Protein AF-0000000080312894 (afdb_homodimer)

InterPro domains:
  IPR001736 Phospholipase D/Transphosphatidylase [PS50035] (207-234)
  IPR001736 Phospholipase D/Transphosphatidylase [PS50035] (383-410)
  IPR001736 Phospholipase D/Transphosphatidylase [SM00155] (207-234)
  IPR001736 Phospholipase D/Transphosphatidylase [SM00155] (383-410)
  IPR022924 Cardiolipin synthase [TIGR04265] (3-470)
  IPR025202 Cardiolipin synthase-like, phospholipase D-like domain [PF13091] (125-267)
  IPR025202 Cardiolipin synthase-like, phospholipase D-like domain [PF13091] (312-437)

Nearest PDB structures (foldseek):
  8yr5-assembly1_F  TM=7.515E-01  e=4.356E-20  Escherichia coli str. K-12 substr. MG1655
  8yr5-assembly1_I  TM=7.284E-01  e=2.606E-20  Escherichia coli str. K-12 substr. MG1655
  3hsi-assembly1_C-2  TM=7.453E-01  e=4.883E-20  Haemophilus influenzae
  3hsi-assembly2_B-2  TM=7.483E-01  e=5.071E-19  Haemophilus influenzae
  3hsi-assembly1_A  TM=7.360E-01  e=1.128E-18  Haemophilus influenzae

Solvent-accessible surface area (backbone atoms only — not comparable to full-atom values): 45345 Å² total; per-residue (Å²): 115,68,61,57,54,49,51,50,49,48,49,47,50,50,48,50,50,51,49,41,49,52,51,32,58,66,62,56,62,28,45,49,44,50,29,51,43,50,39,30,69,70,32,48,70,58,22,45,52,44,38,60,51,66,41,90,68,77,56,60,74,66,38,54,62,46,48,52,48,44,50,58,48,43,58,59,43,61,71,54,53,78,67,49,67,68,86,75,52,48,47,65,51,40,26,37,34,68,51,71,32,59,66,52,26,36,21,56,40,75,46,82,33,58,44,38,51,62,43,49,51,52,50,52,51,47,53,70,66,41,72,57,28,40,42,37,35,32,19,37,39,36,77,44,69,47,24,46,53,52,49,50,55,50,23,55,38,13,64,71,68,24,46,33,40,41,38,35,16,38,73,55,20,61,76,46,45,70,76,76,46,39,63,32,44,74,33,65,26,44,77,43,48,38,60,64,84,48,80,85,60,66,52,50,67,41,70,64,45,43,47,47,30,32,38,39,32,27,45,22,39,38,24,36,40,13,37,65,62,39,35,40,56,31,18,46,90,74,38,43,83,54,19,33,38,30,33,35,36,40,36,26,20,41,34,18,30,52,51,40,46,55,48,44,47,50,45,23,68,44,69,68,53,65,86,78,56,70,66,53,57,40,80,48,85,64,90,28,87,43,33,30,22,47,38,58,28,27,48,63,45,96,62,28,29,49,45,48,47,53,38,46,48,46,30,48,46,80,50,27,36,44,36,34,24,49,45,55,36,61,49,68,46,48,48,52,22,51,33,43,29,17,27,30,67,25,50,34,39,36,40,32,32,61,59,66,96,40,71,58,58,46,31,21,26,55,54,51,45,62,66,35,41,73,33,54,34,45,42,27,25,29,61,83,35,40,36,50,23,21,37,38,30,37,51,56,36,31,25,36,40,10,32,44,44,46,20,30,30,40,45,49,33,20,26,24,36,31,40,37,33,49,40,47,67,65,14,46,54,52,47,50,52,48,51,58,51,52,73,51,34,47,74,64,54,66,70,60,59,74,66,50,53,67,68,57,51,44,48,12,22,51,31,32,50,47,31,80,77,58,118,69,62,58,55,48,52,49,49,48,50,48,49,51,48,49,50,52,51,42,50,52,51,31,58,63,62,56,62,29,45,48,43,49,29,51,44,50,38,28,69,70,32,49,71,59,23,46,51,43,39,61,50,66,41,89,68,75,55,60,73,66,39,54,63,46,48,51,46,44,49,58,49,44,58,57,41,60,70,53,53,78,66,48,67,69,85,75,53,50,47,64,52,40,26,38,33,68,52,72,32,59,64,52,24,37,20,56,39,75,46,82,33,56,44,37,53,63,43,50,52,52,51,52,52,46,54,69,67,41,73,58,26,39,43,37,34,33,20,38,39,36,80,44,70,47,26,45,52,52,49,50,53,50,23,56,38,13,62,72,68,23,45,32,40,39,38,34,15,37,73,55,20,60,75,46,48,69,75,77,47,38,61,30,46,75,32,66,25,45,77,42,47,37,60,66,84,47,80,84,60,65,53,51,66,40,72,64,48,41,48,47,29,31,39,39,32,28,46,23,40,37,22,35,41,13,36,64,64,39,35,38,54,32,18,45,90,74,36,42,84,55,20,33,38,30,33,36,36,42,36,26,19,42,32,18,30,52,54,40,47,54,48,43,47,50,45,22,68,45,67,67,52,67,88,77,56,69,66,53,57,40,79,47,84,63,89,27,88,42,32,30,22,48,40,59,28,28,48,65,46,97,61,26,32,50,46,47,48,52,37,44,48,48,30,45,46,78,51,27,36,44,36,35,24,49,44,54,36,62,51,68,46,48,47,50,22,51,34,44,31,15,28,32,68,26,50,33,39,37,40,30,33,62,59,64,96,41,69,57,59,46,31,22,25,54,54,50,45,62,66,35,42,73,34,54,35,44,43,28,26,29,62,83,37,40,36,50,21,20,38,39,32,38,52,56,36,30,23,37,40,10,32,45,45,45,19,30,30,39,43,50,32,20,26,25,36,32,42,38,33,49,40,47,68,66,14,46,52,52,48,50,52,49,51,58,52,51,74,51,36,48,74,65,55,67,71,60,60,73,66,48,52,66,69,57,48,44,47,12,21,53,31,33,50,47,32,80,76,59

Foldseek 3Di:
DVVVVVVVVVVLVVVLVVVLVVLVVVVPDPVVSVVLSVLCVVVVPVSCVCCLQPNLDQPAPLLVLLVVLLVLLVVVCVVVLVVPPVVPQPPLQVLLVVLVFDGWDFFQDKDKDFALVVVLVVLLVLLLPFDAEKEWEAAAAALDDQNLVVLVSLLVVLLVVHAYEYEYECVRHVRCDCVSNVSNVVSPYYYFYFQHDDPVVPSSVRPLETALWTWIDGQLFKIKFFADGRDLLRHCVRNNQQRAGAMMMMTGFQQSLSRLSVRQSRVCSGPVDGDNDVSSRDHGPDGHDKIKTKHKDAQNRPSLSVVVSLLCLLQVFDAEKEWEAAFALADPSNLVSLLVSLLNVHAYEYEYAPDHPDPLSVLQRVLSVLSNVVSPYKYWHQYRYRHHGTWMAGDQFKIKGHSAGNAQSSRHRYIIMIMIIGGRPVSVVVVVVSVVRRVRIDIDDNVVVVPDDPVSNVSSVVSNVCRNSD/DVVVVVVVVVVLVVVLVVVLVVLVVVVPDPVVSVVLSVLCVVPVVVSCVCCLQPNLDQPPPLLVLLVVLLVLLVVVCVVVLVVPDVVPQPPLQVLLVVLVFHGWDFFQDKDKDFALVVVLVVLLVLLLVFDAEKEWEAAAAALDDQNLVVLVSLLVCLLVVHAYEYEYECVRHVRCDCVSNVSNVVSPYYYFYFQHDDPVVPSSVRPLETALWTWIAGQLFKIKFFADGRDLLRHCVRNNQQRAGAMMMMTGFQQSLSRLSVRQSRVCSGPVDGDNDVSSRDHGPDGHDKTKTKHKDAQNRPRLSVVVSLLCLLQVFDAEKEWEAAFALADPSNLVSLLVSLLNVHAYEYEYAPDHPDPLSVLQRVLSVLSNVVSPYKYWHQYRYRHHGTWMAGDQFKIKGHSAGNAQSSRHRYIIMIMIIGGRPVSVVVVVVSVVRRVRIDIDDNVVVVPDDPVSNVSSVVSNVCRNSD

Organism: NCBI:txid927083

Structure (mmCIF, N/CA/C/O backbone):
data_AF-0000000080312894-model_v1
#
loop_
_entity.id
_entity.type
_entity.pdbx_description
1 polymer 'Cardiolipin synthase'
#
loop_
_atom_site.group_PDB
_atom_site.id
_atom_site.type_symbol
_atom_site.label_atom_id
_atom_site.label_alt_id
_atom_site.label_comp_id
_atom_site.label_asym_id
_atom_site.label_entity_id
_atom_site.label_seq_id
_atom_site.pdbx_PDB_ins_code
_atom_site.Cartn_x
_atom_site.Cartn_y
_atom_site.Cartn_z
_atom_site.occupancy
_atom_site.B_iso_or_equiv
_atom_site.auth_seq_id
_atom_site.auth_comp_id
_atom_site.auth_asym_id
_atom_site.auth_atom_id
_atom_site.pdbx_PDB_model_num
ATOM 1 N N . MET A 1 1 ? 10.367 30.156 -44.844 1 55.34 1 MET A N 1
ATOM 2 C CA . MET A 1 1 ? 9.219 29.922 -43.969 1 55.34 1 MET A CA 1
ATOM 3 C C . MET A 1 1 ? 9.148 28.469 -43.531 1 55.34 1 MET A C 1
ATOM 5 O O . MET A 1 1 ? 8.859 28.172 -42.375 1 55.34 1 MET A O 1
ATOM 9 N N . SER A 1 2 ? 9.602 27.562 -44.406 1 69.12 2 SER A N 1
ATOM 10 C CA . SER A 1 2 ? 9.516 26.125 -44.188 1 69.12 2 SER A CA 1
ATOM 11 C C . SER A 1 2 ? 10.578 25.625 -43.219 1 69.12 2 SER A C 1
ATOM 13 O O . SER A 1 2 ? 10.305 24.797 -42.344 1 69.12 2 SER A O 1
ATOM 15 N N . TRP A 1 3 ? 11.664 26.359 -43.219 1 69 3 TRP A N 1
ATOM 16 C CA . TRP A 1 3 ? 12.766 25.922 -42.375 1 69 3 TRP A CA 1
ATOM 17 C C . TRP A 1 3 ? 12.477 26.25 -40.906 1 69 3 TRP A C 1
ATOM 19 O O . TRP A 1 3 ? 12.859 25.484 -40.031 1 69 3 TRP A O 1
ATOM 29 N N . PHE A 1 4 ? 11.805 27.344 -40.719 1 61.72 4 PHE A N 1
ATOM 30 C CA . PHE A 1 4 ? 11.453 27.766 -39.375 1 61.72 4 PHE A CA 1
ATOM 31 C C . PHE A 1 4 ? 10.539 26.75 -38.719 1 61.72 4 PHE A C 1
ATOM 33 O O . PHE A 1 4 ? 10.766 26.375 -37.562 1 61.72 4 PHE A O 1
ATOM 40 N N . TRP A 1 5 ? 9.586 26.25 -39.406 1 67.06 5 TRP A N 1
ATOM 41 C CA . TRP A 1 5 ? 8.648 25.281 -38.844 1 67.06 5 TRP A CA 1
ATOM 42 C C . TRP A 1 5 ? 9.344 23.953 -38.562 1 67.06 5 TRP A C 1
ATOM 44 O O . TRP A 1 5 ? 9.031 23.281 -37.594 1 67.06 5 TRP A O 1
ATOM 54 N N . THR A 1 6 ? 10.273 23.688 -39.469 1 63.94 6 THR A N 1
ATOM 55 C CA . THR A 1 6 ? 11.016 22.453 -39.25 1 63.94 6 THR A CA 1
ATOM 56 C C . THR A 1 6 ? 11.875 22.531 -38 1 63.94 6 THR A C 1
ATOM 58 O O . THR A 1 6 ? 11.898 21.594 -37.188 1 63.94 6 THR A O 1
ATOM 61 N N . VAL A 1 7 ? 12.562 23.625 -37.906 1 62.53 7 VAL A N 1
ATOM 62 C CA . VAL A 1 7 ? 13.406 23.812 -36.719 1 62.53 7 VAL A CA 1
ATOM 63 C C . VAL A 1 7 ? 12.539 23.844 -35.469 1 62.53 7 VAL A C 1
ATOM 65 O O . VAL A 1 7 ? 12.898 23.25 -34.438 1 62.53 7 VAL A O 1
ATOM 68 N N . PHE A 1 8 ? 11.461 24.438 -35.594 1 61.31 8 PHE A N 1
ATOM 69 C CA . PHE A 1 8 ? 10.531 24.516 -34.469 1 61.31 8 PHE A CA 1
ATOM 70 C C . PHE A 1 8 ? 10.023 23.141 -34.094 1 61.31 8 PHE A C 1
ATOM 72 O O . PHE A 1 8 ? 9.961 22.797 -32.906 1 61.31 8 PHE A O 1
ATOM 79 N N . THR A 1 9 ? 9.727 22.422 -35.094 1 64.5 9 THR A N 1
ATOM 80 C CA . THR A 1 9 ? 9.234 21.078 -34.844 1 64.5 9 THR A CA 1
ATOM 81 C C . THR A 1 9 ? 10.32 20.203 -34.219 1 64.5 9 THR A C 1
ATOM 83 O O . THR A 1 9 ? 10.055 19.406 -33.312 1 64.5 9 THR A O 1
ATOM 86 N N . ILE A 1 10 ? 11.469 20.422 -34.75 1 63.91 10 ILE A N 1
ATOM 87 C CA . ILE A 1 10 ? 12.578 19.641 -34.188 1 63.91 10 ILE A CA 1
ATOM 88 C C . ILE A 1 10 ? 12.836 20.031 -32.75 1 63.91 10 ILE A C 1
ATOM 90 O O . ILE A 1 10 ? 13.023 19.172 -31.891 1 63.91 10 ILE A O 1
ATOM 94 N N . LEU A 1 11 ? 12.836 21.25 -32.469 1 60.66 11 LEU A N 1
ATOM 95 C CA . LEU A 1 11 ? 13.047 21.734 -31.109 1 60.66 11 LEU A CA 1
ATOM 96 C C . LEU A 1 11 ? 11.945 21.234 -30.188 1 60.66 11 LEU A C 1
ATOM 98 O O . LEU A 1 11 ? 12.211 20.875 -29.031 1 60.66 11 LEU A O 1
ATOM 102 N N . GLU A 1 12 ? 10.859 21.203 -30.734 1 62.19 12 GLU A N 1
ATOM 103 C CA . GLU A 1 12 ? 9.742 20.672 -29.953 1 62.19 12 GLU A CA 1
ATOM 104 C C . GLU A 1 12 ? 9.945 19.203 -29.641 1 62.19 12 GLU A C 1
ATOM 106 O O . GLU A 1 12 ? 9.695 18.766 -28.516 1 62.19 12 GLU A O 1
ATOM 111 N N . ILE A 1 13 ? 10.422 18.547 -30.609 1 63.41 13 ILE A N 1
ATOM 112 C CA . ILE A 1 13 ? 10.633 17.125 -30.422 1 63.41 13 ILE A CA 1
ATOM 113 C C . ILE A 1 13 ? 11.742 16.891 -29.406 1 63.41 13 ILE A C 1
ATOM 115 O O . ILE A 1 13 ? 11.617 16.047 -28.516 1 63.41 13 ILE A O 1
ATOM 119 N N . VAL A 1 14 ? 12.766 17.641 -29.531 1 64.62 14 VAL A N 1
ATOM 120 C CA . VAL A 1 14 ? 13.891 17.516 -28.609 1 64.62 14 VAL A CA 1
ATOM 121 C C . VAL A 1 14 ? 13.453 17.891 -27.203 1 64.62 14 VAL A C 1
ATOM 123 O O . VAL A 1 14 ? 13.828 17.219 -26.234 1 64.62 14 VAL A O 1
ATOM 126 N N . TRP A 1 15 ? 12.703 18.891 -27.188 1 60.88 15 TRP A N 1
ATOM 127 C CA . TRP A 1 15 ? 12.203 19.344 -25.891 1 60.88 15 TRP A CA 1
ATOM 128 C C . TRP A 1 15 ? 11.297 18.312 -25.25 1 60.88 15 TRP A C 1
ATOM 130 O O . TRP A 1 15 ? 11.438 18 -24.062 1 60.88 15 TRP A O 1
ATOM 140 N N . VAL A 1 16 ? 10.43 17.781 -26 1 60.91 16 VAL A N 1
ATOM 141 C CA . VAL A 1 16 ? 9.516 16.75 -25.484 1 60.91 16 VAL A CA 1
ATOM 142 C C . VAL A 1 16 ? 10.312 15.516 -25.078 1 60.91 16 VAL A C 1
ATOM 144 O O . VAL A 1 16 ? 10.039 14.914 -24.031 1 60.91 16 VAL A O 1
ATOM 147 N N . ALA A 1 17 ? 11.258 15.211 -25.859 1 65.19 17 ALA A N 1
ATOM 148 C CA . ALA A 1 17 ? 12.086 14.047 -25.547 1 65.19 17 ALA A CA 1
ATOM 149 C C . ALA A 1 17 ? 12.891 14.273 -24.266 1 65.19 17 ALA A C 1
ATOM 151 O O . ALA A 1 17 ? 12.984 13.383 -23.422 1 65.19 17 ALA A O 1
ATOM 152 N N . GLY A 1 18 ? 13.492 15.445 -24.188 1 63.22 18 GLY A N 1
ATOM 153 C CA . GLY A 1 18 ? 14.242 15.781 -22.984 1 63.22 18 GLY A CA 1
ATOM 154 C C . GLY A 1 18 ? 13.383 15.789 -21.734 1 63.22 18 GLY A C 1
ATOM 155 O O . GLY A 1 18 ? 13.773 15.219 -20.719 1 63.22 18 GLY A O 1
ATOM 156 N N . LEU A 1 19 ? 12.258 16.375 -21.906 1 60.41 19 LEU A N 1
ATOM 157 C CA . LEU A 1 19 ? 11.344 16.438 -20.766 1 60.41 19 LEU A CA 1
ATOM 158 C C . LEU A 1 19 ? 10.828 15.055 -20.406 1 60.41 19 LEU A C 1
ATOM 160 O O . LEU A 1 19 ? 10.703 14.734 -19.219 1 60.41 19 LEU A O 1
ATOM 164 N N . SER A 1 20 ? 10.562 14.297 -21.406 1 61.06 20 SER A N 1
ATOM 165 C CA . SER A 1 20 ? 10.117 12.93 -21.172 1 61.06 20 SER A CA 1
ATOM 166 C C . SER A 1 20 ? 11.188 12.117 -20.453 1 61.06 20 SER A C 1
ATOM 168 O O . SER A 1 20 ? 10.891 11.367 -19.516 1 61.06 20 SER A O 1
ATOM 170 N N . ALA A 1 21 ? 12.398 12.344 -20.844 1 63 21 ALA A N 1
ATOM 171 C CA . ALA A 1 21 ? 13.5 11.641 -20.203 1 63 21 ALA A CA 1
ATOM 172 C C . ALA A 1 21 ? 13.641 12.055 -18.734 1 63 21 ALA A C 1
ATOM 174 O O . ALA A 1 21 ? 13.867 11.211 -17.875 1 63 21 ALA A O 1
ATOM 175 N N . TRP A 1 22 ? 13.461 13.289 -18.547 1 57.94 22 TRP A N 1
ATOM 176 C CA . TRP A 1 22 ? 13.531 13.812 -17.188 1 57.94 22 TRP A CA 1
ATOM 177 C C . TRP A 1 22 ? 12.422 13.234 -16.312 1 57.94 22 TRP A C 1
ATOM 179 O O . TRP A 1 22 ? 12.672 12.805 -15.18 1 57.94 22 TRP A O 1
ATOM 189 N N . ILE A 1 23 ? 11.297 13.148 -16.828 1 57.75 23 ILE A N 1
ATOM 190 C CA . ILE A 1 23 ? 10.133 12.641 -16.109 1 57.75 23 ILE A CA 1
ATOM 191 C C . ILE A 1 23 ? 10.32 11.156 -15.805 1 57.75 23 ILE A C 1
ATOM 193 O O . ILE A 1 23 ? 10.031 10.703 -14.695 1 57.75 23 ILE A O 1
ATOM 197 N N . VAL A 1 24 ? 10.852 10.5 -16.75 1 59.25 24 VAL A N 1
ATOM 198 C CA . VAL A 1 24 ? 11.062 9.062 -16.625 1 59.25 24 VAL A CA 1
ATOM 199 C C . VAL A 1 24 ? 12.125 8.789 -15.562 1 59.25 24 VAL A C 1
ATOM 201 O O . VAL A 1 24 ? 12.023 7.828 -14.797 1 59.25 24 VAL A O 1
ATOM 204 N N . LEU A 1 25 ? 13.078 9.719 -15.445 1 55.75 25 LEU A N 1
ATOM 205 C CA . LEU A 1 25 ? 14.195 9.516 -14.523 1 55.75 25 LEU A CA 1
ATOM 206 C C . LEU A 1 25 ? 13.75 9.75 -13.086 1 55.75 25 LEU A C 1
ATOM 208 O O . LEU A 1 25 ? 14.438 9.336 -12.148 1 55.75 25 LEU A O 1
ATOM 212 N N . GLU A 1 26 ? 12.578 10.336 -12.922 1 53.06 26 GLU A N 1
ATOM 213 C CA . GLU A 1 26 ? 12.055 10.562 -11.578 1 53.06 26 GLU A CA 1
ATOM 214 C C . GLU A 1 26 ? 11.523 9.266 -10.977 1 53.06 26 GLU A C 1
ATOM 216 O O . GLU A 1 26 ? 11.305 9.188 -9.758 1 53.06 26 GLU A O 1
ATOM 221 N N . ARG A 1 27 ? 11.438 8.242 -11.773 1 49.84 27 ARG A N 1
ATOM 222 C CA . ARG A 1 27 ? 11.016 6.914 -11.344 1 49.84 27 ARG A CA 1
ATOM 223 C C . ARG A 1 27 ? 9.75 6.988 -10.5 1 49.84 27 ARG A C 1
ATOM 225 O O . ARG A 1 27 ? 9.672 6.379 -9.43 1 49.84 27 ARG A O 1
ATOM 232 N N . ARG A 1 28 ? 8.797 7.789 -10.977 1 54.72 28 ARG A N 1
ATOM 233 C CA . ARG A 1 28 ? 7.469 7.844 -10.375 1 54.72 28 ARG A CA 1
ATOM 234 C C . ARG A 1 28 ? 6.602 6.688 -10.859 1 54.72 28 ARG A C 1
ATOM 236 O O . ARG A 1 28 ? 7.035 5.887 -11.688 1 54.72 28 ARG A O 1
ATOM 243 N N . PRO A 1 29 ? 5.453 6.52 -10.227 1 56.75 29 PRO A N 1
ATOM 244 C CA . PRO A 1 29 ? 4.594 5.434 -10.703 1 56.75 29 PRO A CA 1
ATOM 245 C C . PRO A 1 29 ? 4.379 5.469 -12.211 1 56.75 29 PRO A C 1
ATOM 247 O O . PRO A 1 29 ? 4.117 6.535 -12.773 1 56.75 29 PRO A O 1
ATOM 250 N N . PRO A 1 30 ? 4.629 4.391 -12.828 1 54.38 30 PRO A N 1
ATOM 251 C CA . PRO A 1 30 ? 4.656 4.312 -14.289 1 54.38 30 PRO A CA 1
ATOM 252 C C . PRO A 1 30 ? 3.43 4.949 -14.938 1 54.38 30 PRO A C 1
ATOM 254 O O . PRO A 1 30 ? 3.557 5.688 -15.922 1 54.38 30 PRO A O 1
ATOM 257 N N . VAL A 1 31 ? 2.357 4.695 -14.305 1 55.53 31 VAL A N 1
ATOM 258 C CA . VAL A 1 31 ? 1.129 5.176 -14.93 1 55.53 31 VAL A CA 1
ATOM 259 C C . VAL A 1 31 ? 1.104 6.699 -14.914 1 55.53 31 VAL A C 1
ATOM 261 O O . VAL A 1 31 ? 0.715 7.332 -15.906 1 55.53 31 VAL A O 1
ATOM 264 N N . ALA A 1 32 ? 1.527 7.258 -13.812 1 55.97 32 ALA A N 1
ATOM 265 C CA . ALA A 1 32 ? 1.599 8.711 -13.727 1 55.97 32 ALA A CA 1
ATOM 266 C C . ALA A 1 32 ? 2.6 9.273 -14.727 1 55.97 32 ALA A C 1
ATOM 268 O O . ALA A 1 32 ? 2.338 10.289 -15.375 1 55.97 32 ALA A O 1
ATOM 269 N N . THR A 1 33 ? 3.639 8.609 -14.852 1 54.31 33 THR A N 1
ATOM 270 C CA . THR A 1 33 ? 4.691 9.039 -15.766 1 54.31 33 THR A CA 1
ATOM 271 C C . THR A 1 33 ? 4.199 9 -17.203 1 54.31 33 THR A C 1
ATOM 273 O O . THR A 1 33 ? 4.418 9.945 -17.969 1 54.31 33 THR A O 1
ATOM 276 N N . ILE A 1 34 ? 3.5 7.973 -17.5 1 59.19 34 ILE A N 1
ATOM 277 C CA . ILE A 1 34 ? 2.975 7.824 -18.859 1 59.19 34 ILE A CA 1
ATOM 278 C C . ILE A 1 34 ? 1.941 8.914 -19.125 1 59.19 34 ILE A C 1
ATOM 280 O O . ILE A 1 34 ? 1.924 9.508 -20.219 1 59.19 34 ILE A O 1
ATOM 284 N N . ALA A 1 35 ? 1.17 9.18 -18.109 1 58.03 35 ALA A N 1
ATOM 285 C CA . ALA A 1 35 ? 0.165 10.227 -18.25 1 58.03 35 ALA A CA 1
ATOM 286 C C . ALA A 1 35 ? 0.818 11.578 -18.531 1 58.03 35 ALA A C 1
ATOM 288 O O . ALA A 1 35 ? 0.34 12.344 -19.375 1 58.03 35 ALA A O 1
ATOM 289 N N . TRP A 1 36 ? 1.881 11.828 -17.953 1 55.66 36 TRP A N 1
ATOM 290 C CA . TRP A 1 36 ? 2.588 13.094 -18.156 1 55.66 36 TRP A CA 1
ATOM 291 C C . TRP A 1 36 ? 3.207 13.148 -19.547 1 55.66 36 TRP A C 1
ATOM 293 O O . TRP A 1 36 ? 3.148 14.18 -20.219 1 55.66 36 TRP A O 1
ATOM 303 N N . ILE A 1 37 ? 3.748 12.047 -19.984 1 58.97 37 ILE A N 1
ATOM 304 C CA . ILE A 1 37 ? 4.387 11.984 -21.297 1 58.97 37 ILE A CA 1
ATOM 305 C C . ILE A 1 37 ? 3.336 12.172 -22.391 1 58.97 37 ILE A C 1
ATOM 307 O O . ILE A 1 37 ? 3.562 12.906 -23.359 1 58.97 37 ILE A O 1
ATOM 311 N N . LEU A 1 38 ? 2.223 11.578 -22.203 1 61.44 38 LEU A N 1
ATOM 312 C CA . LEU A 1 38 ? 1.151 11.695 -23.188 1 61.44 38 LEU A CA 1
ATOM 313 C C . LEU A 1 38 ? 0.606 13.117 -23.234 1 61.44 38 LEU A C 1
ATOM 315 O O . LEU A 1 38 ? 0.308 13.633 -24.312 1 61.44 38 LEU A O 1
ATOM 319 N N . THR A 1 39 ? 0.475 13.719 -22.062 1 57.47 39 THR A N 1
ATOM 320 C CA . THR A 1 39 ? 0.007 15.102 -22 1 57.47 39 THR A CA 1
ATOM 321 C C . THR A 1 39 ? 0.976 16.031 -22.719 1 57.47 39 THR A C 1
ATOM 323 O O . THR A 1 39 ? 0.553 16.922 -23.469 1 57.47 39 THR A O 1
ATOM 326 N N . LEU A 1 40 ? 2.223 15.805 -22.531 1 56.41 40 LEU A N 1
ATOM 327 C CA . LEU A 1 40 ? 3.246 16.625 -23.156 1 56.41 40 LEU A CA 1
ATOM 328 C C . LEU A 1 40 ? 3.268 16.422 -24.672 1 56.41 40 LEU A C 1
ATOM 330 O O . LEU A 1 40 ? 3.486 17.359 -25.422 1 56.41 40 LEU A O 1
ATOM 334 N N . ALA A 1 41 ? 3.096 15.133 -25 1 58.59 41 ALA A N 1
ATOM 335 C CA . ALA A 1 41 ? 3.102 14.797 -26.422 1 58.59 41 ALA A CA 1
ATOM 336 C C . ALA A 1 41 ? 1.885 15.383 -27.125 1 58.59 41 ALA A C 1
ATOM 338 O O . ALA A 1 41 ? 1.985 15.844 -28.266 1 58.59 41 ALA A O 1
ATOM 339 N N . TRP A 1 42 ? 0.837 15.406 -26.469 1 60.5 42 TRP A N 1
ATOM 340 C CA . TRP A 1 42 ? -0.419 15.844 -27.062 1 60.5 42 TRP A CA 1
ATOM 341 C C . TRP A 1 42 ? -0.526 17.359 -27.047 1 60.5 42 TRP A C 1
ATOM 343 O O . TRP A 1 42 ? -1.019 17.969 -28.016 1 60.5 42 TRP A O 1
ATOM 353 N N . LEU A 1 43 ? -0.256 17.875 -25.922 1 58.25 43 LEU A N 1
ATOM 354 C CA . LEU A 1 43 ? -0.329 19.312 -25.766 1 58.25 43 LEU A CA 1
ATOM 355 C C . LEU A 1 43 ? 1.018 19.891 -25.344 1 58.25 43 LEU A C 1
ATOM 357 O O . LEU A 1 43 ? 1.185 20.297 -24.188 1 58.25 43 LEU A O 1
ATOM 361 N N . PRO A 1 44 ? 1.88 19.797 -26.344 1 54.38 44 PRO A N 1
ATOM 362 C CA . PRO A 1 44 ? 3.244 20.141 -25.938 1 54.38 44 PRO A CA 1
ATOM 363 C C . PRO A 1 44 ? 3.311 21.453 -25.141 1 54.38 44 PRO A C 1
ATOM 365 O O . PRO A 1 44 ? 3.957 21.5 -24.094 1 54.38 44 PRO A O 1
ATOM 368 N N . ALA A 1 45 ? 2.59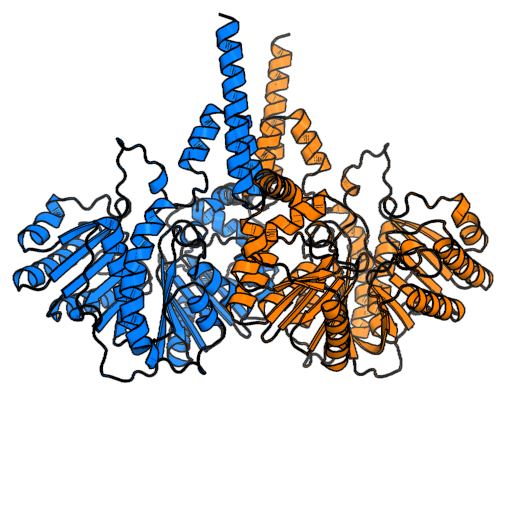4 22.422 -25.688 1 52.59 45 ALA A N 1
ATOM 369 C CA . ALA A 1 45 ? 2.664 23.703 -24.984 1 52.59 45 ALA A CA 1
ATOM 370 C C . ALA A 1 45 ? 1.917 23.641 -23.656 1 52.59 45 ALA A C 1
ATOM 372 O O . ALA A 1 45 ? 2.457 24.016 -22.609 1 52.59 45 ALA A O 1
ATOM 373 N N . VAL A 1 46 ? 0.783 23.109 -23.75 1 53.91 46 VAL A N 1
ATOM 374 C CA . VAL A 1 46 ? -0.05 23.031 -22.562 1 53.91 46 VAL A CA 1
ATOM 375 C C . VAL A 1 46 ? 0.539 22.016 -21.578 1 53.91 46 VAL A C 1
ATOM 377 O O . VAL A 1 46 ? 0.55 22.25 -20.375 1 53.91 46 VAL A O 1
ATOM 380 N N . GLY A 1 47 ? 1.046 20.969 -22.188 1 52.38 47 GLY A N 1
ATOM 381 C CA . GLY A 1 47 ? 1.609 19.938 -21.328 1 52.38 47 GLY A CA 1
ATOM 382 C C . GLY A 1 47 ? 2.799 20.406 -20.516 1 52.38 47 GLY A C 1
ATOM 383 O O . GLY A 1 47 ? 2.928 20.078 -19.344 1 52.38 47 GLY A O 1
ATOM 384 N N . VAL A 1 48 ? 3.533 21.219 -21.172 1 53.25 48 VAL A N 1
ATOM 385 C CA . VAL A 1 48 ? 4.707 21.766 -20.5 1 53.25 48 VAL A CA 1
ATOM 386 C C . VAL A 1 48 ? 4.27 22.672 -19.359 1 53.25 48 VAL A C 1
ATOM 388 O O . VAL A 1 48 ? 4.84 22.625 -18.266 1 53.25 48 VAL A O 1
ATOM 391 N N . VAL A 1 49 ? 3.297 23.422 -19.719 1 50.06 49 VAL A N 1
ATOM 392 C CA . VAL A 1 49 ? 2.789 24.344 -18.703 1 50.06 49 VAL A CA 1
ATOM 393 C C . VAL A 1 49 ? 2.215 23.562 -17.531 1 50.06 49 VAL A C 1
ATOM 395 O O . VAL A 1 49 ? 2.494 23.875 -16.375 1 50.06 49 VAL A O 1
ATOM 398 N N . VAL A 1 50 ? 1.603 22.594 -17.922 1 54.25 50 VAL A N 1
ATOM 399 C CA . VAL A 1 50 ? 0.963 21.797 -16.875 1 54.25 50 VAL A CA 1
ATOM 400 C C . VAL A 1 50 ? 2.025 21.062 -16.062 1 54.25 50 VAL A C 1
ATOM 402 O O . VAL A 1 50 ? 1.943 20.984 -14.836 1 54.25 50 VAL A O 1
ATOM 405 N N . TYR A 1 51 ? 2.922 20.516 -16.781 1 53.31 51 TYR A N 1
ATOM 406 C CA . TYR A 1 51 ? 3.982 19.812 -16.078 1 53.31 51 TYR A CA 1
ATOM 407 C C . TYR A 1 51 ? 4.789 20.75 -15.195 1 53.31 51 TYR A C 1
ATOM 409 O O . TYR A 1 51 ? 5.195 20.391 -14.086 1 53.31 51 TYR A O 1
ATOM 417 N N . TYR A 1 52 ? 4.988 21.844 -15.781 1 52.09 52 TYR A N 1
ATOM 418 C CA . TYR A 1 52 ? 5.766 22.828 -15.047 1 52.09 52 TYR A CA 1
ATOM 419 C C . TYR A 1 52 ? 5.055 23.219 -13.758 1 52.09 52 TYR A C 1
ATOM 421 O O . TYR A 1 52 ? 5.695 23.391 -12.711 1 52.09 52 TYR A O 1
ATOM 429 N N . PHE A 1 53 ? 3.791 23.25 -13.945 1 47.97 53 PHE A N 1
ATOM 430 C CA . PHE A 1 53 ? 3.043 23.75 -12.797 1 47.97 53 PHE A CA 1
ATOM 431 C C . PHE A 1 53 ? 2.629 22.609 -11.883 1 47.97 53 PHE A C 1
ATOM 433 O O . PHE A 1 53 ? 2.549 22.781 -10.664 1 47.97 53 PHE A O 1
ATOM 440 N N . LEU A 1 54 ? 2.391 21.453 -12.562 1 48 54 LEU A N 1
ATOM 441 C CA . LEU A 1 54 ? 1.764 20.406 -11.773 1 48 54 LEU A CA 1
ATOM 442 C C . LEU A 1 54 ? 2.693 19.203 -11.625 1 48 54 LEU A C 1
ATOM 444 O O . LEU A 1 54 ? 2.373 18.25 -10.914 1 48 54 LEU A O 1
ATOM 448 N N . GLY A 1 55 ? 3.732 19.266 -12.375 1 50 55 GLY A N 1
ATOM 449 C CA . GLY A 1 55 ? 4.605 18.109 -12.359 1 50 55 GLY A CA 1
ATOM 450 C C . GLY A 1 55 ? 5.309 17.906 -11.031 1 50 55 GLY A C 1
ATOM 451 O O . GLY A 1 55 ? 5.453 18.844 -10.25 1 50 55 GLY A O 1
ATOM 452 N N . PRO A 1 56 ? 5.562 16.672 -10.609 1 48.03 56 PRO A N 1
ATOM 453 C CA . PRO A 1 56 ? 6.133 16.359 -9.297 1 48.03 56 PRO A CA 1
ATOM 454 C C . PRO A 1 56 ? 7.57 16.844 -9.148 1 48.03 56 PRO A C 1
ATOM 456 O O . PRO A 1 56 ? 8.438 16.5 -9.961 1 48.03 56 PRO A O 1
ATOM 459 N N . ARG A 1 57 ? 7.859 18.141 -9.008 1 44.59 57 ARG A N 1
ATOM 460 C CA . ARG A 1 57 ? 9.258 18.531 -8.844 1 44.59 57 ARG A CA 1
ATOM 461 C C . ARG A 1 57 ? 9.75 18.234 -7.434 1 44.59 57 ARG A C 1
ATOM 463 O O . ARG A 1 57 ? 9 18.391 -6.465 1 44.59 57 ARG A O 1
ATOM 470 N N . ARG A 1 58 ? 10.797 17.406 -7.371 1 46.19 58 ARG A N 1
ATOM 471 C CA . ARG A 1 58 ? 11.5 17.281 -6.102 1 46.19 58 ARG A CA 1
ATOM 472 C C . ARG A 1 58 ? 12.078 18.625 -5.664 1 46.19 58 ARG A C 1
ATOM 474 O O . ARG A 1 58 ? 12.711 19.328 -6.457 1 46.19 58 ARG A O 1
ATOM 481 N N . LEU A 1 59 ? 11.523 19.453 -4.828 1 42.16 59 LEU A N 1
ATOM 482 C CA . LEU A 1 59 ? 12.094 20.688 -4.293 1 42.16 59 LEU A CA 1
ATOM 483 C C . LEU A 1 59 ? 13.523 20.469 -3.816 1 42.16 59 LEU A C 1
ATOM 485 O O . LEU A 1 59 ? 13.75 19.906 -2.742 1 42.16 59 LEU A O 1
ATOM 489 N N . THR A 1 60 ? 14.531 20.109 -4.672 1 43.09 60 THR A N 1
ATOM 490 C CA . THR A 1 60 ? 15.922 19.906 -4.285 1 43.09 60 THR A CA 1
ATOM 491 C C . THR A 1 60 ? 16.453 21.125 -3.533 1 43.09 60 THR A C 1
ATOM 493 O O . THR A 1 60 ? 17.219 20.984 -2.584 1 43.09 60 THR A O 1
ATOM 496 N N . ARG A 1 61 ? 16.406 22.266 -4.008 1 42.06 61 ARG A N 1
ATOM 497 C CA . ARG A 1 61 ? 17.172 23.422 -3.566 1 42.06 61 ARG A CA 1
ATOM 498 C C . ARG A 1 61 ? 16.891 23.75 -2.104 1 42.06 61 ARG A C 1
ATOM 500 O O . ARG A 1 61 ? 17.797 24.141 -1.364 1 42.06 61 ARG A O 1
ATOM 507 N N . ARG A 1 62 ? 15.766 23.75 -1.75 1 45.88 62 AR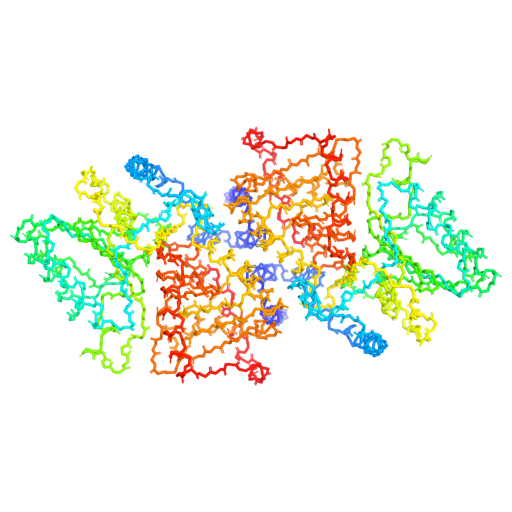G A N 1
ATOM 508 C CA . ARG A 1 62 ? 15.422 24.172 -0.398 1 45.88 62 ARG A CA 1
ATOM 509 C C . ARG A 1 62 ? 15.789 23.109 0.625 1 45.88 62 ARG A C 1
ATOM 511 O O . ARG A 1 62 ? 15.695 23.344 1.833 1 45.88 62 ARG A O 1
ATOM 518 N N . LYS A 1 63 ? 16.281 22 0.091 1 49.5 63 LYS A N 1
ATOM 519 C CA . LYS A 1 63 ? 16.797 20.906 0.889 1 49.5 63 LYS A CA 1
ATOM 520 C C . LYS A 1 63 ? 18.062 21.312 1.637 1 49.5 63 LYS A C 1
ATOM 522 O O . LYS A 1 63 ? 18.266 20.906 2.785 1 49.5 63 LYS A O 1
ATOM 527 N N . LEU A 1 64 ? 18.797 22.172 0.943 1 42.59 64 LEU A N 1
ATOM 528 C CA . LEU A 1 64 ? 20.078 22.516 1.561 1 42.59 64 LEU A CA 1
ATOM 529 C C . LEU A 1 64 ? 19.859 23.375 2.807 1 42.59 64 LEU A C 1
ATOM 531 O O . LEU A 1 64 ? 20.5 23.141 3.834 1 42.59 64 LEU A O 1
ATOM 535 N N . LYS A 1 65 ? 19.078 24.359 2.691 1 46.97 65 LYS A N 1
ATOM 536 C CA . LYS A 1 65 ? 18.922 25.219 3.855 1 46.97 65 LYS A CA 1
ATOM 537 C C . LYS A 1 65 ? 18.203 24.5 4.996 1 46.97 65 LYS A C 1
ATOM 539 O O . LYS A 1 65 ? 18.562 24.672 6.164 1 46.97 65 LYS A O 1
ATOM 544 N N . ARG A 1 66 ? 17.391 23.594 4.582 1 53.28 66 ARG A N 1
ATOM 545 C CA . ARG A 1 66 ? 16.734 22.781 5.594 1 53.28 66 ARG A CA 1
ATOM 546 C C . ARG A 1 66 ? 17.703 21.797 6.23 1 53.28 66 ARG A C 1
ATOM 548 O O . ARG A 1 66 ? 17.672 21.578 7.441 1 53.28 66 ARG A O 1
ATOM 555 N N . ALA A 1 67 ? 18.562 21.344 5.328 1 54 67 ALA A N 1
ATOM 556 C CA . ALA A 1 67 ? 19.531 20.391 5.852 1 54 67 ALA A CA 1
ATOM 557 C C . ALA A 1 67 ? 20.453 21.047 6.879 1 54 67 ALA A C 1
ATOM 559 O O . ALA A 1 67 ? 20.781 20.453 7.902 1 54 67 ALA A O 1
ATOM 560 N N . GLN A 1 68 ? 20.75 22.25 6.633 1 51 68 GLN A N 1
ATOM 561 C CA . GLN A 1 68 ? 21.609 22.969 7.574 1 51 68 GLN A CA 1
ATOM 562 C C . GLN A 1 68 ? 20.859 23.281 8.867 1 51 68 GLN A C 1
ATOM 564 O O . GLN A 1 68 ? 21.406 23.109 9.961 1 51 68 GLN A O 1
ATOM 569 N N . ALA A 1 69 ? 19.641 23.734 8.688 1 52.16 69 ALA A N 1
ATOM 570 C CA . ALA A 1 69 ? 18.844 23.984 9.883 1 52.16 69 ALA A CA 1
ATOM 571 C C . ALA A 1 69 ? 18.609 22.688 10.664 1 52.16 69 ALA A C 1
ATOM 573 O O . ALA A 1 69 ? 18.688 22.672 11.891 1 52.16 69 ALA A O 1
ATOM 574 N N . GLN A 1 70 ? 18.438 21.672 9.906 1 57.44 70 GLN A N 1
ATOM 575 C CA . GLN A 1 70 ? 18.234 20.359 10.516 1 57.44 70 GLN A CA 1
ATOM 576 C C . GLN A 1 70 ? 19.469 19.906 11.281 1 57.44 70 GLN A C 1
ATOM 578 O O . GLN A 1 70 ? 19.359 19.375 12.383 1 57.44 70 GLN A O 1
ATOM 583 N N . LYS A 1 71 ? 20.578 20.156 10.695 1 57.25 71 LYS A N 1
ATOM 584 C CA . LYS A 1 71 ? 21.812 19.734 11.367 1 57.25 71 LYS A CA 1
ATOM 585 C C . LYS A 1 71 ? 21.984 20.469 12.695 1 57.25 71 LYS A C 1
ATOM 587 O O . LYS A 1 71 ? 22.422 19.875 13.688 1 57.25 71 LYS A O 1
ATOM 592 N N . LEU A 1 72 ? 21.672 21.719 12.672 1 51.16 72 LEU A N 1
ATOM 593 C CA . LEU A 1 72 ? 21.812 22.5 13.891 1 51.16 72 LEU A CA 1
ATOM 594 C C . LEU A 1 72 ? 20.797 22.047 14.945 1 51.16 72 LEU A C 1
ATOM 596 O O . LEU A 1 72 ? 21.156 21.906 16.125 1 51.16 72 LEU A O 1
ATOM 600 N N . VAL A 1 73 ? 19.656 21.781 14.438 1 54.12 73 VAL A N 1
ATOM 601 C CA . VAL A 1 73 ? 18.609 21.344 15.352 1 54.12 73 VAL A CA 1
ATOM 602 C C . VAL A 1 73 ? 18.906 19.922 15.828 1 54.12 73 VAL A C 1
ATOM 604 O O . VAL A 1 73 ? 18.75 19.609 17.016 1 54.12 73 VAL A O 1
ATOM 607 N N . ASP A 1 74 ? 19.391 19.125 14.922 1 57.19 74 ASP A N 1
ATOM 608 C CA . ASP A 1 74 ? 19.719 17.75 15.266 1 57.19 74 ASP A CA 1
ATOM 609 C C . ASP A 1 74 ? 20.812 17.688 16.328 1 57.19 74 ASP A C 1
ATOM 611 O O . ASP A 1 74 ? 20.75 16.875 17.25 1 57.19 74 ASP A O 1
ATOM 615 N N . ALA A 1 75 ? 21.75 18.516 16.078 1 52.66 75 ALA A N 1
ATOM 616 C CA . ALA A 1 75 ? 22.812 18.562 17.078 1 52.66 75 ALA A CA 1
ATOM 617 C C . ALA A 1 75 ? 22.281 18.953 18.453 1 52.66 75 ALA A C 1
ATOM 619 O O . ALA A 1 75 ? 22.719 18.406 19.469 1 52.66 75 ALA A O 1
ATOM 620 N N . ALA A 1 76 ? 21.344 19.734 18.469 1 49.62 76 ALA A N 1
ATOM 621 C CA . ALA A 1 76 ? 20.75 20.172 19.719 1 49.62 76 ALA A CA 1
ATOM 622 C C . ALA A 1 76 ? 19.875 19.062 20.328 1 49.62 76 ALA A C 1
ATOM 624 O O . ALA A 1 76 ? 19.859 18.875 21.547 1 49.62 76 ALA A O 1
ATOM 625 N N . ILE A 1 77 ? 19.219 18.344 19.453 1 53.16 77 ILE A N 1
ATOM 626 C CA . ILE A 1 77 ? 18.359 17.266 19.906 1 53.16 77 ILE A CA 1
ATOM 627 C C . ILE A 1 77 ? 19.188 16.062 20.344 1 53.16 77 ILE A C 1
ATOM 629 O O . ILE A 1 77 ? 18.891 15.422 21.359 1 53.16 77 ILE A O 1
ATOM 633 N N . ALA A 1 78 ? 20.109 15.672 19.484 1 53.25 78 ALA A N 1
ATOM 634 C CA . ALA A 1 78 ? 20.984 14.57 19.875 1 53.25 78 ALA A CA 1
ATOM 635 C C . ALA A 1 78 ? 21.5 14.742 21.297 1 53.25 78 ALA A C 1
ATOM 637 O O . ALA A 1 78 ? 21.656 13.758 22.031 1 53.25 78 ALA A O 1
ATOM 638 N N . ALA A 1 79 ? 21.703 15.867 21.672 1 45.91 79 ALA A N 1
ATOM 639 C CA . ALA A 1 79 ? 22.141 16.125 23.047 1 45.91 79 ALA A CA 1
ATOM 640 C C . ALA A 1 79 ? 21.031 15.742 24.031 1 45.91 79 ALA A C 1
ATOM 642 O O . ALA A 1 79 ? 21.312 15.461 25.203 1 45.91 79 ALA A O 1
ATOM 643 N N . ILE A 1 80 ? 19.859 15.672 23.578 1 45.31 80 ILE A N 1
ATOM 644 C CA . ILE A 1 80 ? 18.703 15.406 24.422 1 45.31 80 ILE A CA 1
ATOM 645 C C . ILE A 1 80 ? 18.328 13.922 24.344 1 45.31 80 ILE A C 1
ATOM 647 O O . ILE A 1 80 ? 17.75 13.375 25.281 1 45.31 80 ILE A O 1
ATOM 651 N N . GLU A 1 81 ? 18.516 13.172 23.312 1 49.59 81 GLU A N 1
ATOM 652 C CA . GLU A 1 81 ? 18.109 11.797 23.031 1 49.59 81 GLU A CA 1
ATOM 653 C C . GLU A 1 81 ? 18.641 10.836 24.094 1 49.59 81 GLU A C 1
ATOM 655 O O . GLU A 1 81 ? 18.156 9.711 24.203 1 49.59 81 GLU A O 1
ATOM 660 N N . ASP A 1 82 ? 19.547 11.273 24.859 1 45.72 82 ASP A N 1
ATOM 661 C CA . ASP A 1 82 ? 20.062 10.344 25.844 1 45.72 82 ASP A CA 1
ATOM 662 C C . ASP A 1 82 ? 18.953 9.836 26.766 1 45.72 82 ASP A C 1
ATOM 664 O O . ASP A 1 82 ? 19.125 8.844 27.469 1 45.72 82 ASP A O 1
ATOM 668 N N . GLU A 1 83 ? 17.875 10.484 26.734 1 46.97 83 GLU A N 1
ATOM 669 C CA . GLU A 1 83 ? 16.922 10.039 27.766 1 46.97 83 GLU A CA 1
ATOM 670 C C . GLU A 1 83 ? 15.93 9.039 27.188 1 46.97 83 GLU A C 1
ATOM 672 O O . GLU A 1 83 ? 15.109 8.484 27.922 1 46.97 83 GLU A O 1
ATOM 677 N N . ALA A 1 84 ? 15.75 8.914 25.953 1 46.47 84 ALA A N 1
ATOM 678 C CA . ALA A 1 84 ? 14.719 8.023 25.422 1 46.47 84 ALA A CA 1
ATOM 679 C C . ALA A 1 84 ? 15.109 6.562 25.578 1 46.47 84 ALA A C 1
ATOM 681 O O . ALA A 1 84 ? 16.203 6.164 25.172 1 46.47 84 ALA A O 1
ATOM 682 N N . ASP A 1 85 ? 14.703 5.914 26.516 1 45.41 85 ASP A N 1
ATOM 683 C CA . ASP A 1 85 ? 14.859 4.48 26.719 1 45.41 85 ASP A CA 1
ATOM 684 C C . ASP A 1 85 ? 14.531 3.701 25.438 1 45.41 85 ASP A C 1
ATOM 686 O O . ASP A 1 85 ? 13.43 3.82 24.906 1 45.41 85 ASP A O 1
ATOM 690 N N . ASP A 1 86 ? 15.477 3.332 24.703 1 45 86 ASP A N 1
ATOM 691 C CA . ASP A 1 86 ? 15.539 2.625 23.422 1 45 86 ASP A CA 1
ATOM 692 C C . ASP A 1 86 ? 14.5 1.507 23.375 1 45 86 ASP A C 1
ATOM 694 O O . ASP A 1 86 ? 13.906 1.259 22.312 1 45 86 ASP A O 1
ATOM 698 N N . LYS A 1 87 ? 14.539 0.737 24.469 1 45.56 87 LYS A N 1
ATOM 699 C CA . LYS A 1 87 ? 13.859 -0.552 24.438 1 45.56 87 LYS A CA 1
ATOM 700 C C . LYS A 1 87 ? 12.359 -0.374 24.188 1 45.56 87 LYS A C 1
ATOM 702 O O . LYS A 1 87 ? 11.656 -1.34 23.891 1 45.56 87 LYS A O 1
ATOM 707 N N . SER A 1 88 ? 11.867 0.642 24.719 1 46.5 88 SER A N 1
ATOM 708 C CA . SER A 1 88 ? 10.422 0.797 24.734 1 46.5 88 SER A CA 1
ATOM 709 C C . SER A 1 88 ? 9.898 1.329 23.406 1 46.5 88 SER A C 1
ATOM 711 O O . SER A 1 88 ? 8.711 1.599 23.266 1 46.5 88 SER A O 1
ATOM 713 N N . ARG A 1 89 ? 10.844 1.376 22.453 1 60.25 89 ARG A N 1
ATOM 714 C CA . ARG A 1 89 ? 10.422 2.07 21.25 1 60.25 89 ARG A CA 1
ATOM 715 C C . ARG A 1 89 ? 9.789 1.1 20.25 1 60.25 89 ARG A C 1
ATOM 717 O O . ARG A 1 89 ? 10.414 0.122 19.844 1 60.25 89 ARG A O 1
ATOM 724 N N . GLY A 1 90 ? 8.469 1.032 20.312 1 84 90 GLY A N 1
ATOM 725 C CA . GLY A 1 90 ? 7.695 0.189 19.406 1 84 90 GLY A CA 1
ATOM 726 C C . GLY A 1 90 ? 8.094 0.339 17.953 1 84 90 GLY A C 1
ATOM 727 O O . GLY A 1 90 ? 8.773 1.301 17.594 1 84 90 GLY A O 1
ATOM 728 N N . GLU A 1 91 ? 8.039 -0.601 17.188 1 91 91 GLU A N 1
ATOM 729 C CA . GLU A 1 91 ? 8.375 -0.676 15.758 1 91 91 GLU A CA 1
ATOM 730 C C . GLU A 1 91 ? 7.918 0.579 15.023 1 91 91 GLU A C 1
ATOM 732 O O . GLU A 1 91 ? 8.609 1.061 14.125 1 91 91 GLU A O 1
ATOM 737 N N . LEU A 1 92 ? 6.875 1.143 15.469 1 94.19 92 LEU A N 1
ATOM 738 C CA . LEU A 1 92 ? 6.32 2.303 14.773 1 94.19 92 LEU A CA 1
ATOM 739 C C . LEU A 1 92 ? 7.109 3.562 15.109 1 94.19 92 LEU A C 1
ATOM 741 O O . LEU A 1 92 ? 7.32 4.418 14.242 1 94.19 92 LEU A O 1
ATOM 745 N N . ALA A 1 93 ? 7.535 3.693 16.359 1 93.5 93 ALA A N 1
ATOM 746 C CA . ALA A 1 93 ? 8.406 4.805 16.734 1 93.5 93 ALA A CA 1
ATOM 747 C C . ALA A 1 93 ? 9.727 4.75 15.984 1 93.5 93 ALA A C 1
ATOM 749 O O . ALA A 1 93 ? 10.25 5.781 15.555 1 93.5 93 ALA A O 1
ATOM 750 N N . LYS A 1 94 ? 10.25 3.555 15.844 1 92.88 94 LYS A N 1
ATOM 751 C CA . LYS A 1 94 ? 11.492 3.354 15.102 1 92.88 94 LYS A CA 1
ATOM 752 C C . LYS A 1 94 ? 11.344 3.785 13.648 1 92.88 94 LYS A C 1
ATOM 754 O O . LYS A 1 94 ? 12.281 4.328 13.055 1 92.88 94 LYS A O 1
ATOM 759 N N . LEU A 1 95 ? 10.234 3.496 13.109 1 95.44 95 LEU A N 1
ATOM 760 C CA . LEU A 1 95 ? 9.969 3.898 11.734 1 95.44 95 LEU A CA 1
ATOM 761 C C . LEU A 1 95 ? 10.07 5.414 11.586 1 95.44 95 LEU A C 1
ATOM 763 O O . LEU A 1 95 ? 10.711 5.906 10.648 1 95.44 95 LEU A O 1
ATOM 767 N N . ALA A 1 96 ? 9.422 6.164 12.461 1 93.38 96 ALA A N 1
ATOM 768 C CA . ALA A 1 96 ? 9.461 7.621 12.391 1 93.38 96 ALA A CA 1
ATOM 769 C C . ALA A 1 96 ? 10.891 8.141 12.539 1 93.38 96 ALA A C 1
ATOM 771 O O . ALA A 1 96 ? 11.289 9.078 11.852 1 93.38 96 ALA A O 1
ATOM 772 N N . VAL A 1 97 ? 11.648 7.504 13.398 1 90.88 97 VAL A N 1
ATOM 773 C CA . VAL A 1 97 ? 13.047 7.887 13.586 1 90.88 97 VAL A CA 1
ATOM 774 C C . VAL A 1 97 ? 13.828 7.621 12.305 1 90.88 97 VAL A C 1
ATOM 776 O O . VAL A 1 97 ? 14.633 8.453 11.875 1 90.88 97 VAL A O 1
ATOM 779 N N . SER A 1 98 ? 13.586 6.48 11.711 1 90.19 98 SER A N 1
ATOM 780 C CA . SER A 1 98 ? 14.25 6.133 10.453 1 90.19 98 SER A CA 1
ATOM 781 C C . SER A 1 98 ? 13.898 7.125 9.352 1 90.19 98 SER A C 1
ATOM 783 O O . SER A 1 98 ? 14.672 7.324 8.414 1 90.19 98 SER A O 1
ATOM 785 N N . ALA A 1 99 ? 12.773 7.746 9.531 1 90.38 99 ALA A N 1
ATOM 786 C CA . ALA A 1 99 ? 12.328 8.734 8.555 1 90.38 99 ALA A CA 1
ATOM 787 C C . ALA A 1 99 ? 12.898 10.117 8.867 1 90.38 99 ALA A C 1
ATOM 789 O O . ALA A 1 99 ? 12.539 11.102 8.227 1 90.38 99 ALA A O 1
ATOM 790 N N . GLY A 1 100 ? 13.68 10.234 9.898 1 84.31 100 GLY A N 1
ATOM 791 C CA . GLY A 1 100 ? 14.367 11.484 10.195 1 84.31 100 GLY A CA 1
ATOM 792 C C . GLY A 1 100 ? 13.727 12.258 11.336 1 84.31 100 GLY A C 1
ATOM 793 O O . GLY A 1 100 ? 14.117 13.391 11.617 1 84.31 100 GLY A O 1
ATOM 794 N N . GLU A 1 101 ? 12.781 11.648 11.992 1 86.69 101 GLU A N 1
ATOM 795 C CA . GLU A 1 101 ? 12.078 12.344 13.07 1 86.69 101 GLU A CA 1
ATOM 796 C C . GLU A 1 101 ? 12.711 12.047 14.422 1 86.69 101 GLU A C 1
ATOM 798 O O . GLU A 1 101 ? 13.484 11.102 14.555 1 86.69 101 GLU A O 1
ATOM 803 N N . ALA A 1 102 ? 12.391 12.906 15.336 1 84.81 102 ALA A N 1
ATOM 804 C CA . ALA A 1 102 ? 12.898 12.703 16.688 1 84.81 102 ALA A CA 1
ATOM 805 C C . ALA A 1 102 ? 12.25 11.492 17.344 1 84.81 102 ALA A C 1
ATOM 807 O O . ALA A 1 102 ? 11.102 11.156 17.047 1 84.81 102 ALA A O 1
ATOM 808 N N . ALA A 1 103 ? 13 10.852 18.203 1 88.56 103 ALA A N 1
ATOM 809 C CA . ALA A 1 103 ? 12.453 9.758 19 1 88.56 103 ALA A CA 1
ATOM 810 C C . ALA A 1 103 ? 11.367 10.266 19.938 1 88.56 103 ALA A C 1
ATOM 812 O O . ALA A 1 103 ? 11.273 11.461 20.219 1 88.56 103 ALA A O 1
ATOM 813 N N . PRO A 1 104 ? 10.523 9.375 20.406 1 90 104 PRO A N 1
ATOM 814 C CA . PRO A 1 104 ? 9.508 9.797 21.359 1 90 104 PRO A CA 1
ATOM 815 C C . PRO A 1 104 ? 10.109 10.391 22.641 1 90 104 PRO A C 1
ATOM 817 O O . PRO A 1 104 ? 11.125 9.906 23.125 1 90 104 PRO A O 1
ATOM 820 N N . LEU A 1 105 ? 9.492 11.422 23.047 1 86.69 105 LEU A N 1
ATOM 821 C CA . LEU A 1 105 ? 9.875 12.086 24.281 1 86.69 105 LEU A CA 1
ATOM 822 C C . LEU A 1 105 ? 8.727 12.086 25.281 1 86.69 105 LEU A C 1
ATOM 824 O O . LEU A 1 105 ? 7.562 11.938 24.891 1 86.69 105 LEU A O 1
ATOM 828 N N . ARG A 1 106 ? 9.094 12.25 26.469 1 84.44 106 ARG A N 1
ATOM 829 C CA . ARG A 1 106 ? 8.078 12.195 27.516 1 84.44 106 ARG A CA 1
ATOM 830 C C . ARG A 1 106 ? 7.34 13.531 27.625 1 84.44 106 ARG A C 1
ATOM 832 O O . ARG A 1 106 ? 7.941 14.594 27.469 1 84.44 106 ARG A O 1
ATOM 839 N N . ALA A 1 107 ? 6.105 13.445 27.859 1 88.31 107 ALA A N 1
ATOM 840 C CA . ALA A 1 107 ? 5.262 14.602 28.156 1 88.31 107 ALA A CA 1
ATOM 841 C C . ALA A 1 107 ? 4.754 14.547 29.594 1 88.31 107 ALA A C 1
ATOM 843 O O . ALA A 1 107 ? 4.383 13.477 30.094 1 88.31 107 ALA A O 1
ATOM 844 N N . GLU A 1 108 ? 4.871 15.641 30.25 1 87.88 108 GLU A N 1
ATOM 845 C CA . GLU A 1 108 ? 4.344 15.75 31.609 1 87.88 108 GLU A CA 1
ATOM 846 C C . GLU A 1 108 ? 2.818 15.734 31.609 1 87.88 108 GLU A C 1
ATOM 848 O O . GLU A 1 108 ? 2.197 15.203 32.531 1 87.88 108 GLU A O 1
ATOM 853 N N . ARG A 1 109 ? 2.406 16.375 30.625 1 91.25 109 ARG A N 1
ATOM 854 C CA . ARG A 1 109 ? 0.959 16.5 30.484 1 91.25 109 ARG A CA 1
ATOM 855 C C . ARG A 1 109 ? 0.562 16.609 29.016 1 91.25 109 ARG A C 1
ATOM 857 O O . ARG A 1 109 ? 1.271 17.219 28.219 1 91.25 109 ARG A O 1
ATOM 864 N N . ILE A 1 110 ? -0.542 15.875 28.719 1 95.5 110 ILE A N 1
ATOM 865 C CA . ILE A 1 110 ? -1.141 16.016 27.391 1 95.5 110 ILE A CA 1
ATOM 866 C C . ILE A 1 110 ? -2.654 16.172 27.531 1 95.5 110 ILE A C 1
ATOM 868 O O . ILE A 1 110 ? -3.33 15.289 28.062 1 95.5 110 ILE A O 1
ATOM 872 N N . ASP A 1 111 ? -3.121 17.281 27.141 1 97.38 111 ASP A N 1
ATOM 873 C CA . ASP A 1 111 ? -4.555 17.562 27.156 1 97.38 111 ASP A CA 1
ATOM 874 C C . ASP A 1 111 ? -5.164 17.438 25.766 1 97.38 111 ASP A C 1
ATOM 876 O O . ASP A 1 111 ? -4.52 17.781 24.766 1 97.38 111 ASP A O 1
ATOM 880 N N . LEU A 1 112 ? -6.355 16.953 25.797 1 98.31 112 LEU A N 1
ATOM 881 C CA . LEU A 1 112 ? -7.105 16.75 24.562 1 98.31 112 LEU A CA 1
ATOM 882 C C . LEU A 1 112 ? -8.273 17.719 24.469 1 98.31 112 LEU A C 1
ATOM 884 O O . LEU A 1 112 ? -9.07 17.828 25.406 1 98.31 112 LEU A O 1
ATOM 888 N N . TYR A 1 113 ? -8.352 18.484 23.391 1 98.56 113 TYR A N 1
ATOM 889 C CA . TYR A 1 113 ? -9.453 19.406 23.156 1 98.56 113 TYR A CA 1
ATOM 890 C C . TYR A 1 113 ? -10.289 18.953 21.969 1 98.56 113 TYR A C 1
ATOM 892 O O . TYR A 1 113 ? -9.75 18.594 20.922 1 98.56 113 TYR A O 1
ATOM 900 N N . THR A 1 114 ? -11.609 19 22.078 1 98.12 114 THR A N 1
ATOM 901 C CA . THR A 1 114 ? -12.5 18.609 20.984 1 98.12 114 THR A CA 1
ATOM 902 C C . THR A 1 114 ? -13.312 19.812 20.5 1 98.12 114 THR A C 1
ATOM 904 O O . THR A 1 114 ? -14 19.734 19.484 1 98.12 114 THR A O 1
ATOM 907 N N . GLU A 1 115 ? -13.18 20.969 21.219 1 97.25 115 GLU A N 1
ATOM 908 C CA . GLU A 1 115 ? -13.883 22.203 20.875 1 97.25 115 GLU A CA 1
ATOM 909 C C . GLU A 1 115 ? -12.914 23.375 20.797 1 97.25 115 GLU A C 1
ATOM 911 O O . GLU A 1 115 ? -12.016 23.516 21.625 1 97.25 115 GLU A O 1
ATOM 916 N N . GLY A 1 116 ? -13.156 24.219 19.797 1 96.94 116 GLY A N 1
ATOM 917 C CA . GLY A 1 116 ? -12.25 25.328 19.531 1 96.94 116 GLY A CA 1
ATOM 918 C C . GLY A 1 116 ? -12.211 26.344 20.656 1 96.94 116 GLY A C 1
ATOM 919 O O . GLY A 1 116 ? -11.164 26.938 20.922 1 96.94 116 GLY A O 1
ATOM 920 N N . ARG A 1 117 ? -13.359 26.516 21.297 1 95.75 117 ARG A N 1
ATOM 921 C CA . ARG A 1 117 ? -13.445 27.5 22.391 1 95.75 117 ARG A CA 1
ATOM 922 C C . ARG A 1 117 ? -12.477 27.141 23.516 1 95.75 117 ARG A C 1
ATOM 924 O O . ARG A 1 117 ? -11.734 28.016 23.984 1 95.75 117 ARG A O 1
ATOM 931 N N . ASP A 1 118 ? -12.516 25.906 23.938 1 97.56 118 ASP A N 1
ATOM 932 C CA . ASP A 1 118 ? -11.664 25.453 25.031 1 97.56 118 ASP A CA 1
ATOM 933 C C . ASP A 1 118 ? -10.188 25.5 24.625 1 97.56 118 ASP A C 1
ATOM 935 O O . ASP A 1 118 ? -9.328 25.875 25.438 1 97.56 118 ASP A O 1
ATOM 939 N N . CYS A 1 119 ? -9.906 25.109 23.438 1 98.19 119 CYS A N 1
ATOM 940 C CA . CYS A 1 119 ? -8.531 25.141 22.953 1 98.19 119 CYS A CA 1
ATOM 941 C C . CYS A 1 119 ? -8.008 26.562 22.891 1 98.19 119 CYS A C 1
ATOM 943 O O . CYS A 1 119 ? -6.883 26.844 23.312 1 98.19 119 CYS A O 1
ATOM 945 N N . LEU A 1 120 ? -8.805 27.453 22.344 1 97.94 120 LEU A N 1
ATOM 946 C CA . LEU A 1 120 ? -8.414 28.859 22.25 1 97.94 120 LEU A CA 1
ATOM 947 C C . LEU A 1 120 ? -8.109 29.422 23.625 1 97.94 120 LEU A C 1
ATOM 949 O O . LEU A 1 120 ? -7.105 30.125 23.812 1 97.94 120 LEU A O 1
ATOM 953 N N . ALA A 1 121 ? -8.969 29.109 24.562 1 98.19 121 ALA A N 1
ATOM 954 C CA . ALA A 1 121 ? -8.766 29.594 25.922 1 98.19 121 ALA A CA 1
ATOM 955 C C . ALA A 1 121 ? -7.434 29.109 26.484 1 98.19 121 ALA A C 1
ATOM 957 O O . ALA A 1 121 ? -6.703 29.875 27.125 1 98.19 121 ALA A O 1
ATOM 958 N N . ALA A 1 122 ? -7.176 27.844 26.266 1 98.62 122 ALA A N 1
ATOM 959 C CA . ALA A 1 122 ? -5.93 27.266 26.766 1 98.62 122 ALA A CA 1
ATOM 960 C C . ALA A 1 122 ? -4.723 27.891 26.078 1 98.62 122 ALA A C 1
ATOM 962 O O . ALA A 1 122 ? -3.684 28.109 26.703 1 98.62 122 ALA A O 1
ATOM 963 N N . GLN A 1 123 ? -4.812 28.156 24.797 1 98.69 123 GLN A N 1
ATOM 964 C CA . GLN A 1 123 ? -3.73 28.781 24.047 1 98.69 123 GLN A CA 1
ATOM 965 C C . GLN A 1 123 ? -3.457 30.188 24.547 1 98.69 123 GLN A C 1
ATOM 967 O O . GLN A 1 123 ? -2.305 30.562 24.766 1 98.69 123 GLN A O 1
ATOM 972 N N . LEU A 1 124 ? -4.527 30.969 24.734 1 98.62 124 LEU A N 1
ATOM 973 C CA . LEU A 1 124 ? -4.383 32.344 25.188 1 98.62 124 LEU A CA 1
ATOM 974 C C . LEU A 1 124 ? -3.791 32.375 26.594 1 98.62 124 LEU A C 1
ATOM 976 O O . LEU A 1 124 ? -2.986 33.25 26.906 1 98.62 124 LEU A O 1
ATOM 980 N N . GLU A 1 125 ? -4.207 31.422 27.406 1 98.69 125 GLU A N 1
ATOM 981 C CA . GLU A 1 125 ? -3.641 31.328 28.75 1 98.69 125 GLU A CA 1
ATOM 982 C C . GLU A 1 125 ? -2.145 31.047 28.688 1 98.69 125 GLU A C 1
ATOM 984 O O . GLU A 1 125 ? -1.363 31.641 29.438 1 98.69 125 GLU A O 1
ATOM 989 N N . ALA A 1 126 ? -1.759 30.094 27.875 1 98.5 126 ALA A N 1
ATOM 990 C CA . ALA A 1 126 ? -0.348 29.734 27.734 1 98.5 126 ALA A CA 1
ATOM 991 C C . ALA A 1 126 ? 0.46 30.922 27.203 1 98.5 126 ALA A C 1
ATOM 993 O O . ALA A 1 126 ? 1.575 31.172 27.672 1 98.5 126 ALA A O 1
ATOM 994 N N . ILE A 1 127 ? -0.08 31.641 26.266 1 98.75 127 ILE A N 1
ATOM 995 C CA . ILE A 1 127 ? 0.58 32.812 25.703 1 98.75 127 ILE A CA 1
ATOM 996 C C . ILE A 1 127 ? 0.75 33.875 26.781 1 98.75 127 ILE A C 1
ATOM 998 O O . ILE A 1 127 ? 1.83 34.469 26.922 1 98.75 127 ILE A O 1
ATOM 1002 N N . ALA A 1 128 ? -0.288 34.094 27.516 1 98.62 128 ALA A N 1
ATOM 1003 C CA . ALA A 1 128 ? -0.243 35.094 28.578 1 98.62 128 ALA A CA 1
ATOM 1004 C C . ALA A 1 128 ? 0.834 34.75 29.609 1 98.62 128 ALA A C 1
ATOM 1006 O O . ALA A 1 128 ? 1.446 35.656 30.188 1 98.62 128 ALA A O 1
ATOM 1007 N N . ALA A 1 129 ? 1.084 33.562 29.797 1 98.12 129 ALA A N 1
ATOM 1008 C CA . ALA A 1 129 ? 2.021 33.094 30.812 1 98.12 129 ALA A CA 1
ATOM 1009 C C . ALA A 1 129 ? 3.451 33.094 30.281 1 98.12 129 ALA A C 1
ATOM 1011 O O . ALA A 1 129 ? 4.406 32.969 31.047 1 98.12 129 ALA A O 1
ATOM 1012 N N . ALA A 1 130 ? 3.613 33.156 29 1 97.81 130 ALA A N 1
ATOM 1013 C CA . ALA A 1 130 ? 4.934 33.062 28.391 1 97.81 130 ALA A CA 1
ATOM 1014 C C . ALA A 1 130 ? 5.859 34.156 28.875 1 97.81 130 ALA A C 1
ATOM 1016 O O . ALA A 1 130 ? 5.434 35.312 29.062 1 97.81 130 ALA A O 1
ATOM 1017 N N . LYS A 1 131 ? 7.195 33.875 28.969 1 96.88 131 LYS A N 1
ATOM 1018 C CA . LYS A 1 131 ? 8.141 34.812 29.547 1 96.88 131 LYS A CA 1
ATOM 1019 C C . LYS A 1 131 ? 9.273 35.125 28.578 1 96.88 131 LYS A C 1
ATOM 1021 O O . LYS A 1 131 ? 9.844 36.219 28.594 1 96.88 131 LYS A O 1
ATOM 1026 N N . HIS A 1 132 ? 9.648 34.188 27.812 1 96.5 132 HIS A N 1
ATOM 1027 C CA . HIS A 1 132 ? 10.805 34.375 26.938 1 96.5 132 HIS A CA 1
ATOM 1028 C C . HIS A 1 132 ? 10.375 34.5 25.484 1 96.5 132 HIS A C 1
ATOM 1030 O O . HIS A 1 132 ? 10.797 35.406 24.781 1 96.5 132 HIS A O 1
ATOM 1036 N N . HIS A 1 133 ? 9.555 33.531 25.016 1 97.81 133 HIS A N 1
ATOM 1037 C CA . HIS A 1 133 ? 9.164 33.594 23.609 1 97.81 133 HIS A CA 1
ATOM 1038 C C . HIS A 1 133 ? 7.824 32.906 23.375 1 97.81 133 HIS A C 1
ATOM 1040 O O . HIS A 1 133 ? 7.41 32.062 24.156 1 97.81 133 HIS A O 1
ATOM 1046 N N . VAL A 1 134 ? 7.156 33.312 22.297 1 98.62 134 VAL A N 1
ATOM 1047 C CA . VAL A 1 134 ? 5.957 32.719 21.75 1 98.62 134 VAL A CA 1
ATOM 1048 C C . VAL A 1 134 ? 6.121 32.5 20.25 1 98.62 134 VAL A C 1
ATOM 1050 O O . VAL A 1 134 ? 6.316 33.469 19.5 1 98.62 134 VAL A O 1
ATOM 1053 N N . HIS A 1 135 ? 6.113 31.25 19.812 1 98.56 135 HIS A N 1
ATOM 1054 C CA . HIS A 1 135 ? 6.203 30.906 18.391 1 98.56 135 HIS A CA 1
ATOM 1055 C C . HIS A 1 135 ? 4.891 30.312 17.891 1 98.56 135 HIS A C 1
ATOM 1057 O O . HIS A 1 135 ? 4.375 29.359 18.469 1 98.56 135 HIS A O 1
ATOM 1063 N N . VAL A 1 136 ? 4.355 30.922 16.797 1 98.75 136 VAL A N 1
ATOM 1064 C CA . VAL A 1 136 ? 3.041 30.531 16.297 1 98.75 136 VAL A CA 1
ATOM 1065 C C . VAL A 1 136 ? 3.115 30.312 14.789 1 98.75 136 VAL A C 1
ATOM 1067 O O . VAL A 1 136 ? 3.66 31.141 14.055 1 98.75 136 VAL A O 1
ATOM 1070 N N . SER A 1 137 ? 2.607 29.172 14.336 1 98.44 137 SER A N 1
ATOM 1071 C CA . SER A 1 137 ? 2.48 28.875 12.914 1 98.44 137 SER A CA 1
ATOM 1072 C C . SER A 1 137 ? 1.093 28.328 12.578 1 98.44 137 SER A C 1
ATOM 1074 O O . SER A 1 137 ? 0.616 27.391 13.227 1 98.44 137 SER A O 1
ATOM 1076 N N . TYR A 1 138 ? 0.464 28.922 11.578 1 98.38 138 TYR A N 1
ATOM 1077 C CA . TYR A 1 138 ? -0.861 28.453 11.188 1 98.38 138 TYR A CA 1
ATOM 1078 C C . TYR A 1 138 ? -1.042 28.516 9.672 1 98.38 138 TYR A C 1
ATOM 1080 O O . TYR A 1 138 ? -0.468 29.391 9.016 1 98.38 138 TYR A O 1
ATOM 1088 N N . TYR A 1 139 ? -1.872 27.609 9.219 1 96.56 139 TYR A N 1
ATOM 1089 C CA . TYR A 1 139 ? -2.32 27.641 7.828 1 96.56 139 TYR A CA 1
ATOM 1090 C C . TYR A 1 139 ? -3.379 28.719 7.613 1 96.56 139 TYR A C 1
ATOM 1092 O O . TYR A 1 139 ? -3.156 29.672 6.875 1 96.56 139 TYR A O 1
ATOM 1100 N N . ILE A 1 140 ? -4.441 28.578 8.328 1 96.5 140 ILE A N 1
ATOM 1101 C CA . ILE A 1 140 ? -5.52 29.562 8.219 1 96.5 140 ILE A CA 1
ATOM 1102 C C . ILE A 1 140 ? -5.496 30.5 9.422 1 96.5 140 ILE A C 1
ATOM 1104 O O . ILE A 1 140 ? -5.445 30.047 10.57 1 96.5 140 ILE A O 1
ATOM 1108 N N . TRP A 1 141 ? -5.5 31.719 9.148 1 97.88 141 TRP A N 1
ATOM 1109 C CA . TRP A 1 141 ? -5.695 32.812 10.094 1 97.88 141 TRP A CA 1
ATOM 1110 C C . TRP A 1 141 ? -6.566 33.906 9.484 1 97.88 141 TRP A C 1
ATOM 1112 O O . TRP A 1 141 ? -6.137 34.625 8.562 1 97.88 141 TRP A O 1
ATOM 1122 N N . TYR A 1 142 ? -7.73 34.094 10.055 1 96.81 142 TYR A N 1
ATOM 1123 C CA . TYR A 1 142 ? -8.617 35.125 9.531 1 96.81 142 TYR A CA 1
ATOM 1124 C C . TYR A 1 142 ? -8.641 36.344 10.461 1 96.81 142 TYR A C 1
ATOM 1126 O O . TYR A 1 142 ? -8.609 36.188 11.688 1 96.81 142 TYR A O 1
ATOM 1134 N N . PRO A 1 143 ? -8.641 37.5 9.797 1 97.75 143 PRO A N 1
ATOM 1135 C CA . PRO A 1 143 ? -8.75 38.688 10.617 1 97.75 143 PRO A CA 1
ATOM 1136 C C . PRO A 1 143 ? -10.156 38.938 11.148 1 97.75 143 PRO A C 1
ATOM 1138 O O . PRO A 1 143 ? -10.727 40 10.953 1 97.75 143 PRO A O 1
ATOM 1141 N N . ASP A 1 144 ? -10.727 38.031 11.836 1 97.44 144 ASP A N 1
ATOM 1142 C CA . ASP A 1 144 ? -12.039 38.062 12.469 1 97.44 144 ASP A CA 1
ATOM 1143 C C . ASP A 1 144 ? -11.914 38.156 13.992 1 97.44 144 ASP A C 1
ATOM 1145 O O . ASP A 1 144 ? -10.883 38.594 14.508 1 97.44 144 ASP A O 1
ATOM 1149 N N . HIS A 1 145 ? -12.953 37.75 14.727 1 97.44 145 HIS A N 1
ATOM 1150 C CA . HIS A 1 145 ? -12.93 37.969 16.172 1 97.44 145 HIS A CA 1
ATOM 1151 C C . HIS A 1 145 ? -11.859 37.094 16.828 1 97.44 145 HIS A C 1
ATOM 1153 O O . HIS A 1 145 ? -11.102 37.562 17.672 1 97.44 145 HIS A O 1
ATOM 1159 N N . VAL A 1 146 ? -11.82 35.875 16.484 1 97.56 146 VAL A N 1
ATOM 1160 C CA . VAL A 1 146 ? -10.844 34.938 17.062 1 97.56 146 VAL A CA 1
ATOM 1161 C C . VAL A 1 146 ? -9.438 35.375 16.656 1 97.56 146 VAL A C 1
ATOM 1163 O O . VAL A 1 146 ? -8.531 35.406 17.5 1 97.56 146 VAL A O 1
ATOM 1166 N N . GLY A 1 147 ? -9.266 35.656 15.352 1 98.12 147 GLY A N 1
ATOM 1167 C CA . GLY A 1 147 ? -7.969 36.125 14.883 1 98.12 147 GLY A CA 1
ATOM 1168 C C . GLY A 1 147 ? -7.5 37.406 15.578 1 98.12 147 GLY A C 1
ATOM 1169 O O . GLY A 1 147 ? -6.312 37.562 15.875 1 98.12 147 GLY A O 1
ATOM 1170 N N . THR A 1 148 ? -8.375 38.281 15.797 1 98.31 148 THR A N 1
ATOM 1171 C CA . THR A 1 148 ? -8.047 39.562 16.469 1 98.31 148 THR A CA 1
ATOM 1172 C C . THR A 1 148 ? -7.656 39.281 17.922 1 98.31 148 THR A C 1
ATOM 1174 O O . THR A 1 148 ? -6.688 39.875 18.422 1 98.31 148 THR A O 1
ATOM 1177 N N . ARG A 1 149 ? -8.438 38.469 18.562 1 97.75 149 ARG A N 1
ATOM 1178 C CA . ARG A 1 149 ? -8.133 38.125 19.953 1 97.75 149 ARG A CA 1
ATOM 1179 C C . ARG A 1 149 ? -6.742 37.5 20.062 1 97.75 149 ARG A C 1
ATOM 1181 O O . ARG A 1 149 ? -5.984 37.844 20.984 1 97.75 149 ARG A O 1
ATOM 1188 N N . PHE A 1 150 ? -6.449 36.625 19.203 1 98.44 150 PHE A N 1
ATOM 1189 C CA . PHE A 1 150 ? -5.148 35.969 19.203 1 98.44 150 PHE A CA 1
ATOM 1190 C C . PHE A 1 150 ? -4.035 36.969 18.922 1 98.44 150 PHE A C 1
ATOM 1192 O O . PHE A 1 150 ? -3.014 37 19.609 1 98.44 150 PHE A O 1
ATOM 1199 N N . ARG A 1 151 ? -4.211 37.781 17.875 1 98.62 151 ARG A N 1
ATOM 1200 C CA . ARG A 1 151 ? -3.246 38.844 17.562 1 98.62 151 ARG A CA 1
ATOM 1201 C C . ARG A 1 151 ? -2.99 39.719 18.781 1 98.62 151 ARG A C 1
ATOM 1203 O O . ARG A 1 151 ? -1.84 40.031 19.094 1 98.62 151 ARG A O 1
ATOM 1210 N N . ASP A 1 152 ? -4.035 40.156 19.422 1 98.75 152 ASP A N 1
ATOM 1211 C CA . ASP A 1 152 ? -3.914 41.062 20.547 1 98.75 152 ASP A CA 1
ATOM 1212 C C . ASP A 1 152 ? -3.146 40.438 21.703 1 98.75 152 ASP A C 1
ATOM 1214 O O . ASP A 1 152 ? -2.4 41.125 22.406 1 98.75 152 ASP A O 1
ATOM 1218 N N . ALA A 1 153 ? -3.4 39.156 21.922 1 98.81 153 ALA A N 1
ATOM 1219 C CA . ALA A 1 153 ? -2.637 38.438 22.938 1 98.81 153 ALA A CA 1
ATOM 1220 C C . ALA A 1 153 ? -1.147 38.438 22.594 1 98.81 153 ALA A C 1
ATOM 1222 O O . ALA A 1 153 ? -0.306 38.625 23.484 1 98.81 153 ALA A O 1
ATOM 1223 N N . LEU A 1 154 ? -0.812 38.219 21.359 1 98.88 154 LEU A N 1
ATOM 1224 C CA . LEU A 1 154 ? 0.581 38.25 20.922 1 98.88 154 LEU A CA 1
ATOM 1225 C C . LEU A 1 154 ? 1.178 39.625 21.062 1 98.88 154 LEU A C 1
ATOM 1227 O O . LEU A 1 154 ? 2.33 39.781 21.484 1 98.88 154 LEU A O 1
ATOM 1231 N N . VAL A 1 155 ? 0.38 40.688 20.703 1 98.81 155 VAL A N 1
ATOM 1232 C CA . VAL A 1 155 ? 0.813 42.062 20.828 1 98.81 155 VAL A CA 1
ATOM 1233 C C . VAL A 1 155 ? 1.141 42.406 22.281 1 98.81 155 VAL A C 1
ATOM 1235 O O . VAL A 1 155 ? 2.17 43 22.578 1 98.81 155 VAL A O 1
ATOM 1238 N N . ALA A 1 156 ? 0.264 42 23.141 1 98.75 156 ALA A N 1
ATOM 1239 C CA . ALA A 1 156 ? 0.465 42.25 24.562 1 98.75 156 ALA A CA 1
ATOM 1240 C C . ALA A 1 156 ? 1.786 41.656 25.031 1 98.75 156 ALA A C 1
ATOM 1242 O O . ALA A 1 156 ? 2.51 42.281 25.812 1 98.75 156 ALA A O 1
ATOM 1243 N N . LYS A 1 157 ? 2.076 40.5 24.625 1 98.5 157 LYS A N 1
ATOM 1244 C CA . LYS A 1 157 ? 3.305 39.844 25.047 1 98.5 157 LYS A CA 1
ATOM 1245 C C . LYS A 1 157 ? 4.531 40.5 24.422 1 98.5 157 LYS A C 1
ATOM 1247 O O . LYS A 1 157 ? 5.562 40.625 25.078 1 98.5 157 LYS A O 1
ATOM 1252 N N . ALA A 1 158 ? 4.398 40.812 23.203 1 98.62 158 ALA A N 1
ATOM 1253 C CA . ALA A 1 158 ? 5.504 41.5 22.547 1 98.62 158 ALA A CA 1
ATOM 1254 C C . ALA A 1 158 ? 5.832 42.812 23.25 1 98.62 158 ALA A C 1
ATOM 1256 O O . ALA A 1 158 ? 7.004 43.156 23.422 1 98.62 158 ALA A O 1
ATOM 1257 N N . LYS A 1 159 ? 4.883 43.531 23.672 1 98.38 159 LYS A N 1
ATOM 1258 C CA . LYS A 1 159 ? 5.062 44.781 24.391 1 98.38 159 LYS A CA 1
ATOM 1259 C C . LYS A 1 159 ? 5.777 44.594 25.719 1 98.38 159 LYS A C 1
ATOM 1261 O O . LYS A 1 159 ? 6.438 45.5 26.234 1 98.38 159 LYS A O 1
ATOM 1266 N N . GLN A 1 160 ? 5.645 43.438 26.234 1 98.25 160 GLN A N 1
ATOM 1267 C CA . GLN A 1 160 ? 6.293 43.094 27.484 1 98.25 160 GLN A CA 1
ATOM 1268 C C . GLN A 1 160 ? 7.723 42.594 27.266 1 98.25 160 GLN A C 1
ATOM 1270 O O . GLN A 1 160 ? 8.398 42.188 28.203 1 98.25 160 GLN A O 1
ATOM 1275 N N . GLY A 1 161 ? 8.148 42.562 26.047 1 97.69 161 GLY A N 1
ATOM 1276 C CA . GLY A 1 161 ? 9.523 42.219 25.75 1 97.69 161 GLY A CA 1
ATOM 1277 C C . GLY A 1 161 ? 9.703 40.75 25.391 1 97.69 161 GLY A C 1
ATOM 1278 O O . GLY A 1 161 ? 10.82 40.312 25.156 1 97.69 161 GLY A O 1
ATOM 1279 N N . VAL A 1 162 ? 8.617 39.969 25.359 1 98.12 162 VAL A N 1
ATOM 1280 C CA . VAL A 1 162 ? 8.656 38.562 24.969 1 98.12 162 VAL A CA 1
ATOM 1281 C C . VAL A 1 162 ? 8.883 38.469 23.453 1 98.12 162 VAL A C 1
ATOM 1283 O O . VAL A 1 162 ? 8.305 39.219 22.672 1 98.12 162 VAL A O 1
ATOM 1286 N N . GLU A 1 163 ? 9.781 37.562 23 1 98.06 163 GLU A N 1
ATOM 1287 C CA . GLU A 1 163 ? 10 37.344 21.578 1 98.06 163 GLU A CA 1
ATOM 1288 C C . GLU A 1 163 ? 8.805 36.656 20.938 1 98.06 163 GLU A C 1
ATOM 1290 O O . GLU A 1 163 ? 8.469 35.531 21.312 1 98.06 163 GLU A O 1
ATOM 1295 N N . VAL A 1 164 ? 8.211 37.375 20.016 1 98.69 164 VAL A N 1
ATOM 1296 C CA . VAL A 1 164 ? 7.047 36.781 19.344 1 98.69 164 VAL A CA 1
ATOM 1297 C C . VAL A 1 164 ? 7.336 36.594 17.859 1 98.69 164 VAL A C 1
ATOM 1299 O O . VAL A 1 164 ? 7.742 37.531 17.172 1 98.69 164 VAL A O 1
ATOM 1302 N N . ARG A 1 165 ? 7.207 35.375 17.391 1 98.56 165 ARG A N 1
ATOM 1303 C CA . ARG A 1 165 ? 7.324 35.062 15.969 1 98.56 165 ARG A CA 1
ATOM 1304 C C . ARG A 1 165 ? 6.043 34.406 15.445 1 98.56 165 ARG A C 1
ATOM 1306 O O . ARG A 1 165 ? 5.555 33.438 16 1 98.56 165 ARG A O 1
ATOM 1313 N N . LEU A 1 166 ? 5.492 35 14.406 1 98.62 166 LEU A N 1
ATOM 1314 C CA . LEU A 1 166 ? 4.27 34.531 13.773 1 98.62 166 LEU A CA 1
ATOM 1315 C C . LEU A 1 166 ? 4.527 34.125 12.32 1 98.62 166 LEU A C 1
ATOM 1317 O O . LEU A 1 166 ? 4.941 34.969 11.516 1 98.62 166 LEU A O 1
ATOM 1321 N N . LEU A 1 167 ? 4.355 32.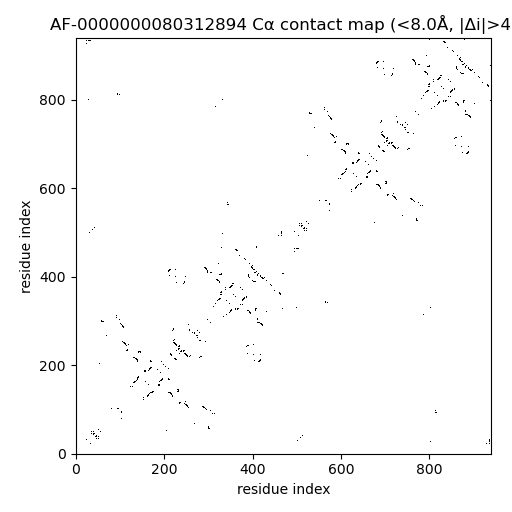844 12.023 1 98 167 LEU A N 1
ATOM 1322 C CA . LEU A 1 167 ? 4.496 32.312 10.672 1 98 167 LEU A CA 1
ATOM 1323 C C . LEU A 1 167 ? 3.139 31.922 10.094 1 98 167 LEU A C 1
ATOM 1325 O O . LEU A 1 167 ? 2.449 31.062 10.633 1 98 167 LEU A O 1
ATOM 1329 N N . LEU A 1 168 ? 2.768 32.562 8.945 1 97.62 168 LEU A N 1
ATOM 1330 C CA . LEU A 1 168 ? 1.474 32.281 8.32 1 97.62 168 LEU A CA 1
ATOM 1331 C C . LEU A 1 168 ? 1.648 31.797 6.891 1 97.62 168 LEU A C 1
ATOM 1333 O O . LEU A 1 168 ? 2.531 32.281 6.168 1 97.62 168 LEU A O 1
ATOM 1337 N N . ASP A 1 169 ? 0.809 30.828 6.547 1 95.06 169 ASP A N 1
ATOM 1338 C CA . ASP A 1 169 ? 0.789 30.391 5.152 1 95.06 169 ASP A CA 1
ATOM 1339 C C . ASP A 1 169 ? 0.214 31.484 4.25 1 95.06 169 ASP A C 1
ATOM 1341 O O . ASP A 1 169 ? -0.846 32.031 4.539 1 95.06 169 ASP A O 1
ATOM 1345 N N . TRP A 1 170 ? 0.8 31.656 3.156 1 90.19 170 TRP A N 1
ATOM 1346 C CA . TRP A 1 170 ? 0.445 32.781 2.312 1 90.19 170 TRP A CA 1
ATOM 1347 C C . TRP A 1 170 ? -0.923 32.594 1.672 1 90.19 170 TRP A C 1
ATOM 1349 O O . TRP A 1 170 ? -1.693 33.531 1.519 1 90.19 170 TRP A O 1
ATOM 1359 N N . ILE A 1 171 ? -1.204 31.406 1.303 1 89.19 171 ILE A N 1
ATOM 1360 C CA . ILE A 1 171 ? -2.484 31.156 0.654 1 89.19 171 ILE A CA 1
ATOM 1361 C C . ILE A 1 171 ? -3.568 30.953 1.711 1 89.19 171 ILE A C 1
ATOM 1363 O O . ILE A 1 171 ? -4.68 31.469 1.575 1 89.19 171 ILE A O 1
ATOM 1367 N N . GLY A 1 172 ? -3.275 30.25 2.723 1 91.25 172 GLY A N 1
ATOM 1368 C CA . GLY A 1 172 ? -4.246 29.984 3.771 1 91.25 172 GLY A CA 1
ATOM 1369 C C . GLY A 1 172 ? -4.695 31.234 4.504 1 91.25 172 GLY A C 1
ATOM 1370 O O . GLY A 1 172 ? -5.852 31.328 4.914 1 91.25 172 GLY A O 1
ATOM 1371 N N . ALA A 1 173 ? -3.758 32.094 4.695 1 94.38 173 ALA A N 1
ATOM 1372 C CA . ALA A 1 173 ? -4.047 33.344 5.391 1 94.38 173 ALA A CA 1
ATOM 1373 C C . ALA A 1 173 ? -4.141 34.5 4.41 1 94.38 173 ALA A C 1
ATOM 1375 O O . ALA A 1 173 ? -3.662 35.594 4.695 1 94.38 173 ALA A O 1
ATOM 1376 N N . TYR A 1 174 ? -4.75 34.25 3.324 1 88.62 174 TYR A N 1
ATOM 1377 C CA . TYR A 1 174 ? -4.797 35.219 2.24 1 88.62 174 TYR A CA 1
ATOM 1378 C C . TYR A 1 174 ? -5.523 36.5 2.68 1 88.62 174 TYR A C 1
ATOM 1380 O O . TYR A 1 174 ? -5.262 37.594 2.154 1 88.62 174 TYR A O 1
ATOM 1388 N N . SER A 1 175 ? -6.418 36.469 3.654 1 91.75 175 SER A N 1
ATOM 1389 C CA . SER A 1 175 ? -7.23 37.594 4.055 1 91.75 175 SER A CA 1
ATOM 1390 C C . SER A 1 175 ? -6.551 38.406 5.156 1 91.75 175 SER A C 1
ATOM 1392 O O . SER A 1 175 ? -7.012 39.5 5.516 1 91.75 175 SER A O 1
ATOM 1394 N N . THR A 1 176 ? -5.504 37.844 5.719 1 94.69 176 THR A N 1
ATOM 1395 C CA . THR A 1 176 ? -4.758 38.531 6.766 1 94.69 176 THR A CA 1
ATOM 1396 C C . THR A 1 176 ? -3.779 39.531 6.16 1 94.69 176 THR A C 1
ATOM 1398 O O . THR A 1 176 ? -2.762 39.156 5.578 1 94.69 176 THR A O 1
ATOM 1401 N N . THR A 1 177 ? -4.031 40.781 6.332 1 92.62 177 THR A N 1
ATOM 1402 C CA . THR A 1 177 ? -3.252 41.844 5.691 1 92.62 177 THR A CA 1
ATOM 1403 C C . THR A 1 177 ? -2.156 42.344 6.625 1 92.62 177 THR A C 1
ATOM 1405 O O . THR A 1 177 ? -2.193 42.094 7.832 1 92.62 177 THR A O 1
ATOM 1408 N N . SER A 1 178 ? -1.251 43.062 6.02 1 94 178 SER A N 1
ATOM 1409 C CA . SER A 1 178 ? -0.201 43.719 6.801 1 94 178 SER A CA 1
ATOM 1410 C C . SER A 1 178 ? -0.782 44.75 7.773 1 94 178 SER A C 1
ATOM 1412 O O . SER A 1 178 ? -0.249 44.938 8.867 1 94 178 SER A O 1
ATOM 1414 N N . ARG A 1 179 ? -1.808 45.375 7.355 1 96.62 179 ARG A N 1
ATOM 1415 C CA . ARG A 1 179 ? -2.471 46.344 8.219 1 96.62 179 ARG A CA 1
ATOM 1416 C C . ARG A 1 179 ? -3.029 45.688 9.469 1 96.62 179 ARG A C 1
ATOM 1418 O O . ARG A 1 179 ? -2.918 46.219 10.578 1 96.62 179 ARG A O 1
ATOM 1425 N N . PHE A 1 180 ? -3.615 44.594 9.297 1 97.81 180 PHE A N 1
ATOM 1426 C CA . PHE A 1 180 ? -4.172 43.812 10.414 1 97.81 180 PHE A CA 1
ATOM 1427 C C . PHE A 1 180 ? -3.074 43.406 11.383 1 97.81 180 PHE A C 1
ATOM 1429 O O . PHE A 1 180 ? -3.285 43.406 12.602 1 97.81 180 PHE A O 1
ATOM 1436 N N . LEU A 1 181 ? -1.906 43.094 10.867 1 98.06 181 LEU A N 1
ATOM 1437 C CA . LEU A 1 181 ? -0.822 42.562 11.688 1 98.06 181 LEU A CA 1
ATOM 1438 C C . LEU A 1 181 ? 0.093 43.688 12.172 1 98.06 181 LEU A C 1
ATOM 1440 O O . LEU A 1 181 ? 1.007 43.438 12.961 1 98.06 181 LEU A O 1
ATOM 1444 N N . ALA A 1 182 ? -0.085 44.938 11.766 1 98.19 182 ALA A N 1
ATOM 1445 C CA . ALA A 1 182 ? 0.777 46.062 12.047 1 98.19 182 ALA A CA 1
ATOM 1446 C C . ALA A 1 182 ? 0.99 46.25 13.555 1 98.19 182 ALA A C 1
ATOM 1448 O O . ALA A 1 182 ? 2.107 46.5 14 1 98.19 182 ALA A O 1
ATOM 1449 N N . PRO A 1 183 ? -0.073 46.094 14.336 1 98.44 183 PRO A N 1
ATOM 1450 C CA . PRO A 1 183 ? 0.131 46.25 15.773 1 98.44 183 PRO A CA 1
ATOM 1451 C C . PRO A 1 183 ? 1.169 45.281 16.328 1 98.44 183 PRO A C 1
ATOM 1453 O O . PRO A 1 183 ? 1.895 45.594 17.266 1 98.44 183 PRO A O 1
ATOM 1456 N N . LEU A 1 184 ? 1.194 44.094 15.844 1 98.56 184 LEU A N 1
ATOM 1457 C CA . LEU A 1 184 ? 2.164 43.094 16.328 1 98.56 184 LEU A CA 1
ATOM 1458 C C . LEU A 1 184 ? 3.584 43.5 15.953 1 98.56 184 LEU A C 1
ATOM 1460 O O . LEU A 1 184 ? 4.5 43.438 16.766 1 98.56 184 LEU A O 1
ATOM 1464 N N . VAL A 1 185 ? 3.746 43.969 14.75 1 98.19 185 VAL A N 1
ATOM 1465 C CA . VAL A 1 185 ? 5.055 44.406 14.281 1 98.19 185 VAL A CA 1
ATOM 1466 C C . VAL A 1 185 ? 5.508 45.625 15.094 1 98.19 185 VAL A C 1
ATOM 1468 O O . VAL A 1 185 ? 6.668 45.719 15.5 1 98.19 185 VAL A O 1
ATOM 1471 N N . GLU A 1 186 ? 4.652 46.531 15.281 1 98.31 186 GLU A N 1
ATOM 1472 C CA . GLU A 1 186 ? 4.941 47.75 16.031 1 98.31 186 GLU A CA 1
ATOM 1473 C C . GLU A 1 186 ? 5.34 47.406 17.469 1 98.31 186 GLU A C 1
ATOM 1475 O O . GLU A 1 186 ? 6.145 48.125 18.078 1 98.31 186 GLU A O 1
ATOM 1480 N N . ALA A 1 187 ? 4.812 46.375 17.984 1 98.5 187 ALA A N 1
ATOM 1481 C CA . ALA A 1 187 ? 5.102 45.969 19.344 1 98.5 187 ALA A CA 1
ATOM 1482 C C . ALA A 1 187 ? 6.426 45.188 19.438 1 98.5 187 ALA A C 1
ATOM 1484 O O . ALA A 1 187 ? 6.902 44.875 20.531 1 98.5 187 ALA A O 1
ATOM 1485 N N . GLY A 1 188 ? 7.012 44.938 18.266 1 98 188 GLY A N 1
ATOM 1486 C CA . GLY A 1 188 ? 8.305 44.25 18.234 1 98 188 GLY A CA 1
ATOM 1487 C C . GLY A 1 188 ? 8.227 42.812 17.781 1 98 188 GLY A C 1
ATOM 1488 O O . GLY A 1 188 ? 9.242 42.125 17.719 1 98 188 GLY A O 1
ATOM 1489 N N . GLY A 1 189 ? 7.043 42.344 17.516 1 98.06 189 GLY A N 1
ATOM 1490 C CA . GLY A 1 189 ? 6.891 40.969 16.984 1 98.06 189 GLY A CA 1
ATOM 1491 C C . GLY A 1 189 ? 7.41 40.844 15.57 1 98.06 189 GLY A C 1
ATOM 1492 O O . GLY A 1 189 ? 7.586 41.812 14.867 1 98.06 189 GLY A O 1
ATOM 1493 N N . LYS A 1 190 ? 7.723 39.594 15.18 1 98.06 190 LYS A N 1
ATOM 1494 C CA . LYS A 1 190 ? 8.172 39.281 13.828 1 98.06 190 LYS A CA 1
ATOM 1495 C C . LYS A 1 190 ? 7.16 38.406 13.094 1 98.06 190 LYS A C 1
ATOM 1497 O O . LYS A 1 190 ? 6.543 37.531 13.688 1 98.06 190 LYS A O 1
ATOM 1502 N N . ILE A 1 191 ? 7 38.781 11.852 1 97.81 191 ILE A N 1
ATOM 1503 C CA . ILE A 1 191 ? 6.066 38.031 11.016 1 97.81 191 ILE A CA 1
ATOM 1504 C C . ILE A 1 191 ? 6.789 37.5 9.781 1 97.81 191 ILE A C 1
ATOM 1506 O O . ILE A 1 191 ? 7.629 38.188 9.203 1 97.81 191 ILE A O 1
ATOM 1510 N N . ALA A 1 192 ? 6.531 36.25 9.422 1 96.44 192 ALA A N 1
ATOM 1511 C CA . ALA A 1 192 ? 7 35.688 8.156 1 96.44 192 ALA A CA 1
ATOM 1512 C C . ALA A 1 192 ? 5.867 34.969 7.426 1 96.44 192 ALA A C 1
ATOM 1514 O O . ALA A 1 192 ? 4.898 34.531 8.047 1 96.44 192 ALA A O 1
ATOM 1515 N N . TRP A 1 193 ? 6 34.906 6.125 1 93.81 193 TRP A N 1
ATOM 1516 C CA . TRP A 1 193 ? 5.02 34.25 5.273 1 93.81 193 TRP A CA 1
ATOM 1517 C C . TRP A 1 193 ? 5.609 33 4.652 1 93.81 193 TRP A C 1
ATOM 1519 O O . TRP A 1 193 ? 6.723 33 4.125 1 93.81 193 TRP A O 1
ATOM 1529 N N . PHE A 1 194 ? 4.852 31.969 4.781 1 92.12 194 PHE A N 1
ATOM 1530 C CA . PHE A 1 194 ? 5.285 30.703 4.207 1 92.12 194 PHE A CA 1
ATOM 1531 C C . PHE A 1 194 ? 4.918 30.625 2.732 1 92.12 194 PHE A C 1
ATOM 1533 O O . PHE A 1 194 ? 3.74 30.688 2.375 1 92.12 194 PHE A O 1
ATOM 1540 N N . ASN A 1 195 ? 5.867 30.422 1.791 1 83.81 195 ASN A N 1
ATOM 1541 C CA . ASN A 1 195 ? 5.758 30.234 0.349 1 83.81 195 ASN A CA 1
ATOM 1542 C C . ASN A 1 195 ? 4.836 31.266 -0.285 1 83.81 195 ASN A C 1
ATOM 1544 O O . ASN A 1 195 ? 3.82 30.906 -0.89 1 83.81 195 ASN A O 1
ATOM 1548 N N . PRO A 1 196 ? 5.172 32.531 -0.167 1 85 196 PRO A N 1
ATOM 1549 C CA . PRO A 1 196 ? 4.383 33.531 -0.85 1 85 196 PRO A CA 1
ATOM 1550 C C . PRO A 1 196 ? 4.352 33.344 -2.365 1 85 196 PRO A C 1
ATOM 1552 O O . PRO A 1 196 ? 5.344 32.938 -2.955 1 85 196 PRO A O 1
ATOM 1555 N N . VAL A 1 197 ? 3.145 33.531 -2.982 1 73.31 197 VAL A N 1
ATOM 1556 C CA . VAL A 1 197 ? 2.99 33.375 -4.426 1 73.31 197 VAL A CA 1
ATOM 1557 C C . VAL A 1 197 ? 3.365 34.656 -5.129 1 73.31 197 VAL A C 1
ATOM 1559 O O . VAL A 1 197 ? 2.943 35.75 -4.707 1 73.31 197 VAL A O 1
ATOM 1562 N N . SER A 1 198 ? 4.461 34.75 -5.742 1 63.16 198 SER A N 1
ATOM 1563 C CA . SER A 1 198 ? 4.844 35.969 -6.48 1 63.16 198 SER A CA 1
ATOM 1564 C C . SER A 1 198 ? 4.609 35.781 -7.977 1 63.16 198 SER A C 1
ATOM 1566 O O . SER A 1 198 ? 4.941 34.75 -8.547 1 63.16 198 SER A O 1
ATOM 1568 N N . LEU A 1 199 ? 3.627 36.531 -8.531 1 53.31 199 LEU A N 1
ATOM 1569 C CA . LEU A 1 199 ? 3.43 36.531 -9.977 1 53.31 199 LEU A CA 1
ATOM 1570 C C . LEU A 1 199 ? 4.75 36.75 -10.703 1 53.31 199 LEU A C 1
ATOM 1572 O O . LEU A 1 199 ? 4.895 36.375 -11.867 1 53.31 199 LEU A O 1
ATOM 1576 N N . THR A 1 200 ? 5.457 37.656 -10.266 1 47.47 200 THR A N 1
ATOM 1577 C CA . THR A 1 200 ? 6.664 38 -11.016 1 47.47 200 THR A CA 1
ATOM 1578 C C . THR A 1 200 ? 7.613 36.781 -11.078 1 47.47 200 THR A C 1
ATOM 1580 O O . THR A 1 200 ? 8.422 36.688 -12 1 47.47 200 THR A O 1
ATOM 1583 N N . ARG A 1 201 ? 7.707 36.219 -9.977 1 47.72 201 ARG A N 1
ATOM 1584 C CA . ARG A 1 201 ? 8.641 35.094 -10.023 1 47.72 201 ARG A CA 1
ATOM 1585 C C . ARG A 1 201 ? 7.934 33.812 -10.422 1 47.72 201 ARG A C 1
ATOM 1587 O O . ARG A 1 201 ? 8.547 32.75 -10.445 1 47.72 201 ARG A O 1
ATOM 1594 N N . LEU A 1 202 ? 7.156 33.812 -11.32 1 44.97 202 LEU A N 1
ATOM 1595 C CA . LEU A 1 202 ? 6.402 32.719 -11.891 1 44.97 202 LEU A CA 1
ATOM 1596 C C . LEU A 1 202 ? 6.848 31.391 -11.281 1 44.97 202 LEU A C 1
ATOM 1598 O O . LEU A 1 202 ? 7.223 30.469 -12.008 1 44.97 202 LEU A O 1
ATOM 1602 N N . ARG A 1 203 ? 7.184 31.469 -10.094 1 50.75 203 ARG A N 1
ATOM 1603 C CA . ARG A 1 203 ? 7.602 30.172 -9.586 1 50.75 203 ARG A CA 1
ATOM 1604 C C . ARG A 1 203 ? 6.398 29.344 -9.148 1 50.75 203 ARG A C 1
ATOM 1606 O O . ARG A 1 203 ? 6.043 29.328 -7.969 1 50.75 203 ARG A O 1
ATOM 1613 N N . PRO A 1 204 ? 5.531 29.016 -10.195 1 50.44 204 PRO A N 1
ATOM 1614 C CA . PRO A 1 204 ? 4.352 28.172 -9.969 1 50.44 204 PRO A CA 1
ATOM 1615 C C . PRO A 1 204 ? 4.652 26.953 -9.102 1 50.44 204 PRO A C 1
ATOM 1617 O O . PRO A 1 204 ? 3.74 26.375 -8.5 1 50.44 204 PRO A O 1
ATOM 1620 N N . ARG A 1 205 ? 5.949 26.859 -8.883 1 53.25 205 ARG A N 1
ATOM 1621 C CA . ARG A 1 205 ? 6.383 25.609 -8.258 1 53.25 205 ARG A CA 1
ATOM 1622 C C . ARG A 1 205 ? 5.98 25.562 -6.789 1 53.25 205 ARG A C 1
ATOM 1624 O O . ARG A 1 205 ? 5.73 24.484 -6.242 1 53.25 205 ARG A O 1
ATOM 1631 N N . TYR A 1 206 ? 5.723 26.672 -6.312 1 58.12 206 TYR A N 1
ATOM 1632 C CA . TYR A 1 206 ? 5.555 26.688 -4.863 1 58.12 206 TYR A CA 1
ATOM 1633 C C . TYR A 1 206 ? 4.086 26.859 -4.488 1 58.12 206 TYR A C 1
ATOM 1635 O O . TYR A 1 206 ? 3.727 26.75 -3.312 1 58.12 206 TYR A O 1
ATOM 1643 N N . THR A 1 207 ? 3.295 26.906 -5.457 1 64.12 207 THR A N 1
ATOM 1644 C CA . THR A 1 207 ? 1.896 27.172 -5.156 1 64.12 207 THR A CA 1
ATOM 1645 C C . THR A 1 207 ? 1.231 25.969 -4.508 1 64.12 207 THR A C 1
ATOM 1647 O O . THR A 1 207 ? 0.285 26.109 -3.732 1 64.12 207 THR A O 1
ATOM 1650 N N . ASN A 1 208 ? 1.846 24.906 -4.742 1 71.69 208 ASN A N 1
ATOM 1651 C CA . ASN A 1 208 ? 1.168 23.703 -4.246 1 71.69 208 ASN A CA 1
ATOM 1652 C C . ASN A 1 208 ? 1.725 23.266 -2.893 1 71.69 208 ASN A C 1
ATOM 1654 O O . ASN A 1 208 ? 1.116 22.453 -2.201 1 71.69 208 ASN A O 1
ATOM 1658 N N . PHE A 1 209 ? 2.754 23.891 -2.492 1 79.25 209 PHE A N 1
ATOM 1659 C CA . PHE A 1 209 ? 3.377 23.5 -1.231 1 79.25 209 PHE A CA 1
ATOM 1660 C C . PHE A 1 209 ? 2.996 24.469 -0.12 1 79.25 209 PHE A C 1
ATOM 1662 O O . PHE A 1 209 ? 3.482 25.609 -0.085 1 79.25 209 PHE A O 1
ATOM 1669 N N . ARG A 1 210 ? 2.115 24 0.745 1 88.19 210 ARG A N 1
ATOM 1670 C CA . ARG A 1 210 ? 1.577 24.844 1.812 1 88.19 210 ARG A CA 1
ATOM 1671 C C . ARG A 1 210 ? 1.899 24.25 3.182 1 88.19 210 ARG A C 1
ATOM 1673 O O . ARG A 1 210 ? 2.104 23.047 3.314 1 88.19 210 ARG A O 1
ATOM 1680 N N . THR A 1 211 ? 2.023 25.125 4.016 1 92.94 211 THR A N 1
ATOM 1681 C CA . THR A 1 211 ? 2.125 24.609 5.379 1 92.94 211 THR A CA 1
ATOM 1682 C C . THR A 1 211 ? 0.74 24.453 6.004 1 92.94 211 THR A C 1
ATOM 1684 O O . THR A 1 211 ? 0.025 25.453 6.184 1 92.94 211 THR A O 1
ATOM 1687 N N . HIS A 1 212 ? 0.401 23.281 6.219 1 96.31 212 HIS A N 1
ATOM 1688 C CA . HIS A 1 212 ? -0.866 22.938 6.855 1 96.31 212 HIS A CA 1
ATOM 1689 C C . HIS A 1 212 ? -0.68 22.672 8.344 1 96.31 212 HIS A C 1
ATOM 1691 O O . HIS A 1 212 ? -1.591 22.188 9.016 1 96.31 212 HIS A O 1
ATOM 1697 N N . ARG A 1 213 ? 0.499 23.078 8.828 1 97.62 213 ARG A N 1
ATOM 1698 C CA . ARG A 1 213 ? 0.855 22.859 10.227 1 97.62 213 ARG A CA 1
ATOM 1699 C C . ARG A 1 213 ? 0.199 23.906 11.125 1 97.62 213 ARG A C 1
ATOM 1701 O O . ARG A 1 213 ? 0.012 25.047 10.727 1 97.62 213 ARG A O 1
ATOM 1708 N N . LYS A 1 214 ? -0.215 23.469 12.336 1 98.5 214 LYS A N 1
ATOM 1709 C CA . LYS A 1 214 ? -0.667 24.328 13.422 1 98.5 214 LYS A CA 1
ATOM 1710 C C . LYS A 1 214 ? 0.195 24.141 14.664 1 98.5 214 LYS A C 1
ATOM 1712 O O . LYS A 1 214 ? 0.179 23.078 15.281 1 98.5 214 LYS A O 1
ATOM 1717 N N . ILE A 1 215 ? 0.894 25.172 14.953 1 98.69 215 ILE A N 1
ATOM 1718 C CA . ILE A 1 215 ? 1.847 25.047 16.047 1 98.69 215 ILE A CA 1
ATOM 1719 C C . ILE A 1 215 ? 1.794 26.297 16.922 1 98.69 215 ILE A C 1
ATOM 1721 O O . ILE A 1 215 ? 1.81 27.422 16.406 1 98.69 215 ILE A O 1
ATOM 1725 N N . VAL A 1 216 ? 1.683 26.172 18.203 1 98.88 216 VAL A N 1
ATOM 1726 C CA . VAL A 1 216 ? 1.951 27.188 19.219 1 98.88 216 VAL A CA 1
ATOM 1727 C C . VAL A 1 216 ? 2.957 26.656 20.234 1 98.88 216 VAL A C 1
ATOM 1729 O O . VAL A 1 216 ? 2.764 25.578 20.797 1 98.88 216 VAL A O 1
ATOM 1732 N N . VAL A 1 217 ? 4.02 27.328 20.391 1 98.12 217 VAL A N 1
ATOM 1733 C CA . VAL A 1 217 ? 5.004 26.969 21.422 1 98.12 217 VAL A CA 1
ATOM 1734 C C . VAL A 1 217 ? 5.281 28.172 22.312 1 98.12 217 VAL A C 1
ATOM 1736 O O . VAL A 1 217 ? 5.617 29.25 21.828 1 98.12 217 VAL A O 1
ATOM 1739 N N . CYS A 1 218 ? 5.152 28.031 23.594 1 97.69 218 CYS A N 1
ATOM 1740 C CA . CYS A 1 218 ? 5.457 29.047 24.578 1 97.69 218 CYS A CA 1
ATOM 1741 C C . CYS A 1 218 ? 6.656 28.656 25.438 1 97.69 218 CYS A C 1
ATOM 1743 O O . CYS A 1 218 ? 6.598 27.672 26.172 1 97.69 218 CYS A O 1
ATOM 1745 N N . ASP A 1 219 ? 7.73 29.359 25.312 1 95.06 219 ASP A N 1
ATOM 1746 C CA . ASP A 1 219 ? 8.953 29.25 26.109 1 95.06 219 ASP A CA 1
ATOM 1747 C C . ASP A 1 219 ? 9.617 27.891 25.906 1 95.06 219 ASP A C 1
ATOM 1749 O O . ASP A 1 219 ? 10.406 27.453 26.75 1 95.06 219 ASP A O 1
ATOM 1753 N N . GLY A 1 220 ? 9.125 27.156 24.922 1 91.69 220 GLY A N 1
ATOM 1754 C CA . GLY A 1 220 ? 9.664 25.828 24.688 1 91.69 220 GLY A CA 1
ATOM 1755 C C . GLY A 1 220 ? 9.164 24.797 25.688 1 91.69 220 GLY A C 1
ATOM 1756 O O . GLY A 1 220 ? 9.656 23.672 25.719 1 91.69 220 GLY A O 1
ATOM 1757 N N . LEU A 1 221 ? 8.141 25.141 26.453 1 91.38 221 LEU A N 1
ATOM 1758 C CA . LEU A 1 221 ? 7.691 24.297 27.547 1 91.38 221 LEU A CA 1
ATOM 1759 C C . LEU A 1 221 ? 6.254 23.844 27.328 1 91.38 221 LEU A C 1
ATOM 1761 O O . LEU A 1 221 ? 5.855 22.766 27.797 1 91.38 221 LEU A O 1
ATOM 1765 N N . VAL A 1 222 ? 5.492 24.656 26.719 1 96 222 VAL A N 1
ATOM 1766 C CA . VAL A 1 222 ? 4.105 24.344 26.391 1 96 222 VAL A CA 1
ATOM 1767 C C . VAL A 1 222 ? 3.896 24.406 24.875 1 96 222 VAL A C 1
ATOM 1769 O O . VAL A 1 222 ? 4.332 25.359 24.234 1 96 222 VAL A O 1
ATOM 1772 N N . GLY A 1 223 ? 3.326 23.359 24.328 1 97.75 223 GLY A N 1
ATOM 1773 C CA . GLY A 1 223 ? 3.084 23.297 22.891 1 97.75 223 GLY A CA 1
ATOM 1774 C C . GLY A 1 223 ? 1.672 22.859 22.547 1 97.75 223 GLY A C 1
ATOM 1775 O O . GLY A 1 223 ? 1.026 22.156 23.312 1 97.75 223 GLY A O 1
ATOM 1776 N N . PHE A 1 224 ? 1.146 23.375 21.438 1 98.81 224 PHE A N 1
ATOM 1777 C CA . PHE A 1 224 ? -0.148 22.969 20.891 1 98.81 224 PHE A CA 1
ATOM 1778 C C . PHE A 1 224 ? -0.018 22.531 19.438 1 98.81 224 PHE A C 1
ATOM 1780 O O . PHE A 1 224 ? 0.737 23.125 18.672 1 98.81 224 PHE A O 1
ATOM 1787 N N . THR A 1 225 ? -0.71 21.5 19.078 1 98.81 225 THR A N 1
ATOM 1788 C CA . THR A 1 225 ? -0.835 21.094 17.672 1 98.81 225 THR A CA 1
ATOM 1789 C C . THR A 1 225 ? -2.123 20.312 17.453 1 98.81 225 THR A C 1
ATOM 1791 O O . THR A 1 225 ? -2.764 19.875 18.422 1 98.81 225 THR A O 1
ATOM 1794 N N . GLY A 1 226 ? -2.596 20.25 16.219 1 98.56 226 GLY A N 1
ATOM 1795 C CA . GLY A 1 226 ? -3.844 19.594 15.867 1 98.56 226 GLY A CA 1
ATOM 1796 C C . GLY A 1 226 ? -4.461 20.109 14.586 1 98.56 226 GLY A C 1
ATOM 1797 O O . GLY A 1 226 ? -3.744 20.438 13.633 1 98.56 226 GLY A O 1
ATOM 1798 N N . GLY A 1 227 ? -5.781 20.078 14.594 1 98.12 227 GLY A N 1
ATOM 1799 C CA . GLY A 1 227 ? -6.473 20.422 13.359 1 98.12 227 GLY A CA 1
ATOM 1800 C C . GLY A 1 227 ? -7.082 21.797 13.383 1 98.12 227 GLY A C 1
ATOM 1801 O O . GLY A 1 227 ? -7.457 22.344 12.344 1 98.12 227 GLY A O 1
ATOM 1802 N N . MET A 1 228 ? -7.113 22.516 14.484 1 98.25 228 MET A N 1
ATOM 1803 C CA . MET A 1 228 ? -7.867 23.766 14.633 1 98.25 228 MET A CA 1
ATOM 1804 C C . MET A 1 228 ? -7.09 24.938 14.047 1 98.25 228 MET A C 1
ATOM 1806 O O . MET A 1 228 ? -5.895 25.094 14.297 1 98.25 228 MET A O 1
ATOM 1810 N N . ASN A 1 229 ? -7.758 25.719 13.289 1 97.81 229 ASN A N 1
ATOM 1811 C CA . ASN A 1 229 ? -7.223 26.969 12.758 1 97.81 229 ASN A CA 1
ATOM 1812 C C . ASN A 1 229 ? -7.621 28.172 13.625 1 97.81 229 ASN A C 1
ATOM 1814 O O . ASN A 1 229 ? -8.234 28 14.68 1 97.81 229 ASN A O 1
ATOM 1818 N N . ILE A 1 230 ? -7.141 29.328 13.195 1 98.12 230 ILE A N 1
ATOM 1819 C CA . ILE A 1 230 ? -7.496 30.547 13.891 1 98.12 230 ILE A CA 1
ATOM 1820 C C . ILE A 1 230 ? -8.586 31.297 13.117 1 98.12 230 ILE A C 1
ATOM 1822 O O . ILE A 1 230 ? -8.289 32.125 12.266 1 98.12 230 ILE A O 1
ATOM 1826 N N . SER A 1 231 ? -9.836 31.047 13.453 1 97.38 231 SER A N 1
ATOM 1827 C CA . SER A 1 231 ? -10.992 31.625 12.773 1 97.38 231 SER A CA 1
ATOM 1828 C C . SER A 1 231 ? -12.258 31.484 13.617 1 97.38 231 SER A C 1
ATOM 1830 O O . SER A 1 231 ? -12.328 30.625 14.5 1 97.38 231 SER A O 1
ATOM 1832 N N . ASP A 1 232 ? -13.25 32.281 13.305 1 96.94 232 ASP A N 1
ATOM 1833 C CA . ASP A 1 232 ? -14.531 32.25 14.008 1 96.94 232 ASP A CA 1
ATOM 1834 C C . ASP A 1 232 ? -15.242 30.906 13.805 1 96.94 232 ASP A C 1
ATOM 1836 O O . ASP A 1 232 ? -16.031 30.484 14.648 1 96.94 232 ASP A O 1
ATOM 1840 N N . GLU A 1 233 ? -14.938 30.172 12.766 1 95.06 233 GLU A N 1
ATOM 1841 C CA . GLU A 1 233 ? -15.57 28.891 12.445 1 95.06 233 GLU A CA 1
ATOM 1842 C C . GLU A 1 233 ? -15.227 27.828 13.484 1 95.06 233 GLU A C 1
ATOM 1844 O O . GLU A 1 233 ? -15.922 26.828 13.594 1 95.06 233 GLU A O 1
ATOM 1849 N N . GLN A 1 234 ? -14.211 28.094 14.266 1 94.88 234 GLN A N 1
ATOM 1850 C CA . GLN A 1 234 ? -13.742 27.094 15.227 1 94.88 234 GLN A CA 1
ATOM 1851 C C . GLN A 1 234 ? -14.453 27.25 16.562 1 94.88 234 GLN A C 1
ATOM 1853 O O . GLN A 1 234 ? -14.375 26.359 17.422 1 94.88 234 GLN A O 1
ATOM 1858 N N . THR A 1 235 ? -15.156 28.344 16.766 1 94.88 235 THR A N 1
ATOM 1859 C CA . THR A 1 235 ? -15.688 28.594 18.094 1 94.88 235 THR A CA 1
ATOM 1860 C C . THR A 1 235 ? -17.203 28.781 18.047 1 94.88 235 THR A C 1
ATOM 1862 O O . THR A 1 235 ? -17.719 29.469 17.156 1 94.88 235 THR A O 1
ATOM 1865 N N . ALA A 1 236 ? -17.844 28.219 19.062 1 93.19 236 ALA A N 1
ATOM 1866 C CA . ALA A 1 236 ? -19.297 28.359 19.156 1 93.19 236 ALA A CA 1
ATOM 1867 C C . ALA A 1 236 ? -19.703 29.797 19.469 1 93.19 236 ALA A C 1
ATOM 1869 O O . ALA A 1 236 ? -20.812 30.234 19.156 1 93.19 236 ALA A O 1
ATOM 1870 N N . GLU A 1 237 ? -18.859 30.484 20.078 1 93.06 237 GLU A N 1
ATOM 1871 C CA . GLU A 1 237 ? -19.125 31.875 20.453 1 93.06 237 GLU A CA 1
ATOM 1872 C C . GLU A 1 237 ? -19.516 32.688 19.234 1 93.06 237 GLU A C 1
ATOM 1874 O O . GLU A 1 237 ? -20.406 33.531 19.312 1 93.06 237 GLU A O 1
ATOM 1879 N N . TRP A 1 238 ? -18.875 32.438 18.156 1 92.31 238 TRP A N 1
ATOM 1880 C CA . TRP A 1 238 ? -19.078 33.312 17.016 1 92.31 238 TRP A CA 1
ATOM 1881 C C . TRP A 1 238 ? -19.719 32.594 15.844 1 92.31 238 TRP A C 1
ATOM 1883 O O . TRP A 1 238 ? -20.281 33.188 14.938 1 92.31 238 TRP A O 1
ATOM 1893 N N . HIS A 1 239 ? -19.641 31.25 15.852 1 93.25 239 HIS A N 1
ATOM 1894 C CA . HIS A 1 239 ? -20.188 30.469 14.742 1 93.25 239 HIS A CA 1
ATOM 1895 C C . HIS A 1 239 ? -21.359 29.609 15.195 1 93.25 239 HIS A C 1
ATOM 1897 O O . HIS A 1 239 ? -21.875 28.797 14.422 1 93.25 239 HIS A O 1
ATOM 1903 N N . GLY A 1 240 ? -21.719 29.656 16.469 1 92.5 240 GLY A N 1
ATOM 1904 C CA . GLY A 1 240 ? -22.859 28.953 17.016 1 92.5 240 GLY A CA 1
ATOM 1905 C C . GLY A 1 240 ? -22.734 27.438 16.938 1 92.5 240 GLY A C 1
ATOM 1906 O O . GLY A 1 240 ? -21.641 26.891 17.156 1 92.5 240 GLY A O 1
ATOM 1907 N N . ASP A 1 241 ? -23.859 26.781 16.609 1 90.75 241 ASP A N 1
ATOM 1908 C CA . ASP A 1 241 ? -23.938 25.328 16.609 1 90.75 241 ASP A CA 1
ATOM 1909 C C . ASP A 1 241 ? -23.219 24.734 15.391 1 90.75 241 ASP A C 1
ATOM 1911 O O . ASP A 1 241 ? -22.969 23.531 15.336 1 90.75 241 ASP A O 1
ATOM 1915 N N . ARG A 1 242 ? -22.734 25.578 14.594 1 91.69 242 ARG A N 1
ATOM 1916 C CA . ARG A 1 242 ? -22.094 25.109 13.375 1 91.69 242 ARG A CA 1
ATOM 1917 C C . ARG A 1 242 ? -20.578 25.141 13.5 1 91.69 242 ARG A C 1
ATOM 1919 O O . ARG A 1 242 ? -19.859 24.812 12.555 1 91.69 242 ARG A O 1
ATOM 1926 N N . ALA A 1 243 ? -20.188 25.562 14.695 1 95.56 243 ALA A N 1
ATOM 1927 C CA . ALA A 1 243 ? -18.734 25.562 14.914 1 95.56 243 ALA A CA 1
ATOM 1928 C C . ALA A 1 243 ? -18.141 24.188 14.617 1 95.56 243 ALA A C 1
ATOM 1930 O O . ALA A 1 243 ? -18.75 23.156 14.945 1 95.56 243 ALA A O 1
ATOM 1931 N N . TRP A 1 244 ? -17.031 24.219 14.039 1 96.19 244 TRP A N 1
ATOM 1932 C CA . TRP A 1 244 ? -16.438 22.969 13.578 1 96.19 244 TRP A CA 1
ATOM 1933 C C . TRP A 1 244 ? -16.094 22.062 14.75 1 96.19 244 TRP A C 1
ATOM 1935 O O . TRP A 1 244 ? -15.656 22.531 15.797 1 96.19 244 TRP A O 1
ATOM 1945 N N . ARG A 1 245 ? -16.453 20.781 14.617 1 97.31 245 ARG A N 1
ATOM 1946 C CA . ARG A 1 245 ? -15.906 19.75 15.492 1 97.31 245 ARG A CA 1
ATOM 1947 C C . ARG A 1 245 ? -14.461 19.406 15.109 1 97.31 245 ARG A C 1
ATOM 1949 O O . ARG A 1 245 ? -14.203 18.953 14 1 97.31 245 ARG A O 1
ATOM 1956 N N . ASP A 1 246 ? -13.539 19.625 16 1 98.19 246 ASP A N 1
ATOM 1957 C CA . ASP A 1 246 ? -12.125 19.422 15.688 1 98.19 246 ASP A CA 1
ATOM 1958 C C . ASP A 1 246 ? -11.375 18.859 16.891 1 98.19 246 ASP A C 1
ATOM 1960 O O . ASP A 1 246 ? -11.984 18.516 17.906 1 98.19 246 ASP A O 1
ATOM 1964 N N . THR A 1 247 ? -10.117 18.547 16.703 1 98.75 247 THR A N 1
ATOM 1965 C CA . THR A 1 247 ? -9.297 18 17.781 1 98.75 247 THR A CA 1
ATOM 1966 C C . THR A 1 247 ? -7.922 18.656 17.797 1 98.75 247 THR A C 1
ATOM 1968 O O . THR A 1 247 ? -7.332 18.906 16.734 1 98.75 247 THR A O 1
ATOM 1971 N N . HIS A 1 248 ? -7.535 19.016 18.906 1 98.75 248 HIS A N 1
ATOM 1972 C CA . HIS A 1 248 ? -6.242 19.641 19.172 1 98.75 248 HIS A CA 1
ATOM 1973 C C . HIS A 1 248 ? -5.66 19.141 20.5 1 98.75 248 HIS A C 1
ATOM 1975 O O . HIS A 1 248 ? -6.398 18.656 21.359 1 98.75 248 HIS A O 1
ATOM 1981 N N . VAL A 1 249 ? -4.297 19.172 20.625 1 98.69 249 VAL A N 1
ATOM 1982 C CA . VAL A 1 249 ? -3.689 18.719 21.859 1 98.69 249 VAL A CA 1
ATOM 1983 C C . VAL A 1 249 ? -2.783 19.812 22.422 1 98.69 249 VAL A C 1
ATOM 1985 O O . VAL A 1 249 ? -2.199 20.594 21.672 1 98.69 249 VAL A O 1
ATOM 1988 N N . ARG A 1 250 ? -2.723 19.891 23.719 1 98.56 250 ARG A N 1
ATOM 1989 C CA . ARG A 1 250 ? -1.734 20.641 24.5 1 98.56 250 ARG A CA 1
ATOM 1990 C C . ARG A 1 250 ? -0.698 19.703 25.109 1 98.56 250 ARG A C 1
ATOM 1992 O O . ARG A 1 250 ? -1.052 18.703 25.75 1 98.56 250 ARG A O 1
ATOM 1999 N N . ILE A 1 251 ? 0.513 19.953 24.844 1 96.19 251 ILE A N 1
ATOM 2000 C CA . ILE A 1 251 ? 1.605 19.125 25.344 1 96.19 251 ILE A CA 1
ATOM 2001 C C . ILE A 1 251 ? 2.504 19.938 26.266 1 96.19 251 ILE A C 1
ATOM 2003 O O . ILE A 1 251 ? 2.812 21.094 25.969 1 96.19 251 ILE A O 1
ATOM 2007 N N . GLU A 1 252 ? 2.869 19.391 27.359 1 94.56 252 GLU A N 1
ATOM 2008 C CA . GLU A 1 252 ? 3.867 19.969 28.266 1 94.56 252 GLU A CA 1
ATOM 2009 C C . GLU A 1 252 ? 5 18.984 28.531 1 94.56 252 GLU A C 1
ATOM 2011 O O . GLU A 1 252 ? 4.766 17.781 28.672 1 94.56 252 GLU A O 1
ATOM 2016 N N . GLY A 1 253 ? 6.129 19.531 28.469 1 87.69 253 GLY A N 1
ATOM 2017 C CA . GLY A 1 253 ? 7.281 18.688 28.75 1 87.69 253 GLY A CA 1
ATOM 2018 C C . GLY A 1 253 ? 8.273 18.641 27.594 1 87.69 253 GLY A C 1
ATOM 2019 O O . GLY A 1 253 ? 8.289 19.531 26.75 1 87.69 253 GLY A O 1
ATOM 2020 N N . SER A 1 254 ? 9.117 17.594 27.594 1 85.12 254 SER A N 1
ATOM 2021 C CA . SER A 1 254 ? 10.25 17.516 26.672 1 85.12 254 SER A CA 1
ATOM 2022 C C . SER A 1 254 ? 9.781 17.344 25.234 1 85.12 254 SER A C 1
ATOM 2024 O O . SER A 1 254 ? 10.469 17.75 24.297 1 85.12 254 SER A O 1
ATOM 2026 N N . ALA A 1 255 ? 8.594 16.828 25.125 1 88.06 255 ALA A N 1
ATOM 2027 C CA . ALA A 1 255 ? 8.086 16.578 23.781 1 88.06 255 ALA A CA 1
ATOM 2028 C C . ALA A 1 255 ? 7.871 17.891 23.016 1 88.06 255 ALA A C 1
ATOM 2030 O O . ALA A 1 255 ? 7.883 17.906 21.797 1 88.06 255 ALA A O 1
ATOM 2031 N N . VAL A 1 256 ? 7.766 18.984 23.703 1 92.5 256 VAL A N 1
ATOM 2032 C CA . VAL A 1 256 ? 7.531 20.281 23.094 1 92.5 256 VAL A CA 1
ATOM 2033 C C . VAL A 1 256 ? 8.758 20.703 22.281 1 92.5 256 VAL A C 1
ATOM 2035 O O . VAL A 1 256 ? 8.641 21.438 21.297 1 92.5 256 VAL A O 1
ATOM 2038 N N . ARG A 1 257 ? 9.859 20.188 22.656 1 89.25 257 ARG A N 1
ATOM 2039 C CA . ARG A 1 257 ? 11.102 20.531 21.969 1 89.25 257 ARG A CA 1
ATOM 2040 C C . ARG A 1 257 ? 11.047 20.094 20.5 1 89.25 257 ARG A C 1
ATOM 2042 O O . ARG A 1 257 ? 11.594 20.781 19.625 1 89.25 257 ARG A O 1
ATOM 2049 N N . ALA A 1 258 ? 10.414 18.969 20.359 1 89.88 258 ALA A N 1
ATOM 2050 C CA . ALA A 1 258 ? 10.305 18.484 18.984 1 89.88 258 ALA A CA 1
ATOM 2051 C C . ALA A 1 258 ? 9.375 19.375 18.156 1 89.88 258 ALA A C 1
ATOM 2053 O O . ALA A 1 258 ? 9.602 19.594 16.969 1 89.88 258 ALA A O 1
ATOM 2054 N N . LEU A 1 259 ? 8.398 19.844 18.766 1 93.25 259 LEU A N 1
ATOM 2055 C CA . LEU A 1 259 ? 7.492 20.781 18.109 1 93.25 259 LEU A CA 1
ATOM 2056 C C . LEU A 1 259 ? 8.195 22.094 17.812 1 93.25 259 LEU A C 1
ATOM 2058 O O . LEU A 1 259 ? 8.016 22.688 16.734 1 93.25 259 LEU A O 1
ATOM 2062 N N . GLN A 1 260 ? 8.977 22.531 18.75 1 93.5 260 GLN A N 1
ATOM 2063 C CA . GLN A 1 260 ? 9.773 23.75 18.594 1 93.5 260 GLN A CA 1
ATOM 2064 C C . GLN A 1 260 ? 10.75 23.609 17.438 1 93.5 260 GLN A C 1
ATOM 2066 O O . GLN A 1 260 ? 10.93 24.562 16.656 1 93.5 260 GLN A O 1
ATOM 2071 N N . ARG A 1 261 ? 11.25 22.484 17.359 1 89.31 261 ARG A N 1
ATOM 2072 C CA . ARG A 1 261 ? 12.18 22.219 16.25 1 89.31 261 ARG A CA 1
ATOM 2073 C C . ARG A 1 261 ? 11.492 22.391 14.906 1 89.31 261 ARG A C 1
ATOM 2075 O O . ARG A 1 261 ? 12.047 23 13.992 1 89.31 261 ARG A O 1
ATOM 2082 N N . VAL A 1 262 ? 10.367 21.844 14.797 1 92.56 262 VAL A N 1
ATOM 2083 C CA . VAL A 1 262 ? 9.625 21.938 13.547 1 92.56 262 VAL A CA 1
ATOM 2084 C C . VAL A 1 262 ? 9.359 23.406 13.211 1 92.56 262 VAL A C 1
ATOM 2086 O O . VAL A 1 262 ? 9.523 23.828 12.062 1 92.56 262 VAL A O 1
ATOM 2089 N N . PHE A 1 263 ? 9.008 24.219 14.18 1 95 263 PHE A N 1
ATOM 2090 C CA . PHE A 1 263 ? 8.758 25.641 13.953 1 95 263 PHE A CA 1
ATOM 2091 C C . PHE A 1 263 ? 10.016 26.344 13.484 1 95 263 PHE A C 1
ATOM 2093 O O . PHE A 1 263 ? 9.984 27.125 12.523 1 95 263 PHE A O 1
ATOM 2100 N N . ILE A 1 264 ? 11.047 26.109 14.203 1 92.56 264 ILE A N 1
ATOM 2101 C CA . ILE A 1 264 ? 12.297 26.812 13.914 1 92.56 264 ILE A CA 1
ATOM 2102 C C . ILE A 1 264 ? 12.742 26.484 12.492 1 92.56 264 ILE A C 1
ATOM 2104 O O . ILE A 1 264 ? 13.211 27.359 11.766 1 92.56 264 ILE A O 1
ATOM 2108 N N . GLU A 1 265 ? 12.562 25.266 12.117 1 88.75 265 GLU A N 1
ATOM 2109 C CA . GLU A 1 265 ? 12.914 24.875 10.758 1 88.75 265 GLU A CA 1
ATOM 2110 C C . GLU A 1 265 ? 12.07 25.609 9.727 1 88.75 265 GLU A C 1
ATOM 2112 O O . GLU A 1 265 ? 12.586 26.078 8.711 1 88.75 265 GLU A O 1
ATOM 2117 N N . ASP A 1 266 ? 10.828 25.656 10.008 1 92.5 266 ASP A N 1
ATOM 2118 C CA . ASP A 1 266 ? 9.93 26.344 9.086 1 92.5 266 ASP A CA 1
ATOM 2119 C C . ASP A 1 266 ? 10.227 27.844 9.039 1 92.5 266 ASP A C 1
ATOM 2121 O O . ASP A 1 266 ? 10.148 28.453 7.977 1 92.5 266 ASP A O 1
ATOM 2125 N N . TRP A 1 267 ? 10.508 28.391 10.188 1 94 267 TRP A N 1
ATOM 2126 C CA . TRP A 1 267 ? 10.836 29.797 10.281 1 94 267 TRP A CA 1
ATOM 2127 C C . TRP A 1 267 ? 12.094 30.125 9.477 1 94 267 TRP A C 1
ATOM 2129 O O . TRP A 1 267 ? 12.117 31.078 8.703 1 94 267 TRP A O 1
ATOM 2139 N N . SER A 1 268 ? 13.047 29.312 9.68 1 90.56 268 SER A N 1
ATOM 2140 C CA . SER A 1 268 ? 14.297 29.484 8.938 1 90.56 268 SER A CA 1
ATOM 2141 C C . SER A 1 268 ? 14.062 29.359 7.438 1 90.56 268 SER A C 1
ATOM 2143 O O . SER A 1 268 ? 14.68 30.078 6.648 1 90.56 268 SER A O 1
ATOM 2145 N N . TYR A 1 269 ? 13.273 28.484 7.105 1 84.44 269 TYR A N 1
ATOM 2146 C CA . TYR A 1 269 ? 12.93 28.281 5.703 1 84.44 269 TYR A CA 1
ATOM 2147 C C . TYR A 1 269 ? 12.219 29.5 5.129 1 84.44 269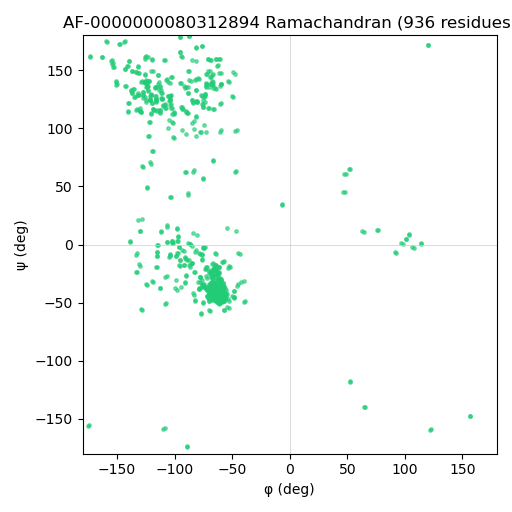 TYR A C 1
ATOM 2149 O O . TYR A 1 269 ? 12.508 29.938 4.012 1 84.44 269 TYR A O 1
ATOM 2157 N N . ALA A 1 270 ? 11.336 30.016 5.867 1 89.19 270 ALA A N 1
ATOM 2158 C CA . ALA A 1 270 ? 10.445 31.062 5.375 1 89.19 270 ALA A CA 1
ATOM 2159 C C . ALA A 1 270 ? 11.172 32.406 5.27 1 89.19 270 ALA A C 1
ATOM 2161 O O . ALA A 1 270 ? 10.914 33.156 4.344 1 89.19 270 ALA A O 1
ATOM 2162 N N . CYS A 1 271 ? 12.094 32.688 6.203 1 90.38 271 CYS A N 1
ATOM 2163 C CA . CYS A 1 271 ? 12.625 34.062 6.199 1 90.38 271 CYS A CA 1
ATOM 2164 C C . CYS A 1 271 ? 14.141 34.031 6.305 1 90.38 271 CYS A C 1
ATOM 2166 O O . CYS A 1 271 ? 14.781 35.094 6.277 1 90.38 271 CYS A O 1
ATOM 2168 N N . GLY A 1 272 ? 14.734 32.875 6.555 1 87.12 272 GLY A N 1
ATOM 2169 C CA . GLY A 1 272 ? 16.188 32.781 6.551 1 87.12 272 GLY A CA 1
ATOM 2170 C C . GLY A 1 272 ? 16.797 33 7.918 1 87.12 272 GLY A C 1
ATOM 2171 O O . GLY A 1 272 ? 18 32.812 8.094 1 87.12 272 GLY A O 1
ATOM 2172 N N . GLU A 1 273 ? 16.031 33.375 8.883 1 89 273 GLU A N 1
ATOM 2173 C CA . GLU A 1 273 ? 16.5 33.531 10.258 1 89 273 GLU A CA 1
ATOM 2174 C C . GLU A 1 273 ? 16.344 32.25 11.039 1 89 273 GLU A C 1
ATOM 2176 O O . GLU A 1 273 ? 15.312 31.562 10.93 1 89 273 GLU A O 1
ATOM 2181 N N . THR A 1 274 ? 17.391 31.891 11.797 1 87.69 274 THR A N 1
ATOM 2182 C CA . THR A 1 274 ? 17.312 30.672 12.594 1 87.69 274 THR A CA 1
ATOM 2183 C C . THR A 1 274 ? 17.531 30.969 14.07 1 87.69 274 THR A C 1
ATOM 2185 O O . THR A 1 274 ? 18.656 31.156 14.516 1 87.69 274 THR A O 1
ATOM 2188 N N . PRO A 1 275 ? 16.484 30.938 14.773 1 85.81 275 PRO A N 1
ATOM 2189 C CA . PRO A 1 275 ? 16.672 31.047 16.219 1 85.81 275 PRO A CA 1
ATOM 2190 C C . PRO A 1 275 ? 17.531 29.938 16.797 1 85.81 275 PRO A C 1
ATOM 2192 O O . PRO A 1 275 ? 17.297 28.75 16.516 1 85.81 275 PRO A O 1
ATOM 2195 N N . ASN A 1 276 ? 18.641 30.047 17.469 1 78 276 ASN A N 1
ATOM 2196 C CA . ASN A 1 276 ? 19.562 29 17.859 1 78 276 ASN A CA 1
ATOM 2197 C C . ASN A 1 276 ? 19.938 29.109 19.328 1 78 276 ASN A C 1
ATOM 2199 O O . ASN A 1 276 ? 20.859 28.438 19.797 1 78 276 ASN A O 1
ATOM 2203 N N . GLY A 1 277 ? 19.297 29.688 20.188 1 79.31 277 GLY A N 1
ATOM 2204 C CA . GLY A 1 277 ? 19.625 29.781 21.594 1 79.31 277 GLY A CA 1
ATOM 2205 C C . GLY A 1 277 ? 19.125 28.609 22.422 1 79.31 277 GLY A C 1
ATOM 2206 O O . GLY A 1 277 ? 18.109 27.984 22.062 1 79.31 277 GLY A O 1
ATOM 2207 N N . PRO A 1 278 ? 19.906 28.141 23.391 1 80.5 278 PRO A N 1
ATOM 2208 C CA . PRO A 1 278 ? 19.469 27.047 24.25 1 80.5 278 PRO A CA 1
ATOM 2209 C C . PRO A 1 278 ? 18.094 27.281 24.875 1 80.5 278 PRO A C 1
ATOM 2211 O O . PRO A 1 278 ? 17.422 26.344 25.281 1 80.5 278 PRO A O 1
ATOM 2214 N N . GLU A 1 279 ? 17.719 28.531 24.875 1 84 279 GLU A N 1
ATOM 2215 C CA . GLU A 1 279 ? 16.453 28.906 25.484 1 84 279 GLU A CA 1
ATOM 2216 C C . GLU A 1 279 ? 15.266 28.344 24.719 1 84 279 GLU A C 1
ATOM 2218 O O . GLU A 1 279 ? 14.188 28.156 25.281 1 84 279 GLU A O 1
ATOM 2223 N N . TYR A 1 280 ? 15.531 28.047 23.484 1 86.75 280 TYR A N 1
ATOM 2224 C CA . TYR A 1 280 ? 14.43 27.594 22.641 1 86.75 280 TYR A CA 1
ATOM 2225 C C . TYR A 1 280 ? 14.211 26.094 22.766 1 86.75 280 TYR A C 1
ATOM 2227 O O . TYR A 1 280 ? 13.172 25.578 22.375 1 86.75 280 TYR A O 1
ATOM 2235 N N . LEU A 1 281 ? 15.273 25.453 23.266 1 81.75 281 LEU A N 1
ATOM 2236 C CA . LEU A 1 281 ? 15.195 24 23.375 1 81.75 281 LEU A CA 1
ATOM 2237 C C . LEU A 1 281 ? 15.453 23.547 24.812 1 81.75 281 LEU A C 1
ATOM 2239 O O . LEU A 1 281 ? 16.234 22.625 25.047 1 81.75 281 LEU A O 1
ATOM 2243 N N . LYS A 1 282 ? 14.773 24.188 25.734 1 75.88 282 LYS A N 1
ATOM 2244 C CA . LYS A 1 282 ? 14.961 23.922 27.156 1 75.88 282 LYS A CA 1
ATOM 2245 C C . LYS A 1 282 ? 14.5 22.516 27.516 1 75.88 282 LYS A C 1
ATOM 2247 O O . LYS A 1 282 ? 13.5 22.031 27 1 75.88 282 LYS A O 1
ATOM 2252 N N . ARG A 1 283 ? 15.336 21.875 28.344 1 71.5 283 ARG A N 1
ATOM 2253 C CA . ARG A 1 283 ? 14.984 20.562 28.875 1 71.5 283 ARG A CA 1
ATOM 2254 C C . ARG A 1 283 ? 13.922 20.688 29.969 1 71.5 283 ARG A C 1
ATOM 2256 O O . ARG A 1 283 ? 14.023 21.547 30.844 1 71.5 283 ARG A O 1
ATOM 2263 N N . ALA A 1 284 ? 12.852 19.922 29.656 1 65.81 284 ALA A N 1
ATOM 2264 C CA . ALA A 1 284 ? 11.852 19.906 30.719 1 65.81 284 ALA A CA 1
ATOM 2265 C C . ALA A 1 284 ? 12.352 19.094 31.922 1 65.81 284 ALA A C 1
ATOM 2267 O O . ALA A 1 284 ? 13.109 18.141 31.766 1 65.81 284 ALA A O 1
ATOM 2268 N N . THR A 1 285 ? 12.117 19.594 33.062 1 58.34 285 THR A N 1
ATOM 2269 C CA . THR A 1 285 ? 12.609 18.984 34.312 1 58.34 285 THR A CA 1
ATOM 2270 C C . THR A 1 285 ? 11.734 17.812 34.719 1 58.34 285 THR A C 1
ATOM 2272 O O . THR A 1 285 ? 12.203 16.875 35.375 1 58.34 285 THR A O 1
ATOM 2275 N N . ALA A 1 286 ? 10.43 17.781 34.469 1 60.41 286 ALA A N 1
ATOM 2276 C CA . ALA A 1 286 ? 9.523 16.781 35.031 1 60.41 286 ALA A CA 1
ATOM 2277 C C . ALA A 1 286 ? 9.391 15.578 34.094 1 60.41 286 ALA A C 1
ATOM 2279 O O . ALA A 1 286 ? 9.445 15.711 32.875 1 60.41 286 ALA A O 1
ATOM 2280 N N . ARG A 1 287 ? 9.461 14.305 34.875 1 63.84 287 ARG A N 1
ATOM 2281 C CA . ARG A 1 287 ? 9.352 13.031 34.156 1 63.84 287 ARG A CA 1
ATOM 2282 C C . ARG A 1 287 ? 7.887 12.672 33.906 1 63.84 287 ARG A C 1
ATOM 2284 O O . ARG A 1 287 ? 7.078 12.648 34.844 1 63.84 287 ARG A O 1
ATOM 2291 N N . GLY A 1 288 ? 7.324 12.938 32.625 1 75.31 288 GLY A N 1
ATOM 2292 C CA . GLY A 1 288 ? 5.984 12.461 32.312 1 75.31 288 GLY A CA 1
ATOM 2293 C C . GLY A 1 288 ? 5.957 11.031 31.812 1 75.31 288 GLY A C 1
ATOM 2294 O O . GLY A 1 288 ? 7.008 10.43 31.594 1 75.31 288 GLY A O 1
ATOM 2295 N N . GLU A 1 289 ? 4.742 10.43 31.953 1 77.56 289 GLU A N 1
ATOM 2296 C CA . GLU A 1 289 ? 4.602 9.008 31.656 1 77.56 289 GLU A CA 1
ATOM 2297 C C . GLU A 1 289 ? 4.199 8.789 30.203 1 77.56 289 GLU A C 1
ATOM 2299 O O . GLU A 1 289 ? 4.406 7.711 29.641 1 77.56 289 GLU A O 1
ATOM 2304 N N . GLU A 1 290 ? 3.719 9.836 29.641 1 85.5 290 GLU A N 1
ATOM 2305 C CA . GLU A 1 290 ? 3.234 9.656 28.266 1 85.5 290 GLU A CA 1
ATOM 2306 C C . GLU A 1 290 ? 4.352 9.867 27.25 1 85.5 290 GLU A C 1
ATOM 2308 O O . GLU A 1 290 ? 5.125 10.82 27.359 1 85.5 290 GLU A O 1
ATOM 2313 N N . LEU A 1 291 ? 4.52 8.93 26.297 1 90.12 291 LEU A N 1
ATOM 2314 C CA . LEU A 1 291 ? 5.516 9.055 25.25 1 90.12 291 LEU A CA 1
ATOM 2315 C C . LEU A 1 291 ? 4.91 9.688 24 1 90.12 291 LEU A C 1
ATOM 2317 O O . LEU A 1 291 ? 3.965 9.148 23.422 1 90.12 291 LEU A O 1
ATOM 2321 N N . VAL A 1 292 ? 5.469 10.867 23.703 1 93.81 292 VAL A N 1
ATOM 2322 C CA . VAL A 1 292 ? 4.953 11.625 22.562 1 93.81 292 VAL A CA 1
ATOM 2323 C C . VAL A 1 292 ? 6.047 11.773 21.5 1 93.81 292 VAL A C 1
ATOM 2325 O O . VAL A 1 292 ? 7.176 12.156 21.812 1 93.81 292 VAL A O 1
ATOM 2328 N N . GLN A 1 293 ? 5.742 11.422 20.312 1 94.38 293 GLN A N 1
ATOM 2329 C CA . GLN A 1 293 ? 6.629 11.609 19.172 1 94.38 293 GLN A CA 1
ATOM 2330 C C . GLN A 1 293 ? 6.031 12.594 18.172 1 94.38 293 GLN A C 1
ATOM 2332 O O . GLN A 1 293 ? 4.965 12.336 17.609 1 94.38 293 GLN A O 1
ATOM 2337 N N . ILE A 1 294 ? 6.719 13.703 18.016 1 96.06 294 ILE A N 1
ATOM 2338 C CA . ILE A 1 294 ? 6.297 14.664 17 1 96.06 294 ILE A CA 1
ATOM 2339 C C . ILE A 1 294 ? 6.816 14.227 15.633 1 96.06 294 ILE A C 1
ATOM 2341 O O . ILE A 1 294 ? 8.016 14.016 15.453 1 96.06 294 ILE A O 1
ATOM 2345 N N . VAL A 1 295 ? 5.871 14.07 14.695 1 96.06 295 VAL A N 1
ATOM 2346 C CA . VAL A 1 295 ? 6.219 13.641 13.344 1 96.06 295 VAL A CA 1
ATOM 2347 C C . VAL A 1 295 ? 5.793 14.711 12.344 1 96.06 295 VAL A C 1
ATOM 2349 O O . VAL A 1 295 ? 4.613 15.07 12.273 1 96.06 295 VAL A O 1
ATOM 2352 N N . ALA A 1 296 ? 6.766 15.188 11.609 1 94.62 296 ALA A N 1
ATOM 2353 C CA . ALA A 1 296 ? 6.508 16.188 10.578 1 94.62 296 ALA A CA 1
ATOM 2354 C C . ALA A 1 296 ? 6.781 15.633 9.188 1 94.62 296 ALA A C 1
ATOM 2356 O O . ALA A 1 296 ? 7.578 14.703 9.023 1 94.62 296 ALA A O 1
ATOM 2357 N N . SER A 1 297 ? 6.027 16.078 8.281 1 92.38 297 SER A N 1
ATOM 2358 C CA . SER A 1 297 ? 6.223 15.672 6.895 1 92.38 297 SER A CA 1
ATOM 2359 C C . SER A 1 297 ? 6.039 16.844 5.941 1 92.38 297 SER A C 1
ATOM 2361 O O . SER A 1 297 ? 5.449 17.875 6.309 1 92.38 297 SER A O 1
ATOM 2363 N N . GLY A 1 298 ? 6.621 16.688 4.777 1 85.5 298 GLY A N 1
ATOM 2364 C CA . GLY A 1 298 ? 6.531 17.688 3.721 1 85.5 298 GLY A CA 1
ATOM 2365 C C . GLY A 1 298 ? 7.145 17.219 2.414 1 85.5 298 GLY A C 1
ATOM 2366 O O . GLY A 1 298 ? 7.785 16.172 2.359 1 85.5 298 GLY A O 1
ATOM 2367 N N . PRO A 1 299 ? 6.789 17.875 1.418 1 77.06 299 PRO A N 1
ATOM 2368 C CA . PRO A 1 299 ? 7.316 17.484 0.104 1 77.06 299 PRO A CA 1
ATOM 2369 C C . PRO A 1 299 ? 8.828 17.672 0.001 1 77.06 299 PRO A C 1
ATOM 2371 O O . PRO A 1 299 ? 9.445 17.188 -0.953 1 77.06 299 PRO A O 1
ATOM 2374 N N . ASP A 1 300 ? 9.328 18.234 0.948 1 66.5 300 ASP A N 1
ATOM 2375 C CA . ASP A 1 300 ? 10.758 18.516 0.91 1 66.5 300 ASP A CA 1
ATOM 2376 C C . ASP A 1 300 ? 11.562 17.297 1.353 1 66.5 300 ASP A C 1
ATOM 2378 O O . ASP A 1 300 ? 12.766 17.219 1.089 1 66.5 300 ASP A O 1
ATOM 2382 N N . ALA A 1 301 ? 10.945 16.438 2.115 1 65.06 301 ALA A N 1
ATOM 2383 C CA . ALA A 1 301 ? 11.617 15.219 2.555 1 65.06 301 ALA A CA 1
ATOM 2384 C C . ALA A 1 301 ? 11.086 13.992 1.81 1 65.06 301 ALA A C 1
ATOM 2386 O O . ALA A 1 301 ? 9.875 13.859 1.611 1 65.06 301 ALA A O 1
ATOM 2387 N N . ASP A 1 302 ? 11.828 13.461 0.73 1 63.84 302 ASP A N 1
ATOM 2388 C CA . ASP A 1 302 ? 11.461 12.312 -0.091 1 63.84 302 ASP A CA 1
ATOM 2389 C C . ASP A 1 302 ? 11.008 11.141 0.775 1 63.84 302 ASP A C 1
ATOM 2391 O O . ASP A 1 302 ? 10.609 10.094 0.256 1 63.84 302 ASP A O 1
ATOM 2395 N N . VAL A 1 303 ? 10.781 11.398 2.072 1 79.06 303 VAL A N 1
ATOM 2396 C CA . VAL A 1 303 ? 10.555 10.227 2.91 1 79.06 303 VAL A CA 1
ATOM 2397 C C . VAL A 1 303 ? 9.07 10.141 3.285 1 79.06 303 VAL A C 1
ATOM 2399 O O . VAL A 1 303 ? 8.562 9.047 3.561 1 79.06 303 VAL A O 1
ATOM 2402 N N . TYR A 1 304 ? 8.297 11.289 3.35 1 90.44 304 TYR A N 1
ATOM 2403 C CA . TYR A 1 304 ? 6.879 11.312 3.684 1 90.44 304 TYR A CA 1
ATOM 2404 C C . TYR A 1 304 ? 6.609 10.555 4.977 1 90.44 304 TYR A C 1
ATOM 2406 O O . TYR A 1 304 ? 5.824 9.602 4.992 1 90.44 304 TYR A O 1
ATOM 2414 N N . ALA A 1 305 ? 7.109 11.031 6.074 1 94 305 ALA A N 1
ATOM 2415 C CA . ALA A 1 305 ? 7.148 10.344 7.363 1 94 305 ALA A CA 1
ATOM 2416 C C . ALA A 1 305 ? 5.738 10.078 7.887 1 94 305 ALA A C 1
ATOM 2418 O O . ALA A 1 305 ? 5.449 8.992 8.391 1 94 305 ALA A O 1
ATOM 2419 N N . ILE A 1 306 ? 4.879 11.055 7.781 1 97.25 306 ILE A N 1
ATOM 2420 C CA . ILE A 1 306 ? 3.531 10.898 8.312 1 97.25 306 ILE A CA 1
ATOM 2421 C C . ILE A 1 306 ? 2.779 9.836 7.523 1 97.25 306 ILE A C 1
ATOM 2423 O O . ILE A 1 306 ? 2.1 8.984 8.102 1 97.25 306 ILE A O 1
ATOM 2427 N N . HIS A 1 307 ? 2.91 9.859 6.199 1 96.44 307 HIS A N 1
ATOM 2428 C CA . HIS A 1 307 ? 2.285 8.836 5.363 1 96.44 307 HIS A CA 1
ATOM 2429 C C . HIS A 1 307 ? 2.742 7.441 5.766 1 96.44 307 HIS A C 1
ATOM 2431 O O . HIS A 1 307 ? 1.918 6.539 5.934 1 96.44 307 HIS A O 1
ATOM 2437 N N . LYS A 1 308 ? 4.051 7.305 5.895 1 96.81 308 LYS A N 1
ATOM 2438 C CA . LYS A 1 308 ? 4.613 6 6.223 1 96.81 308 LYS A CA 1
ATOM 2439 C C . LYS A 1 308 ? 4.176 5.543 7.613 1 96.81 308 LYS A C 1
ATOM 2441 O O . LYS A 1 308 ? 3.916 4.359 7.832 1 96.81 308 LYS A O 1
ATOM 2446 N N . LEU A 1 309 ? 4.121 6.461 8.523 1 97.12 309 LEU A N 1
ATOM 2447 C CA . LEU A 1 309 ? 3.678 6.125 9.867 1 97.12 309 LEU A CA 1
ATOM 2448 C C . LEU A 1 309 ? 2.225 5.668 9.867 1 97.12 309 LEU A C 1
ATOM 2450 O O . LEU A 1 309 ? 1.887 4.652 10.477 1 97.12 309 LEU A O 1
ATOM 2454 N N . ILE A 1 310 ? 1.37 6.41 9.219 1 98.19 310 ILE A N 1
ATOM 2455 C CA . ILE A 1 310 ? -0.048 6.074 9.156 1 98.19 310 ILE A CA 1
ATOM 2456 C C . ILE A 1 310 ? -0.23 4.734 8.445 1 98.19 310 ILE A C 1
ATOM 2458 O O . ILE A 1 310 ? -0.951 3.861 8.938 1 98.19 310 ILE A O 1
ATOM 2462 N N . PHE A 1 311 ? 0.44 4.551 7.363 1 98.12 311 PHE A N 1
ATOM 2463 C CA . PHE A 1 311 ? 0.378 3.307 6.605 1 98.12 311 PHE A CA 1
ATOM 2464 C C . PHE A 1 311 ? 0.765 2.119 7.477 1 98.12 311 PHE A C 1
ATOM 2466 O O . PHE A 1 311 ? 0.009 1.152 7.59 1 98.12 311 PHE A O 1
ATOM 2473 N N . ALA A 1 312 ? 1.93 2.209 8.023 1 97.44 312 ALA A N 1
ATOM 2474 C CA . ALA A 1 312 ? 2.449 1.105 8.828 1 97.44 312 ALA A CA 1
ATOM 2475 C C . ALA A 1 312 ? 1.549 0.833 10.031 1 97.44 312 ALA A C 1
ATOM 2477 O O . ALA A 1 312 ? 1.361 -0.321 10.422 1 97.44 312 ALA A O 1
ATOM 2478 N N . SER A 1 313 ? 1.033 1.912 10.633 1 97.75 313 SER A N 1
ATOM 2479 C CA . SER A 1 313 ? 0.166 1.772 11.797 1 97.75 313 SER A CA 1
ATOM 2480 C C . SER A 1 313 ? -1.1 0.994 11.453 1 97.75 313 SER A C 1
ATOM 2482 O O . SER A 1 313 ? -1.497 0.089 12.195 1 97.75 313 SER A O 1
ATOM 2484 N N . ILE A 1 314 ? -1.712 1.298 10.359 1 98.31 314 ILE A N 1
ATOM 2485 C CA . ILE A 1 314 ? -2.938 0.625 9.938 1 98.31 314 ILE A CA 1
ATOM 2486 C C . ILE A 1 314 ? -2.627 -0.82 9.555 1 98.31 314 ILE A C 1
ATOM 2488 O O . ILE A 1 314 ? -3.32 -1.746 9.984 1 98.31 314 ILE A O 1
ATOM 2492 N N . ALA A 1 315 ? -1.598 -0.987 8.773 1 97.12 315 ALA A N 1
ATOM 2493 C CA . ALA A 1 315 ? -1.266 -2.291 8.203 1 97.12 315 ALA A CA 1
ATOM 2494 C C . ALA A 1 315 ? -0.847 -3.273 9.297 1 97.12 315 ALA A C 1
ATOM 2496 O O . ALA A 1 315 ? -1.052 -4.484 9.164 1 97.12 315 ALA A O 1
ATOM 2497 N N . SER A 1 316 ? -0.29 -2.779 10.383 1 94.94 316 SER A N 1
ATOM 2498 C CA . SER A 1 316 ? 0.233 -3.666 11.414 1 94.94 316 SER A CA 1
ATOM 2499 C C . SER A 1 316 ? -0.724 -3.76 12.602 1 94.94 316 SER A C 1
ATOM 2501 O O . SER A 1 316 ? -0.394 -4.359 13.625 1 94.94 316 SER A O 1
ATOM 2503 N N . ALA A 1 317 ? -1.886 -3.111 12.523 1 96.25 317 ALA A N 1
ATOM 2504 C CA . ALA A 1 317 ? -2.861 -3.158 13.609 1 96.25 317 ALA A CA 1
ATOM 2505 C C . ALA A 1 317 ? -3.326 -4.59 13.867 1 96.25 317 ALA A C 1
ATOM 2507 O O . ALA A 1 317 ? -3.309 -5.426 12.969 1 96.25 317 ALA A O 1
ATOM 2508 N N . HIS A 1 318 ? -3.891 -4.828 15.117 1 94.69 318 HIS A N 1
ATOM 2509 C CA . HIS A 1 318 ? -4.254 -6.195 15.484 1 94.69 318 HIS A CA 1
ATOM 2510 C C . HIS A 1 318 ? -5.68 -6.262 16.016 1 94.69 318 HIS A C 1
ATOM 2512 O O . HIS A 1 318 ? -6.262 -7.344 16.109 1 94.69 318 HIS A O 1
ATOM 2518 N N . GLU A 1 319 ? -6.199 -5.125 16.406 1 96.5 319 GLU A N 1
ATOM 2519 C CA . GLU A 1 319 ? -7.52 -5.16 17.016 1 96.5 319 GLU A CA 1
ATOM 2520 C C . GLU A 1 319 ? -8.469 -4.172 16.344 1 96.5 319 GLU A C 1
ATOM 2522 O O . GLU A 1 319 ? -9.57 -4.539 15.938 1 96.5 319 GLU A O 1
ATOM 2527 N N . ARG A 1 320 ? -8.039 -2.936 16.344 1 98.06 320 ARG A N 1
ATOM 2528 C CA . ARG A 1 320 ? -8.945 -1.934 15.789 1 98.06 320 ARG A CA 1
ATOM 2529 C C . ARG A 1 320 ? -8.172 -0.74 15.234 1 98.06 320 ARG A C 1
ATOM 2531 O O . ARG A 1 320 ? -7.055 -0.459 15.68 1 98.06 320 ARG A O 1
ATOM 2538 N N . VAL A 1 321 ? -8.719 -0.066 14.289 1 98.69 321 VAL A N 1
ATOM 2539 C CA . VAL A 1 321 ? -8.266 1.18 13.68 1 98.69 321 VAL A CA 1
ATOM 2540 C C . VAL A 1 321 ? -9.414 2.186 13.648 1 98.69 321 VAL A C 1
ATOM 2542 O O . VAL A 1 321 ? -10.438 1.948 13 1 98.69 321 VAL A O 1
ATOM 2545 N N . LEU A 1 322 ? -9.297 3.303 14.391 1 98.88 322 LEU A N 1
ATOM 2546 C CA . LEU A 1 322 ? -10.305 4.352 14.43 1 98.88 322 LEU A CA 1
ATOM 2547 C C . LEU A 1 322 ? -9.781 5.637 13.797 1 98.88 322 LEU A C 1
ATOM 2549 O O . LEU A 1 322 ? -8.836 6.242 14.305 1 98.88 322 LEU A O 1
ATOM 2553 N N . ILE A 1 323 ? -10.414 6.055 12.672 1 98.88 323 ILE A N 1
ATOM 2554 C CA . ILE A 1 323 ? -9.93 7.207 11.922 1 98.88 323 ILE A CA 1
ATOM 2555 C C . ILE A 1 323 ? -11.016 8.281 11.852 1 98.88 323 ILE A C 1
ATOM 2557 O O . ILE A 1 323 ? -12.172 7.984 11.547 1 98.88 323 ILE A O 1
ATOM 2561 N N . THR A 1 324 ? -10.734 9.461 12.188 1 98.81 324 THR A N 1
ATOM 2562 C CA . THR A 1 324 ? -11.547 10.633 11.898 1 98.81 324 THR A CA 1
ATOM 2563 C C . THR A 1 324 ? -10.797 11.594 10.969 1 98.81 324 THR A C 1
ATOM 2565 O O . THR A 1 324 ? -9.664 11.977 11.25 1 98.81 324 THR A O 1
ATOM 2568 N N . THR A 1 325 ? -11.359 11.953 9.859 1 98.31 325 THR A N 1
ATOM 2569 C CA . THR A 1 325 ? -10.719 12.867 8.906 1 98.31 325 THR A CA 1
ATOM 2570 C C . THR A 1 325 ? -11.773 13.648 8.125 1 98.31 325 THR A C 1
ATOM 2572 O O . THR A 1 325 ? -12.82 13.109 7.773 1 98.31 325 THR A O 1
ATOM 2575 N N . PRO A 1 326 ? -11.555 14.898 7.879 1 96.81 326 PRO A N 1
ATOM 2576 C CA . PRO A 1 326 ? -12.508 15.68 7.086 1 96.81 326 PRO A CA 1
ATOM 2577 C C . PRO A 1 326 ? -12.422 15.367 5.594 1 96.81 326 PRO A C 1
ATOM 2579 O O . PRO A 1 326 ? -13.422 15.508 4.875 1 96.81 326 PRO A O 1
ATOM 2582 N N . TYR A 1 327 ? -11.281 15.094 5.117 1 94.62 327 TYR A N 1
ATOM 2583 C CA . TYR A 1 327 ? -11.039 14.773 3.715 1 94.62 327 TYR A CA 1
ATOM 2584 C C . TYR A 1 327 ? -10.461 13.375 3.566 1 94.62 327 TYR A C 1
ATOM 2586 O O . TYR A 1 327 ? -9.344 13.102 4.008 1 94.62 327 TYR A O 1
ATOM 2594 N N . PHE A 1 328 ? -11.203 12.547 2.922 1 95.12 328 PHE A N 1
ATOM 2595 C CA . PHE A 1 328 ? -10.867 11.133 2.814 1 95.12 328 PHE A CA 1
ATOM 2596 C C . PHE A 1 328 ? -10.672 10.734 1.355 1 95.12 328 PHE A C 1
ATOM 2598 O O . PHE A 1 328 ? -11.531 10.086 0.763 1 95.12 328 PHE A O 1
ATOM 2605 N N . VAL A 1 329 ? -9.484 11.023 0.812 1 92.06 329 VAL A N 1
ATOM 2606 C CA . VAL A 1 329 ? -9.062 10.656 -0.535 1 92.06 329 VAL A CA 1
ATOM 2607 C C . VAL A 1 329 ? -7.703 9.953 -0.478 1 92.06 329 VAL A C 1
ATOM 2609 O O . VAL A 1 329 ? -6.707 10.469 -0.988 1 92.06 329 VAL A O 1
ATOM 2612 N N . PRO A 1 330 ? -7.707 8.797 0.092 1 92.88 330 PRO A N 1
ATOM 2613 C CA . PRO A 1 330 ? -6.441 8.094 0.325 1 92.88 330 PRO A CA 1
ATOM 2614 C C . PRO A 1 330 ? -5.809 7.574 -0.964 1 92.88 330 PRO A C 1
ATOM 2616 O O . PRO A 1 330 ? -6.492 7.457 -1.987 1 92.88 330 PRO A O 1
ATOM 2619 N N . ASP A 1 331 ? -4.543 7.324 -0.892 1 87.81 331 ASP A N 1
ATOM 2620 C CA . ASP A 1 331 ? -3.852 6.703 -2.018 1 87.81 331 ASP A CA 1
ATOM 2621 C C . ASP A 1 331 ? -3.926 5.18 -1.936 1 87.81 331 ASP A C 1
ATOM 2623 O O . ASP A 1 331 ? -4.508 4.629 -0.998 1 87.81 331 ASP A O 1
ATOM 2627 N N . GLU A 1 332 ? -3.354 4.48 -2.891 1 88.25 332 GLU A N 1
ATOM 2628 C CA . GLU A 1 332 ? -3.504 3.035 -3.025 1 88.25 332 GLU A CA 1
ATOM 2629 C C . GLU A 1 332 ? -2.887 2.301 -1.84 1 88.25 332 GLU A C 1
ATOM 2631 O O . GLU A 1 332 ? -3.467 1.343 -1.325 1 88.25 332 GLU A O 1
ATOM 2636 N N . PRO A 1 333 ? -1.684 2.713 -1.424 1 93.38 333 PRO A N 1
ATOM 2637 C CA . PRO A 1 333 ? -1.104 2.027 -0.267 1 93.38 333 PRO A CA 1
ATOM 2638 C C . PRO A 1 333 ? -1.996 2.098 0.97 1 93.38 333 PRO A C 1
ATOM 2640 O O . PRO A 1 333 ? -2.195 1.089 1.651 1 93.38 333 PRO A O 1
ATOM 2643 N N . ILE A 1 334 ? -2.535 3.24 1.232 1 96.75 334 ILE A N 1
ATOM 2644 C CA . ILE A 1 334 ? -3.381 3.4 2.41 1 96.75 334 ILE A CA 1
ATOM 2645 C C . ILE A 1 334 ? -4.664 2.586 2.238 1 96.75 334 ILE A C 1
ATOM 2647 O O . ILE A 1 334 ? -5.129 1.944 3.184 1 96.75 334 ILE A O 1
ATOM 2651 N N . VAL A 1 335 ? -5.234 2.58 1.08 1 94.69 335 VAL A N 1
ATOM 2652 C CA . VAL A 1 335 ? -6.422 1.781 0.812 1 94.69 335 VAL A CA 1
ATOM 2653 C C . VAL A 1 335 ? -6.117 0.303 1.044 1 94.69 335 VAL A C 1
ATOM 2655 O O . VAL A 1 335 ? -6.891 -0.403 1.696 1 94.69 335 VAL A O 1
ATOM 2658 N N . SER A 1 336 ? -4.992 -0.146 0.489 1 95.5 336 SER A N 1
ATOM 2659 C CA . SER A 1 336 ? -4.598 -1.541 0.659 1 95.5 336 SER A CA 1
ATOM 2660 C C . SER A 1 336 ? -4.434 -1.893 2.133 1 95.5 336 SER A C 1
ATOM 2662 O O . SER A 1 336 ? -4.82 -2.979 2.566 1 95.5 336 SER A O 1
ATOM 2664 N N . ALA A 1 337 ? -3.84 -0.979 2.869 1 98.19 337 ALA A N 1
ATOM 2665 C CA . ALA A 1 337 ? -3.662 -1.202 4.301 1 98.19 337 ALA A CA 1
ATOM 2666 C C . ALA A 1 337 ? -5.008 -1.351 5.004 1 98.19 337 ALA A C 1
ATOM 2668 O O . ALA A 1 337 ? -5.199 -2.27 5.805 1 98.19 337 ALA A O 1
ATOM 2669 N N . MET A 1 338 ? -5.938 -0.49 4.707 1 98.38 338 MET A N 1
ATOM 2670 C CA . MET A 1 338 ? -7.254 -0.521 5.34 1 98.38 338 MET A CA 1
ATOM 2671 C C . MET A 1 338 ? -8.023 -1.777 4.938 1 98.38 338 MET A C 1
ATOM 2673 O O . MET A 1 338 ? -8.617 -2.443 5.785 1 98.38 338 MET A O 1
ATOM 2677 N N . VAL A 1 339 ? -7.992 -2.08 3.68 1 97.19 339 VAL A N 1
ATOM 2678 C CA . VAL A 1 339 ? -8.711 -3.229 3.141 1 97.19 339 VAL A CA 1
ATOM 2679 C C . VAL A 1 339 ? -8.188 -4.516 3.773 1 97.19 339 VAL A C 1
ATOM 2681 O O . VAL A 1 339 ? -8.969 -5.336 4.266 1 97.19 339 VAL A O 1
ATOM 2684 N N . THR A 1 340 ? -6.914 -4.699 3.752 1 97.38 340 THR A N 1
ATOM 2685 C CA . THR A 1 340 ? -6.348 -5.945 4.254 1 97.38 340 THR A CA 1
ATOM 2686 C C . THR A 1 340 ? -6.496 -6.035 5.77 1 97.38 340 THR A C 1
ATOM 2688 O O . THR A 1 340 ? -6.668 -7.125 6.316 1 97.38 340 THR A O 1
ATOM 2691 N N . ALA A 1 341 ? -6.418 -4.879 6.461 1 98.06 341 ALA A N 1
ATOM 2692 C CA . ALA A 1 341 ? -6.695 -4.898 7.895 1 98.06 341 ALA A CA 1
ATOM 2693 C C . ALA A 1 341 ? -8.102 -5.41 8.18 1 98.06 341 ALA A C 1
ATOM 2695 O O . ALA A 1 341 ? -8.289 -6.293 9.016 1 98.06 341 ALA A O 1
ATOM 2696 N N . ALA A 1 342 ? -9.047 -4.914 7.48 1 98.12 342 ALA A N 1
ATOM 2697 C CA . ALA A 1 342 ? -10.43 -5.336 7.668 1 98.12 342 ALA A CA 1
ATOM 2698 C C . ALA A 1 342 ? -10.609 -6.812 7.328 1 98.12 342 ALA A C 1
ATOM 2700 O O . ALA A 1 342 ? -11.273 -7.551 8.062 1 98.12 342 ALA A O 1
ATOM 2701 N N . MET A 1 343 ? -9.992 -7.23 6.277 1 96.25 343 MET A N 1
ATOM 2702 C CA . MET A 1 343 ? -10.117 -8.609 5.82 1 96.25 343 MET A CA 1
ATOM 2703 C C . MET A 1 343 ? -9.445 -9.57 6.801 1 96.25 343 MET A C 1
ATOM 2705 O O . MET A 1 343 ? -9.781 -10.758 6.836 1 96.25 343 MET A O 1
ATOM 2709 N N . ARG A 1 344 ? -8.484 -9.086 7.574 1 96.25 344 ARG A N 1
ATOM 2710 C CA . ARG A 1 344 ? -7.836 -9.867 8.617 1 96.25 344 ARG A CA 1
ATOM 2711 C C . ARG A 1 344 ? -8.719 -9.961 9.859 1 96.25 344 ARG A C 1
ATOM 2713 O O . ARG A 1 344 ? -8.383 -10.664 10.812 1 96.25 344 ARG A O 1
ATOM 2720 N N . GLY A 1 345 ? -9.812 -9.219 9.891 1 95.69 345 GLY A N 1
ATOM 2721 C CA . GLY A 1 345 ? -10.742 -9.25 11.008 1 95.69 345 GLY A CA 1
ATOM 2722 C C . GLY A 1 345 ? -10.57 -8.078 11.961 1 95.69 345 GLY A C 1
ATOM 2723 O O . GLY A 1 345 ? -11.148 -8.07 13.047 1 95.69 345 GLY A O 1
ATOM 2724 N N . ILE A 1 346 ? -9.711 -7.141 11.648 1 97.38 346 ILE A N 1
ATOM 2725 C CA . ILE A 1 346 ? -9.5 -5.949 12.461 1 97.38 346 ILE A CA 1
ATOM 2726 C C . ILE A 1 346 ? -10.695 -5.012 12.32 1 97.38 346 ILE A C 1
ATOM 2728 O O . ILE A 1 346 ? -11.219 -4.82 11.219 1 97.38 346 ILE A O 1
ATOM 2732 N N . ASP A 1 347 ? -11.156 -4.398 13.422 1 98.44 347 ASP A N 1
ATOM 2733 C CA . ASP A 1 347 ? -12.266 -3.445 13.414 1 98.44 347 ASP A CA 1
ATOM 2734 C C . ASP A 1 347 ? -11.812 -2.078 12.906 1 98.44 347 ASP A C 1
ATOM 2736 O O . ASP A 1 347 ? -11.297 -1.265 13.68 1 98.44 347 ASP A O 1
ATOM 2740 N N . VAL A 1 348 ? -12.039 -1.827 11.633 1 98.75 348 VAL A N 1
ATOM 2741 C CA . VAL A 1 348 ? -11.625 -0.567 11.023 1 98.75 348 VAL A CA 1
ATOM 2742 C C . VAL A 1 348 ? -12.836 0.347 10.859 1 98.75 348 VAL A C 1
ATOM 2744 O O . VAL A 1 348 ? -13.773 0.026 10.117 1 98.75 348 VAL A O 1
ATOM 2747 N N . LYS A 1 349 ? -12.852 1.517 11.516 1 98.88 349 LYS A N 1
ATOM 2748 C CA . LYS A 1 349 ? -13.93 2.496 11.43 1 98.88 349 LYS A CA 1
ATOM 2749 C C . LYS A 1 349 ? -13.398 3.861 11 1 98.88 349 LYS A C 1
ATOM 2751 O O . LYS A 1 349 ? -12.32 4.277 11.43 1 98.88 349 LYS A O 1
ATOM 2756 N N . VAL A 1 350 ? -14.141 4.516 10.133 1 98.75 350 VAL A N 1
ATOM 2757 C CA . VAL A 1 350 ? -13.773 5.844 9.648 1 98.75 350 VAL A CA 1
ATOM 2758 C C . VAL A 1 350 ? -14.953 6.805 9.836 1 98.75 350 VAL A C 1
ATOM 2760 O O . VAL A 1 350 ? -16.078 6.5 9.438 1 98.75 350 VAL A O 1
ATOM 2763 N N . ILE A 1 351 ? -14.734 7.926 10.43 1 98.69 351 ILE A N 1
ATOM 2764 C CA . ILE A 1 351 ? -15.711 9.008 10.523 1 98.69 351 ILE A CA 1
ATOM 2765 C C . ILE A 1 351 ? -15.336 10.125 9.555 1 98.69 351 ILE A C 1
ATOM 2767 O O . ILE A 1 351 ? -14.211 10.625 9.578 1 98.69 351 ILE A O 1
ATOM 2771 N N . VAL A 1 352 ? -16.234 10.469 8.672 1 97.5 352 VAL A N 1
ATOM 2772 C CA . VAL A 1 352 ? -16.109 11.578 7.746 1 97.5 352 VAL A CA 1
ATOM 2773 C C . VAL A 1 352 ? -17.281 12.539 7.906 1 97.5 352 VAL A C 1
ATOM 2775 O O . VAL A 1 352 ? -18.297 12.188 8.516 1 97.5 352 VAL A O 1
ATOM 2778 N N . PRO A 1 353 ? -17.156 13.766 7.43 1 96.25 353 PRO A N 1
ATOM 2779 C CA . PRO A 1 353 ? -18.312 14.672 7.512 1 96.25 353 PRO A CA 1
ATOM 2780 C C . PRO A 1 353 ? -19.469 14.242 6.602 1 96.25 353 PRO A C 1
ATOM 2782 O O . PRO A 1 353 ? -19.234 13.742 5.496 1 96.25 353 PRO A O 1
ATOM 2785 N N . ALA A 1 354 ? -20.656 14.438 7.035 1 92.88 354 ALA A N 1
ATOM 2786 C CA . ALA A 1 354 ? -21.812 14.219 6.18 1 92.88 354 ALA A CA 1
ATOM 2787 C C . ALA A 1 354 ? -21.875 15.242 5.055 1 92.88 354 ALA A C 1
ATOM 2789 O O . ALA A 1 354 ? -22.219 14.906 3.918 1 92.88 354 ALA A O 1
ATOM 2790 N N . ALA A 1 355 ? -21.578 16.391 5.414 1 85.69 355 ALA A N 1
ATOM 2791 C CA . ALA A 1 355 ? -21.484 17.484 4.453 1 85.69 355 ALA A CA 1
ATOM 2792 C C . ALA A 1 355 ? -20.156 18.234 4.605 1 85.69 355 ALA A C 1
ATOM 2794 O O . ALA A 1 355 ? -19.922 18.891 5.621 1 85.69 355 ALA A O 1
ATOM 2795 N N . GLY A 1 356 ? -19.344 18.094 3.514 1 82.12 356 GLY A N 1
ATOM 2796 C CA . GLY A 1 356 ? -18.047 18.766 3.564 1 82.12 356 GLY A CA 1
ATOM 2797 C C . GLY A 1 356 ? -18.094 20.188 3.039 1 82.12 356 GLY A C 1
ATOM 2798 O O . GLY A 1 356 ? -19.172 20.766 2.904 1 82.12 356 GLY A O 1
ATOM 2799 N N . ASP A 1 357 ? -16.969 20.75 2.963 1 76.12 357 ASP A N 1
ATOM 2800 C CA . ASP A 1 357 ? -16.859 22.125 2.494 1 76.12 357 ASP A CA 1
ATOM 2801 C C . ASP A 1 357 ? -16.516 22.172 1.006 1 76.12 357 ASP A C 1
ATOM 2803 O O . ASP A 1 357 ? -16.406 23.25 0.422 1 76.12 357 ASP A O 1
ATOM 2807 N N . SER A 1 358 ? -16.344 20.969 0.421 1 78.75 358 SER A N 1
ATOM 2808 C CA . SER A 1 358 ? -16.047 20.875 -1.004 1 78.75 358 SER A CA 1
ATOM 2809 C C . SER A 1 358 ? -16.797 19.703 -1.646 1 78.75 358 SER A C 1
ATOM 2811 O O . SER A 1 358 ? -16.562 18.547 -1.31 1 78.75 358 SER A O 1
ATOM 2813 N N . MET A 1 359 ? -17.578 20.047 -2.615 1 80.81 359 MET A N 1
ATOM 2814 C CA . MET A 1 359 ? -18.359 19.031 -3.299 1 80.81 359 MET A CA 1
ATOM 2815 C C . MET A 1 359 ? -17.469 18.047 -4.043 1 80.81 359 MET A C 1
ATOM 2817 O O . MET A 1 359 ? -17.719 16.844 -4.039 1 80.81 359 MET A O 1
ATOM 2821 N N . LEU A 1 360 ? -16.484 18.578 -4.602 1 79.81 360 LEU A N 1
ATOM 2822 C CA . LEU A 1 360 ? -15.562 17.75 -5.359 1 79.81 360 LEU A CA 1
ATOM 2823 C C . LEU A 1 360 ? -14.875 16.734 -4.449 1 79.81 360 LEU A C 1
ATOM 2825 O O . LEU A 1 360 ? -14.773 15.555 -4.793 1 79.81 360 LEU A O 1
ATOM 2829 N N . VAL A 1 361 ? -14.422 17.219 -3.369 1 83.44 361 VAL A N 1
ATOM 2830 C CA . VAL A 1 361 ? -13.719 16.344 -2.43 1 83.44 361 VAL A CA 1
ATOM 2831 C C . VAL A 1 361 ? -14.695 15.312 -1.854 1 83.44 361 VAL A C 1
ATOM 2833 O O . VAL A 1 361 ? -14.336 14.148 -1.661 1 83.44 361 VAL A O 1
ATOM 2836 N N . ASP A 1 362 ? -15.891 15.75 -1.679 1 85.19 362 ASP A N 1
ATOM 2837 C CA . ASP A 1 362 ? -16.906 14.836 -1.163 1 85.19 362 ASP A CA 1
ATOM 2838 C C . ASP A 1 362 ? -17.188 13.703 -2.154 1 85.19 362 ASP A C 1
ATOM 2840 O O . ASP A 1 362 ? -17.281 12.539 -1.763 1 85.19 362 ASP A O 1
ATOM 2844 N N . LEU A 1 363 ? -17.344 14.094 -3.309 1 80.81 363 LEU A N 1
ATOM 2845 C CA . LEU A 1 363 ? -17.594 13.109 -4.352 1 80.81 363 LEU A CA 1
ATOM 2846 C C . LEU A 1 363 ? -16.422 12.156 -4.508 1 80.81 363 LEU A C 1
ATOM 2848 O O . LEU A 1 363 ? -16.609 10.953 -4.684 1 80.81 363 LEU A O 1
ATOM 2852 N N . ALA A 1 364 ? -15.32 12.703 -4.426 1 82.62 364 ALA A N 1
ATOM 2853 C CA . ALA A 1 364 ? -14.125 11.867 -4.527 1 82.62 364 ALA A CA 1
ATOM 2854 C C . ALA A 1 364 ? -14.055 10.875 -3.371 1 82.62 364 ALA A C 1
ATOM 2856 O O . ALA A 1 364 ? -13.727 9.703 -3.57 1 82.62 364 ALA A O 1
ATOM 2857 N N . ALA A 1 365 ? -14.289 11.414 -2.271 1 88.69 365 ALA A N 1
ATOM 2858 C CA . ALA A 1 365 ? -14.266 10.555 -1.093 1 88.69 365 ALA A CA 1
ATOM 2859 C C . ALA A 1 365 ? -15.234 9.383 -1.247 1 88.69 365 ALA A C 1
ATOM 2861 O O . ALA A 1 365 ? -14.883 8.242 -0.966 1 88.69 365 ALA A O 1
ATOM 2862 N N . ARG A 1 366 ? -16.359 9.633 -1.687 1 86.94 366 ARG A N 1
ATOM 2863 C CA . ARG A 1 366 ? -17.422 8.633 -1.799 1 86.94 366 ARG A CA 1
ATOM 2864 C C . ARG A 1 366 ? -17.047 7.566 -2.824 1 86.94 366 ARG A C 1
ATOM 2866 O O . ARG A 1 366 ? -17.5 6.422 -2.727 1 86.94 366 ARG A O 1
ATOM 2873 N N . SER A 1 367 ? -16.266 7.91 -3.715 1 83.62 367 SER A N 1
ATOM 2874 C CA . SER A 1 367 ? -15.844 6.961 -4.738 1 83.62 367 SER A CA 1
ATOM 2875 C C . SER A 1 367 ? -15.031 5.82 -4.133 1 83.62 367 SER A C 1
ATOM 2877 O O . SER A 1 367 ? -14.891 4.762 -4.746 1 83.62 367 SER A O 1
ATOM 2879 N N . TYR A 1 368 ? -14.523 5.98 -2.957 1 87.94 368 TYR A N 1
ATOM 2880 C CA . TYR A 1 368 ? -13.695 4.961 -2.322 1 87.94 368 TYR A CA 1
ATOM 2881 C C . TYR A 1 368 ? -14.531 4.078 -1.402 1 87.94 368 TYR A C 1
ATOM 2883 O O . TYR A 1 368 ? -14.078 3.014 -0.973 1 87.94 368 TYR A O 1
ATOM 2891 N N . PHE A 1 369 ? -15.719 4.477 -1.105 1 91.19 369 PHE A N 1
ATOM 2892 C CA . PHE A 1 369 ? -16.531 3.832 -0.084 1 91.19 369 PHE A CA 1
ATOM 2893 C C . PHE A 1 369 ? -16.859 2.396 -0.478 1 91.19 369 PHE A C 1
ATOM 2895 O O . PHE A 1 369 ? -16.734 1.479 0.334 1 91.19 369 PHE A O 1
ATOM 2902 N N . PRO A 1 370 ? -17.297 2.121 -1.74 1 86.5 370 PRO A N 1
ATOM 2903 C CA . PRO A 1 370 ? -17.719 0.762 -2.08 1 86.5 370 PRO A CA 1
ATOM 2904 C C . PRO A 1 370 ? -16.625 -0.279 -1.833 1 86.5 370 PRO A C 1
ATOM 2906 O O . PRO A 1 370 ? -16.891 -1.324 -1.233 1 86.5 370 PRO A O 1
ATOM 2909 N N . GLU A 1 371 ? -15.453 -0.009 -2.258 1 86.94 371 GLU A N 1
ATOM 2910 C CA . GLU A 1 371 ? -14.352 -0.951 -2.092 1 86.94 371 GLU A CA 1
ATOM 2911 C C . GLU A 1 371 ? -14.039 -1.183 -0.616 1 86.94 371 GLU A C 1
ATOM 2913 O O . GLU A 1 371 ? -13.789 -2.314 -0.199 1 86.94 371 GLU A O 1
ATOM 2918 N N . LEU A 1 372 ? -14.047 -0.154 0.141 1 94.81 372 LEU A N 1
ATOM 2919 C CA . LEU A 1 372 ? -13.75 -0.257 1.564 1 94.81 372 LEU A CA 1
ATOM 2920 C C . LEU A 1 372 ? -14.852 -1.014 2.299 1 94.81 372 LEU A C 1
ATOM 2922 O O . LEU A 1 372 ? -14.57 -1.883 3.127 1 94.81 372 LEU A O 1
ATOM 2926 N N . LEU A 1 373 ? -16.062 -0.687 1.974 1 95.06 373 LEU A N 1
ATOM 2927 C CA . LEU A 1 373 ? -17.188 -1.354 2.605 1 95.06 373 LEU A CA 1
ATOM 2928 C C . LEU A 1 373 ? -17.203 -2.84 2.268 1 95.06 373 LEU A C 1
ATOM 2930 O O . LEU A 1 373 ? -17.484 -3.674 3.131 1 95.06 373 LEU A O 1
ATOM 2934 N N . ALA A 1 374 ? -16.906 -3.152 1.07 1 90.69 374 ALA A N 1
ATOM 2935 C CA . ALA A 1 374 ? -16.875 -4.543 0.627 1 90.69 374 ALA A CA 1
ATOM 2936 C C . ALA A 1 374 ? -15.844 -5.352 1.407 1 90.69 374 ALA A C 1
ATOM 2938 O O . ALA A 1 374 ? -16.016 -6.547 1.636 1 90.69 374 ALA A O 1
ATOM 2939 N N . ALA A 1 375 ? -14.828 -4.707 1.853 1 94.12 375 ALA A N 1
ATOM 2940 C CA . ALA A 1 375 ? -13.75 -5.375 2.576 1 94.12 375 ALA A CA 1
ATOM 2941 C C . ALA A 1 375 ? -14.078 -5.504 4.059 1 94.12 375 ALA A C 1
ATOM 2943 O O . ALA A 1 375 ? -13.398 -6.223 4.797 1 94.12 375 ALA A O 1
ATOM 2944 N N . GLY A 1 376 ? -15.047 -4.754 4.512 1 96.19 376 GLY A N 1
ATOM 2945 C CA . GLY A 1 376 ? -15.461 -4.848 5.906 1 96.19 376 GLY A CA 1
ATOM 2946 C C . GLY A 1 376 ? -15.172 -3.586 6.695 1 96.19 376 GLY A C 1
ATOM 2947 O O . GLY A 1 376 ? -15.414 -3.537 7.906 1 96.19 376 GLY A O 1
ATOM 2948 N N . VAL A 1 377 ? -14.641 -2.596 6.062 1 98 377 VAL A N 1
ATOM 2949 C CA . VAL A 1 377 ? -14.461 -1.307 6.723 1 98 377 VAL A CA 1
ATOM 2950 C C . VAL A 1 377 ? -15.82 -0.672 6.996 1 98 377 VAL A C 1
ATOM 2952 O O . VAL A 1 377 ? -16.719 -0.723 6.152 1 98 377 VAL A O 1
ATOM 2955 N N . ARG A 1 378 ? -15.969 -0.101 8.133 1 98.44 378 ARG A N 1
ATOM 2956 C CA . ARG A 1 378 ? -17.203 0.618 8.453 1 98.44 378 ARG A CA 1
ATOM 2957 C C . ARG A 1 378 ? -16.984 2.125 8.375 1 98.44 378 ARG A C 1
ATOM 2959 O O . ARG A 1 378 ? -16.062 2.658 8.984 1 98.44 378 ARG A O 1
ATOM 2966 N N . ILE A 1 379 ? -17.812 2.783 7.641 1 98.06 379 ILE A N 1
ATOM 2967 C CA . ILE A 1 379 ? -17.703 4.219 7.414 1 98.06 379 ILE A CA 1
ATOM 2968 C C . ILE A 1 379 ? -18.906 4.938 7.996 1 98.06 379 ILE A C 1
ATOM 2970 O O . ILE A 1 379 ? -20.047 4.488 7.82 1 98.06 379 ILE A O 1
ATOM 2974 N N . TYR A 1 380 ? -18.672 6.004 8.664 1 98.44 380 TYR A N 1
ATOM 2975 C CA . TYR A 1 380 ? -19.703 6.785 9.344 1 98.44 380 TYR A CA 1
ATOM 2976 C C . TYR A 1 380 ? -19.656 8.25 8.914 1 98.44 380 TYR A C 1
ATOM 2978 O O . TYR A 1 380 ? -18.562 8.812 8.766 1 98.44 380 TYR A O 1
ATOM 2986 N N . GLU A 1 381 ? -20.781 8.812 8.727 1 97.38 381 GLU A N 1
ATOM 2987 C CA . GLU A 1 381 ? -20.891 10.234 8.414 1 97.38 381 GLU A CA 1
ATOM 2988 C C . GLU A 1 381 ? -21.359 11.031 9.633 1 97.38 381 GLU A C 1
ATOM 2990 O O . GLU A 1 381 ? -22.422 10.758 10.188 1 97.38 381 GLU A O 1
ATOM 2995 N N . TYR A 1 382 ? -20.578 11.969 10.078 1 98 382 TYR A N 1
ATOM 2996 C CA . TYR A 1 382 ? -20.906 12.828 11.211 1 98 382 TYR A CA 1
ATOM 2997 C C . TYR A 1 382 ? -21.969 13.852 10.82 1 98 382 TYR A C 1
ATOM 2999 O O . TYR A 1 382 ? -21.75 14.664 9.914 1 98 382 TYR A O 1
ATOM 3007 N N . LEU A 1 383 ? -23.047 13.984 11.539 1 96.44 383 LEU A N 1
ATOM 3008 C CA . LEU A 1 383 ? -24.25 14.664 11.062 1 96.44 383 LEU A CA 1
ATOM 3009 C C . LEU A 1 383 ? -24.312 16.094 11.594 1 96.44 383 LEU A C 1
ATOM 3011 O O . LEU A 1 383 ? -24.672 17.016 10.867 1 96.44 383 LEU A O 1
ATOM 3015 N N . PRO A 1 384 ? -23.922 16.375 12.781 1 95.19 384 PRO A N 1
ATOM 3016 C CA . PRO A 1 384 ? -24.312 17.625 13.422 1 95.19 384 PRO A CA 1
ATOM 3017 C C . PRO A 1 384 ? -23.641 18.844 12.797 1 95.19 384 PRO A C 1
ATOM 3019 O O . PRO A 1 384 ? -24.25 19.906 12.68 1 95.19 384 PRO A O 1
ATOM 3022 N N . ARG A 1 385 ? -22.422 18.797 12.516 1 95 385 ARG A N 1
ATOM 3023 C CA . ARG A 1 385 ? -21.609 19.906 12.023 1 95 385 ARG A CA 1
ATOM 3024 C C . ARG A 1 385 ? -20.359 19.391 11.32 1 95 385 ARG A C 1
ATOM 3026 O O . ARG A 1 385 ? -20.172 18.188 11.172 1 95 385 ARG A O 1
ATOM 3033 N N . PHE A 1 386 ? -19.625 20.281 10.75 1 95 386 PHE A N 1
ATOM 3034 C CA . PHE A 1 386 ? -18.422 19.891 10.016 1 95 386 PHE A CA 1
ATOM 3035 C C . PHE A 1 386 ? -17.375 19.312 10.961 1 95 386 PHE A C 1
ATOM 3037 O O . PHE A 1 386 ? -16.938 20 11.891 1 95 386 PHE A O 1
ATOM 3044 N N . VAL A 1 387 ? -17.047 18.078 10.781 1 97 387 VAL A N 1
ATOM 3045 C CA . VAL A 1 387 ? -15.977 17.484 11.562 1 97 387 VAL A CA 1
ATOM 3046 C C . VAL A 1 387 ? -14.641 17.672 10.844 1 97 387 VAL A C 1
ATOM 3048 O O . VAL A 1 387 ? -14.414 17.094 9.773 1 97 387 VAL A O 1
ATOM 3051 N N . HIS A 1 388 ? -13.773 18.406 11.406 1 97.5 388 HIS A N 1
ATOM 3052 C CA . HIS A 1 388 ? -12.508 18.781 10.805 1 97.5 388 HIS A CA 1
ATOM 3053 C C . HIS A 1 388 ? -11.328 18.141 11.531 1 97.5 388 HIS A C 1
ATOM 3055 O O . HIS A 1 388 ? -10.172 18.484 11.281 1 97.5 388 HIS A O 1
ATOM 3061 N N . ALA A 1 389 ? -11.617 17.172 12.422 1 98.25 389 ALA A N 1
ATOM 3062 C CA . ALA A 1 389 ? -10.594 16.5 13.211 1 98.25 389 ALA A CA 1
ATOM 3063 C C . ALA A 1 389 ? -9.766 15.555 12.352 1 98.25 389 ALA A C 1
ATOM 3065 O O . ALA A 1 389 ? -10.273 15 11.375 1 98.25 389 ALA A O 1
ATOM 3066 N N . LYS A 1 390 ? -8.547 15.406 12.648 1 98.56 390 LYS A N 1
ATOM 3067 C CA . LYS A 1 390 ? -7.633 14.422 12.086 1 98.56 390 LYS A CA 1
ATOM 3068 C C . LYS A 1 390 ? -7.023 13.555 13.18 1 98.56 390 LYS A C 1
ATOM 3070 O O . LYS A 1 390 ? -6.023 13.93 13.797 1 98.56 390 LYS A O 1
ATOM 3075 N N . THR A 1 391 ? -7.645 12.469 13.398 1 98.81 391 THR A N 1
ATOM 3076 C CA . THR A 1 391 ? -7.199 11.609 14.492 1 98.81 391 THR A CA 1
ATOM 3077 C C . THR A 1 391 ? -7.191 10.141 14.055 1 98.81 391 THR A C 1
ATOM 3079 O O . THR A 1 391 ? -7.973 9.742 13.195 1 98.81 391 THR A O 1
ATOM 3082 N N . ILE A 1 392 ? -6.301 9.391 14.617 1 98.81 392 ILE A N 1
ATOM 3083 C CA . ILE A 1 392 ? -6.215 7.945 14.414 1 98.81 392 ILE A CA 1
ATOM 3084 C C . ILE A 1 392 ? -5.938 7.254 15.75 1 98.81 392 ILE A C 1
ATOM 3086 O O . ILE A 1 392 ? -5.094 7.707 16.531 1 98.81 392 ILE A O 1
ATOM 3090 N N . VAL A 1 393 ? -6.641 6.238 16.062 1 98.69 393 VAL A N 1
ATOM 3091 C CA . VAL A 1 393 ? -6.348 5.332 17.156 1 98.69 393 VAL A CA 1
ATOM 3092 C C . VAL A 1 393 ? -6.047 3.936 16.625 1 98.69 393 VAL A C 1
ATOM 3094 O O . VAL A 1 393 ? -6.82 3.389 15.836 1 98.69 393 VAL A O 1
ATOM 3097 N N . ILE A 1 394 ? -4.938 3.395 16.953 1 97.88 394 ILE A N 1
ATOM 3098 C CA . ILE A 1 394 ? -4.539 2.045 16.562 1 97.88 394 ILE A CA 1
ATOM 3099 C C . ILE A 1 394 ? -4.547 1.134 17.781 1 97.88 394 ILE A C 1
ATOM 3101 O O . ILE A 1 394 ? -3.809 1.366 18.75 1 97.88 394 ILE A O 1
ATOM 3105 N N . ASP A 1 395 ? -5.383 0.098 17.703 1 96.38 395 ASP A N 1
ATOM 3106 C CA . ASP A 1 395 ? -5.52 -0.846 18.812 1 96.38 395 ASP A CA 1
ATOM 3107 C C . ASP A 1 395 ? -5.816 -0.118 20.125 1 96.38 395 ASP A C 1
ATOM 3109 O O . ASP A 1 395 ? -6.816 0.596 20.219 1 96.38 395 ASP A O 1
ATOM 3113 N N . ARG A 1 396 ? -4.898 -0.247 21.125 1 95.31 396 ARG A N 1
ATOM 3114 C CA . ARG A 1 396 ? -5.172 0.377 22.406 1 95.31 396 ARG A CA 1
ATOM 3115 C C . ARG A 1 396 ? -3.982 1.212 22.875 1 95.31 396 ARG A C 1
ATOM 3117 O O . ARG A 1 396 ? -3.977 1.724 24 1 95.31 396 ARG A O 1
ATOM 3124 N N . ASP A 1 397 ? -3.082 1.37 21.906 1 92.5 397 ASP A N 1
ATOM 3125 C CA . ASP A 1 397 ? -1.837 1.85 22.5 1 92.5 397 ASP A CA 1
ATOM 3126 C C . ASP A 1 397 ? -1.199 2.934 21.641 1 92.5 397 ASP A C 1
ATOM 3128 O O . ASP A 1 397 ? -0.11 3.422 21.953 1 92.5 397 ASP A O 1
ATOM 3132 N N . LEU A 1 398 ? -1.815 3.352 20.531 1 96.31 398 LEU A N 1
ATOM 3133 C CA . LEU A 1 398 ? -1.281 4.441 19.734 1 96.31 398 LEU A CA 1
ATOM 3134 C C . LEU A 1 398 ? -2.381 5.426 19.344 1 96.31 398 LEU A C 1
ATOM 3136 O O . LEU A 1 398 ? -3.455 5.023 18.891 1 96.31 398 LEU A O 1
ATOM 3140 N N . ALA A 1 399 ? -2.146 6.645 19.625 1 98.12 399 ALA A N 1
ATOM 3141 C CA . ALA A 1 399 ? -3.021 7.734 19.203 1 98.12 399 ALA A CA 1
ATOM 3142 C C . ALA A 1 399 ? -2.252 8.773 18.391 1 98.12 399 ALA A C 1
ATOM 3144 O O . ALA A 1 399 ? -1.137 9.148 18.75 1 98.12 399 ALA A O 1
ATOM 3145 N N . ILE A 1 400 ? -2.809 9.164 17.266 1 98.5 400 ILE A N 1
ATOM 3146 C CA . ILE A 1 400 ? -2.205 10.195 16.438 1 98.5 400 ILE A CA 1
ATOM 3147 C C . ILE A 1 400 ? -3.174 11.359 16.266 1 98.5 400 ILE A C 1
ATOM 3149 O O . ILE A 1 400 ? -4.332 11.172 15.898 1 98.5 400 ILE A O 1
ATOM 3153 N N . VAL A 1 401 ? -2.779 12.531 16.594 1 98.75 401 VAL A N 1
ATOM 3154 C CA . VAL A 1 401 ? -3.52 13.773 16.406 1 98.75 401 VAL A CA 1
ATOM 3155 C C . VAL A 1 401 ? -2.65 14.781 15.664 1 98.75 401 VAL A C 1
ATOM 3157 O O . VAL A 1 401 ? -1.469 14.945 15.977 1 98.75 401 VAL A O 1
ATOM 3160 N N . GLY A 1 402 ? -3.219 15.406 14.594 1 98.31 402 GLY A N 1
ATOM 3161 C CA . GLY A 1 402 ? -2.379 16.375 13.914 1 98.31 402 GLY A CA 1
ATOM 3162 C C . GLY A 1 402 ? -3.109 17.141 12.82 1 98.31 402 GLY A C 1
ATOM 3163 O O . GLY A 1 402 ? -4.312 17.375 12.93 1 98.31 402 GLY A O 1
ATOM 3164 N N . SER A 1 403 ? -2.32 17.609 11.906 1 98.25 403 SER A N 1
ATOM 3165 C CA . SER A 1 403 ? -2.852 18.469 10.852 1 98.25 403 SER A CA 1
ATOM 3166 C C . SER A 1 403 ? -3.105 17.672 9.57 1 98.25 403 SER A C 1
ATOM 3168 O O . SER A 1 403 ? -3.766 18.156 8.648 1 98.25 403 SER A O 1
ATOM 3170 N N . ALA A 1 404 ? -2.645 16.453 9.523 1 97.69 404 ALA A N 1
ATOM 3171 C CA . ALA A 1 404 ? -2.658 15.711 8.266 1 97.69 404 ALA A CA 1
ATOM 3172 C C . ALA A 1 404 ? -4.008 15.039 8.039 1 97.69 404 ALA A C 1
ATOM 3174 O O . ALA A 1 404 ? -4.48 14.273 8.883 1 97.69 404 ALA A O 1
ATOM 3175 N N . ASN A 1 405 ? -4.621 15.328 6.918 1 96.31 405 ASN A N 1
ATOM 3176 C CA . ASN A 1 405 ? -5.801 14.609 6.453 1 96.31 405 ASN A CA 1
ATOM 3177 C C . ASN A 1 405 ? -5.43 13.25 5.871 1 96.31 405 ASN A C 1
ATOM 3179 O O . ASN A 1 405 ? -4.246 12.922 5.742 1 96.31 405 ASN A O 1
ATOM 3183 N N . MET A 1 406 ? -6.457 12.445 5.605 1 96.06 406 MET A N 1
ATOM 3184 C CA . MET A 1 406 ? -6.258 11.18 4.906 1 96.06 406 MET A CA 1
ATOM 3185 C C . MET A 1 406 ? -6.395 11.359 3.396 1 96.06 406 MET A C 1
ATOM 3187 O O . MET A 1 406 ? -7.242 10.734 2.764 1 96.06 406 MET A O 1
ATOM 3191 N N . ASP A 1 407 ? -5.52 12.172 2.824 1 91.88 407 ASP A N 1
ATOM 3192 C CA . ASP A 1 407 ? -5.621 12.445 1.393 1 91.88 407 ASP A CA 1
ATOM 3193 C C . ASP A 1 407 ? -4.242 12.68 0.781 1 91.88 407 ASP A C 1
ATOM 3195 O O . ASP A 1 407 ? -3.238 12.727 1.497 1 91.88 407 ASP A O 1
ATOM 3199 N N . ASN A 1 408 ? -4.188 12.789 -0.456 1 86.81 408 ASN A N 1
ATOM 3200 C CA . ASN A 1 408 ? -2.928 12.891 -1.185 1 86.81 408 ASN A CA 1
ATOM 3201 C C . ASN A 1 408 ? -2.225 14.211 -0.906 1 86.81 408 ASN A C 1
ATOM 3203 O O . ASN A 1 408 ? -0.995 14.266 -0.848 1 86.81 408 ASN A O 1
ATOM 3207 N N . ARG A 1 409 ? -2.906 15.258 -0.744 1 86.75 409 ARG A N 1
ATOM 3208 C CA . ARG A 1 409 ? -2.305 16.562 -0.47 1 86.75 409 ARG A CA 1
ATOM 3209 C C . ARG A 1 409 ? -1.532 16.547 0.845 1 86.75 409 ARG A C 1
ATOM 3211 O O . ARG A 1 409 ? -0.394 17.016 0.91 1 86.75 409 ARG A O 1
ATOM 3218 N N . SER A 1 410 ? -2.154 16.047 1.825 1 93.25 410 SER A N 1
ATOM 3219 C CA . SER A 1 410 ? -1.504 15.969 3.129 1 93.25 410 SER A CA 1
ATOM 3220 C C . SER A 1 410 ? -0.332 14.992 3.104 1 93.25 410 SER A C 1
ATOM 3222 O O . SER A 1 410 ? 0.667 15.195 3.795 1 93.25 410 SER A O 1
ATOM 3224 N N . PHE A 1 411 ? -0.486 13.977 2.299 1 91.31 411 PHE A N 1
ATOM 3225 C CA . PHE A 1 411 ? 0.537 12.938 2.289 1 91.31 411 PHE A CA 1
ATOM 3226 C C . PHE A 1 411 ? 1.761 13.391 1.502 1 91.31 411 PHE A C 1
ATOM 3228 O O . PHE A 1 411 ? 2.887 13 1.812 1 91.31 411 PHE A O 1
ATOM 3235 N N . ARG A 1 412 ? 1.537 14.297 0.502 1 82.69 412 ARG A N 1
ATOM 3236 C CA . ARG A 1 412 ? 2.652 14.461 -0.425 1 82.69 412 ARG A CA 1
ATOM 3237 C C . ARG A 1 412 ? 2.936 15.938 -0.679 1 82.69 412 ARG A C 1
ATOM 3239 O O . ARG A 1 412 ? 4.047 16.312 -1.07 1 82.69 412 ARG A O 1
ATOM 3246 N N . LEU A 1 413 ? 1.965 16.781 -0.481 1 81.19 413 LEU A N 1
ATOM 3247 C CA . LEU A 1 413 ? 2.133 18.156 -0.977 1 81.19 413 LEU A CA 1
ATOM 3248 C C . LEU A 1 413 ? 2.232 19.141 0.179 1 81.19 413 LEU A C 1
ATOM 3250 O O . LEU A 1 413 ? 3.01 20.094 0.117 1 81.19 413 LEU A O 1
ATOM 3254 N N . ASN A 1 414 ? 1.504 18.906 1.178 1 90 414 ASN A N 1
ATOM 3255 C CA . ASN A 1 414 ? 1.474 19.828 2.307 1 90 414 ASN A CA 1
ATOM 3256 C C . ASN A 1 414 ? 2.557 19.5 3.328 1 90 414 ASN A C 1
ATOM 3258 O O . ASN A 1 414 ? 2.973 18.344 3.449 1 90 414 ASN A O 1
ATOM 3262 N N . PHE A 1 415 ? 2.98 20.578 3.951 1 92.06 415 PHE A N 1
ATOM 3263 C CA . PHE A 1 415 ? 3.725 20.375 5.191 1 92.06 415 PHE A CA 1
ATOM 3264 C C . PHE A 1 415 ? 2.779 20.109 6.355 1 92.06 415 PHE A C 1
ATOM 3266 O O . PHE A 1 415 ? 1.854 20.891 6.602 1 92.06 415 PHE A O 1
ATOM 3273 N N . GLU A 1 416 ? 2.986 18.984 6.988 1 96.88 416 GLU A N 1
ATOM 3274 C CA . GLU A 1 416 ? 2.09 18.531 8.047 1 96.88 416 GLU A CA 1
ATOM 3275 C C . GLU A 1 416 ? 2.855 18.234 9.336 1 96.88 416 GLU A C 1
ATOM 3277 O O . GLU A 1 416 ? 4.07 18.031 9.305 1 96.88 416 GLU A O 1
ATOM 3282 N N . VAL A 1 417 ? 2.146 18.219 10.438 1 97.69 417 VAL A N 1
ATOM 3283 C CA . VAL A 1 417 ? 2.717 17.812 11.719 1 97.69 417 VAL A CA 1
ATOM 3284 C C . VAL A 1 417 ? 1.683 17.016 12.523 1 97.69 417 VAL A C 1
ATOM 3286 O O . VAL A 1 417 ? 0.493 17.344 12.508 1 97.69 417 VAL A O 1
ATOM 3289 N N . CYS A 1 418 ? 2.141 15.938 13.125 1 98.12 418 CYS A N 1
ATOM 3290 C CA . CYS A 1 418 ? 1.299 15.117 13.984 1 98.12 418 CYS A CA 1
ATOM 3291 C C . CYS A 1 418 ? 2.018 14.781 15.289 1 98.12 418 CYS A C 1
ATOM 3293 O O . CYS A 1 418 ? 3.248 14.727 15.328 1 98.12 418 CYS A O 1
ATOM 3295 N N . ALA A 1 419 ? 1.228 14.648 16.328 1 98.06 419 ALA A N 1
ATOM 3296 C CA . ALA A 1 419 ? 1.69 14.055 17.578 1 98.06 419 ALA A CA 1
ATOM 3297 C C . ALA A 1 419 ? 1.231 12.602 17.703 1 98.06 419 ALA A C 1
ATOM 3299 O O . ALA A 1 419 ? 0.03 12.328 17.75 1 98.06 419 ALA A O 1
ATOM 3300 N N . ALA A 1 420 ? 2.199 11.711 17.672 1 97.38 420 ALA A N 1
ATOM 3301 C CA . ALA A 1 420 ? 1.938 10.305 17.969 1 97.38 420 ALA A CA 1
ATOM 3302 C C . ALA A 1 420 ? 2.182 10 19.438 1 97.38 420 ALA A C 1
ATOM 3304 O O . ALA A 1 420 ? 3.301 10.148 19.938 1 97.38 420 ALA A O 1
ATOM 3305 N N . VAL A 1 421 ? 1.162 9.586 20.109 1 96.19 421 VAL A N 1
ATOM 3306 C CA . VAL A 1 421 ? 1.252 9.289 21.547 1 96.19 421 VAL A CA 1
ATOM 3307 C C . VAL A 1 421 ? 1.185 7.781 21.766 1 96.19 421 VAL A C 1
ATOM 3309 O O . VAL A 1 421 ? 0.187 7.141 21.422 1 96.19 421 VAL A O 1
ATOM 3312 N N . TYR A 1 422 ? 2.252 7.285 22.312 1 93.31 422 TYR A N 1
ATOM 3313 C CA . TYR A 1 422 ? 2.336 5.852 22.562 1 93.31 422 TYR A CA 1
ATOM 3314 C C . TYR A 1 422 ? 1.914 5.52 23.984 1 93.31 422 TYR A C 1
ATOM 3316 O O . TYR A 1 422 ? 2.24 6.25 24.922 1 93.31 422 TYR A O 1
ATOM 3324 N N . GLY A 1 423 ? 1.169 4.426 24.094 1 89 423 GLY A N 1
ATOM 3325 C CA . GLY A 1 423 ? 0.661 3.998 25.375 1 89 423 GLY A CA 1
ATOM 3326 C C . GLY A 1 423 ? -0.854 3.938 25.438 1 89 423 GLY A C 1
ATOM 3327 O O . GLY A 1 423 ? -1.535 4.488 24.562 1 89 423 GLY A O 1
ATOM 3328 N N . GLY A 1 424 ? -1.362 3.396 26.5 1 90.19 424 GLY A N 1
ATOM 3329 C CA . GLY A 1 424 ? -2.773 3.049 26.531 1 90.19 424 GLY A CA 1
ATOM 3330 C C . GLY A 1 424 ? -3.654 4.172 27.047 1 90.19 424 GLY A C 1
ATOM 3331 O O . GLY A 1 424 ? -4.812 4.293 26.656 1 90.19 424 GLY A O 1
ATOM 3332 N N . GLN A 1 425 ? -3.191 5.047 27.844 1 93 425 GLN A N 1
ATOM 3333 C CA . GLN A 1 425 ? -4.043 6.023 28.516 1 93 425 GLN A CA 1
ATOM 3334 C C . GLN A 1 425 ? -4.594 7.043 27.531 1 93 425 GLN A C 1
ATOM 3336 O O . GLN A 1 425 ? -5.812 7.223 27.422 1 93 425 GLN A O 1
ATOM 3341 N N . PHE A 1 426 ? -3.736 7.699 26.828 1 95.31 426 PHE A N 1
ATOM 3342 C CA . PHE A 1 426 ? -4.188 8.719 25.875 1 95.31 426 PHE A CA 1
ATOM 3343 C C . PHE A 1 426 ? -4.965 8.086 24.734 1 95.31 426 PHE A C 1
ATOM 3345 O O . PHE A 1 426 ? -5.953 8.648 24.266 1 95.31 426 PHE A O 1
ATOM 3352 N N . ALA A 1 427 ? -4.504 6.949 24.312 1 95.88 427 ALA A N 1
ATOM 3353 C CA . ALA A 1 427 ? -5.191 6.246 23.234 1 95.88 427 ALA A CA 1
ATOM 3354 C C . ALA A 1 427 ? -6.629 5.914 23.609 1 95.88 427 ALA A C 1
ATOM 3356 O O . ALA A 1 427 ? -7.543 6.043 22.797 1 95.88 427 ALA A O 1
ATOM 3357 N N . GLN A 1 428 ? -6.82 5.547 24.781 1 97.06 428 GLN A N 1
ATOM 3358 C CA . GLN A 1 428 ? -8.164 5.203 25.25 1 97.06 428 GLN A CA 1
ATOM 3359 C C . GLN A 1 428 ? -9.039 6.445 25.375 1 97.06 428 GLN A C 1
ATOM 3361 O O . GLN A 1 428 ? -10.242 6.395 25.109 1 97.06 428 GLN A O 1
ATOM 3366 N N . ARG A 1 429 ? -8.43 7.512 25.797 1 97.75 429 ARG A N 1
ATOM 3367 C CA . ARG A 1 429 ? -9.172 8.766 25.859 1 97.75 429 ARG A CA 1
ATOM 3368 C C . ARG A 1 429 ? -9.633 9.188 24.469 1 97.75 429 ARG A C 1
ATOM 3370 O O . ARG A 1 429 ? -10.781 9.602 24.281 1 97.75 429 ARG A O 1
ATOM 3377 N N . LEU A 1 430 ? -8.719 9.086 23.531 1 98.5 430 LEU A N 1
ATOM 3378 C CA . LEU A 1 430 ? -9.078 9.461 22.172 1 98.5 430 LEU A CA 1
ATOM 3379 C C . LEU A 1 430 ? -10.109 8.508 21.594 1 98.5 430 LEU A C 1
ATOM 3381 O O . LEU A 1 430 ? -10.992 8.922 20.828 1 98.5 430 LEU A O 1
ATOM 3385 N N . ALA A 1 431 ? -10.008 7.266 21.953 1 98.62 431 ALA A N 1
ATOM 3386 C CA . ALA A 1 431 ? -10.992 6.281 21.516 1 98.62 431 ALA A CA 1
ATOM 3387 C C . ALA A 1 431 ? -12.375 6.617 22.062 1 98.62 431 ALA A C 1
ATOM 3389 O O . ALA A 1 431 ? -13.383 6.441 21.375 1 98.62 431 ALA A O 1
ATOM 3390 N N . ALA A 1 432 ? -12.398 7.027 23.281 1 98.62 432 ALA A N 1
ATOM 3391 C CA . ALA A 1 432 ? -13.672 7.418 23.891 1 98.62 432 ALA A CA 1
ATOM 3392 C C . ALA A 1 432 ? -14.289 8.602 23.141 1 98.62 432 ALA A C 1
ATOM 3394 O O . ALA A 1 432 ? -15.5 8.648 22.938 1 98.62 432 ALA A O 1
ATOM 3395 N N . VAL A 1 433 ? -13.469 9.531 22.828 1 98.62 433 VAL A N 1
ATOM 3396 C CA . VAL A 1 433 ? -13.93 10.68 22.031 1 98.62 433 VAL A CA 1
ATOM 3397 C C . VAL A 1 433 ? -14.5 10.195 20.703 1 98.62 433 VAL A C 1
ATOM 3399 O O . VAL A 1 433 ? -15.531 10.688 20.25 1 98.62 433 VAL A O 1
ATOM 3402 N N . PHE A 1 434 ? -13.828 9.297 20.094 1 98.69 434 PHE A N 1
ATOM 3403 C CA . PHE A 1 434 ? -14.297 8.711 18.844 1 98.69 434 PHE A CA 1
ATOM 3404 C C . PHE A 1 434 ? -15.688 8.109 19.016 1 98.69 434 PHE A C 1
ATOM 3406 O O . PHE A 1 434 ? -16.562 8.305 18.172 1 98.69 434 PHE A O 1
ATOM 3413 N N . GLU A 1 435 ? -15.852 7.379 20.047 1 98.62 435 GLU A N 1
ATOM 3414 C CA . GLU A 1 435 ? -17.125 6.727 20.312 1 98.62 435 GLU A CA 1
ATOM 3415 C C . GLU A 1 435 ? -18.234 7.75 20.547 1 98.62 435 GLU A C 1
ATOM 3417 O O . GLU A 1 435 ? -19.375 7.539 20.125 1 98.62 435 GLU A O 1
ATOM 3422 N N . ASP A 1 436 ? -17.891 8.773 21.219 1 98.5 436 ASP A N 1
ATOM 3423 C CA . ASP A 1 436 ? -18.859 9.852 21.406 1 98.5 436 ASP A CA 1
ATOM 3424 C C . ASP A 1 436 ? -19.297 10.438 20.078 1 98.5 436 ASP A C 1
ATOM 3426 O O . ASP A 1 436 ? -20.484 10.688 19.859 1 98.5 436 ASP A O 1
ATOM 3430 N N . ASP A 1 437 ? -18.328 10.695 19.203 1 98.62 437 ASP A N 1
ATOM 3431 C CA . ASP A 1 437 ? -18.656 11.203 17.875 1 98.62 437 ASP A CA 1
ATOM 3432 C C . ASP A 1 437 ? -19.469 10.195 17.094 1 98.62 437 ASP A C 1
ATOM 3434 O O . ASP A 1 437 ? -20.391 10.57 16.344 1 98.62 437 ASP A O 1
ATOM 3438 N N . LEU A 1 438 ? -19.094 8.969 17.234 1 98.44 438 LEU A N 1
ATOM 3439 C CA . LEU A 1 438 ? -19.75 7.891 16.516 1 98.44 438 LEU A CA 1
ATOM 3440 C C . LEU A 1 438 ? -21.25 7.867 16.812 1 98.44 438 LEU A C 1
ATOM 3442 O O . LEU A 1 438 ? -22.062 7.566 15.93 1 98.44 438 LEU A O 1
ATOM 3446 N N . ALA A 1 439 ? -21.609 8.18 18.016 1 98.25 439 ALA A N 1
ATOM 3447 C CA . ALA A 1 439 ? -23.016 8.164 18.453 1 98.25 439 ALA A CA 1
ATOM 3448 C C . ALA A 1 439 ? -23.828 9.195 17.688 1 98.25 439 ALA A C 1
ATOM 3450 O O . ALA A 1 439 ? -25.062 9.094 17.625 1 98.25 439 ALA A O 1
ATOM 3451 N N . GLU A 1 440 ? -23.203 10.109 17.094 1 98.06 440 GLU A N 1
ATOM 3452 C CA . GLU A 1 440 ? -23.875 11.172 16.344 1 98.06 440 GLU A CA 1
ATOM 3453 C C . GLU A 1 440 ? -23.719 10.977 14.844 1 98.06 440 GLU A C 1
ATOM 3455 O O . GLU A 1 440 ? -23.906 11.914 14.062 1 98.06 440 GLU A O 1
ATOM 3460 N N . CYS A 1 441 ? -23.312 9.805 14.438 1 98.31 441 CYS A N 1
ATOM 3461 C CA . CYS A 1 441 ? -23.031 9.523 13.039 1 98.31 441 CYS A CA 1
ATOM 3462 C C . CYS A 1 441 ? -24.094 8.609 12.438 1 98.31 441 CYS A C 1
ATOM 3464 O O . CYS A 1 441 ? -24.844 7.965 13.172 1 98.31 441 CYS A O 1
ATOM 3466 N N . ARG A 1 442 ? -24.188 8.648 11.156 1 97.5 442 ARG A N 1
ATOM 3467 C CA . ARG A 1 442 ? -24.922 7.66 10.383 1 97.5 442 ARG A CA 1
ATOM 3468 C C . ARG A 1 442 ? -23.984 6.707 9.664 1 97.5 442 ARG A C 1
ATOM 3470 O O . ARG A 1 442 ? -23.062 7.145 8.969 1 97.5 442 ARG A O 1
ATOM 3477 N N . GLU A 1 443 ? -24.188 5.461 9.844 1 97.19 443 GLU A N 1
ATOM 3478 C CA . GLU A 1 443 ? -23.359 4.465 9.164 1 97.19 443 GLU A CA 1
ATOM 3479 C C . GLU A 1 443 ? -23.703 4.371 7.684 1 97.19 443 GLU A C 1
ATOM 3481 O O . GLU A 1 443 ? -24.891 4.324 7.32 1 97.19 443 GLU A O 1
ATOM 3486 N N . VAL A 1 444 ? -22.703 4.441 6.855 1 94.94 444 VAL A N 1
ATOM 3487 C CA . VAL A 1 444 ? -22.891 4.281 5.418 1 94.94 444 VAL A CA 1
ATOM 3488 C C . VAL A 1 444 ? -23.078 2.805 5.082 1 94.94 444 VAL A C 1
ATOM 3490 O O . VAL A 1 444 ? -22.266 1.964 5.465 1 94.94 444 VAL A O 1
ATOM 3493 N N . LYS A 1 445 ? -24.094 2.447 4.371 1 90.56 445 LYS A N 1
ATOM 3494 C CA . LYS A 1 445 ? -24.375 1.061 4.016 1 90.56 445 LYS A CA 1
ATOM 3495 C C . LYS A 1 445 ? -24.094 0.801 2.541 1 90.56 445 LYS A C 1
ATOM 3497 O O . LYS A 1 445 ? -24.344 1.658 1.691 1 90.56 445 LYS A O 1
ATOM 3502 N N . ALA A 1 446 ? -23.562 -0.339 2.309 1 81.81 446 ALA A N 1
ATOM 3503 C CA . ALA A 1 446 ? -23.203 -0.749 0.954 1 81.81 446 ALA A CA 1
ATOM 3504 C C . ALA A 1 446 ? -24.422 -0.721 0.031 1 81.81 446 ALA A C 1
ATOM 3506 O O . ALA A 1 446 ? -24.312 -0.306 -1.126 1 81.81 446 ALA A O 1
ATOM 3507 N N . ARG A 1 447 ? -25.484 -1.147 0.496 1 74.62 447 ARG A N 1
ATOM 3508 C CA . ARG A 1 447 ? -26.703 -1.237 -0.29 1 74.62 447 ARG A CA 1
ATOM 3509 C C . ARG A 1 447 ? -27.125 0.133 -0.818 1 74.62 447 ARG A C 1
ATOM 3511 O O . ARG A 1 447 ? -27.672 0.24 -1.913 1 74.62 447 ARG A O 1
ATOM 3518 N N . GLN A 1 448 ? -26.812 1.131 -0.114 1 74.31 448 GLN A N 1
ATOM 3519 C CA . GLN A 1 448 ? -27.141 2.49 -0.525 1 74.31 448 GLN A CA 1
ATOM 3520 C C . GLN A 1 448 ? -26.281 2.943 -1.693 1 74.31 448 GLN A C 1
ATOM 3522 O O . GLN A 1 448 ? -26.734 3.676 -2.57 1 74.31 448 GLN A O 1
ATOM 3527 N N . LEU A 1 449 ? -25.203 2.416 -1.716 1 74.94 449 LEU A N 1
ATOM 3528 C CA . LEU A 1 449 ? -24.281 2.82 -2.764 1 74.94 449 LEU A CA 1
ATOM 3529 C C . LEU A 1 449 ? -24.641 2.168 -4.094 1 74.94 449 LEU A C 1
ATOM 3531 O O . LEU A 1 449 ? -24.5 2.787 -5.152 1 74.94 449 LEU A O 1
ATOM 3535 N N . ASP A 1 450 ? -25.062 0.957 -4.004 1 70.44 450 ASP A N 1
ATOM 3536 C CA . ASP A 1 450 ? -25.438 0.203 -5.195 1 70.44 450 ASP A CA 1
ATOM 3537 C C . ASP A 1 450 ? -26.656 0.828 -5.875 1 70.44 450 ASP A C 1
ATOM 3539 O O . ASP A 1 450 ? -26.859 0.667 -7.078 1 70.44 450 ASP A O 1
ATOM 3543 N N . ARG A 1 451 ? -27.422 1.596 -5.129 1 71.62 451 ARG A N 1
ATOM 3544 C CA . ARG A 1 451 ? -28.672 2.148 -5.641 1 71.62 451 ARG A CA 1
ATOM 3545 C C . ARG A 1 451 ? -28.469 3.582 -6.125 1 71.62 451 ARG A C 1
ATOM 3547 O O . ARG A 1 451 ? -29.422 4.23 -6.566 1 71.62 451 ARG A O 1
ATOM 3554 N N . GLU A 1 452 ? -27.297 3.945 -6.039 1 77.31 452 GLU A N 1
ATOM 3555 C CA . GLU A 1 452 ? -27.047 5.312 -6.48 1 77.31 452 GLU A CA 1
ATOM 3556 C C . GLU A 1 452 ? -27.25 5.453 -7.984 1 77.31 452 GLU A C 1
ATOM 3558 O O . GLU A 1 452 ? -26.922 4.547 -8.75 1 77.31 452 GLU A O 1
ATOM 3563 N N . PRO A 1 453 ? -27.844 6.582 -8.352 1 76.56 453 PRO A N 1
ATOM 3564 C CA . PRO A 1 453 ? -28.031 6.824 -9.789 1 76.56 453 PRO A CA 1
ATOM 3565 C C . PRO A 1 453 ? -26.703 6.914 -10.547 1 76.56 453 PRO A C 1
ATOM 3567 O O . PRO A 1 453 ? -25.672 7.238 -9.953 1 76.56 453 PRO A O 1
ATOM 3570 N N . LEU A 1 454 ? -26.797 6.609 -11.758 1 75.19 454 LEU A N 1
ATOM 3571 C CA . LEU A 1 454 ? -25.625 6.57 -12.625 1 75.19 454 LEU A CA 1
ATOM 3572 C C . LEU A 1 454 ? -24.922 7.918 -12.648 1 75.19 454 LEU A C 1
ATOM 3574 O O . LEU A 1 454 ? -23.688 7.98 -12.688 1 75.19 454 LEU A O 1
ATOM 3578 N N . VAL A 1 455 ? -25.734 8.914 -12.617 1 72 455 VAL A N 1
ATOM 3579 C CA . VAL A 1 455 ? -25.156 10.25 -12.68 1 72 455 VAL A CA 1
ATOM 3580 C C . VAL A 1 455 ? -24.281 10.5 -11.445 1 72 455 VAL A C 1
ATOM 3582 O O . VAL A 1 455 ? -23.219 11.117 -11.547 1 72 455 VAL A O 1
ATOM 3585 N N . GLN A 1 456 ? -24.734 10.086 -10.391 1 76.56 456 GLN A N 1
ATOM 3586 C CA . GLN A 1 456 ? -23.969 10.234 -9.156 1 76.56 456 GLN A CA 1
ATOM 3587 C C . GLN A 1 456 ? -22.703 9.383 -9.188 1 76.56 456 GLN A C 1
ATOM 3589 O O . GLN A 1 456 ? -21.625 9.844 -8.789 1 76.56 456 GLN A O 1
ATOM 3594 N N . ARG A 1 457 ? -22.844 8.219 -9.672 1 75.25 457 ARG A N 1
ATOM 3595 C CA . ARG A 1 457 ? -21.688 7.332 -9.758 1 75.25 457 ARG A CA 1
ATOM 3596 C C . ARG A 1 457 ? -20.641 7.898 -10.711 1 75.25 457 ARG A C 1
ATOM 3598 O O . ARG A 1 457 ? -19.438 7.801 -10.445 1 75.25 457 ARG A O 1
ATOM 3605 N N . LEU A 1 458 ? -21.125 8.445 -11.695 1 70.62 458 LEU A N 1
ATOM 3606 C CA . LEU A 1 458 ? -20.219 9.062 -12.656 1 70.62 458 LEU A CA 1
ATOM 3607 C C . LEU A 1 458 ? -19.531 10.281 -12.047 1 70.62 458 LEU A C 1
ATOM 3609 O O . LEU A 1 458 ? -18.344 10.523 -12.297 1 70.62 458 LEU A O 1
ATOM 3613 N N . GLY A 1 459 ? -20.344 11.07 -11.359 1 70.75 459 GLY A N 1
ATOM 3614 C CA . GLY A 1 459 ? -19.766 12.203 -10.664 1 70.75 459 GLY A CA 1
ATOM 3615 C C . GLY A 1 459 ? -18.672 11.805 -9.688 1 70.75 459 GLY A C 1
ATOM 3616 O O . GLY A 1 459 ? -17.609 12.422 -9.656 1 70.75 459 GLY A O 1
ATOM 3617 N N . GLU A 1 460 ? -18.906 10.789 -9.016 1 76.38 460 GLU A N 1
ATOM 3618 C CA . GLU A 1 460 ? -17.938 10.281 -8.047 1 76.38 460 GLU A CA 1
ATOM 3619 C C . GLU A 1 460 ? -16.688 9.75 -8.742 1 76.38 460 GLU A C 1
ATOM 3621 O O . GLU A 1 460 ? -15.562 10.047 -8.32 1 76.38 460 GLU A O 1
ATOM 3626 N N . ALA A 1 461 ? -16.891 9.031 -9.711 1 71.44 461 ALA A N 1
ATOM 3627 C CA . ALA A 1 461 ? -15.773 8.453 -10.445 1 71.44 461 ALA A CA 1
ATOM 3628 C C . ALA A 1 461 ? -14.93 9.547 -11.109 1 71.44 461 ALA A C 1
ATOM 3630 O O . ALA A 1 461 ? -13.703 9.445 -11.148 1 71.44 461 ALA A O 1
ATOM 3631 N N . THR A 1 462 ? -15.586 10.492 -11.57 1 68.12 462 THR A N 1
ATOM 3632 C CA . THR A 1 462 ? -14.883 11.617 -12.188 1 68.12 462 THR A CA 1
ATOM 3633 C C . THR A 1 462 ? -14.094 12.406 -11.148 1 68.12 462 THR A C 1
ATOM 3635 O O . THR A 1 462 ? -12.953 12.789 -11.383 1 68.12 462 THR A O 1
ATOM 3638 N N . ALA A 1 463 ? -14.742 12.633 -10.07 1 72.88 463 ALA A N 1
ATOM 3639 C CA . ALA A 1 463 ? -14.07 13.336 -8.984 1 72.88 463 ALA A CA 1
ATOM 3640 C C . ALA A 1 463 ? -12.82 12.586 -8.539 1 72.88 463 ALA A C 1
ATOM 3642 O O . ALA A 1 463 ? -11.805 13.203 -8.195 1 72.88 463 ALA A O 1
ATOM 3643 N N . ARG A 1 464 ? -12.836 11.328 -8.609 1 72.94 464 ARG A N 1
ATOM 3644 C CA . ARG A 1 464 ? -11.711 10.484 -8.211 1 72.94 464 ARG A CA 1
ATOM 3645 C C . ARG A 1 464 ? -10.492 10.742 -9.094 1 72.94 464 ARG A C 1
ATOM 3647 O O . ARG A 1 464 ? -9.352 10.594 -8.641 1 72.94 464 ARG A O 1
ATOM 3654 N N . LEU A 1 465 ? -10.711 11.102 -10.281 1 66 465 LEU A N 1
ATOM 3655 C CA . LEU A 1 465 ? -9.617 11.375 -11.203 1 66 465 LEU A CA 1
ATOM 3656 C C . LEU A 1 465 ? -8.758 12.539 -10.711 1 66 465 LEU A C 1
ATOM 3658 O O . LEU A 1 465 ? -7.582 12.633 -11.055 1 66 465 LEU A O 1
ATOM 3662 N N . PHE A 1 466 ? -9.297 13.344 -9.828 1 69.69 466 PHE A N 1
ATOM 3663 C CA . PHE A 1 466 ? -8.586 14.508 -9.32 1 69.69 466 PHE A CA 1
ATOM 3664 C C . PHE A 1 466 ? -7.918 14.203 -7.988 1 69.69 466 PHE A C 1
ATOM 3666 O O . PHE A 1 466 ? -7.305 15.078 -7.379 1 69.69 466 PHE A O 1
ATOM 3673 N N . SER A 1 467 ? -7.949 13.016 -7.586 1 71.31 467 SER A N 1
ATOM 3674 C CA . SER A 1 467 ? -7.469 12.602 -6.273 1 71.31 467 SER A CA 1
ATOM 3675 C C . SER A 1 467 ? -6 12.969 -6.082 1 71.31 467 SER A C 1
ATOM 3677 O O . SER A 1 467 ? -5.586 13.344 -4.984 1 71.31 467 SER A O 1
ATOM 3679 N N . PRO A 1 468 ? -5.176 12.883 -7.137 1 67.38 468 PRO A N 1
ATOM 3680 C CA . PRO A 1 468 ? -3.77 13.219 -6.906 1 67.38 468 PRO A CA 1
ATOM 3681 C C . PRO A 1 468 ? -3.568 14.664 -6.457 1 67.38 468 PRO A C 1
ATOM 3683 O O . PRO A 1 468 ? -2.547 14.984 -5.848 1 67.38 468 PRO A O 1
ATOM 3686 N N . MET A 1 469 ? -4.555 15.484 -6.719 1 64.94 469 MET A N 1
ATOM 3687 C CA . MET A 1 469 ? -4.441 16.891 -6.363 1 64.94 469 MET A CA 1
ATOM 3688 C C . MET A 1 469 ? -5.27 17.219 -5.121 1 64.94 469 MET A C 1
ATOM 3690 O O . MET A 1 469 ? -5.195 18.328 -4.594 1 64.94 469 MET A O 1
ATOM 3694 N N . LEU A 1 470 ? -6.043 16.25 -4.762 1 70.81 470 LEU A N 1
ATOM 3695 C CA . LEU A 1 470 ? -6.93 16.469 -3.627 1 70.81 470 LEU A CA 1
ATOM 3696 C C . LEU A 1 470 ? -6.309 15.945 -2.336 1 70.81 470 LEU A C 1
ATOM 3698 O O . LEU A 1 470 ? -5.523 15 -2.363 1 70.81 470 LEU A O 1
ATOM 3702 N N . MET B 1 1 ? -19.656 16.188 -48.656 1 55.31 1 MET B N 1
ATOM 3703 C CA . MET B 1 1 ? -18.359 15.727 -48.156 1 55.31 1 MET B CA 1
ATOM 3704 C C . MET B 1 1 ? -18.109 16.281 -46.75 1 55.31 1 MET B C 1
ATOM 3706 O O . MET B 1 1 ? -17.594 15.562 -45.875 1 55.31 1 MET B O 1
ATOM 3710 N N . SER B 1 2 ? -18.625 17.484 -46.469 1 69.5 2 SER B N 1
ATOM 3711 C CA . SER B 1 2 ? -18.391 18.203 -45.219 1 69.5 2 SER B CA 1
ATOM 3712 C C . SER B 1 2 ? -19.219 17.625 -44.062 1 69.5 2 SER B C 1
ATOM 3714 O O . SER B 1 2 ? -18.734 17.484 -42.938 1 69.5 2 SER B O 1
ATOM 3716 N N . TRP B 1 3 ? -20.359 17.109 -44.469 1 69.06 3 TRP B N 1
ATOM 3717 C CA . TRP B 1 3 ? -21.25 16.594 -43.438 1 69.06 3 TRP B CA 1
ATOM 3718 C C . TRP B 1 3 ? -20.75 15.266 -42.875 1 69.06 3 TRP B C 1
ATOM 3720 O O . TRP B 1 3 ? -20.891 14.992 -41.688 1 69.06 3 TRP B O 1
ATOM 3730 N N . PHE B 1 4 ? -20.141 14.523 -43.75 1 61.94 4 PHE B N 1
ATOM 3731 C CA . PHE B 1 4 ? -19.609 13.227 -43.344 1 61.94 4 PHE B CA 1
ATOM 3732 C C . PHE B 1 4 ? -18.516 13.391 -42.312 1 61.94 4 PHE B C 1
ATOM 3734 O O . PHE B 1 4 ? -18.516 12.695 -41.281 1 61.94 4 PHE B O 1
ATOM 3741 N N . TRP B 1 5 ? -17.656 14.328 -42.5 1 66.75 5 TRP B N 1
ATOM 3742 C CA . TRP B 1 5 ? -16.547 14.547 -41.562 1 66.75 5 TRP B CA 1
ATOM 3743 C C . TRP B 1 5 ? -17.078 15.07 -40.219 1 66.75 5 TRP B C 1
ATOM 3745 O O . TRP B 1 5 ? -16.547 14.719 -39.156 1 66.75 5 TRP B O 1
ATOM 3755 N N . THR B 1 6 ? -18.125 15.836 -40.375 1 63.69 6 THR B N 1
ATOM 3756 C CA . THR B 1 6 ? -18.719 16.375 -39.156 1 63.69 6 THR B CA 1
ATOM 3757 C C . THR B 1 6 ? -19.344 15.25 -38.344 1 63.69 6 THR B C 1
ATOM 3759 O O . THR B 1 6 ? -19.156 15.18 -37.125 1 63.69 6 THR B O 1
ATOM 3762 N N . VAL B 1 7 ? -20.078 14.461 -39.031 1 62.47 7 VAL B N 1
ATOM 3763 C CA . VAL B 1 7 ? -20.734 13.344 -38.344 1 62.47 7 VAL B CA 1
ATOM 3764 C C . VAL B 1 7 ? -19.672 12.406 -37.781 1 62.47 7 VAL B C 1
ATOM 3766 O O . VAL B 1 7 ? -19.797 11.922 -36.656 1 62.47 7 VAL B O 1
ATOM 3769 N N . PHE B 1 8 ? -18.688 12.25 -38.5 1 61.09 8 PHE B N 1
ATOM 3770 C CA . PHE B 1 8 ? -17.594 11.391 -38.062 1 61.09 8 PHE B CA 1
ATOM 3771 C C . PHE B 1 8 ? -16.922 11.961 -36.844 1 61.09 8 PHE B C 1
ATOM 3773 O O . PHE B 1 8 ? -16.641 11.234 -35.875 1 61.09 8 PHE B O 1
ATOM 3780 N N . THR B 1 9 ? -16.734 13.203 -36.906 1 64.38 9 THR B N 1
ATOM 3781 C CA . THR B 1 9 ? -16.109 13.867 -35.75 1 64.38 9 THR B CA 1
ATOM 3782 C C . THR B 1 9 ? -17 13.805 -34.531 1 64.38 9 THR B C 1
ATOM 3784 O O . THR B 1 9 ? -16.531 13.586 -33.406 1 64.38 9 THR B O 1
ATOM 3787 N N . ILE B 1 10 ? -18.234 13.977 -34.812 1 63.53 10 ILE B N 1
ATOM 3788 C CA . ILE B 1 10 ? -19.172 13.938 -33.688 1 63.53 10 ILE B CA 1
ATOM 3789 C C . ILE B 1 10 ? -19.203 12.523 -33.125 1 63.53 10 ILE B C 1
ATOM 3791 O O . ILE B 1 10 ? -19.188 12.352 -31.891 1 63.53 10 ILE B O 1
ATOM 3795 N N . LEU B 1 11 ? -19.266 11.578 -33.906 1 60.81 11 LEU B N 1
ATOM 3796 C CA . LEU B 1 11 ? -19.281 10.195 -33.469 1 60.81 11 LEU B CA 1
ATOM 3797 C C . LEU B 1 11 ? -18 9.859 -32.688 1 60.81 11 LEU B C 1
ATOM 3799 O O . LEU B 1 11 ? -18.047 9.133 -31.703 1 60.81 11 LEU B O 1
ATOM 3803 N N . GLU B 1 12 ? -17.031 10.391 -33.188 1 61.97 12 GLU B N 1
ATOM 3804 C CA . GLU B 1 12 ? -15.75 10.188 -32.5 1 61.97 12 GLU B CA 1
ATOM 3805 C C . GLU B 1 12 ? -15.773 10.812 -31.109 1 61.97 12 GLU B C 1
ATOM 3807 O O . GLU B 1 12 ? -15.305 10.211 -30.141 1 61.97 12 GLU B O 1
ATOM 3812 N N . ILE B 1 13 ? -16.344 11.93 -31.094 1 63.19 13 ILE B N 1
ATOM 3813 C CA . ILE B 1 13 ? -16.406 12.625 -29.812 1 63.19 13 ILE B CA 1
ATOM 3814 C C . ILE B 1 13 ? -17.312 11.859 -28.844 1 63.19 13 ILE B C 1
ATOM 3816 O O . ILE B 1 13 ? -16.984 11.68 -27.672 1 63.19 13 ILE B O 1
ATOM 3820 N N . VAL B 1 14 ? -18.391 11.43 -29.344 1 64.5 14 VAL B N 1
ATOM 3821 C CA . VAL B 1 14 ? -19.344 10.688 -28.516 1 64.5 14 VAL B CA 1
ATOM 3822 C C . VAL B 1 14 ? -18.703 9.375 -28.062 1 64.5 14 VAL B C 1
ATOM 3824 O O . VAL B 1 14 ? -18.844 8.977 -26.906 1 64.5 14 VAL B O 1
ATOM 3827 N N . TRP B 1 15 ? -18.031 8.828 -28.969 1 60.78 15 TRP B N 1
ATOM 3828 C CA . TRP B 1 15 ? -17.375 7.57 -28.656 1 60.78 15 TRP B CA 1
ATOM 3829 C C . TRP B 1 15 ? -16.297 7.77 -27.594 1 60.78 15 TRP B C 1
ATOM 3831 O O . TRP B 1 15 ? -16.203 7.004 -26.625 1 60.78 15 TRP B O 1
ATOM 3841 N N . VAL B 1 16 ? -15.516 8.75 -27.75 1 60.75 16 VAL B N 1
ATOM 3842 C CA . VAL B 1 16 ? -14.453 9.047 -26.781 1 60.75 16 VAL B CA 1
ATOM 3843 C C . VAL B 1 16 ? -15.07 9.406 -25.438 1 60.75 16 VAL B C 1
ATOM 3845 O O . VAL B 1 16 ? -14.586 8.961 -24.391 1 60.75 16 VAL B O 1
ATOM 3848 N N . ALA B 1 17 ? -16.109 10.117 -25.5 1 64.75 17 ALA B N 1
ATOM 3849 C CA . ALA B 1 17 ? -16.781 10.5 -24.266 1 64.75 17 ALA B CA 1
ATOM 3850 C C . ALA B 1 17 ? -17.375 9.289 -23.547 1 64.75 17 ALA B C 1
ATOM 3852 O O . ALA B 1 17 ? -17.25 9.148 -22.328 1 64.75 17 ALA B O 1
ATOM 3853 N N . GLY B 1 18 ? -18.047 8.469 -24.344 1 62.84 18 GLY B N 1
ATOM 3854 C CA . GLY B 1 18 ? -18.609 7.246 -23.781 1 62.84 18 GLY B CA 1
ATOM 3855 C C . GLY B 1 18 ? -17.562 6.328 -23.188 1 62.84 18 GLY B C 1
ATOM 3856 O O . GLY B 1 18 ? -17.719 5.828 -22.078 1 62.84 18 GLY B O 1
ATOM 3857 N N . LEU B 1 19 ? -16.516 6.203 -23.938 1 60.16 19 LEU B N 1
ATOM 3858 C CA . LEU B 1 19 ? -15.438 5.34 -23.484 1 60.16 19 LEU B CA 1
ATOM 3859 C C . LEU B 1 19 ? -14.766 5.934 -22.25 1 60.16 19 LEU B C 1
ATOM 3861 O O . LEU B 1 19 ? -14.414 5.203 -21.312 1 60.16 19 LEU B O 1
ATOM 3865 N N . SER B 1 20 ? -14.609 7.211 -22.281 1 60.62 20 SER B N 1
ATOM 3866 C CA . SER B 1 20 ? -14.023 7.887 -21.141 1 60.62 20 SER B CA 1
ATOM 3867 C C . SER B 1 20 ? -14.898 7.715 -19.891 1 60.62 20 SER B C 1
ATOM 3869 O O . SER B 1 20 ? -14.383 7.457 -18.797 1 60.62 20 SER B O 1
ATOM 3871 N N . ALA B 1 21 ? -16.156 7.797 -20.094 1 62.66 21 ALA B N 1
ATOM 3872 C CA . ALA B 1 21 ? -17.078 7.621 -18.984 1 62.66 21 ALA B CA 1
ATOM 3873 C C . ALA B 1 21 ? -17.016 6.199 -18.422 1 62.66 21 ALA B C 1
ATOM 3875 O O . ALA B 1 21 ? -17.016 6.004 -17.203 1 62.66 21 ALA B O 1
ATOM 3876 N N . TRP B 1 22 ? -16.906 5.312 -19.328 1 57.56 22 TRP B N 1
ATOM 3877 C CA . TRP B 1 22 ? -16.797 3.914 -18.938 1 57.56 22 TRP B CA 1
ATOM 3878 C C . TRP B 1 22 ? -15.508 3.674 -18.156 1 57.56 22 TRP B C 1
ATOM 3880 O O . TRP B 1 22 ? -15.523 3.016 -17.109 1 57.56 22 TRP B O 1
ATOM 3890 N N . ILE B 1 23 ? -14.477 4.227 -18.578 1 57.44 23 ILE B N 1
ATOM 3891 C CA . ILE B 1 23 ? -13.172 4.062 -17.938 1 57.44 23 ILE B CA 1
ATOM 3892 C C . ILE B 1 23 ? -13.188 4.707 -16.547 1 57.44 23 ILE B C 1
ATOM 3894 O O . ILE B 1 23 ? -12.672 4.129 -15.586 1 57.44 23 ILE B O 1
ATOM 3898 N N . VAL B 1 24 ? -13.82 5.805 -16.5 1 58.88 24 VAL B N 1
ATOM 3899 C CA . VAL B 1 24 ? -13.883 6.551 -15.25 1 58.88 24 VAL B CA 1
ATOM 3900 C C . VAL B 1 24 ? -14.727 5.785 -14.234 1 58.88 24 VAL B C 1
ATOM 3902 O O . VAL B 1 24 ? -14.422 5.773 -13.039 1 58.88 24 VAL B O 1
ATOM 3905 N N . LEU B 1 25 ? -15.727 5.055 -14.75 1 55.38 25 LEU B N 1
ATOM 3906 C CA . LEU B 1 25 ? -16.641 4.355 -13.859 1 55.38 25 LEU B CA 1
ATOM 3907 C C . LEU B 1 25 ? -15.992 3.107 -13.273 1 55.38 25 LEU B C 1
ATOM 3909 O O . LEU B 1 25 ? -16.469 2.561 -12.281 1 55.38 25 LEU B O 1
ATOM 3913 N N . GLU B 1 26 ? -14.859 2.738 -13.836 1 52.81 26 GLU B N 1
ATOM 3914 C CA . GLU B 1 26 ? -14.141 1.579 -13.312 1 52.81 26 GLU B CA 1
ATOM 3915 C C . GLU B 1 26 ? -13.406 1.924 -12.016 1 52.81 26 GLU B C 1
ATOM 3917 O O . GLU B 1 26 ? -12.984 1.03 -11.281 1 52.81 26 GLU B O 1
ATOM 3922 N N . ARG B 1 27 ? -13.383 3.176 -11.688 1 50 27 ARG B N 1
ATOM 3923 C CA . ARG B 1 27 ? -12.781 3.674 -10.453 1 50 27 ARG B CA 1
ATOM 3924 C C . ARG B 1 27 ? -11.406 3.064 -10.219 1 50 27 ARG B C 1
ATOM 3926 O O . ARG B 1 27 ? -11.102 2.594 -9.125 1 50 27 ARG B O 1
ATOM 3933 N N . ARG B 1 28 ? -10.617 3.039 -11.289 1 54.62 28 ARG B N 1
ATOM 3934 C CA . ARG B 1 28 ? -9.219 2.645 -11.211 1 54.62 28 ARG B CA 1
ATOM 3935 C C . ARG B 1 28 ? -8.352 3.801 -10.727 1 54.62 28 ARG B C 1
ATOM 3937 O O . ARG B 1 28 ? -8.844 4.906 -10.508 1 54.62 28 ARG B O 1
ATOM 3944 N N . PRO B 1 29 ? -7.098 3.496 -10.406 1 56.88 29 PRO B N 1
ATOM 3945 C CA . PRO B 1 29 ? -6.242 4.605 -9.977 1 56.88 29 PRO B CA 1
ATOM 3946 C C . PRO B 1 29 ? -6.293 5.797 -10.93 1 56.88 29 PRO B C 1
ATOM 3948 O O . PRO B 1 29 ? -6.219 5.617 -12.148 1 56.88 29 PRO B O 1
ATOM 3951 N N . PRO B 1 30 ? -6.555 6.906 -10.398 1 54.06 30 PRO B N 1
ATOM 3952 C CA . PRO B 1 30 ? -6.82 8.109 -11.195 1 54.06 30 PRO B CA 1
ATOM 3953 C C . PRO B 1 30 ? -5.777 8.344 -12.281 1 54.06 30 PRO B C 1
ATOM 3955 O O . PRO B 1 30 ? -6.125 8.656 -13.422 1 54.06 30 PRO B O 1
ATOM 3958 N N . VAL B 1 31 ? -4.602 8.078 -11.883 1 55.19 31 VAL B N 1
ATOM 3959 C CA . VAL B 1 31 ? -3.537 8.391 -12.836 1 55.19 31 VAL B CA 1
ATOM 3960 C C . VAL B 1 31 ? -3.635 7.453 -14.039 1 55.19 31 VAL B C 1
ATOM 3962 O O . VAL B 1 31 ? -3.477 7.883 -15.18 1 55.19 31 VAL B O 1
ATOM 3965 N N . ALA B 1 32 ? -3.902 6.203 -13.758 1 56 32 ALA B N 1
ATOM 3966 C CA . ALA B 1 32 ? -4.078 5.246 -14.844 1 56 32 ALA B CA 1
ATOM 3967 C C . ALA B 1 32 ? -5.277 5.621 -15.719 1 56 32 ALA B C 1
ATOM 3969 O O . ALA B 1 32 ? -5.211 5.535 -16.938 1 56 32 ALA B O 1
ATOM 3970 N N . THR B 1 33 ? -6.262 6.035 -15.086 1 54.06 33 THR B N 1
ATOM 3971 C CA . THR B 1 33 ? -7.484 6.41 -15.789 1 54.06 33 THR B CA 1
ATOM 3972 C C . THR B 1 33 ? -7.238 7.617 -16.688 1 54.06 33 THR B C 1
ATOM 3974 O O . THR B 1 33 ? -7.66 7.625 -17.859 1 54.06 33 THR B O 1
ATOM 3977 N N . ILE B 1 34 ? -6.52 8.531 -16.172 1 58.94 34 ILE B N 1
ATOM 3978 C CA . ILE B 1 34 ? -6.215 9.734 -16.938 1 58.94 34 ILE B CA 1
ATOM 3979 C C . ILE B 1 34 ? -5.34 9.375 -18.125 1 58.94 34 ILE B C 1
ATOM 3981 O O . ILE B 1 34 ? -5.551 9.875 -19.234 1 58.94 34 ILE B O 1
ATOM 3985 N N . ALA B 1 35 ? -4.43 8.461 -17.875 1 57.94 35 ALA B N 1
ATOM 3986 C CA . ALA B 1 35 ? -3.555 8.031 -18.953 1 57.94 35 ALA B CA 1
ATOM 3987 C C . ALA B 1 35 ? -4.355 7.379 -20.078 1 57.94 35 ALA B C 1
ATOM 3989 O O . ALA B 1 35 ? -4.09 7.625 -21.266 1 57.94 35 ALA B O 1
ATOM 3990 N N . TRP B 1 36 ? -5.328 6.664 -19.75 1 55.91 36 TRP B N 1
ATOM 3991 C CA . TRP B 1 36 ? -6.164 6.008 -20.75 1 55.91 36 TRP B CA 1
ATOM 3992 C C . TRP B 1 36 ? -7.008 7.027 -21.516 1 55.91 36 TRP B C 1
ATOM 3994 O O . TRP B 1 36 ? -7.145 6.941 -22.734 1 55.91 36 TRP B O 1
ATOM 4004 N N . ILE B 1 37 ? -7.523 7.996 -20.812 1 58.81 37 ILE B N 1
ATOM 4005 C CA . ILE B 1 37 ? -8.359 9.016 -21.422 1 58.81 37 ILE B CA 1
ATOM 4006 C C . ILE B 1 37 ? -7.531 9.859 -22.391 1 58.81 37 ILE B C 1
ATOM 4008 O O . ILE B 1 37 ? -7.973 10.156 -23.5 1 58.81 37 ILE B O 1
ATOM 4012 N N . LEU B 1 38 ? -6.348 10.164 -21.984 1 61.34 38 LEU B N 1
ATOM 4013 C CA . LEU B 1 38 ? -5.469 10.961 -22.844 1 61.34 38 LEU B CA 1
ATOM 4014 C C . LEU B 1 38 ? -5.059 10.188 -24.078 1 61.34 38 LEU B C 1
ATOM 4016 O O . LEU B 1 38 ? -4.988 10.758 -25.172 1 61.34 38 LEU B O 1
ATOM 4020 N N . THR B 1 39 ? -4.797 8.906 -23.906 1 57 39 THR B N 1
ATOM 4021 C CA . THR B 1 39 ? -4.438 8.062 -25.031 1 57 39 THR B CA 1
ATOM 4022 C C . THR B 1 39 ? -5.586 7.988 -26.031 1 57 39 THR B C 1
ATOM 4024 O O . THR B 1 39 ? -5.367 8.078 -27.25 1 57 39 THR B O 1
ATOM 4027 N N . LEU B 1 40 ? -6.754 7.871 -25.531 1 56.47 40 LEU B N 1
ATOM 4028 C CA . LEU B 1 40 ? -7.934 7.785 -26.391 1 56.47 40 LEU B CA 1
ATOM 4029 C C . LEU B 1 40 ? -8.188 9.109 -27.109 1 56.47 40 LEU B C 1
ATOM 4031 O O . LEU B 1 40 ? -8.602 9.117 -28.266 1 56.47 40 LEU B O 1
ATOM 4035 N N . ALA B 1 41 ? -7.965 10.156 -26.297 1 58.53 41 ALA B N 1
ATOM 4036 C CA . ALA B 1 41 ? -8.18 11.484 -26.875 1 58.53 41 ALA B CA 1
ATOM 4037 C C . ALA B 1 41 ? -7.152 11.789 -27.953 1 58.53 41 ALA B C 1
ATOM 4039 O O . ALA B 1 41 ? -7.477 12.406 -28.969 1 58.53 41 ALA B O 1
ATOM 4040 N N . TRP B 1 42 ? -6.004 11.336 -27.75 1 60.34 42 TRP B N 1
ATOM 4041 C CA . TRP B 1 42 ? -4.91 11.648 -28.672 1 60.34 42 TRP B CA 1
ATOM 4042 C C . TRP B 1 42 ? -4.93 10.727 -29.875 1 60.34 42 TRP B C 1
ATOM 4044 O O . TRP B 1 42 ? -4.656 11.164 -31 1 60.34 42 TRP B O 1
ATOM 4054 N N . LEU B 1 43 ? -5.066 9.5 -29.562 1 58.12 43 LEU B N 1
ATOM 4055 C CA . LEU B 1 43 ? -5.098 8.516 -30.641 1 58.12 43 LEU B CA 1
ATOM 4056 C C . LEU B 1 43 ? -6.398 7.723 -30.625 1 58.12 43 LEU B C 1
ATOM 4058 O O . LEU B 1 43 ? -6.41 6.555 -30.234 1 58.12 43 LEU B O 1
ATOM 4062 N N . PRO B 1 44 ? -7.395 8.5 -31 1 54.22 44 PRO B N 1
ATOM 4063 C CA . PRO B 1 44 ? -8.703 7.859 -30.812 1 54.22 44 PRO B CA 1
ATOM 4064 C C . PRO B 1 44 ? -8.75 6.438 -31.375 1 54.22 44 PRO B C 1
ATOM 4066 O O . PRO B 1 44 ? -9.227 5.523 -30.703 1 54.22 44 PRO B O 1
ATOM 4069 N N . ALA B 1 45 ? -8.211 6.332 -32.594 1 52.47 45 ALA B N 1
ATOM 4070 C CA . ALA B 1 45 ? -8.273 4.996 -33.156 1 52.47 45 ALA B CA 1
ATOM 4071 C C . ALA B 1 45 ? -7.312 4.043 -32.469 1 52.47 45 ALA B C 1
ATOM 4073 O O . ALA B 1 45 ? -7.703 2.945 -32.062 1 52.47 45 ALA B O 1
ATOM 4074 N N . VAL B 1 46 ? -6.172 4.551 -32.281 1 53.84 46 VAL B N 1
ATOM 4075 C CA . VAL B 1 46 ? -5.148 3.713 -31.672 1 53.84 46 VAL B CA 1
ATOM 4076 C C . VAL B 1 46 ? -5.477 3.508 -30.188 1 53.84 46 VAL B C 1
ATOM 4078 O O . VAL B 1 46 ? -5.301 2.408 -29.656 1 53.84 46 VAL B O 1
ATOM 4081 N N . GLY B 1 47 ? -5.992 4.566 -29.625 1 52.5 47 GLY B N 1
ATOM 4082 C CA . GLY B 1 47 ? -6.312 4.477 -28.219 1 52.5 47 GLY B CA 1
ATOM 4083 C C . GLY B 1 47 ? -7.387 3.447 -27.922 1 52.5 47 GLY B C 1
ATOM 4084 O O . GLY B 1 47 ? -7.289 2.709 -26.938 1 52.5 47 GLY B O 1
ATOM 4085 N N . VAL B 1 48 ? -8.289 3.418 -28.828 1 53.09 48 VAL B N 1
ATOM 4086 C CA . VAL B 1 48 ? -9.375 2.457 -28.656 1 53.09 48 VAL B CA 1
ATOM 4087 C C . VAL B 1 48 ? -8.828 1.036 -28.781 1 53.09 48 VAL B C 1
ATOM 4089 O O . VAL B 1 48 ? -9.203 0.149 -28 1 53.09 48 VAL B O 1
ATOM 4092 N N . VAL B 1 49 ? -7.988 0.947 -29.75 1 50.16 49 VAL B N 1
ATOM 4093 C CA . VAL B 1 49 ? -7.398 -0.368 -29.969 1 50.16 49 VAL B CA 1
ATOM 4094 C C . VAL B 1 49 ? -6.574 -0.778 -28.75 1 50.16 49 VAL B C 1
ATOM 4096 O O . VAL B 1 49 ? -6.68 -1.91 -28.266 1 50.16 49 VAL B O 1
ATOM 4099 N N . VAL B 1 50 ? -5.945 0.168 -28.328 1 54 50 VAL B N 1
ATOM 4100 C CA . VAL B 1 50 ? -5.078 -0.116 -27.188 1 54 50 VAL B CA 1
ATOM 4101 C C . VAL B 1 50 ? -5.926 -0.402 -25.938 1 54 50 VAL B C 1
ATOM 4103 O O . VAL B 1 50 ? -5.637 -1.329 -25.188 1 54 50 VAL B O 1
ATOM 4106 N N . TYR B 1 51 ? -6.887 0.411 -25.781 1 53.28 51 TYR B N 1
ATOM 4107 C CA . TYR B 1 51 ? -7.754 0.196 -24.625 1 53.28 51 TYR B CA 1
ATOM 4108 C C . TYR B 1 51 ? -8.477 -1.143 -24.734 1 53.28 51 TYR B C 1
ATOM 4110 O O . TYR B 1 51 ? -8.664 -1.833 -23.734 1 53.28 51 TYR B O 1
ATOM 4118 N N . TYR B 1 52 ? -8.859 -1.354 -25.891 1 51.94 52 TYR B N 1
ATOM 4119 C CA . TYR B 1 52 ? -9.578 -2.604 -26.125 1 51.94 52 TYR B CA 1
ATOM 4120 C C . TYR B 1 52 ? -8.695 -3.805 -25.797 1 51.94 52 TYR B C 1
ATOM 4122 O O . TYR B 1 52 ? -9.172 -4.785 -25.219 1 51.94 52 TYR B O 1
ATOM 4130 N N . PHE B 1 53 ? -7.496 -3.553 -26.141 1 47.84 53 PHE B N 1
ATOM 4131 C CA . PHE B 1 53 ? -6.609 -4.699 -25.984 1 47.84 53 PHE B CA 1
ATOM 4132 C C . PHE B 1 53 ? -5.961 -4.699 -24.594 1 47.84 53 PHE B C 1
ATOM 4134 O O . PHE B 1 53 ? -5.695 -5.762 -24.031 1 47.84 53 PHE B O 1
ATOM 4141 N N . LEU B 1 54 ? -5.742 -3.443 -24.125 1 47.75 54 LEU B N 1
ATOM 4142 C CA . LEU B 1 54 ? -4.91 -3.387 -22.938 1 47.75 54 LEU B CA 1
ATOM 4143 C C . LEU B 1 54 ? -5.699 -2.852 -21.734 1 47.75 54 LEU B C 1
ATOM 4145 O O . LEU B 1 54 ? -5.188 -2.807 -20.625 1 47.75 54 LEU B O 1
ATOM 4149 N N . GLY B 1 55 ? -6.848 -2.373 -22.062 1 49.97 55 GLY B N 1
ATOM 4150 C CA . GLY B 1 55 ? -7.605 -1.755 -20.984 1 49.97 55 GLY B CA 1
ATOM 4151 C C . GLY B 1 55 ? -8.062 -2.744 -19.922 1 49.97 55 GLY B C 1
ATOM 4152 O O . GLY B 1 55 ? -8.156 -3.943 -20.203 1 49.97 55 GLY B O 1
ATOM 4153 N N . PRO B 1 56 ? -8.141 -2.355 -18.672 1 48.16 56 PRO B N 1
ATOM 4154 C CA . PRO B 1 56 ? -8.453 -3.252 -17.562 1 48.16 56 PRO B CA 1
ATOM 4155 C C . PRO B 1 56 ? -9.875 -3.795 -17.609 1 48.16 56 PRO B C 1
ATOM 4157 O O . PRO B 1 56 ? -10.836 -3.021 -17.672 1 48.16 56 PRO B O 1
ATOM 4160 N N . ARG B 1 57 ? -10.25 -4.691 -18.5 1 44.38 57 ARG B N 1
ATOM 4161 C CA . ARG B 1 57 ? -11.625 -5.176 -18.484 1 44.38 57 ARG B CA 1
ATOM 4162 C C . ARG B 1 57 ? -11.844 -6.152 -17.328 1 44.38 57 ARG B C 1
ATOM 4164 O O . ARG B 1 57 ? -10.953 -6.938 -17 1 44.38 57 ARG B O 1
ATOM 4171 N N . ARG B 1 58 ? -12.781 -5.793 -16.453 1 46.16 58 ARG B N 1
ATOM 4172 C CA . ARG B 1 58 ? -13.25 -6.789 -15.5 1 46.16 58 ARG B CA 1
ATOM 4173 C C . ARG B 1 58 ? -13.844 -8 -16.219 1 46.16 58 ARG B C 1
ATOM 4175 O O . ARG B 1 58 ? -14.664 -7.848 -17.125 1 46.16 58 ARG B O 1
ATOM 4182 N N . LEU B 1 59 ? -13.242 -9.117 -16.453 1 41.81 59 LEU B N 1
ATOM 4183 C CA . LEU B 1 59 ? -13.805 -10.336 -17.016 1 41.81 59 LEU B CA 1
ATOM 4184 C C . LEU B 1 59 ? -15.125 -10.695 -16.328 1 41.81 59 LEU B C 1
ATOM 4186 O O . LEU B 1 59 ? -15.125 -11.219 -15.219 1 41.81 59 LEU B O 1
ATOM 4190 N N . THR B 1 60 ? -16.219 -9.875 -16.391 1 42.84 60 THR B N 1
ATOM 4191 C CA . THR B 1 60 ? -17.5 -10.195 -15.789 1 42.84 60 THR B CA 1
ATOM 4192 C C . THR B 1 60 ? -18 -11.555 -16.266 1 42.84 60 THR B C 1
ATOM 4194 O O . THR B 1 60 ? -18.609 -12.305 -15.484 1 42.84 60 THR B O 1
ATOM 4197 N N . ARG B 1 61 ? -18.109 -11.852 -17.438 1 42.16 61 ARG B N 1
ATOM 4198 C CA . ARG B 1 61 ? -18.891 -12.945 -18 1 42.16 61 ARG B CA 1
ATOM 4199 C C . ARG B 1 61 ? -18.422 -14.289 -17.469 1 42.16 61 ARG B C 1
ATOM 4201 O O . ARG B 1 61 ? -19.234 -15.188 -17.234 1 42.16 61 ARG B O 1
ATOM 4208 N N . ARG B 1 62 ? -17.266 -14.492 -17.469 1 45.59 62 ARG B N 1
ATOM 4209 C CA . ARG B 1 62 ? -16.766 -15.805 -17.078 1 45.59 62 ARG B CA 1
ATOM 4210 C C . ARG B 1 62 ? -16.875 -16.031 -15.578 1 45.59 62 ARG B C 1
ATOM 4212 O O . ARG B 1 62 ? -16.594 -17.109 -15.078 1 45.59 62 ARG B O 1
ATOM 4219 N N . LYS B 1 63 ? -17.344 -14.992 -14.93 1 49.5 63 LYS B N 1
ATOM 4220 C CA . LYS B 1 63 ? -17.609 -15.008 -13.492 1 49.5 63 LYS B CA 1
ATOM 4221 C C . LYS B 1 63 ? -18.766 -15.961 -13.172 1 49.5 63 LYS B C 1
ATOM 4223 O O . LYS B 1 63 ? -18.75 -16.656 -12.156 1 49.5 63 LYS B O 1
ATOM 4228 N N . LEU B 1 64 ? -19.672 -16 -14.164 1 42.59 64 LEU B N 1
ATOM 4229 C CA . LEU B 1 64 ? -20.844 -16.797 -13.859 1 42.59 64 LEU B CA 1
ATOM 4230 C C . LEU B 1 64 ? -20.5 -18.281 -13.828 1 42.59 64 LEU B C 1
ATOM 4232 O O . LEU B 1 64 ? -20.953 -19.016 -12.938 1 42.59 64 LEU B O 1
ATOM 4236 N N . LYS B 1 65 ? -19.828 -18.734 -14.805 1 47.44 65 LYS B N 1
ATOM 4237 C CA . LYS B 1 65 ? -19.562 -20.172 -14.82 1 47.44 65 LYS B CA 1
ATOM 4238 C C . LYS B 1 65 ? -18.609 -20.562 -13.688 1 47.44 65 LYS B C 1
ATOM 4240 O O . LYS B 1 65 ? -18.781 -21.609 -13.07 1 47.44 65 LYS B O 1
ATOM 4245 N N . ARG B 1 66 ? -17.812 -19.609 -13.344 1 53.38 66 ARG B N 1
ATOM 4246 C CA . ARG B 1 66 ? -16.922 -19.844 -12.211 1 53.38 66 ARG B CA 1
ATOM 4247 C C . ARG B 1 66 ? -17.703 -19.828 -10.898 1 53.38 66 ARG B C 1
ATOM 4249 O O . ARG B 1 66 ? -17.453 -20.641 -10.008 1 53.38 66 ARG B O 1
ATOM 4256 N N . ALA B 1 67 ? -18.641 -18.922 -10.945 1 54 67 ALA B N 1
ATOM 4257 C CA . ALA B 1 67 ? -19.438 -18.828 -9.719 1 54 67 ALA B CA 1
ATOM 4258 C C . ALA B 1 67 ? -20.203 -20.125 -9.477 1 54 67 ALA B C 1
ATOM 4260 O O . ALA B 1 67 ? -20.312 -20.578 -8.336 1 54 67 ALA B O 1
ATOM 4261 N N . GLN B 1 68 ? -20.641 -20.688 -10.523 1 51.16 68 GLN B N 1
ATOM 4262 C CA . GLN B 1 68 ? -21.375 -21.938 -10.375 1 51.16 68 GLN B CA 1
ATOM 4263 C C . GLN B 1 68 ? -20.453 -23.078 -9.969 1 51.16 68 GLN B C 1
ATOM 4265 O O . GLN B 1 68 ? -20.797 -23.891 -9.102 1 51.16 68 GLN B O 1
ATOM 4270 N N . ALA B 1 69 ? -19.328 -23.141 -10.641 1 52.47 69 ALA B N 1
ATOM 4271 C CA . ALA B 1 69 ? -18.359 -24.156 -10.25 1 52.47 69 ALA B CA 1
ATOM 4272 C C . ALA B 1 69 ? -17.906 -23.938 -8.805 1 52.47 69 ALA B C 1
ATOM 4274 O O . ALA B 1 69 ? -17.781 -24.906 -8.039 1 52.47 69 ALA B O 1
ATOM 4275 N N . GLN B 1 70 ? -17.781 -22.688 -8.492 1 57.38 70 GLN B N 1
ATOM 4276 C CA . GLN B 1 70 ? -17.391 -22.344 -7.133 1 57.38 70 GLN B CA 1
ATOM 4277 C C . GLN B 1 70 ? -18.438 -22.781 -6.121 1 57.38 70 GLN B C 1
ATOM 4279 O O . GLN B 1 70 ? -18.109 -23.297 -5.051 1 57.38 70 GLN B O 1
ATOM 4284 N N . LYS B 1 71 ? -19.672 -22.578 -6.48 1 57.25 71 LYS B N 1
ATOM 4285 C CA . LYS B 1 71 ? -20.734 -22.953 -5.555 1 57.25 71 LYS B CA 1
ATOM 4286 C C . LYS B 1 71 ? -20.734 -24.469 -5.297 1 57.25 71 LYS B C 1
ATOM 4288 O O . LYS B 1 71 ? -20.938 -24.906 -4.168 1 57.25 71 LYS B O 1
ATOM 4293 N N . LEU B 1 72 ? -20.516 -25.188 -6.348 1 51.31 72 LEU B N 1
ATOM 4294 C CA . LEU B 1 72 ? -20.5 -26.641 -6.203 1 51.31 72 LEU B CA 1
ATOM 4295 C C . LEU B 1 72 ? -19.297 -27.094 -5.375 1 51.31 72 LEU B C 1
ATOM 4297 O O . LEU B 1 72 ? -19.438 -27.953 -4.5 1 51.31 72 LEU B O 1
ATOM 4301 N N . VAL B 1 73 ? -18.25 -26.438 -5.668 1 54.28 73 VAL B N 1
ATOM 4302 C CA . VAL B 1 73 ? -17.031 -26.781 -4.945 1 54.28 73 VAL B CA 1
ATOM 4303 C C . VAL B 1 73 ? -17.125 -26.281 -3.5 1 54.28 73 VAL B C 1
ATOM 4305 O O . VAL B 1 73 ? -16.734 -27 -2.57 1 54.28 73 VAL B O 1
ATOM 4308 N N . ASP B 1 74 ? -17.703 -25.141 -3.332 1 57.09 74 ASP B N 1
ATOM 4309 C CA . ASP B 1 74 ? -17.875 -24.578 -1.995 1 57.09 74 ASP B CA 1
ATOM 4310 C C . ASP B 1 74 ? -18.766 -25.469 -1.134 1 57.09 74 ASP B C 1
ATOM 4312 O O . ASP B 1 74 ? -18.484 -25.688 0.046 1 57.09 74 ASP B O 1
ATOM 4316 N N . ALA B 1 75 ? -19.781 -25.906 -1.784 1 52.69 75 ALA B N 1
ATOM 4317 C CA . ALA B 1 75 ? -20.672 -26.812 -1.055 1 52.69 75 ALA B CA 1
ATOM 4318 C C . ALA B 1 75 ? -19.922 -28.062 -0.62 1 52.69 75 ALA B C 1
ATOM 4320 O O . ALA B 1 75 ? -20.125 -28.562 0.491 1 52.69 75 ALA B O 1
ATOM 4321 N N . ALA B 1 76 ? -19.031 -28.453 -1.378 1 50.06 76 ALA B N 1
ATOM 4322 C CA . ALA B 1 76 ? -18.25 -29.641 -1.049 1 50.06 76 ALA B CA 1
ATOM 4323 C C . ALA B 1 76 ? -17.219 -29.328 0.026 1 50.06 76 ALA B C 1
ATOM 4325 O O . ALA B 1 76 ? -16.969 -30.141 0.921 1 50.06 76 ALA B O 1
ATOM 4326 N N . ILE B 1 77 ? -16.703 -28.141 -0.026 1 53.28 77 ILE B N 1
ATOM 4327 C CA . ILE B 1 77 ? -15.695 -27.703 0.943 1 53.28 77 ILE B CA 1
ATOM 4328 C C . ILE B 1 77 ? -16.375 -27.406 2.281 1 53.28 77 ILE B C 1
ATOM 4330 O O . ILE B 1 77 ? -15.836 -27.75 3.34 1 53.28 77 ILE B O 1
ATOM 4334 N N . ALA B 1 78 ? -17.422 -26.625 2.203 1 53.31 78 ALA B N 1
ATOM 4335 C CA . ALA B 1 78 ? -18.141 -26.344 3.441 1 53.31 78 ALA B CA 1
ATOM 4336 C C . ALA B 1 78 ? -18.359 -27.625 4.242 1 53.31 78 ALA B C 1
ATOM 4338 O O . ALA B 1 78 ? -18.312 -27.609 5.477 1 53.31 78 ALA B O 1
ATOM 4339 N N . ALA B 1 79 ? -18.562 -28.625 3.605 1 46.22 79 ALA B N 1
ATOM 4340 C CA . ALA B 1 79 ? -18.703 -29.906 4.293 1 46.22 79 ALA B CA 1
ATOM 4341 C C . ALA B 1 79 ? -17.406 -30.312 4.973 1 46.22 79 ALA B C 1
ATOM 4343 O O . ALA B 1 79 ? -17.406 -31.062 5.953 1 46.22 79 ALA B O 1
ATOM 4344 N N . ILE B 1 80 ? -16.328 -29.781 4.523 1 46.47 80 ILE B N 1
ATOM 4345 C CA . ILE B 1 80 ? -15 -30.109 5.012 1 46.47 80 ILE B CA 1
ATOM 4346 C C . ILE B 1 80 ? -14.586 -29.125 6.094 1 46.47 80 ILE B C 1
ATOM 4348 O O . ILE B 1 80 ? -13.844 -29.469 7.016 1 46.47 80 ILE B O 1
ATOM 4352 N N . GLU B 1 81 ? -14.891 -27.844 6.066 1 50.25 81 GLU B N 1
ATOM 4353 C CA . GLU B 1 81 ? -14.492 -26.75 6.949 1 50.25 81 GLU B CA 1
ATOM 4354 C C . GLU B 1 81 ? -14.797 -27.078 8.406 1 50.25 81 GLU B C 1
ATOM 4356 O O . GLU B 1 81 ? -14.188 -26.516 9.312 1 50.25 81 GLU B O 1
ATOM 4361 N N . ASP B 1 82 ? -15.664 -27.984 8.594 1 46.16 82 ASP B N 1
ATOM 4362 C CA . ASP B 1 82 ? -15.984 -28.281 9.984 1 46.16 82 ASP B CA 1
ATOM 4363 C C . ASP B 1 82 ? -14.742 -28.703 10.758 1 46.16 82 ASP B C 1
ATOM 4365 O O . ASP B 1 82 ? -14.734 -28.703 11.992 1 46.16 82 ASP B O 1
ATOM 4369 N N . GLU B 1 83 ? -13.734 -29.016 10.062 1 47.66 83 GLU B N 1
ATOM 4370 C CA . GLU B 1 83 ? -12.641 -29.562 10.859 1 47.66 83 GLU B CA 1
ATOM 4371 C C . GLU B 1 83 ? -11.633 -28.469 11.219 1 47.66 83 GLU B C 1
ATOM 4373 O O . GLU B 1 83 ? -10.688 -28.719 11.969 1 47.66 83 GLU B O 1
ATOM 4378 N N . ALA B 1 84 ? -11.602 -27.391 10.578 1 46.97 84 ALA B N 1
ATOM 4379 C CA . ALA B 1 84 ? -10.562 -26.406 10.852 1 46.97 84 ALA B CA 1
ATOM 4380 C C . ALA B 1 84 ? -10.828 -25.672 12.156 1 46.97 84 ALA B C 1
ATOM 4382 O O . ALA B 1 84 ? -11.93 -25.156 12.383 1 46.97 84 ALA B O 1
ATOM 4383 N N . ASP B 1 85 ? -10.211 -25.969 13.141 1 47 85 ASP B N 1
ATOM 4384 C CA . ASP B 1 85 ? -10.211 -25.297 14.438 1 47 85 ASP B CA 1
ATOM 4385 C C . ASP B 1 85 ? -10.039 -23.781 14.273 1 47 85 ASP B C 1
ATOM 4387 O O . ASP B 1 85 ? -9.062 -23.328 13.688 1 47 85 ASP B O 1
ATOM 4391 N N . ASP B 1 86 ? -11.086 -23.031 14.297 1 45.94 86 ASP B N 1
ATOM 4392 C CA . ASP B 1 86 ? -11.289 -21.594 14.141 1 45.94 86 ASP B CA 1
ATOM 4393 C C . ASP B 1 86 ? -10.172 -20.812 14.828 1 45.94 86 ASP B C 1
ATOM 4395 O O . ASP B 1 86 ? -9.727 -19.781 14.32 1 45.94 86 ASP B O 1
ATOM 4399 N N . LYS B 1 87 ? -9.953 -21.25 16.094 1 46.12 87 LYS B N 1
ATOM 4400 C CA . LYS B 1 87 ? -9.164 -20.406 16.984 1 46.12 87 LYS B CA 1
ATOM 4401 C C . LYS B 1 87 ? -7.75 -20.219 16.453 1 46.12 87 LYS B C 1
ATOM 4403 O O . LYS B 1 87 ? -7.012 -19.359 16.938 1 46.12 87 LYS B O 1
ATOM 4408 N N . SER B 1 88 ? -7.281 -21.172 15.828 1 47.03 88 SER B N 1
ATOM 4409 C CA . SER B 1 88 ? -5.863 -21.203 15.484 1 47.03 88 SER B CA 1
ATOM 4410 C C . SER B 1 88 ? -5.586 -20.422 14.211 1 47.03 88 SER B C 1
ATOM 4412 O O . SER B 1 88 ? -4.449 -20.375 13.734 1 47.03 88 SER B O 1
ATOM 4414 N N . ARG B 1 89 ? -6.648 -19.688 13.789 1 60.88 89 ARG B N 1
ATOM 4415 C CA . ARG B 1 89 ? -6.434 -19.125 12.461 1 60.88 89 ARG B CA 1
ATOM 4416 C C . ARG B 1 89 ? -5.871 -17.703 12.562 1 60.88 89 ARG B C 1
ATOM 4418 O O . ARG B 1 89 ? -6.457 -16.844 13.211 1 60.88 89 ARG B O 1
ATOM 4425 N N . GLY B 1 90 ? -4.574 -17.609 12.414 1 84.25 90 GLY B N 1
ATOM 4426 C CA . GLY B 1 90 ? -3.883 -16.328 12.422 1 84.25 90 GLY B CA 1
ATOM 4427 C C . GLY B 1 90 ? -4.523 -15.305 11.508 1 84.25 90 GLY B C 1
ATOM 4428 O O . GLY B 1 90 ? -5.336 -15.641 10.648 1 84.25 90 GLY B O 1
ATOM 4429 N N . GLU B 1 91 ? -4.48 -14.117 11.781 1 91.12 91 GLU B N 1
ATOM 4430 C CA . GLU B 1 91 ? -5.039 -12.969 11.055 1 91.12 91 GLU B CA 1
ATOM 4431 C C . GLU B 1 91 ? -4.82 -13.109 9.555 1 91.12 91 GLU B C 1
ATOM 4433 O O . GLU B 1 91 ? -5.688 -12.742 8.758 1 91.12 91 GLU B O 1
ATOM 4438 N N . LEU B 1 92 ? -3.768 -13.711 9.203 1 94.25 92 LEU B N 1
ATOM 4439 C CA . LEU B 1 92 ? -3.434 -13.812 7.789 1 94.25 92 LEU B CA 1
ATOM 4440 C C . LEU B 1 92 ? -4.258 -14.914 7.117 1 94.25 92 LEU B C 1
ATOM 4442 O O . LEU B 1 92 ? -4.68 -14.758 5.969 1 94.25 92 LEU B O 1
ATOM 4446 N N . ALA B 1 93 ? -4.477 -16.016 7.82 1 93.62 93 ALA B N 1
ATOM 4447 C CA . ALA B 1 93 ? -5.359 -17.062 7.305 1 93.62 93 ALA B CA 1
ATOM 4448 C C . ALA B 1 93 ? -6.781 -16.531 7.129 1 93.62 93 ALA B C 1
ATOM 4450 O O . ALA B 1 93 ? -7.449 -16.859 6.145 1 93.62 93 ALA B O 1
ATOM 4451 N N . LYS B 1 94 ? -7.219 -15.742 8.078 1 93 94 LYS B N 1
ATOM 4452 C CA . LYS B 1 94 ? -8.547 -15.133 8.008 1 93 94 LYS B CA 1
ATOM 4453 C C . LYS B 1 94 ? -8.68 -14.234 6.785 1 93 94 LYS B C 1
ATOM 4455 O O . LYS B 1 94 ? -9.742 -14.172 6.16 1 93 94 LYS B O 1
ATOM 4460 N N . LEU B 1 95 ? -7.656 -13.547 6.516 1 95.5 95 LEU B N 1
ATOM 4461 C CA . LEU B 1 95 ? -7.656 -12.68 5.34 1 95.5 95 LEU B CA 1
ATOM 4462 C C . LEU B 1 95 ? -7.91 -13.484 4.07 1 95.5 95 LEU B C 1
ATOM 4464 O O . LEU B 1 95 ? -8.734 -13.102 3.24 1 95.5 95 LEU B O 1
ATOM 4468 N N . ALA B 1 96 ? -7.188 -14.578 3.883 1 93.38 96 ALA B N 1
ATOM 4469 C CA . ALA B 1 96 ? -7.359 -15.414 2.695 1 93.38 96 ALA B CA 1
ATOM 4470 C C . ALA B 1 96 ? -8.781 -15.961 2.615 1 93.38 96 ALA B C 1
ATOM 4472 O O . ALA B 1 96 ? -9.367 -16.016 1.533 1 93.38 96 ALA B O 1
ATOM 4473 N N . VAL B 1 97 ? -9.336 -16.312 3.75 1 90.88 97 VAL B N 1
ATOM 4474 C CA . VAL B 1 97 ? -10.703 -16.812 3.789 1 90.88 97 VAL B CA 1
ATOM 4475 C C . VAL B 1 97 ? -11.672 -15.695 3.375 1 90.88 97 VAL B C 1
ATOM 4477 O O . VAL B 1 97 ? -12.602 -15.93 2.598 1 90.88 97 VAL B O 1
ATOM 4480 N N . SER B 1 98 ? -11.43 -14.516 3.891 1 90.31 98 SER B N 1
ATOM 4481 C CA . SER B 1 98 ? -12.258 -13.367 3.535 1 90.31 98 SER B CA 1
ATOM 4482 C C . SER B 1 98 ? -12.18 -13.07 2.043 1 90.31 98 SER B C 1
ATOM 4484 O O . SER B 1 98 ? -13.125 -12.523 1.463 1 90.31 98 SER B O 1
ATOM 4486 N N . ALA B 1 99 ? -11.102 -13.5 1.465 1 90.44 99 ALA B N 1
ATOM 4487 C CA . ALA B 1 99 ? -10.914 -13.281 0.033 1 90.44 99 ALA B CA 1
ATOM 4488 C C . ALA B 1 99 ? -11.531 -14.422 -0.777 1 90.44 99 ALA B C 1
ATOM 4490 O O . ALA B 1 99 ? -11.375 -14.477 -1.999 1 90.44 99 ALA B O 1
ATOM 4491 N N . GLY B 1 100 ? -12.133 -15.367 -0.126 1 84.31 100 GLY B N 1
ATOM 4492 C CA . GLY B 1 100 ? -12.867 -16.406 -0.821 1 84.31 100 GLY B CA 1
ATOM 4493 C C . GLY B 1 100 ? -12.109 -17.734 -0.876 1 84.31 100 GLY B C 1
ATOM 4494 O O . GLY B 1 100 ? -12.555 -18.672 -1.535 1 84.31 100 GLY B O 1
ATOM 4495 N N . GLU B 1 101 ? -11.023 -17.812 -0.165 1 86.69 101 GLU B N 1
ATOM 4496 C CA . GLU B 1 101 ? -10.211 -19.031 -0.201 1 86.69 101 GLU B CA 1
ATOM 4497 C C . GLU B 1 101 ? -10.594 -19.969 0.935 1 86.69 101 GLU B C 1
ATOM 4499 O O . GLU B 1 101 ? -11.242 -19.562 1.897 1 86.69 101 GLU B O 1
ATOM 4504 N N . ALA B 1 102 ? -10.18 -21.188 0.742 1 85.06 102 ALA B N 1
ATOM 4505 C CA . ALA B 1 102 ? -10.445 -22.172 1.784 1 85.06 102 ALA B CA 1
ATOM 4506 C C . ALA B 1 102 ? -9.586 -21.906 3.02 1 85.06 102 ALA B C 1
ATOM 4508 O O . ALA B 1 102 ? -8.484 -21.375 2.912 1 85.06 102 ALA B O 1
ATOM 4509 N N . ALA B 1 103 ? -10.133 -22.266 4.152 1 88.62 103 ALA B N 1
ATOM 4510 C CA . ALA B 1 103 ? -9.367 -22.188 5.395 1 88.62 103 ALA B CA 1
ATOM 4511 C C . ALA B 1 103 ? -8.18 -23.141 5.367 1 88.62 103 ALA B C 1
ATOM 4513 O O . ALA B 1 103 ? -8.148 -24.078 4.562 1 88.62 103 ALA B O 1
ATOM 4514 N N . PRO B 1 104 ? -7.203 -22.906 6.199 1 89.94 104 PRO B N 1
ATOM 4515 C CA . PRO B 1 104 ? -6.074 -23.844 6.266 1 89.94 104 PRO B CA 1
ATOM 4516 C C . PRO B 1 104 ? -6.504 -25.25 6.641 1 89.94 104 PRO B C 1
ATOM 4518 O O . PRO B 1 104 ? -7.387 -25.438 7.484 1 89.94 104 PRO B O 1
ATOM 4521 N N . LEU B 1 105 ? -5.918 -26.141 5.973 1 86.56 105 LEU B N 1
ATOM 4522 C CA . LEU B 1 105 ? -6.148 -27.562 6.246 1 86.56 105 LEU B CA 1
ATOM 4523 C C . LEU B 1 105 ? -4.848 -28.25 6.633 1 86.56 105 LEU B C 1
ATOM 4525 O O . LEU B 1 105 ? -3.758 -27.766 6.328 1 86.56 105 LEU B O 1
ATOM 4529 N N . ARG B 1 106 ? -5.023 -29.328 7.258 1 84.19 106 ARG B N 1
ATOM 4530 C CA . ARG B 1 106 ? -3.844 -30.031 7.746 1 84.19 106 ARG B CA 1
ATOM 4531 C C . ARG B 1 106 ? -3.215 -30.875 6.637 1 84.19 106 ARG B C 1
ATOM 4533 O O . ARG B 1 106 ? -3.922 -31.453 5.809 1 84.19 106 ARG B O 1
ATOM 4540 N N . ALA B 1 107 ? -1.955 -30.906 6.621 1 87.94 107 ALA B N 1
ATOM 4541 C CA . ALA B 1 107 ? -1.174 -31.766 5.746 1 87.94 107 ALA B CA 1
ATOM 4542 C C . ALA B 1 107 ? -0.438 -32.844 6.551 1 87.94 107 ALA B C 1
ATOM 4544 O O . ALA B 1 107 ? 0.099 -32.562 7.625 1 87.94 107 ALA B O 1
ATOM 4545 N N . GLU B 1 108 ? -0.535 -34.031 6.09 1 87.75 108 GLU B N 1
ATOM 4546 C CA . GLU B 1 108 ? 0.201 -35.125 6.711 1 87.75 108 GLU B CA 1
ATOM 4547 C C . GLU B 1 108 ? 1.7 -35 6.461 1 87.75 108 GLU B C 1
ATOM 4549 O O . GLU B 1 108 ? 2.512 -35.344 7.316 1 87.75 108 GLU B O 1
ATOM 4554 N N . ARG B 1 109 ? 1.884 -34.562 5.312 1 91.06 109 ARG B N 1
ATOM 4555 C CA . ARG B 1 109 ? 3.27 -34.406 4.883 1 91.06 109 ARG B CA 1
ATOM 4556 C C . ARG B 1 109 ? 3.406 -33.281 3.877 1 91.06 109 ARG B C 1
ATOM 4558 O O . ARG B 1 109 ? 2.523 -33.062 3.043 1 91.06 109 ARG B O 1
ATOM 4565 N N . ILE B 1 110 ? 4.492 -32.5 4.094 1 95.44 110 ILE B N 1
ATOM 4566 C CA . ILE B 1 110 ? 4.848 -31.5 3.105 1 95.44 110 ILE B CA 1
ATOM 4567 C C . ILE B 1 110 ? 6.344 -31.578 2.807 1 95.44 110 ILE B C 1
ATOM 4569 O O . ILE B 1 110 ? 7.172 -31.406 3.707 1 95.44 110 ILE B O 1
ATOM 4573 N N . ASP B 1 111 ? 6.645 -31.891 1.616 1 97.25 111 ASP B N 1
ATOM 4574 C CA . ASP B 1 111 ? 8.031 -31.969 1.173 1 97.25 111 ASP B CA 1
ATOM 4575 C C . ASP B 1 111 ? 8.406 -30.734 0.348 1 97.25 111 ASP B C 1
ATOM 4577 O O . ASP B 1 111 ? 7.582 -30.203 -0.395 1 97.25 111 ASP B O 1
ATOM 4581 N N . LEU B 1 112 ? 9.625 -30.359 0.549 1 98.31 112 LEU B N 1
ATOM 4582 C CA . LEU B 1 112 ? 10.172 -29.203 -0.148 1 98.31 112 LEU B CA 1
ATOM 4583 C C . LEU B 1 112 ? 11.227 -29.625 -1.167 1 98.31 112 LEU B C 1
ATOM 4585 O O . LEU B 1 112 ? 12.156 -30.375 -0.835 1 98.31 112 LEU B O 1
ATOM 4589 N N . TYR B 1 113 ? 11.062 -29.234 -2.414 1 98.56 113 TYR B N 1
ATOM 4590 C CA . TYR B 1 113 ? 12.023 -29.516 -3.469 1 98.56 113 TYR B CA 1
ATOM 4591 C C . TYR B 1 113 ? 12.688 -28.219 -3.955 1 98.56 113 TYR B C 1
ATOM 4593 O O . TYR B 1 113 ? 12.008 -27.234 -4.207 1 98.56 113 TYR B O 1
ATOM 4601 N N . THR B 1 114 ? 13.992 -28.234 -4.137 1 98.12 114 THR B N 1
ATOM 4602 C CA . THR B 1 114 ? 14.727 -27.062 -4.617 1 98.12 114 THR B CA 1
ATOM 4603 C C . THR B 1 114 ? 15.344 -27.328 -5.984 1 98.12 114 THR B C 1
ATOM 4605 O O . THR B 1 114 ? 15.859 -26.422 -6.629 1 98.12 114 THR B O 1
ATOM 4608 N N . GLU B 1 115 ? 15.242 -28.609 -6.453 1 97.25 115 GLU B N 1
ATOM 4609 C CA . GLU B 1 115 ? 15.766 -29.016 -7.754 1 97.25 115 GLU B CA 1
ATOM 4610 C C . GLU B 1 115 ? 14.703 -29.75 -8.57 1 97.25 115 GLU B C 1
ATOM 4612 O O . GLU B 1 115 ? 13.953 -30.562 -8.031 1 97.25 115 GLU B O 1
ATOM 4617 N N . GLY B 1 116 ? 14.711 -29.453 -9.867 1 96.94 116 GLY B N 1
ATOM 4618 C CA . GLY B 1 116 ? 13.688 -30 -10.75 1 96.94 116 GLY B CA 1
ATOM 4619 C C . GLY B 1 116 ? 13.75 -31.5 -10.891 1 96.94 116 GLY B C 1
ATOM 4620 O O . GLY B 1 116 ? 12.719 -32.156 -11.031 1 96.94 116 GLY B O 1
ATOM 4621 N N . ARG B 1 117 ? 14.969 -32.031 -10.828 1 95.69 117 ARG B N 1
ATOM 4622 C CA . ARG B 1 117 ? 15.156 -33.469 -10.969 1 95.69 117 ARG B CA 1
ATOM 4623 C C . ARG B 1 117 ? 14.414 -34.219 -9.875 1 95.69 117 ARG B C 1
ATOM 4625 O O . ARG B 1 117 ? 13.695 -35.188 -10.156 1 95.69 117 ARG B O 1
ATOM 4632 N N . ASP B 1 118 ? 14.617 -33.812 -8.656 1 97.56 118 ASP B N 1
ATOM 4633 C CA . ASP B 1 118 ? 14 -34.469 -7.508 1 97.56 118 ASP B CA 1
ATOM 4634 C C . ASP B 1 118 ? 12.484 -34.312 -7.535 1 97.56 118 ASP B C 1
ATOM 4636 O O . ASP B 1 118 ? 11.742 -35.25 -7.211 1 97.56 118 ASP B O 1
ATOM 4640 N N . CYS B 1 119 ? 12.047 -33.156 -7.883 1 98.19 119 CYS B N 1
ATOM 4641 C CA . CYS B 1 119 ? 10.609 -32.906 -7.957 1 98.19 119 CYS B CA 1
ATOM 4642 C C . CYS B 1 119 ? 9.961 -33.75 -9.039 1 98.19 119 CYS B C 1
ATOM 4644 O O . CYS B 1 119 ? 8.906 -34.344 -8.82 1 98.19 119 CYS B O 1
ATOM 4646 N N . LEU B 1 120 ? 10.586 -33.781 -10.203 1 97.94 120 LEU B N 1
ATOM 4647 C CA . LEU B 1 120 ? 10.07 -34.594 -11.305 1 97.94 120 LEU B CA 1
ATOM 4648 C C . LEU B 1 120 ? 9.953 -36.062 -10.891 1 97.94 120 LEU B C 1
ATOM 4650 O O . LEU B 1 120 ? 8.938 -36.719 -11.156 1 97.94 120 LEU B O 1
ATOM 4654 N N . ALA B 1 121 ? 10.977 -36.531 -10.234 1 98.12 121 ALA B N 1
ATOM 4655 C CA . ALA B 1 121 ? 10.961 -37.938 -9.781 1 98.12 121 ALA B CA 1
ATOM 4656 C C . ALA B 1 121 ? 9.789 -38.188 -8.836 1 98.12 121 ALA B C 1
ATOM 4658 O O . ALA B 1 121 ? 9.109 -39.219 -8.938 1 98.12 121 ALA B O 1
ATOM 4659 N N . ALA B 1 122 ? 9.602 -37.281 -7.918 1 98.62 122 ALA B N 1
ATOM 4660 C CA . ALA B 1 122 ? 8.516 -37.406 -6.957 1 98.62 122 ALA B CA 1
ATOM 4661 C C . ALA B 1 122 ? 7.156 -37.344 -7.656 1 98.62 122 ALA B C 1
ATOM 4663 O O . ALA B 1 122 ? 6.227 -38.062 -7.285 1 98.62 122 ALA B O 1
ATOM 4664 N N . GLN B 1 123 ? 7.008 -36.469 -8.641 1 98.69 123 GLN B N 1
ATOM 4665 C CA . GLN B 1 123 ? 5.766 -36.344 -9.391 1 98.69 123 GLN B CA 1
ATOM 4666 C C . GLN B 1 123 ? 5.465 -37.625 -10.172 1 98.69 123 GLN B C 1
ATOM 4668 O O . GLN B 1 123 ? 4.336 -38.125 -10.148 1 98.69 123 GLN B O 1
ATOM 4673 N N . LEU B 1 124 ? 6.48 -38.156 -10.859 1 98.62 124 LEU B N 1
ATOM 4674 C CA . LEU B 1 124 ? 6.301 -39.375 -11.648 1 98.62 124 LEU B CA 1
ATOM 4675 C C . LEU B 1 124 ? 5.953 -40.562 -10.758 1 98.62 124 LEU B C 1
ATOM 4677 O O . LEU B 1 124 ? 5.141 -41.406 -11.133 1 98.62 124 LEU B O 1
ATOM 4681 N N . GLU B 1 125 ? 6.582 -40.594 -9.586 1 98.62 125 GLU B N 1
ATOM 4682 C CA . GLU B 1 125 ? 6.258 -41.625 -8.625 1 98.62 125 GLU B CA 1
ATOM 4683 C C . GLU B 1 125 ? 4.801 -41.531 -8.18 1 98.62 125 GLU B C 1
ATOM 4685 O O . GLU B 1 125 ? 4.109 -42.562 -8.086 1 98.62 125 GLU B O 1
ATOM 4690 N N . ALA B 1 126 ? 4.363 -40.344 -7.844 1 98.56 126 ALA B N 1
ATOM 4691 C CA . ALA B 1 126 ? 2.98 -40.156 -7.418 1 98.56 126 ALA B CA 1
ATOM 4692 C C . ALA B 1 126 ? 2.002 -40.5 -8.531 1 98.56 126 ALA B C 1
ATOM 4694 O O . ALA B 1 126 ? 0.961 -41.125 -8.273 1 98.56 126 ALA B O 1
ATOM 4695 N N . ILE B 1 127 ? 2.309 -40.156 -9.75 1 98.75 127 ILE B N 1
ATOM 4696 C CA . ILE B 1 127 ? 1.47 -40.469 -10.898 1 98.75 127 ILE B CA 1
ATOM 4697 C C . ILE B 1 127 ? 1.393 -42 -11.078 1 98.75 127 ILE B C 1
ATOM 4699 O O . ILE B 1 127 ? 0.309 -42.531 -11.273 1 98.75 127 ILE B O 1
ATOM 4703 N N . ALA B 1 128 ? 2.527 -42.625 -10.977 1 98.62 128 ALA B N 1
ATOM 4704 C CA . ALA B 1 128 ? 2.576 -44.062 -11.141 1 98.62 128 ALA B CA 1
ATOM 4705 C C . ALA B 1 128 ? 1.719 -44.781 -10.094 1 98.62 128 ALA B C 1
ATOM 4707 O O . ALA B 1 128 ? 1.141 -45.812 -10.359 1 98.62 128 ALA B O 1
ATOM 4708 N N . ALA B 1 129 ? 1.6 -44.188 -8.984 1 98.12 129 ALA B N 1
ATOM 4709 C CA . ALA B 1 129 ? 0.885 -44.812 -7.867 1 98.12 129 ALA B CA 1
ATOM 4710 C C . ALA B 1 129 ? -0.605 -44.5 -7.926 1 98.12 129 ALA B C 1
ATOM 4712 O O . ALA B 1 129 ? -1.408 -45.125 -7.227 1 98.12 129 ALA B O 1
ATOM 4713 N N . ALA B 1 130 ? -0.982 -43.562 -8.727 1 97.81 130 ALA B N 1
ATOM 4714 C CA . ALA B 1 130 ? -2.373 -43.094 -8.781 1 97.81 130 ALA B CA 1
ATOM 4715 C C . ALA B 1 130 ? -3.295 -44.25 -9.211 1 97.81 130 ALA B C 1
ATOM 4717 O O . ALA B 1 130 ? -2.941 -45.031 -10.086 1 97.81 130 ALA B O 1
ATOM 4718 N N . LYS B 1 131 ? -4.562 -44.25 -8.695 1 96.94 131 LYS B N 1
ATOM 4719 C CA . LYS B 1 131 ? -5.48 -45.344 -8.953 1 96.94 131 LYS B CA 1
ATOM 4720 C C . LYS B 1 131 ? -6.781 -44.844 -9.578 1 96.94 131 LYS B C 1
ATOM 4722 O O . LYS B 1 131 ? -7.422 -45.562 -10.344 1 96.94 131 LYS B O 1
ATOM 4727 N N . HIS B 1 132 ? -7.211 -43.719 -9.203 1 96.5 132 HIS B N 1
ATOM 4728 C CA . HIS B 1 132 ? -8.5 -43.25 -9.688 1 96.5 132 HIS B CA 1
ATOM 4729 C C . HIS B 1 132 ? -8.328 -42.125 -10.711 1 96.5 132 HIS B C 1
ATOM 4731 O O . HIS B 1 132 ? -8.938 -42.156 -11.781 1 96.5 132 HIS B O 1
ATOM 4737 N N . HIS B 1 133 ? -7.523 -41.094 -10.375 1 97.88 133 HIS B N 1
ATOM 4738 C CA . HIS B 1 133 ? -7.379 -40 -11.328 1 97.88 133 HIS B CA 1
ATOM 4739 C C . HIS B 1 133 ? -6.043 -39.281 -11.148 1 97.88 133 HIS B C 1
ATOM 4741 O O . HIS B 1 133 ? -5.434 -39.375 -10.078 1 97.88 133 HIS B O 1
ATOM 4747 N N . VAL B 1 134 ? -5.594 -38.656 -12.203 1 98.62 134 VAL B N 1
ATOM 4748 C CA . VAL B 1 134 ? -4.453 -37.719 -12.234 1 98.62 134 VAL B CA 1
ATOM 4749 C C . VAL B 1 134 ? -4.848 -36.438 -12.938 1 98.62 134 VAL B C 1
ATOM 4751 O O . VAL B 1 134 ? -5.246 -36.469 -14.109 1 98.62 134 VAL B O 1
ATOM 4754 N N . HIS B 1 135 ? -4.812 -35.312 -12.195 1 98.56 135 HIS B N 1
ATOM 4755 C CA . HIS B 1 135 ? -5.102 -34 -12.742 1 98.56 135 HIS B CA 1
ATOM 4756 C C . HIS B 1 135 ? -3.848 -33.125 -12.789 1 98.56 135 HIS B C 1
ATOM 4758 O O . HIS B 1 135 ? -3.158 -32.969 -11.781 1 98.56 135 HIS B O 1
ATOM 4764 N N . VAL B 1 136 ? -3.553 -32.594 -14 1 98.75 136 VAL B N 1
ATOM 4765 C CA . VAL B 1 136 ? -2.314 -31.859 -14.219 1 98.75 136 VAL B CA 1
ATOM 4766 C C . VAL B 1 136 ? -2.617 -30.531 -14.914 1 98.75 136 VAL B C 1
ATOM 4768 O O . VAL B 1 136 ? -3.346 -30.5 -15.906 1 98.75 136 VAL B O 1
ATOM 4771 N N . SER B 1 137 ? -2.102 -29.438 -14.359 1 98.44 137 SER B N 1
ATOM 4772 C CA . SER B 1 137 ? -2.188 -28.125 -14.977 1 98.44 137 SER B CA 1
ATOM 4773 C C . SER B 1 137 ? -0.834 -27.422 -14.977 1 98.44 137 SER B C 1
ATOM 4775 O O . SER B 1 137 ? -0.18 -27.328 -13.938 1 98.44 137 SER B O 1
ATOM 4777 N N . TYR B 1 138 ? -0.423 -26.938 -16.141 1 98.38 138 TYR B N 1
ATOM 4778 C CA . TYR B 1 138 ? 0.852 -26.234 -16.219 1 98.38 138 TYR B CA 1
ATOM 4779 C C . TYR B 1 138 ? 0.77 -25.062 -17.203 1 98.38 138 TYR B C 1
ATOM 4781 O O . TYR B 1 138 ? 0.02 -25.109 -18.172 1 98.38 138 TYR B O 1
ATOM 4789 N N . TYR B 1 139 ? 1.586 -24.078 -16.891 1 96.5 139 TYR B N 1
ATOM 4790 C CA . TYR B 1 139 ? 1.79 -22.953 -17.797 1 96.5 139 TYR B CA 1
ATOM 4791 C C . TYR B 1 139 ? 2.705 -23.344 -18.953 1 96.5 139 TYR B C 1
ATOM 4793 O O . TYR B 1 139 ? 2.283 -23.375 -20.109 1 96.5 139 TYR B O 1
ATOM 4801 N N . ILE B 1 140 ? 3.871 -23.75 -18.609 1 96.5 140 ILE B N 1
ATOM 4802 C CA . ILE B 1 140 ? 4.832 -24.172 -19.625 1 96.5 140 ILE B CA 1
ATOM 4803 C C . ILE B 1 140 ? 4.93 -25.688 -19.656 1 96.5 140 ILE B C 1
ATOM 4805 O O . ILE B 1 140 ? 5.117 -26.328 -18.609 1 96.5 140 ILE B O 1
ATOM 4809 N N . TRP B 1 141 ? 4.781 -26.219 -20.781 1 97.88 141 TRP B N 1
ATOM 4810 C CA . TRP B 1 141 ? 5.035 -27.625 -21.125 1 97.88 141 TRP B CA 1
ATOM 4811 C C . TRP B 1 141 ? 5.691 -27.734 -22.5 1 97.88 141 TRP B C 1
ATOM 4813 O O . TRP B 1 141 ? 5.055 -27.469 -23.516 1 97.88 141 TRP B O 1
ATOM 4823 N N . TYR B 1 142 ? 6.926 -28.188 -22.516 1 96.81 142 TYR B N 1
ATOM 4824 C CA . TYR B 1 142 ? 7.621 -28.344 -23.781 1 96.81 142 TYR B CA 1
ATOM 4825 C C . TYR B 1 142 ? 7.703 -29.797 -24.203 1 96.81 142 TYR B C 1
ATOM 4827 O O . TYR B 1 142 ? 7.887 -30.688 -23.344 1 96.81 142 TYR B O 1
ATOM 4835 N N . PRO B 1 143 ? 7.488 -29.969 -25.5 1 97.75 143 PRO B N 1
ATOM 4836 C CA . PRO B 1 143 ? 7.633 -31.344 -25.984 1 97.75 143 PRO B CA 1
ATOM 4837 C C . PRO B 1 143 ? 9.086 -31.781 -26.094 1 97.75 143 PRO B C 1
ATOM 4839 O O . PRO B 1 143 ? 9.523 -32.25 -27.156 1 97.75 143 PRO B O 1
ATOM 4842 N N . ASP B 1 144 ? 9.836 -31.734 -25.078 1 97.44 144 ASP B N 1
ATOM 4843 C CA . ASP B 1 144 ? 11.234 -32.156 -24.953 1 97.44 144 ASP B CA 1
ATOM 4844 C C . ASP B 1 144 ? 11.352 -33.406 -24.094 1 97.44 144 ASP B C 1
ATOM 4846 O O . ASP B 1 144 ? 10.391 -34.156 -23.953 1 97.44 144 ASP B O 1
ATOM 4850 N N . HIS B 1 145 ? 12.531 -33.688 -23.516 1 97.44 145 HIS B N 1
ATOM 4851 C CA . HIS B 1 145 ? 12.742 -34.938 -22.812 1 97.44 145 HIS B CA 1
ATOM 4852 C C . HIS B 1 145 ? 11.867 -35.031 -21.562 1 97.44 145 HIS B C 1
ATOM 4854 O O . HIS B 1 145 ? 11.227 -36.031 -21.312 1 97.44 145 HIS B O 1
ATOM 4860 N N . VAL B 1 146 ? 11.867 -34 -20.781 1 97.5 146 VAL B N 1
ATOM 4861 C CA . VAL B 1 146 ? 11.078 -33.969 -19.562 1 97.5 146 VAL B CA 1
ATOM 4862 C C . VAL B 1 146 ? 9.594 -34.031 -19.906 1 97.5 146 VAL B C 1
ATOM 4864 O O . VAL B 1 146 ? 8.836 -34.812 -19.297 1 97.5 146 VAL B O 1
ATOM 4867 N N . GLY B 1 147 ? 9.188 -33.188 -20.891 1 98.12 147 GLY B N 1
ATOM 4868 C CA . GLY B 1 147 ? 7.797 -33.219 -21.312 1 98.12 147 GLY B CA 1
ATOM 4869 C C . GLY B 1 147 ? 7.348 -34.562 -21.828 1 98.12 147 GLY B C 1
ATOM 4870 O O . GLY B 1 147 ? 6.223 -35 -21.562 1 98.12 147 GLY B O 1
ATOM 4871 N N . THR B 1 148 ? 8.164 -35.219 -22.547 1 98.31 148 THR B N 1
ATOM 4872 C CA . THR B 1 148 ? 7.855 -36.531 -23.094 1 98.31 148 THR B CA 1
ATOM 4873 C C . THR B 1 148 ? 7.734 -37.562 -21.969 1 98.31 148 THR B C 1
ATOM 4875 O O . THR B 1 148 ? 6.82 -38.406 -21.969 1 98.31 148 THR B O 1
ATOM 4878 N N . ARG B 1 149 ? 8.68 -37.5 -21.062 1 97.75 149 ARG B N 1
ATOM 4879 C CA . ARG B 1 149 ? 8.633 -38.438 -19.922 1 97.75 149 ARG B CA 1
ATOM 4880 C C . ARG B 1 149 ? 7.34 -38.25 -19.141 1 97.75 149 ARG B C 1
ATOM 4882 O O . ARG B 1 149 ? 6.727 -39.25 -18.734 1 97.75 149 ARG B O 1
ATOM 4889 N N . PHE B 1 150 ? 6.98 -37.062 -18.906 1 98.44 150 PHE B N 1
ATOM 4890 C CA . PHE B 1 150 ? 5.758 -36.781 -18.172 1 98.44 150 PHE B CA 1
ATOM 4891 C C . PHE B 1 150 ? 4.531 -37.25 -18.938 1 98.44 150 PHE B C 1
ATOM 4893 O O . PHE B 1 150 ? 3.643 -37.875 -18.359 1 98.44 150 PHE B O 1
ATOM 4900 N N . ARG B 1 151 ? 4.465 -36.906 -20.219 1 98.56 151 ARG B N 1
ATOM 4901 C CA . ARG B 1 151 ? 3.377 -37.375 -21.078 1 98.56 151 ARG B CA 1
ATOM 4902 C C . ARG B 1 151 ? 3.252 -38.875 -21.031 1 98.56 151 ARG B C 1
ATOM 4904 O O . ARG B 1 151 ? 2.148 -39.406 -20.891 1 98.56 151 ARG B O 1
ATOM 4911 N N . ASP B 1 152 ? 4.352 -39.562 -21.156 1 98.75 152 ASP B N 1
ATOM 4912 C CA . ASP B 1 152 ? 4.34 -41.031 -21.203 1 98.75 152 ASP B CA 1
ATOM 4913 C C . ASP B 1 152 ? 3.834 -41.625 -19.891 1 98.75 152 ASP B C 1
ATOM 4915 O O . ASP B 1 152 ? 3.164 -42.656 -19.891 1 98.75 152 ASP B O 1
ATOM 4919 N N . ALA B 1 153 ? 4.227 -41 -18.797 1 98.81 153 ALA B N 1
ATOM 4920 C CA . ALA B 1 153 ? 3.703 -41.438 -17.516 1 98.81 153 ALA B CA 1
ATOM 4921 C C . ALA B 1 153 ? 2.186 -41.281 -17.453 1 98.81 153 ALA B C 1
ATOM 4923 O O . ALA B 1 153 ? 1.49 -42.156 -16.938 1 98.81 153 ALA B O 1
ATOM 4924 N N . LEU B 1 154 ? 1.661 -40.188 -17.953 1 98.88 154 LEU B N 1
ATOM 4925 C CA . LEU B 1 154 ? 0.219 -39.969 -18 1 98.88 154 LEU B CA 1
ATOM 4926 C C . LEU B 1 154 ? -0.46 -41 -18.906 1 98.88 154 LEU B C 1
ATOM 4928 O O . LEU B 1 154 ? -1.537 -41.5 -18.594 1 98.88 154 LEU B O 1
ATOM 4932 N N . VAL B 1 155 ? 0.188 -41.281 -20.094 1 98.81 155 VAL B N 1
ATOM 4933 C CA . VAL B 1 155 ? -0.335 -42.25 -21.047 1 98.81 155 VAL B CA 1
ATOM 4934 C C . VAL B 1 155 ? -0.443 -43.625 -20.391 1 98.81 155 VAL B C 1
ATOM 4936 O O . VAL B 1 155 ? -1.458 -44.312 -20.531 1 98.81 155 VAL B O 1
ATOM 4939 N N . ALA B 1 156 ? 0.591 -44 -19.734 1 98.75 156 ALA B N 1
ATOM 4940 C CA . ALA B 1 156 ? 0.609 -45.281 -19.047 1 98.75 156 ALA B CA 1
ATOM 4941 C C . ALA B 1 156 ? -0.56 -45.406 -18.078 1 98.75 156 ALA B C 1
ATOM 4943 O O . ALA B 1 156 ? -1.197 -46.469 -18 1 98.75 156 ALA B O 1
ATOM 4944 N N . LYS B 1 157 ? -0.813 -44.406 -17.344 1 98.5 157 LYS B N 1
ATOM 4945 C CA . LYS B 1 157 ? -1.893 -44.438 -16.359 1 98.5 157 LYS B CA 1
ATOM 4946 C C . LYS B 1 157 ? -3.258 -44.438 -17.047 1 98.5 157 LYS B C 1
ATOM 4948 O O . LYS B 1 157 ? -4.176 -45.125 -16.609 1 98.5 157 LYS B O 1
ATOM 4953 N N . ALA B 1 158 ? -3.369 -43.656 -18.047 1 98.62 158 ALA B N 1
ATOM 4954 C CA . ALA B 1 158 ? -4.621 -43.656 -18.797 1 98.62 158 ALA B CA 1
ATOM 4955 C C . ALA B 1 158 ? -4.934 -45.031 -19.359 1 98.62 158 ALA B C 1
ATOM 4957 O O . ALA B 1 158 ? -6.086 -45.469 -19.344 1 98.62 158 ALA B O 1
ATOM 4958 N N . LYS B 1 159 ? -3.982 -45.719 -19.844 1 98.38 159 LYS B N 1
ATOM 4959 C CA . LYS B 1 159 ? -4.145 -47.062 -20.391 1 98.38 159 LYS B CA 1
ATOM 4960 C C . LYS B 1 159 ? -4.605 -48.031 -19.312 1 98.38 159 LYS B C 1
ATOM 4962 O O . LYS B 1 159 ? -5.25 -49.062 -19.625 1 98.38 159 LYS B O 1
ATOM 4967 N N . GLN B 1 160 ? -4.297 -47.75 -18.125 1 98.25 160 GLN B N 1
ATOM 4968 C CA . GLN B 1 160 ? -4.691 -48.594 -17.016 1 98.25 160 GLN B CA 1
ATOM 4969 C C . GLN B 1 160 ? -6.098 -48.25 -16.531 1 98.25 160 GLN B C 1
ATOM 4971 O O . GLN B 1 160 ? -6.566 -48.781 -15.523 1 98.25 160 GLN B O 1
ATOM 4976 N N . GLY B 1 161 ? -6.715 -47.281 -17.125 1 97.69 161 GLY B N 1
ATOM 4977 C CA . GLY B 1 161 ? -8.094 -46.938 -16.797 1 97.69 161 GLY B CA 1
ATOM 4978 C C . GLY B 1 161 ? -8.203 -45.781 -15.836 1 97.69 161 GLY B C 1
ATOM 4979 O O . GLY B 1 161 ? -9.305 -45.438 -15.414 1 97.69 161 GLY B O 1
ATOM 4980 N N . VAL B 1 162 ? -7.078 -45.219 -15.414 1 98.12 162 VAL B N 1
ATOM 4981 C CA . VAL B 1 162 ? -7.066 -44.031 -14.531 1 98.12 162 VAL B CA 1
ATOM 4982 C C . VAL B 1 162 ? -7.535 -42.812 -15.297 1 98.12 162 VAL B C 1
ATOM 4984 O O . VAL B 1 162 ? -7.16 -42.625 -16.453 1 98.12 162 VAL B O 1
ATOM 4987 N N . GLU B 1 163 ? -8.43 -41.969 -14.695 1 98.12 163 GLU B N 1
ATOM 4988 C CA . GLU B 1 163 ? -8.859 -40.719 -15.336 1 98.12 163 GLU B CA 1
ATOM 4989 C C . GLU B 1 163 ? -7.73 -39.688 -15.352 1 98.12 163 GLU B C 1
ATOM 4991 O O . GLU B 1 163 ? -7.238 -39.281 -14.297 1 98.12 163 GLU B O 1
ATOM 4996 N N . VAL B 1 164 ? -7.355 -39.344 -16.562 1 98.69 164 VAL B N 1
ATOM 4997 C CA . VAL B 1 164 ? -6.27 -38.406 -16.688 1 98.69 164 VAL B CA 1
ATOM 4998 C C . VAL B 1 164 ? -6.785 -37.125 -17.359 1 98.69 164 VAL B C 1
ATOM 5000 O O . VAL B 1 164 ? -7.375 -37.188 -18.453 1 98.69 164 VAL B O 1
ATOM 5003 N N . ARG B 1 165 ? -6.633 -36 -16.703 1 98.5 165 ARG B N 1
ATOM 5004 C CA . ARG B 1 165 ? -6.957 -34.688 -17.266 1 98.5 165 ARG B CA 1
ATOM 5005 C C . ARG B 1 165 ? -5.73 -33.781 -17.281 1 98.5 165 ARG B C 1
ATOM 5007 O O . ARG B 1 165 ? -5.078 -33.594 -16.25 1 98.5 165 ARG B O 1
ATOM 5014 N N . LEU B 1 166 ? -5.41 -33.281 -18.438 1 98.62 166 LEU B N 1
ATOM 5015 C CA . LEU B 1 166 ? -4.273 -32.375 -18.641 1 98.62 166 LEU B CA 1
ATOM 5016 C C . LEU B 1 166 ? -4.734 -31.016 -19.141 1 98.62 166 LEU B C 1
ATOM 5018 O O . LEU B 1 166 ? -5.344 -30.906 -20.219 1 98.62 166 LEU B O 1
ATOM 5022 N N . LEU B 1 167 ? -4.504 -29.969 -18.328 1 98 167 LEU B N 1
ATOM 5023 C CA . LEU B 1 167 ? -4.828 -28.594 -18.672 1 98 167 LEU B CA 1
ATOM 5024 C C . LEU B 1 167 ? -3.559 -27.797 -18.953 1 98 167 LEU B C 1
ATOM 5026 O O . LEU B 1 167 ? -2.719 -27.641 -18.062 1 98 167 LEU B O 1
ATOM 5030 N N . LEU B 1 168 ? -3.436 -27.234 -20.188 1 97.62 168 LEU B N 1
ATOM 5031 C CA . LEU B 1 168 ? -2.246 -26.484 -20.562 1 97.62 168 LEU B CA 1
ATOM 5032 C C . LEU B 1 168 ? -2.617 -25.062 -20.969 1 97.62 168 LEU B C 1
ATOM 5034 O O . LEU B 1 168 ? -3.645 -24.844 -21.625 1 97.62 168 LEU B O 1
ATOM 5038 N N . ASP B 1 169 ? -1.766 -24.125 -20.547 1 95 169 ASP B N 1
ATOM 5039 C CA . ASP B 1 169 ? -1.942 -22.75 -21.031 1 95 169 ASP B CA 1
ATOM 5040 C C . ASP B 1 169 ? -1.619 -22.656 -22.516 1 95 169 ASP B C 1
ATOM 5042 O O . ASP B 1 169 ? -0.575 -23.125 -22.969 1 95 169 ASP B O 1
ATOM 5046 N N . TRP B 1 170 ? -2.389 -21.953 -23.203 1 89.94 170 TRP B N 1
ATOM 5047 C CA . TRP B 1 170 ? -2.275 -21.938 -24.656 1 89.94 170 TRP B CA 1
ATOM 5048 C C . TRP B 1 170 ? -1.022 -21.188 -25.109 1 89.94 170 TRP B C 1
ATOM 5050 O O . TRP B 1 170 ? -0.37 -21.594 -26.078 1 89.94 170 TRP B O 1
ATOM 5060 N N . ILE B 1 171 ? -0.714 -20.156 -24.438 1 89.12 171 ILE B N 1
ATOM 5061 C CA . ILE B 1 171 ? 0.458 -19.375 -24.828 1 89.12 171 ILE B CA 1
ATOM 5062 C C . ILE B 1 171 ? 1.716 -20.016 -24.234 1 89.12 171 ILE B C 1
ATOM 5064 O O . ILE B 1 171 ? 2.74 -20.125 -24.906 1 89.12 171 ILE B O 1
ATOM 5068 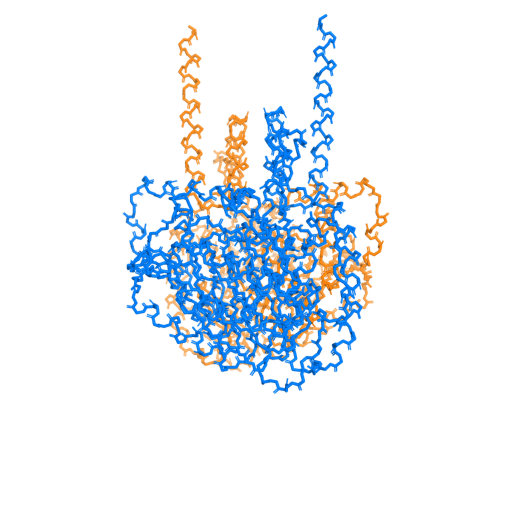N N . GLY B 1 172 ? 1.656 -20.406 -23.031 1 91.19 172 GLY B N 1
ATOM 5069 C CA . GLY B 1 172 ? 2.809 -21 -22.359 1 91.19 172 GLY B CA 1
ATOM 5070 C C . GLY B 1 172 ? 3.266 -22.297 -22.984 1 91.19 172 GLY B C 1
ATOM 5071 O O . GLY B 1 172 ? 4.461 -22.594 -23.031 1 91.19 172 GLY B O 1
ATOM 5072 N N . ALA B 1 173 ? 2.303 -23.047 -23.406 1 94.31 173 ALA B N 1
ATOM 5073 C CA . ALA B 1 173 ? 2.598 -24.344 -24.031 1 94.31 173 ALA B CA 1
ATOM 5074 C C . ALA B 1 173 ? 2.428 -24.266 -25.547 1 94.31 173 ALA B C 1
ATOM 5076 O O . ALA B 1 173 ? 1.915 -25.188 -26.172 1 94.31 173 ALA B O 1
ATOM 5077 N N . TYR B 1 174 ? 2.873 -23.188 -26.094 1 88.5 174 TYR B N 1
ATOM 5078 C CA . TYR B 1 174 ? 2.658 -22.922 -27.516 1 88.5 174 TYR B CA 1
ATOM 5079 C C . TYR B 1 174 ? 3.34 -23.984 -28.375 1 88.5 174 TYR B C 1
ATOM 5081 O O . TYR B 1 174 ? 2.904 -24.25 -29.5 1 88.5 174 TYR B O 1
ATOM 5089 N N . SER B 1 175 ? 4.391 -24.656 -27.922 1 91.62 175 SER B N 1
ATOM 5090 C CA . SER B 1 175 ? 5.16 -25.594 -28.719 1 91.62 175 SER B CA 1
ATOM 5091 C C . SER B 1 175 ? 4.605 -27.016 -28.594 1 91.62 175 SER B C 1
ATOM 5093 O O . SER B 1 175 ? 5.035 -27.922 -29.312 1 91.62 175 SER B O 1
ATOM 5095 N N . THR B 1 176 ? 3.711 -27.219 -27.656 1 94.62 176 THR B N 1
ATOM 5096 C CA . THR B 1 176 ? 3.092 -28.516 -27.453 1 94.62 176 THR B CA 1
ATOM 5097 C C . THR B 1 176 ? 1.943 -28.734 -28.438 1 94.62 176 THR B C 1
ATOM 5099 O O . THR B 1 176 ? 0.878 -28.125 -28.297 1 94.62 176 THR B O 1
ATOM 5102 N N . THR B 1 177 ? 2.127 -29.609 -29.375 1 92.62 177 THR B N 1
ATOM 5103 C CA . THR B 1 177 ? 1.166 -29.797 -30.453 1 92.62 177 THR B CA 1
ATOM 5104 C C . THR B 1 177 ? 0.201 -30.938 -30.125 1 92.62 177 THR B C 1
ATOM 5106 O O . THR B 1 177 ? 0.459 -31.734 -29.219 1 92.62 177 THR B O 1
ATOM 5109 N N . SER B 1 178 ? -0.859 -30.953 -30.906 1 94 178 SER B N 1
ATOM 5110 C CA . SER B 1 178 ? -1.816 -32.062 -30.781 1 94 178 SER B CA 1
ATOM 5111 C C . SER B 1 178 ? -1.172 -33.406 -31.109 1 94 178 SER B C 1
ATOM 5113 O O . SER B 1 178 ? -1.528 -34.438 -30.531 1 94 178 SER B O 1
ATOM 5115 N N . ARG B 1 179 ? -0.284 -33.375 -32.031 1 96.62 179 ARG B N 1
ATOM 5116 C CA . ARG B 1 179 ? 0.43 -34.594 -32.406 1 96.62 179 ARG B CA 1
ATOM 5117 C C . ARG B 1 179 ? 1.246 -35.125 -31.234 1 96.62 179 ARG B C 1
ATOM 5119 O O . ARG B 1 179 ? 1.277 -36.312 -30.984 1 96.62 179 ARG B O 1
ATOM 5126 N N . PHE B 1 180 ? 1.878 -34.281 -30.562 1 97.81 180 PHE B N 1
ATOM 5127 C CA . PHE B 1 180 ? 2.674 -34.656 -29.406 1 97.81 180 PHE B CA 1
ATOM 5128 C C . PHE B 1 180 ? 1.795 -35.25 -28.328 1 97.81 180 PHE B C 1
ATOM 5130 O O . PHE B 1 180 ? 2.207 -36.188 -27.641 1 97.81 180 PHE B O 1
ATOM 5137 N N . LEU B 1 181 ? 0.585 -34.75 -28.156 1 98.06 181 LEU B N 1
ATOM 5138 C CA . LEU B 1 181 ? -0.298 -35.156 -27.078 1 98.06 181 LEU B CA 1
ATOM 5139 C C . LEU B 1 181 ? -1.21 -36.312 -27.531 1 98.06 181 LEU B C 1
ATOM 5141 O O . LEU B 1 181 ? -1.958 -36.875 -26.719 1 98.06 181 LEU B O 1
ATOM 5145 N N . ALA B 1 182 ? -1.199 -36.719 -28.781 1 98.19 182 ALA B N 1
ATOM 5146 C CA . ALA B 1 182 ? -2.094 -37.719 -29.375 1 98.19 182 ALA B CA 1
ATOM 5147 C C . ALA B 1 182 ? -2.066 -39.031 -28.594 1 98.19 182 ALA B C 1
ATOM 5149 O O . ALA B 1 182 ? -3.109 -39.625 -28.359 1 98.19 182 ALA B O 1
ATOM 5150 N N . PRO B 1 183 ? -0.878 -39.469 -28.188 1 98.44 183 PRO B N 1
ATOM 5151 C CA . PRO B 1 183 ? -0.85 -40.719 -27.422 1 98.44 183 PRO B CA 1
ATOM 5152 C C . PRO B 1 183 ? -1.697 -40.656 -26.156 1 98.44 183 PRO B C 1
ATOM 5154 O O . PRO B 1 183 ? -2.281 -41.656 -25.75 1 98.44 183 PRO B O 1
ATOM 5157 N N . LEU B 1 184 ? -1.704 -39.562 -25.5 1 98.5 184 LEU B N 1
ATOM 5158 C CA . LEU B 1 184 ? -2.498 -39.406 -24.281 1 98.5 184 LEU B CA 1
ATOM 5159 C C . LEU B 1 184 ? -3.988 -39.5 -24.594 1 98.5 184 LEU B C 1
ATOM 5161 O O . LEU B 1 184 ? -4.742 -40.156 -23.891 1 98.5 184 LEU B O 1
ATOM 5165 N N . VAL B 1 185 ? -4.387 -38.844 -25.641 1 98.19 185 VAL B N 1
ATOM 5166 C CA . VAL B 1 185 ? -5.785 -38.844 -26.047 1 98.19 185 VAL B CA 1
ATOM 5167 C C . VAL B 1 185 ? -6.199 -40.25 -26.469 1 98.19 185 VAL B C 1
ATOM 5169 O O . VAL B 1 185 ? -7.277 -40.719 -26.094 1 98.19 185 VAL B O 1
ATOM 5172 N N . GLU B 1 186 ? -5.398 -40.875 -27.188 1 98.31 186 GLU B N 1
ATOM 5173 C CA . GLU B 1 186 ? -5.66 -42.219 -27.672 1 98.31 186 GLU B CA 1
ATOM 5174 C C . GLU B 1 186 ? -5.781 -43.188 -26.5 1 98.31 186 GLU B C 1
ATOM 5176 O O . GLU B 1 186 ? -6.531 -44.156 -26.578 1 98.31 186 GLU B O 1
ATOM 5181 N N . ALA B 1 187 ? -5.098 -42.906 -25.453 1 98.5 187 ALA B N 1
ATOM 5182 C CA . ALA B 1 187 ? -5.117 -43.781 -24.266 1 98.5 187 ALA B CA 1
ATOM 5183 C C . ALA B 1 187 ? -6.344 -43.5 -23.406 1 98.5 187 ALA B C 1
ATOM 5185 O O . ALA B 1 187 ? -6.605 -44.219 -22.438 1 98.5 187 ALA B O 1
ATOM 5186 N N . GLY B 1 188 ? -7.09 -42.469 -23.766 1 97.94 188 GLY B N 1
ATOM 5187 C CA . GLY B 1 188 ? -8.305 -42.156 -23.047 1 97.94 188 GLY B CA 1
ATOM 5188 C C . GLY B 1 188 ? -8.188 -40.906 -22.188 1 97.94 188 GLY B C 1
ATOM 5189 O O . GLY B 1 188 ? -9.133 -40.5 -21.5 1 97.94 188 GLY B O 1
ATOM 5190 N N . GLY B 1 189 ? -7.016 -40.312 -22.156 1 98.06 189 GLY B N 1
ATOM 5191 C CA . GLY B 1 189 ? -6.844 -39.062 -21.422 1 98.06 189 GLY B CA 1
ATOM 5192 C C . GLY B 1 189 ? -7.574 -37.906 -22.047 1 98.06 189 GLY B C 1
ATOM 5193 O O . GLY B 1 189 ? -7.945 -37.938 -23.234 1 98.06 189 GLY B O 1
ATOM 5194 N N . LYS B 1 190 ? -7.855 -36.844 -21.25 1 98.06 190 LYS B N 1
ATOM 5195 C CA . LYS B 1 190 ? -8.5 -35.625 -21.734 1 98.06 190 LYS B CA 1
ATOM 5196 C C . LYS B 1 190 ? -7.547 -34.438 -21.656 1 98.06 190 LYS B C 1
ATOM 5198 O O . LYS B 1 190 ? -6.77 -34.312 -20.703 1 98.06 190 LYS B O 1
ATOM 5203 N N . ILE B 1 191 ? -7.625 -33.656 -22.688 1 97.81 191 ILE B N 1
ATOM 5204 C CA . ILE B 1 191 ? -6.781 -32.469 -22.75 1 97.81 191 ILE B CA 1
ATOM 5205 C C . ILE B 1 191 ? -7.652 -31.234 -22.938 1 97.81 191 ILE B C 1
ATOM 5207 O O . ILE B 1 191 ? -8.633 -31.266 -23.688 1 97.81 191 ILE B O 1
ATOM 5211 N N . ALA B 1 192 ? -7.359 -30.172 -22.219 1 96.44 192 ALA B N 1
ATOM 5212 C CA . ALA B 1 192 ? -7.984 -28.875 -22.422 1 96.44 192 ALA B CA 1
ATOM 5213 C C . ALA B 1 192 ? -6.938 -27.766 -22.484 1 96.44 192 ALA B C 1
ATOM 5215 O O . ALA B 1 192 ? -5.844 -27.906 -21.922 1 96.44 192 ALA B O 1
ATOM 5216 N N . TRP B 1 193 ? -7.277 -26.703 -23.188 1 93.75 193 TRP B N 1
ATOM 5217 C CA . TRP B 1 193 ? -6.402 -25.547 -23.328 1 93.75 193 TRP B CA 1
ATOM 5218 C C . TRP B 1 193 ? -6.98 -24.344 -22.594 1 93.75 193 TRP B C 1
ATOM 5220 O O . TRP B 1 193 ? -8.164 -24.031 -22.734 1 93.75 193 TRP B O 1
ATOM 5230 N N . PHE B 1 194 ? -6.133 -23.766 -21.828 1 91.94 194 PHE B N 1
ATOM 5231 C CA . PHE B 1 194 ? -6.555 -22.578 -21.094 1 91.94 194 PHE B CA 1
ATOM 5232 C C . PHE B 1 194 ? -6.43 -21.328 -21.953 1 91.94 194 PHE B C 1
ATOM 5234 O O . PHE B 1 194 ? -5.332 -20.984 -22.406 1 91.94 194 PHE B O 1
ATOM 5241 N N . ASN B 1 195 ? -7.496 -20.547 -22.203 1 83.56 195 ASN B N 1
ATOM 5242 C CA . ASN B 1 195 ? -7.613 -19.281 -22.906 1 83.56 195 ASN B CA 1
ATOM 5243 C C . ASN B 1 195 ? -6.895 -19.328 -24.266 1 83.56 195 ASN B C 1
ATOM 5245 O O . ASN B 1 195 ? -5.973 -18.547 -24.5 1 83.56 195 ASN B O 1
ATOM 5249 N N . PRO B 1 196 ? -7.309 -20.203 -25.141 1 84.56 196 PRO B N 1
ATOM 5250 C CA . PRO B 1 196 ? -6.734 -20.219 -26.484 1 84.56 196 PRO B CA 1
ATOM 5251 C C . PRO B 1 196 ? -6.945 -18.906 -27.234 1 84.56 196 PRO B C 1
ATOM 5253 O O . PRO B 1 196 ? -7.98 -18.266 -27.062 1 84.56 196 PRO B O 1
ATOM 5256 N N . VAL B 1 197 ? -5.875 -18.422 -27.922 1 73 197 VAL B N 1
ATOM 5257 C CA . VAL B 1 197 ? -5.957 -17.172 -28.672 1 73 197 VAL B CA 1
ATOM 5258 C C . VAL B 1 197 ? -6.562 -17.438 -30.047 1 73 197 VAL B C 1
ATOM 5260 O O . VAL B 1 197 ? -6.184 -18.391 -30.719 1 73 197 VAL B O 1
ATOM 5263 N N . SER B 1 198 ? -7.738 -17.078 -30.297 1 62.94 198 SER B N 1
ATOM 5264 C CA . SER B 1 198 ? -8.344 -17.25 -31.609 1 62.94 198 SER B CA 1
ATOM 5265 C C . SER B 1 198 ? -8.367 -15.938 -32.375 1 62.94 198 SER B C 1
ATOM 5267 O O . SER B 1 198 ? -8.711 -14.891 -31.828 1 62.94 198 SER B O 1
ATOM 5269 N N . LEU B 1 199 ? -7.578 -15.867 -33.469 1 53.03 199 LEU B N 1
ATOM 5270 C CA . LEU B 1 199 ? -7.645 -14.695 -34.344 1 53.03 199 LEU B CA 1
ATOM 5271 C C . LEU B 1 199 ? -9.086 -14.375 -34.719 1 53.03 199 LEU B C 1
ATOM 5273 O O . LEU B 1 199 ? -9.414 -13.227 -35.031 1 53.03 199 LEU B O 1
ATOM 5277 N N . THR B 1 200 ? -9.773 -15.328 -35.031 1 47.47 200 THR B N 1
ATOM 5278 C CA . THR B 1 200 ? -11.117 -15.055 -35.531 1 47.47 200 THR B CA 1
ATOM 5279 C C . THR B 1 200 ? -11.961 -14.391 -34.438 1 47.47 200 THR B C 1
ATOM 5281 O O . THR B 1 200 ? -12.914 -13.672 -34.75 1 47.47 200 THR B O 1
ATOM 5284 N N . ARG B 1 201 ? -11.812 -14.93 -33.344 1 47.88 201 ARG B N 1
ATOM 5285 C CA . ARG B 1 201 ? -12.641 -14.312 -32.312 1 47.88 201 ARG B CA 1
ATOM 5286 C C . ARG B 1 201 ? -11.922 -13.148 -31.641 1 47.88 201 ARG B C 1
ATOM 5288 O O . ARG B 1 201 ? -12.43 -12.555 -30.688 1 47.88 201 ARG B O 1
ATOM 5295 N N . LEU B 1 202 ? -11.312 -12.391 -32.312 1 44.69 202 LEU B N 1
ATOM 5296 C CA . LEU B 1 202 ? -10.562 -11.203 -31.906 1 44.69 202 LEU B CA 1
ATOM 5297 C C . LEU B 1 202 ? -10.773 -10.906 -30.438 1 44.69 202 LEU B C 1
ATOM 5299 O O . LEU B 1 202 ? -11.172 -9.797 -30.062 1 44.69 202 LEU B O 1
ATOM 5303 N N . ARG B 1 203 ? -10.891 -11.93 -29.766 1 50.69 203 ARG B N 1
ATOM 5304 C CA . ARG B 1 203 ? -11.094 -11.57 -28.359 1 50.69 203 ARG B CA 1
ATOM 5305 C C . ARG B 1 203 ? -9.766 -11.305 -27.656 1 50.69 203 ARG B C 1
ATOM 5307 O O . ARG B 1 203 ? -9.203 -12.188 -27.016 1 50.69 203 ARG B O 1
ATOM 5314 N N . PRO B 1 204 ? -9.055 -10.219 -28.203 1 50.22 204 PRO B N 1
ATOM 5315 C CA . PRO B 1 204 ? -7.781 -9.781 -27.625 1 50.22 204 PRO B CA 1
ATOM 5316 C C . PRO B 1 204 ? -7.82 -9.742 -26.094 1 50.22 204 PRO B C 1
ATOM 5318 O O . PRO B 1 204 ? -6.773 -9.789 -25.438 1 50.22 204 PRO B O 1
ATOM 5321 N N . ARG B 1 205 ? -9.055 -9.953 -25.656 1 53.22 205 ARG B N 1
ATOM 5322 C CA . ARG B 1 205 ? -9.273 -9.719 -24.234 1 53.22 205 ARG B CA 1
ATOM 5323 C C . ARG B 1 205 ? -8.625 -10.812 -23.391 1 53.22 205 ARG B C 1
ATOM 5325 O O . ARG B 1 205 ? -8.211 -10.57 -22.266 1 53.22 205 ARG B O 1
ATOM 5332 N N . TYR B 1 206 ? -8.375 -11.844 -24.016 1 57.97 206 TYR B N 1
ATOM 5333 C CA . TYR B 1 206 ? -7.977 -12.984 -23.203 1 57.97 206 TYR B CA 1
ATOM 5334 C C . TYR B 1 206 ? -6.484 -13.266 -23.344 1 57.97 206 TYR B C 1
ATOM 5336 O O . TYR B 1 206 ? -5.93 -14.109 -22.641 1 57.97 206 TYR B O 1
ATOM 5344 N N . THR B 1 207 ? -5.863 -12.461 -24.078 1 63.91 207 THR B N 1
ATOM 5345 C CA . THR B 1 207 ? -4.461 -12.758 -24.359 1 63.91 207 THR B CA 1
ATOM 5346 C C . THR B 1 207 ? -3.6 -12.484 -23.125 1 63.91 207 THR B C 1
ATOM 5348 O O . THR B 1 207 ? -2.551 -13.102 -22.938 1 63.91 207 THR B O 1
ATOM 5351 N N . ASN B 1 208 ? -4.156 -11.703 -22.312 1 71.88 208 ASN B N 1
ATOM 5352 C CA . ASN B 1 208 ? -3.309 -11.328 -21.188 1 71.88 208 ASN B CA 1
ATOM 5353 C C . ASN B 1 208 ? -3.6 -12.18 -19.953 1 71.88 208 ASN B C 1
ATOM 5355 O O . ASN B 1 208 ? -2.82 -12.188 -19 1 71.88 208 ASN B O 1
ATOM 5359 N N . PHE B 1 209 ? -4.602 -12.945 -20.047 1 79.12 209 PHE B N 1
ATOM 5360 C CA . PHE B 1 209 ? -4.977 -13.766 -18.891 1 79.12 209 PHE B CA 1
ATOM 5361 C C . PHE B 1 209 ? -4.5 -15.195 -19.062 1 79.12 209 PHE B C 1
ATOM 5363 O O . PHE B 1 209 ? -5.074 -15.953 -19.859 1 79.12 209 PHE B O 1
ATOM 5370 N N . ARG B 1 210 ? -3.445 -15.516 -18.344 1 88.06 210 ARG B N 1
ATOM 5371 C CA . ARG B 1 210 ? -2.807 -16.828 -18.469 1 88.06 210 ARG B CA 1
ATOM 5372 C C . ARG B 1 210 ? -2.854 -17.578 -17.141 1 88.06 210 ARG B C 1
ATOM 5374 O O . ARG B 1 210 ? -2.939 -16.969 -16.078 1 88.06 210 ARG B O 1
ATOM 5381 N N . THR B 1 211 ? -2.906 -18.781 -17.328 1 92.94 211 THR B N 1
ATOM 5382 C CA . THR B 1 211 ? -2.736 -19.547 -16.094 1 92.94 211 THR B CA 1
ATOM 5383 C C . THR B 1 211 ? -1.26 -19.844 -15.844 1 92.94 211 THR B C 1
ATOM 5385 O O . THR B 1 211 ? -0.61 -20.531 -16.641 1 92.94 211 THR B O 1
ATOM 5388 N N . HIS B 1 212 ? -0.792 -19.266 -14.844 1 96.31 212 HIS B N 1
ATOM 5389 C CA . HIS B 1 212 ? 0.586 -19.469 -14.414 1 96.31 212 HIS B CA 1
ATOM 5390 C C . HIS B 1 212 ? 0.671 -20.5 -13.297 1 96.31 212 HIS B C 1
ATOM 5392 O O . HIS B 1 212 ? 1.713 -20.641 -12.648 1 96.31 212 HIS B O 1
ATOM 5398 N N . ARG B 1 213 ? -0.444 -21.219 -13.125 1 97.62 213 ARG B N 1
ATOM 5399 C CA . ARG B 1 213 ? -0.544 -22.219 -12.07 1 97.62 213 ARG B CA 1
ATOM 5400 C C . ARG B 1 213 ? 0.162 -23.516 -12.469 1 97.62 213 ARG B C 1
ATOM 5402 O O . ARG B 1 213 ? 0.181 -23.875 -13.648 1 97.62 213 ARG B O 1
ATOM 5409 N N . LYS B 1 214 ? 0.815 -24.172 -11.5 1 98.5 214 LYS B N 1
ATOM 5410 C CA . LYS B 1 214 ? 1.368 -25.516 -11.617 1 98.5 214 LYS B CA 1
ATOM 5411 C C . LYS B 1 214 ? 0.743 -26.453 -10.586 1 98.5 214 LYS B C 1
ATOM 5413 O O . LYS B 1 214 ? 0.947 -26.297 -9.383 1 98.5 214 LYS B O 1
ATOM 5418 N N . ILE B 1 215 ? 0.015 -27.359 -11.109 1 98.69 215 ILE B N 1
ATOM 5419 C CA . ILE B 1 215 ? -0.727 -28.234 -10.211 1 98.69 215 ILE B CA 1
ATOM 5420 C C . ILE B 1 215 ? -0.631 -29.672 -10.703 1 98.69 215 ILE B C 1
ATOM 5422 O O . ILE B 1 215 ? -0.821 -29.953 -11.891 1 98.69 215 ILE B O 1
ATOM 5426 N N . VAL B 1 216 ? -0.296 -30.594 -9.859 1 98.88 216 VAL B N 1
ATOM 5427 C CA . VAL B 1 216 ? -0.477 -32.031 -10.023 1 98.88 216 VAL B CA 1
ATOM 5428 C C . VAL B 1 216 ? -1.254 -32.594 -8.836 1 98.88 216 VAL B C 1
ATOM 5430 O O . VAL B 1 216 ? -0.883 -32.375 -7.684 1 98.88 216 VAL B O 1
ATOM 5433 N N . VAL B 1 217 ? -2.326 -33.25 -9.094 1 98.12 217 VAL B N 1
ATOM 5434 C CA . VAL B 1 217 ? -3.094 -33.906 -8.047 1 98.12 217 VAL B CA 1
ATOM 5435 C C . VAL B 1 217 ? -3.318 -35.375 -8.43 1 98.12 217 VAL B C 1
ATOM 5437 O O . VAL B 1 217 ? -3.82 -35.656 -9.516 1 98.12 217 VAL B O 1
ATOM 5440 N N . CYS B 1 218 ? -2.959 -36.281 -7.586 1 97.62 218 CYS B N 1
ATOM 5441 C CA . CYS B 1 218 ? -3.18 -37.719 -7.766 1 97.62 218 CYS B CA 1
ATOM 5442 C C . CYS B 1 218 ? -4.184 -38.25 -6.746 1 97.62 218 CYS B C 1
ATOM 5444 O O . CYS B 1 218 ? -3.924 -38.219 -5.543 1 97.62 218 CYS B O 1
ATOM 5446 N N . ASP B 1 219 ? -5.32 -38.688 -7.195 1 95 219 ASP B N 1
ATOM 5447 C CA . ASP B 1 219 ? -6.383 -39.344 -6.441 1 95 219 ASP B CA 1
ATOM 5448 C C . ASP B 1 219 ? -6.949 -38.406 -5.371 1 95 219 ASP B C 1
ATOM 5450 O O . ASP B 1 219 ? -7.547 -38.875 -4.395 1 95 219 ASP B O 1
ATOM 5454 N N . GLY B 1 220 ? -6.586 -37.125 -5.457 1 91.69 220 GLY B N 1
ATOM 5455 C CA . GLY B 1 220 ? -7.043 -36.188 -4.453 1 91.69 220 GLY B CA 1
ATOM 5456 C C . GLY B 1 220 ? -6.297 -36.312 -3.137 1 91.69 220 GLY B C 1
ATOM 5457 O O . GLY B 1 220 ? -6.688 -35.688 -2.141 1 91.69 220 GLY B O 1
ATOM 5458 N N . LEU B 1 221 ? -5.188 -37.031 -3.125 1 91.25 221 LEU B N 1
ATOM 5459 C CA . LEU B 1 221 ? -4.488 -37.344 -1.881 1 91.25 221 LEU B CA 1
ATOM 5460 C C . LEU B 1 221 ? -3.074 -36.781 -1.894 1 91.25 221 LEU B C 1
ATOM 5462 O O . LEU B 1 221 ? -2.514 -36.469 -0.839 1 91.25 221 LEU B O 1
ATOM 5466 N N . VAL B 1 222 ? -2.498 -36.719 -3.025 1 96 222 VAL B N 1
ATOM 5467 C CA . VAL B 1 222 ? -1.16 -36.156 -3.197 1 96 222 VAL B CA 1
ATOM 5468 C C . VAL B 1 222 ? -1.21 -35 -4.172 1 96 222 VAL B C 1
ATOM 5470 O O . VAL B 1 222 ? -1.816 -35.094 -5.242 1 96 222 VAL B O 1
ATOM 5473 N N . GLY B 1 223 ? -0.669 -33.875 -3.764 1 97.75 223 GLY B N 1
ATOM 5474 C CA . GLY B 1 223 ? -0.663 -32.688 -4.602 1 97.75 223 GLY B CA 1
ATOM 5475 C C . GLY B 1 223 ? 0.703 -32.031 -4.699 1 97.75 223 GLY B C 1
ATOM 5476 O O . GLY B 1 223 ? 1.524 -32.156 -3.789 1 97.75 223 GLY B O 1
ATOM 5477 N N . PHE B 1 224 ? 0.995 -31.422 -5.84 1 98.81 224 PHE B N 1
ATOM 5478 C CA . PHE B 1 224 ? 2.211 -30.641 -6.059 1 98.81 224 PHE B CA 1
ATOM 5479 C C . PHE B 1 224 ? 1.879 -29.234 -6.547 1 98.81 224 PHE B C 1
ATOM 5481 O O . PHE B 1 224 ? 0.959 -29.062 -7.348 1 98.81 224 PHE B O 1
ATOM 5488 N N . THR B 1 225 ? 2.586 -28.266 -6.059 1 98.81 225 THR B N 1
ATOM 5489 C CA . THR B 1 225 ? 2.508 -26.906 -6.578 1 98.81 225 THR B CA 1
ATOM 5490 C C . THR B 1 225 ? 3.803 -26.141 -6.297 1 98.81 225 THR B C 1
ATOM 5492 O O . THR B 1 225 ? 4.629 -26.594 -5.496 1 98.81 225 THR B O 1
ATOM 5495 N N . GLY B 1 226 ? 4.062 -25.094 -7.062 1 98.56 226 GLY B N 1
ATOM 5496 C CA . GLY B 1 226 ? 5.289 -24.312 -6.949 1 98.56 226 GLY B CA 1
ATOM 5497 C C . GLY B 1 226 ? 5.637 -23.562 -8.219 1 98.56 226 GLY B C 1
ATOM 5498 O O . GLY B 1 226 ? 4.75 -23.062 -8.914 1 98.56 226 GLY B O 1
ATOM 5499 N N . GLY B 1 227 ? 6.938 -23.438 -8.406 1 98.12 227 GLY B N 1
ATOM 5500 C CA . GLY B 1 227 ? 7.387 -22.609 -9.516 1 98.12 227 GLY B CA 1
ATOM 5501 C C . GLY B 1 227 ? 7.871 -23.422 -10.703 1 98.12 227 GLY B C 1
ATOM 5502 O O . GLY B 1 227 ? 8.016 -22.891 -11.805 1 98.12 227 GLY B O 1
ATOM 5503 N N . MET B 1 228 ? 8.031 -24.719 -10.641 1 98.25 228 MET B N 1
ATOM 5504 C CA . MET B 1 228 ? 8.688 -25.531 -11.664 1 98.25 228 MET B CA 1
ATOM 5505 C C . MET B 1 228 ? 7.727 -25.844 -12.812 1 98.25 228 MET B C 1
ATOM 5507 O O . MET B 1 228 ? 6.578 -26.219 -12.578 1 98.25 228 MET B O 1
ATOM 5511 N N . ASN B 1 229 ? 8.188 -25.656 -13.992 1 97.81 229 ASN B N 1
ATOM 5512 C CA . ASN B 1 229 ? 7.473 -26.047 -15.203 1 97.81 229 ASN B CA 1
ATOM 5513 C C . ASN B 1 229 ? 7.91 -27.422 -15.703 1 97.81 229 ASN B C 1
ATOM 5515 O O . ASN B 1 229 ? 8.711 -28.094 -15.047 1 97.81 229 ASN B O 1
ATOM 5519 N N . ILE B 1 230 ? 7.262 -27.828 -16.781 1 98.12 230 ILE B N 1
ATOM 5520 C CA . ILE B 1 230 ? 7.621 -29.094 -17.406 1 98.12 230 ILE B CA 1
ATOM 5521 C C . ILE B 1 230 ? 8.5 -28.844 -18.625 1 98.12 230 ILE B C 1
ATOM 5523 O O . ILE B 1 230 ? 8 -28.688 -19.734 1 98.12 230 ILE B O 1
ATOM 5527 N N . SER B 1 231 ? 9.812 -28.844 -18.438 1 97.38 231 SER B N 1
ATOM 5528 C CA . SER B 1 231 ? 10.781 -28.562 -19.5 1 97.38 231 SER B CA 1
ATOM 5529 C C . SER B 1 231 ? 12.18 -29.047 -19.094 1 97.38 231 SER B C 1
ATOM 5531 O O . SER B 1 231 ? 12.469 -29.203 -17.906 1 97.38 231 SER B O 1
ATOM 5533 N N . ASP B 1 232 ? 13.047 -29.203 -20.078 1 96.94 232 ASP B N 1
ATOM 5534 C CA . ASP B 1 232 ? 14.43 -29.625 -19.859 1 96.94 232 ASP B CA 1
ATOM 5535 C C . ASP B 1 232 ? 15.195 -28.594 -19.031 1 96.94 232 ASP B C 1
ATOM 5537 O O . ASP B 1 232 ? 16.141 -28.938 -18.328 1 96.94 232 ASP B O 1
ATOM 5541 N N . GLU B 1 233 ? 14.789 -27.344 -19 1 95.06 233 GLU B N 1
ATOM 5542 C CA . GLU B 1 233 ? 15.461 -26.266 -18.297 1 95.06 233 GLU B CA 1
ATOM 5543 C C . GLU B 1 233 ? 15.391 -26.469 -16.781 1 95.06 233 GLU B C 1
ATOM 5545 O O . GLU B 1 233 ? 16.172 -25.891 -16.031 1 95.06 233 GLU B O 1
ATOM 5550 N N . GLN B 1 234 ? 14.492 -27.328 -16.359 1 94.88 234 GLN B N 1
ATOM 5551 C CA . GLN B 1 234 ? 14.273 -27.531 -14.922 1 94.88 234 GLN B CA 1
ATOM 5552 C C . GLN B 1 234 ? 15.188 -28.625 -14.375 1 94.88 234 GLN B C 1
ATOM 5554 O O . GLN B 1 234 ? 15.336 -28.766 -13.164 1 94.88 234 GLN B O 1
ATOM 5559 N N . THR B 1 235 ? 15.82 -29.391 -15.234 1 94.81 235 THR B N 1
ATOM 5560 C CA . THR B 1 235 ? 16.547 -30.547 -14.734 1 94.81 235 THR B CA 1
ATOM 5561 C C . THR B 1 235 ? 18 -30.5 -15.18 1 94.81 235 THR B C 1
ATOM 5563 O O . THR B 1 235 ? 18.297 -30.156 -16.328 1 94.81 235 THR B O 1
ATOM 5566 N N . ALA B 1 236 ? 18.859 -30.922 -14.242 1 93.06 236 ALA B N 1
ATOM 5567 C CA . ALA B 1 236 ? 20.281 -30.953 -14.539 1 93.06 236 ALA B CA 1
ATOM 5568 C C . ALA B 1 236 ? 20.609 -32.062 -15.547 1 93.06 236 ALA B C 1
ATOM 5570 O O . ALA B 1 236 ? 21.609 -31.969 -16.266 1 93.06 236 ALA B O 1
ATOM 5571 N N . GLU B 1 237 ? 19.812 -33.031 -15.594 1 92.88 237 GLU B N 1
ATOM 5572 C CA . GLU B 1 237 ? 20.031 -34.125 -16.516 1 92.88 237 GLU B CA 1
ATOM 5573 C C . GLU B 1 237 ? 20.141 -33.656 -17.953 1 92.88 237 GLU B C 1
ATOM 5575 O O . GLU B 1 237 ? 20.953 -34.156 -18.734 1 92.88 237 GLU B O 1
ATOM 5580 N N . TRP B 1 238 ? 19.359 -32.688 -18.281 1 92.12 238 TRP B N 1
ATOM 5581 C CA . TRP B 1 238 ? 19.297 -32.281 -19.688 1 92.12 238 TRP B CA 1
ATOM 5582 C C . TRP B 1 238 ? 19.797 -30.859 -19.891 1 92.12 238 TRP B C 1
ATOM 5584 O O . TRP B 1 238 ? 20.156 -30.469 -21 1 92.12 238 TRP B O 1
ATOM 5594 N N . HIS B 1 239 ? 19.828 -30.078 -18.812 1 93.19 239 HIS B N 1
ATOM 5595 C CA . HIS B 1 239 ? 20.234 -28.688 -18.953 1 93.19 239 HIS B CA 1
ATOM 5596 C C . HIS B 1 239 ? 21.531 -28.422 -18.188 1 93.19 239 HIS B C 1
ATOM 5598 O O . HIS B 1 239 ? 21.984 -27.281 -18.109 1 93.19 239 HIS B O 1
ATOM 5604 N N . GLY B 1 240 ? 22.094 -29.422 -17.531 1 92.56 240 GLY B N 1
ATOM 5605 C CA . GLY B 1 240 ? 23.375 -29.328 -16.844 1 92.56 240 GLY B CA 1
ATOM 5606 C C . GLY B 1 240 ? 23.344 -28.375 -15.672 1 92.56 240 GLY B C 1
ATOM 5607 O O . GLY B 1 240 ? 22.359 -28.297 -14.93 1 92.56 240 GLY B O 1
ATOM 5608 N N . ASP B 1 241 ? 24.453 -27.609 -15.539 1 90.69 241 ASP B N 1
ATOM 5609 C CA . ASP B 1 241 ? 24.656 -26.719 -14.398 1 90.69 241 ASP B CA 1
ATOM 5610 C C . ASP B 1 241 ? 23.797 -25.469 -14.523 1 90.69 241 ASP B C 1
ATOM 5612 O O . ASP B 1 241 ? 23.641 -24.703 -13.562 1 90.69 241 ASP B O 1
ATOM 5616 N N . ARG B 1 242 ? 23.125 -25.375 -15.578 1 91.81 242 ARG B N 1
ATOM 5617 C CA . ARG B 1 242 ? 22.328 -24.172 -15.812 1 91.81 242 ARG B CA 1
ATOM 5618 C C . ARG B 1 242 ? 20.859 -24.422 -15.516 1 91.81 242 ARG B C 1
ATOM 5620 O O . ARG B 1 242 ? 20.016 -23.531 -15.688 1 91.81 242 ARG B O 1
ATOM 5627 N N . ALA B 1 243 ? 20.641 -25.672 -15.094 1 95.56 243 ALA B N 1
ATOM 5628 C CA . ALA B 1 243 ? 19.25 -25.969 -14.719 1 95.56 243 ALA B CA 1
ATOM 5629 C C . ALA B 1 243 ? 18.734 -24.938 -13.703 1 95.56 243 ALA B C 1
ATOM 5631 O O . ALA B 1 243 ? 19.453 -24.531 -12.797 1 95.56 243 ALA B O 1
ATOM 5632 N N . TRP B 1 244 ? 17.547 -24.578 -13.898 1 96.19 244 TRP B N 1
ATOM 5633 C CA . TRP B 1 244 ? 16.984 -23.5 -13.086 1 96.19 244 TRP B CA 1
ATOM 5634 C C . TRP B 1 244 ? 16.922 -23.906 -11.617 1 96.19 244 TRP B C 1
ATOM 5636 O O . TRP B 1 244 ? 16.625 -25.062 -11.297 1 96.19 244 TRP B O 1
ATOM 5646 N N . ARG B 1 245 ? 17.359 -23 -10.734 1 97.25 245 ARG B N 1
ATOM 5647 C CA . ARG B 1 245 ? 17.047 -23.109 -9.312 1 97.25 245 ARG B CA 1
ATOM 5648 C C . ARG B 1 245 ? 15.602 -22.719 -9.031 1 97.25 245 ARG B C 1
ATOM 5650 O O . ARG B 1 245 ? 15.203 -21.578 -9.273 1 97.25 245 ARG B O 1
ATOM 5657 N N . ASP B 1 246 ? 14.82 -23.625 -8.523 1 98.19 246 ASP B N 1
ATOM 5658 C CA . ASP B 1 246 ? 13.398 -23.375 -8.32 1 98.19 246 ASP B CA 1
ATOM 5659 C C . ASP B 1 246 ? 12.906 -24.062 -7.039 1 98.19 246 ASP B C 1
ATOM 5661 O O . ASP B 1 246 ? 13.703 -24.594 -6.273 1 98.19 246 ASP B O 1
ATOM 5665 N N . THR B 1 247 ? 11.672 -23.812 -6.684 1 98.75 247 THR B N 1
ATOM 5666 C CA . THR B 1 247 ? 11.094 -24.406 -5.484 1 98.75 247 THR B CA 1
ATOM 5667 C C . THR B 1 247 ? 9.688 -24.938 -5.762 1 98.75 247 THR B C 1
ATOM 5669 O O . THR B 1 247 ? 8.914 -24.297 -6.473 1 98.75 247 THR B O 1
ATOM 5672 N N . HIS B 1 248 ? 9.469 -26.062 -5.336 1 98.75 248 HIS B N 1
ATOM 5673 C CA . HIS B 1 248 ? 8.195 -26.766 -5.449 1 98.75 248 HIS B CA 1
ATOM 5674 C C . HIS B 1 248 ? 7.879 -27.547 -4.18 1 98.75 248 HIS B C 1
ATOM 5676 O O . HIS B 1 248 ? 8.789 -27.906 -3.422 1 98.75 248 HIS B O 1
ATOM 5682 N N . VAL B 1 249 ? 6.555 -27.781 -3.908 1 98.69 249 VAL B N 1
ATOM 5683 C CA . VAL B 1 249 ? 6.203 -28.547 -2.715 1 98.69 249 VAL B CA 1
ATOM 5684 C C . VAL B 1 249 ? 5.316 -29.719 -3.102 1 98.69 249 VAL B C 1
ATOM 5686 O O . VAL B 1 249 ? 4.551 -29.641 -4.062 1 98.69 249 VAL B O 1
ATOM 5689 N N . ARG B 1 250 ? 5.469 -30.797 -2.385 1 98.5 250 ARG B N 1
ATOM 5690 C CA . ARG B 1 250 ? 4.566 -31.953 -2.357 1 98.5 250 ARG B CA 1
ATOM 5691 C C . ARG B 1 250 ? 3.73 -31.953 -1.082 1 98.5 250 ARG B C 1
ATOM 5693 O O . ARG B 1 250 ? 4.266 -31.828 0.02 1 98.5 250 ARG B O 1
ATOM 5700 N N . ILE B 1 251 ? 2.469 -32 -1.226 1 96.12 251 ILE B N 1
ATOM 5701 C CA . ILE B 1 251 ? 1.546 -31.984 -0.095 1 96.12 251 ILE B CA 1
ATOM 5702 C C . ILE B 1 251 ? 0.748 -33.281 -0.05 1 96.12 251 ILE B C 1
ATOM 5704 O O . ILE B 1 251 ? 0.295 -33.781 -1.086 1 96.12 251 ILE B O 1
ATOM 5708 N N . GLU B 1 252 ? 0.634 -33.844 1.091 1 94.31 252 GLU B N 1
ATOM 5709 C CA . GLU B 1 252 ? -0.245 -35 1.332 1 94.31 252 GLU B CA 1
ATOM 5710 C C . GLU B 1 252 ? -1.233 -34.688 2.457 1 94.31 252 GLU B C 1
ATOM 5712 O O . GLU B 1 252 ? -0.875 -34.062 3.457 1 94.31 252 GLU B O 1
ATOM 5717 N N . GLY B 1 253 ? -2.4 -35.062 2.176 1 87.5 253 GLY B N 1
ATOM 5718 C CA . GLY B 1 253 ? -3.418 -34.875 3.197 1 87.5 253 GLY B CA 1
ATOM 5719 C C . GLY B 1 253 ? -4.574 -34.031 2.727 1 87.5 253 GLY B C 1
ATOM 5720 O O . GLY B 1 253 ? -4.805 -33.875 1.523 1 87.5 253 GLY B O 1
ATOM 5721 N N . SER B 1 254 ? -5.32 -33.438 3.691 1 84.88 254 SER B N 1
ATOM 5722 C CA . SER B 1 254 ? -6.582 -32.781 3.398 1 84.88 254 SER B CA 1
ATOM 5723 C C . SER B 1 254 ? -6.352 -31.484 2.611 1 84.88 254 SER B C 1
ATOM 5725 O O . SER B 1 254 ? -7.223 -31.047 1.857 1 84.88 254 SER B O 1
ATOM 5727 N N . ALA B 1 255 ? -5.156 -30.984 2.756 1 87.88 255 ALA B N 1
ATOM 5728 C CA . ALA B 1 255 ? -4.859 -29.734 2.078 1 87.88 255 ALA B CA 1
ATOM 5729 C C . ALA B 1 255 ? -4.891 -29.906 0.562 1 87.88 255 ALA B C 1
ATOM 5731 O O . ALA B 1 255 ? -5.109 -28.938 -0.174 1 87.88 255 ALA B O 1
ATOM 5732 N N . VAL B 1 256 ? -4.77 -31.094 0.076 1 92.38 256 VAL B N 1
ATOM 5733 C CA . VAL B 1 256 ? -4.75 -31.391 -1.354 1 92.38 256 VAL B CA 1
ATOM 5734 C C . VAL B 1 256 ? -6.125 -31.109 -1.957 1 92.38 256 VAL B C 1
ATOM 5736 O O . VAL B 1 256 ? -6.234 -30.766 -3.137 1 92.38 256 VAL B O 1
ATOM 5739 N N . ARG B 1 257 ? -7.094 -31.188 -1.147 1 89.06 257 ARG B N 1
ATOM 5740 C CA . ARG B 1 257 ? -8.453 -30.938 -1.615 1 89.06 257 ARG B CA 1
ATOM 5741 C C . ARG B 1 257 ? -8.609 -29.516 -2.146 1 89.06 257 ARG B C 1
ATOM 5743 O O . ARG B 1 257 ? -9.344 -29.281 -3.109 1 89.06 257 ARG B O 1
ATOM 5750 N N . ALA B 1 258 ? -7.93 -28.672 -1.445 1 89.75 258 ALA B N 1
ATOM 5751 C CA . ALA B 1 258 ? -8.016 -27.281 -1.891 1 89.75 258 ALA B CA 1
ATOM 5752 C C . ALA B 1 258 ? -7.305 -27.094 -3.229 1 89.75 258 ALA B C 1
ATOM 5754 O O . ALA B 1 258 ? -7.742 -26.297 -4.062 1 89.75 258 ALA B O 1
ATOM 5755 N N . LEU B 1 259 ? -6.277 -27.766 -3.395 1 93.19 259 LEU B N 1
ATOM 5756 C CA . LEU B 1 259 ? -5.574 -27.734 -4.672 1 93.19 259 LEU B CA 1
ATOM 5757 C C . LEU B 1 259 ? -6.422 -28.359 -5.773 1 93.19 259 LEU B C 1
ATOM 5759 O O . LEU B 1 259 ? -6.465 -27.859 -6.898 1 93.19 259 LEU B O 1
ATOM 5763 N N . GLN B 1 260 ? -7.07 -29.453 -5.445 1 93.44 260 GLN B N 1
ATOM 5764 C CA . GLN B 1 260 ? -7.984 -30.125 -6.363 1 93.44 260 GLN B CA 1
ATOM 5765 C C . GLN B 1 260 ? -9.125 -29.203 -6.781 1 93.44 260 GLN B C 1
ATOM 5767 O O . GLN B 1 260 ? -9.508 -29.172 -7.953 1 93.44 260 GLN B O 1
ATOM 5772 N N . ARG B 1 261 ? -9.531 -28.484 -5.852 1 89.25 261 ARG B N 1
ATOM 5773 C CA . ARG B 1 261 ? -10.602 -27.547 -6.137 1 89.25 261 ARG B CA 1
ATOM 5774 C C . ARG B 1 261 ? -10.164 -26.516 -7.184 1 89.25 261 ARG B C 1
ATOM 5776 O O . ARG B 1 261 ? -10.914 -26.219 -8.117 1 89.25 261 ARG B O 1
ATOM 5783 N N . VAL B 1 262 ? -9.031 -26.016 -7 1 92.56 262 VAL B N 1
ATOM 5784 C CA . VAL B 1 262 ? -8.516 -25.016 -7.934 1 92.56 262 VAL B CA 1
ATOM 5785 C C . VAL B 1 262 ? -8.438 -25.625 -9.336 1 92.56 262 VAL B C 1
ATOM 5787 O O . VAL B 1 262 ? -8.828 -24.984 -10.32 1 92.56 262 VAL B O 1
ATOM 5790 N N . PHE B 1 263 ? -8 -26.844 -9.469 1 95 263 PHE B N 1
ATOM 5791 C CA . PHE B 1 263 ? -7.906 -27.5 -10.758 1 95 263 PHE B CA 1
ATOM 5792 C C . PHE B 1 263 ? -9.281 -27.672 -11.391 1 95 263 PHE B C 1
ATOM 5794 O O . PHE B 1 263 ? -9.469 -27.375 -12.578 1 95 263 PHE B O 1
ATOM 5801 N N . ILE B 1 264 ? -10.156 -28.188 -10.609 1 92.56 264 ILE B N 1
ATOM 5802 C CA . ILE B 1 264 ? -11.492 -28.469 -11.125 1 92.56 264 ILE B CA 1
ATOM 5803 C C . ILE B 1 264 ? -12.141 -27.188 -11.625 1 92.56 264 ILE B C 1
ATOM 5805 O O . ILE B 1 264 ? -12.797 -27.188 -12.672 1 92.56 264 ILE B O 1
ATOM 5809 N N . GLU B 1 265 ? -11.93 -26.141 -10.922 1 88.62 265 GLU B N 1
ATOM 5810 C CA . GLU B 1 265 ? -12.469 -24.844 -11.344 1 88.62 265 GLU B CA 1
ATOM 5811 C C . GLU B 1 265 ? -11.867 -24.406 -12.68 1 88.62 265 GLU B C 1
ATOM 5813 O O . GLU B 1 265 ? -12.586 -23.938 -13.562 1 88.62 265 GLU B O 1
ATOM 5818 N N . ASP B 1 266 ? -10.602 -24.578 -12.758 1 92.44 266 ASP B N 1
ATOM 5819 C CA . ASP B 1 266 ? -9.93 -24.188 -13.992 1 92.44 266 ASP B CA 1
ATOM 5820 C C . ASP B 1 266 ? -10.352 -25.078 -15.156 1 92.44 266 ASP B C 1
ATOM 5822 O O . ASP B 1 266 ? -10.5 -24.609 -16.281 1 92.44 266 ASP B O 1
ATOM 5826 N N . TRP B 1 267 ? -10.484 -26.328 -14.867 1 94 267 TRP B N 1
ATOM 5827 C CA . TRP B 1 267 ? -10.914 -27.297 -15.883 1 94 267 TRP B CA 1
ATOM 5828 C C . TRP B 1 267 ? -12.305 -26.953 -16.406 1 94 267 TRP B C 1
ATOM 5830 O O . TRP B 1 267 ? -12.531 -26.922 -17.609 1 94 267 TRP B O 1
ATOM 5840 N N . SER B 1 268 ? -13.141 -26.703 -15.477 1 90.62 268 SER B N 1
ATOM 5841 C CA . SER B 1 268 ? -14.5 -26.328 -15.844 1 90.62 268 SER B CA 1
ATOM 5842 C C . SER B 1 268 ? -14.516 -25.047 -16.672 1 90.62 268 SER B C 1
ATOM 5844 O O . SER B 1 268 ? -15.312 -24.906 -17.609 1 90.62 268 SER B O 1
ATOM 5846 N N . TYR B 1 269 ? -13.711 -24.188 -16.312 1 84.44 269 TYR B N 1
ATOM 5847 C CA . TYR B 1 269 ? -13.594 -22.938 -17.031 1 84.44 269 TYR B CA 1
ATOM 5848 C C . TYR B 1 269 ? -13.094 -23.156 -18.453 1 84.44 269 TYR B C 1
ATOM 5850 O O . TYR B 1 269 ? -13.602 -22.562 -19.391 1 84.44 269 TYR B O 1
ATOM 5858 N N . ALA B 1 270 ? -12.141 -23.984 -18.562 1 89.19 270 ALA B N 1
ATOM 5859 C CA . ALA B 1 270 ? -11.438 -24.156 -19.828 1 89.19 270 ALA B CA 1
ATOM 5860 C C . ALA B 1 270 ? -12.281 -24.938 -20.828 1 89.19 270 ALA B C 1
ATOM 5862 O O . ALA B 1 270 ? -12.25 -24.656 -22.016 1 89.19 270 ALA B O 1
ATOM 5863 N N . CYS B 1 271 ? -13.055 -25.938 -20.359 1 90.44 271 CYS B N 1
ATOM 5864 C CA . CYS B 1 271 ? -13.695 -26.797 -21.359 1 90.44 271 CYS B CA 1
ATOM 5865 C C . CYS B 1 271 ? -15.172 -27 -21.031 1 90.44 271 CYS B C 1
ATOM 5867 O O . CYS B 1 271 ? -15.891 -27.656 -21.781 1 90.44 271 CYS B O 1
ATOM 5869 N N . GLY B 1 272 ? -15.617 -26.531 -19.875 1 87.19 272 GLY B N 1
ATOM 5870 C CA . GLY B 1 272 ? -17.031 -26.594 -19.562 1 87.19 272 GLY B CA 1
ATOM 5871 C C . GLY B 1 272 ? -17.438 -27.859 -18.828 1 87.19 272 GLY B C 1
ATOM 5872 O O . GLY B 1 272 ? -18.578 -27.984 -18.391 1 87.19 272 GLY B O 1
ATOM 5873 N N . GLU B 1 273 ? -16.547 -28.781 -18.672 1 89 273 GLU B N 1
ATOM 5874 C CA . GLU B 1 273 ? -16.781 -30 -17.906 1 89 273 GLU B CA 1
ATOM 5875 C C . GLU B 1 273 ? -16.391 -29.828 -16.438 1 89 273 GLU B C 1
ATOM 5877 O O . GLU B 1 273 ? -15.344 -29.25 -16.141 1 89 273 GLU B O 1
ATOM 5882 N N . THR B 1 274 ? -17.266 -30.297 -15.547 1 87.62 274 THR B N 1
ATOM 5883 C CA . THR B 1 274 ? -16.969 -30.188 -14.125 1 87.62 274 THR B CA 1
ATOM 5884 C C . THR B 1 274 ? -16.953 -31.562 -13.461 1 87.62 274 THR B C 1
ATOM 5886 O O . THR B 1 274 ? -18.016 -32.125 -13.164 1 87.62 274 THR B O 1
ATOM 5889 N N . PRO B 1 275 ? -15.797 -32 -13.188 1 85.81 275 PRO B N 1
ATOM 5890 C CA . PRO B 1 275 ? -15.758 -33.25 -12.391 1 85.81 275 PRO B CA 1
ATOM 5891 C C . PRO B 1 275 ? -16.422 -33.094 -11.023 1 85.81 275 PRO B C 1
ATOM 5893 O O . PRO B 1 275 ? -16.141 -32.125 -10.305 1 85.81 275 PRO B O 1
ATOM 5896 N N . ASN B 1 276 ? -17.422 -33.75 -10.547 1 77.94 276 ASN B N 1
ATOM 5897 C CA . ASN B 1 276 ? -18.172 -33.531 -9.328 1 77.94 276 ASN B CA 1
ATOM 5898 C C . ASN B 1 276 ? -18.297 -34.781 -8.484 1 77.94 276 ASN B C 1
ATOM 5900 O O . ASN B 1 276 ? -19.078 -34.812 -7.523 1 77.94 276 ASN B O 1
ATOM 5904 N N . GLY B 1 277 ? -17.562 -35.75 -8.531 1 79.31 277 GLY B N 1
ATOM 5905 C CA . GLY B 1 277 ? -17.656 -36.938 -7.723 1 79.31 277 GLY B CA 1
ATOM 5906 C C . GLY B 1 277 ? -16.922 -36.844 -6.398 1 79.31 277 GLY B C 1
ATOM 5907 O O . GLY B 1 277 ? -15.953 -36.094 -6.285 1 79.31 277 GLY B O 1
ATOM 5908 N N . PRO B 1 278 ? -17.5 -37.406 -5.324 1 80.44 278 PRO B N 1
ATOM 5909 C CA . PRO B 1 278 ? -16.844 -37.375 -4.016 1 80.44 278 PRO B CA 1
ATOM 5910 C C . PRO B 1 278 ? -15.406 -37.906 -4.062 1 80.44 278 PRO B C 1
ATOM 5912 O O . PRO B 1 278 ? -14.602 -37.594 -3.188 1 80.44 278 PRO B O 1
ATOM 5915 N N . GLU B 1 279 ? -15.148 -38.625 -5.121 1 83.88 279 GLU B N 1
ATOM 5916 C CA . GLU B 1 279 ? -13.836 -39.25 -5.266 1 83.88 279 GLU B CA 1
ATOM 5917 C C . GLU B 1 279 ? -12.75 -38.188 -5.48 1 83.88 279 GLU B C 1
ATOM 5919 O O . GLU B 1 279 ? -11.578 -38.406 -5.172 1 83.88 279 GLU B O 1
ATOM 5924 N N . TYR B 1 280 ? -13.188 -37.031 -5.934 1 86.5 280 TYR B N 1
ATOM 5925 C CA . TYR B 1 280 ? -12.211 -36.031 -6.262 1 86.5 280 TYR B CA 1
ATOM 5926 C C . TYR B 1 280 ? -11.852 -35.188 -5.031 1 86.5 280 TYR B C 1
ATOM 5928 O O . TYR B 1 280 ? -10.844 -34.469 -5.027 1 86.5 280 TYR B O 1
ATOM 5936 N N . LEU B 1 281 ? -12.75 -35.281 -4.043 1 81.5 281 LEU B N 1
ATOM 5937 C CA . LEU B 1 281 ? -12.539 -34.5 -2.842 1 81.5 281 LEU B CA 1
ATOM 5938 C C . LEU B 1 281 ? -12.516 -35.375 -1.6 1 81.5 281 LEU B C 1
ATOM 5940 O O . LEU B 1 281 ? -13.18 -35.062 -0.605 1 81.5 281 LEU B O 1
ATOM 5944 N N . LYS B 1 282 ? -11.734 -36.406 -1.688 1 75.19 282 LYS B N 1
ATOM 5945 C CA . LYS B 1 282 ? -11.656 -37.406 -0.613 1 75.19 282 LYS B CA 1
ATOM 5946 C C . LYS B 1 282 ? -11.039 -36.812 0.644 1 75.19 282 LYS B C 1
ATOM 5948 O O . LYS B 1 282 ? -10.102 -36 0.56 1 75.19 282 LYS B O 1
ATOM 5953 N N . ARG B 1 283 ? -11.688 -37.125 1.771 1 70.88 283 ARG B N 1
ATOM 5954 C CA . ARG B 1 283 ? -11.156 -36.719 3.064 1 70.88 283 ARG B CA 1
ATOM 5955 C C . ARG B 1 283 ? -9.938 -37.562 3.445 1 70.88 283 ARG B C 1
ATOM 5957 O O . ARG B 1 283 ? -9.961 -38.781 3.316 1 70.88 283 ARG B O 1
ATOM 5964 N N . ALA B 1 284 ? -8.852 -36.75 3.674 1 65.56 284 ALA B N 1
ATOM 5965 C CA . ALA B 1 284 ? -7.691 -37.5 4.164 1 65.56 284 ALA B CA 1
ATOM 5966 C C . ALA B 1 284 ? -7.898 -37.938 5.609 1 65.56 284 ALA B C 1
ATOM 5968 O O . ALA B 1 284 ? -8.562 -37.25 6.387 1 65.56 284 ALA B O 1
ATOM 5969 N N . THR B 1 285 ? -7.566 -39.156 5.914 1 57.53 285 THR B N 1
ATOM 5970 C CA . THR B 1 285 ? -7.781 -39.75 7.227 1 57.53 285 THR B CA 1
ATOM 5971 C C . THR B 1 285 ? -6.727 -39.281 8.219 1 57.53 285 THR B C 1
ATOM 5973 O O . THR B 1 285 ? -6.984 -39.219 9.43 1 57.53 285 THR B O 1
ATOM 5976 N N . ALA B 1 286 ? -5.48 -39 7.816 1 59.81 286 ALA B N 1
ATOM 5977 C CA . ALA B 1 286 ? -4.391 -38.781 8.773 1 59.81 286 ALA B CA 1
ATOM 5978 C C . ALA B 1 286 ? -4.301 -37.312 9.203 1 59.81 286 ALA B C 1
ATOM 5980 O O . ALA B 1 286 ? -4.598 -36.406 8.414 1 59.81 286 ALA B O 1
ATOM 5981 N N . ARG B 1 287 ? -4.113 -37.219 10.68 1 63.25 287 ARG B N 1
ATOM 5982 C CA . ARG B 1 287 ? -4.008 -35.906 11.312 1 63.25 287 ARG B CA 1
ATOM 5983 C C . ARG B 1 287 ? -2.6 -35.344 11.18 1 63.25 287 ARG B C 1
ATOM 5985 O O . ARG B 1 287 ? -1.628 -35.969 11.602 1 63.25 287 ARG B O 1
ATOM 5992 N N . GLY B 1 288 ? -2.291 -34.469 10.055 1 73.94 288 GLY B N 1
ATOM 5993 C CA . GLY B 1 288 ? -1.001 -33.781 10.008 1 73.94 288 GLY B CA 1
ATOM 5994 C C . GLY B 1 288 ? -0.953 -32.531 10.844 1 73.94 288 GLY B C 1
ATOM 5995 O O . GLY B 1 288 ? -1.978 -32.062 11.367 1 73.94 288 GLY B O 1
ATOM 5996 N N . GLU B 1 289 ? 0.316 -32.156 11.203 1 77.06 289 GLU B N 1
ATOM 5997 C CA . GLU B 1 289 ? 0.507 -31.047 12.125 1 77.06 289 GLU B CA 1
ATOM 5998 C C . GLU B 1 289 ? 0.678 -29.734 11.375 1 77.06 289 GLU B C 1
ATOM 6000 O O . GLU B 1 289 ? 0.461 -28.656 11.938 1 77.06 289 GLU B O 1
ATOM 6005 N N . GLU B 1 290 ? 0.976 -29.891 10.133 1 84.94 290 GLU B N 1
ATOM 6006 C CA . GLU B 1 290 ? 1.238 -28.656 9.391 1 84.94 290 GLU B CA 1
ATOM 6007 C C . GLU B 1 290 ? -0.047 -28.078 8.805 1 84.94 290 GLU B C 1
ATOM 6009 O O . GLU B 1 290 ? -0.854 -28.812 8.227 1 84.94 290 GLU B O 1
ATOM 6014 N N . LEU B 1 291 ? -0.299 -26.781 9.023 1 90 291 LEU B N 1
ATOM 6015 C CA . LEU B 1 291 ? -1.464 -26.109 8.461 1 90 291 LEU B CA 1
ATOM 6016 C C . LEU B 1 291 ? -1.126 -25.469 7.121 1 90 291 LEU B C 1
ATOM 6018 O O . LEU B 1 291 ? -0.252 -24.594 7.047 1 90 291 LEU B O 1
ATOM 6022 N N . VAL B 1 292 ? -1.813 -26 6.109 1 93.75 292 VAL B N 1
ATOM 6023 C CA . VAL B 1 292 ? -1.562 -25.516 4.754 1 93.75 292 VAL B CA 1
ATOM 6024 C C . VAL B 1 292 ? -2.822 -24.859 4.199 1 93.75 292 VAL B C 1
ATOM 6026 O O . VAL B 1 292 ? -3.912 -25.422 4.27 1 93.75 292 VAL B O 1
ATOM 6029 N N . GLN B 1 293 ? -2.697 -23.672 3.719 1 94.31 293 GLN B N 1
ATOM 6030 C CA . GLN B 1 293 ? -3.777 -22.953 3.047 1 94.31 293 GLN B CA 1
ATOM 6031 C C . GLN B 1 293 ? -3.441 -22.703 1.58 1 94.31 293 GLN B C 1
ATOM 6033 O O . GLN B 1 293 ? -2.465 -22.031 1.268 1 94.31 293 GLN B O 1
ATOM 6038 N N . ILE B 1 294 ? -4.23 -23.328 0.727 1 96.06 294 ILE B N 1
ATOM 6039 C CA . ILE B 1 294 ? -4.07 -23.062 -0.701 1 96.06 294 ILE B CA 1
ATOM 6040 C C . ILE B 1 294 ? -4.773 -21.766 -1.074 1 96.06 294 ILE B C 1
ATOM 6042 O O . ILE B 1 294 ? -5.969 -21.594 -0.805 1 96.06 294 ILE B O 1
ATOM 6046 N N . VAL B 1 295 ? -3.99 -20.859 -1.654 1 96.12 295 VAL B N 1
ATOM 6047 C CA . VAL B 1 295 ? -4.52 -19.562 -2.055 1 96.12 295 VAL B CA 1
ATOM 6048 C C . VAL B 1 295 ? -4.359 -19.375 -3.561 1 96.12 295 VAL B C 1
ATOM 6050 O O . VAL B 1 295 ? -3.246 -19.438 -4.086 1 96.12 295 VAL B O 1
ATOM 6053 N N . ALA B 1 296 ? -5.473 -19.156 -4.215 1 94.62 296 ALA B N 1
ATOM 6054 C CA . ALA B 1 296 ? -5.48 -18.938 -5.66 1 94.62 296 ALA B CA 1
ATOM 6055 C C . ALA B 1 296 ? -5.93 -17.516 -5.988 1 94.62 296 ALA B C 1
ATOM 6057 O O . ALA B 1 296 ? -6.664 -16.891 -5.215 1 94.62 296 ALA B O 1
ATOM 6058 N N . SER B 1 297 ? -5.383 -17 -6.996 1 92.44 297 SER B N 1
ATOM 6059 C CA . SER B 1 297 ? -5.766 -15.68 -7.457 1 92.44 297 SER B CA 1
ATOM 6060 C C . SER B 1 297 ? -5.844 -15.617 -8.977 1 92.44 297 SER B C 1
ATOM 6062 O O . SER B 1 297 ? -5.281 -16.469 -9.664 1 92.44 297 SER B O 1
ATOM 6064 N N . GLY B 1 298 ? -6.598 -14.656 -9.445 1 85.62 298 GLY B N 1
ATOM 6065 C CA . GLY B 1 298 ? -6.766 -14.414 -10.875 1 85.62 298 GLY B CA 1
ATOM 6066 C C . GLY B 1 298 ? -7.551 -13.148 -11.172 1 85.62 298 GLY B C 1
ATOM 6067 O O . GLY B 1 298 ? -8.102 -12.523 -10.266 1 85.62 298 GLY B O 1
ATOM 6068 N N . PRO B 1 299 ? -7.414 -12.719 -12.32 1 77.12 299 PRO B N 1
ATOM 6069 C CA . PRO B 1 299 ? -8.117 -11.492 -12.703 1 77.12 299 PRO B CA 1
ATOM 6070 C C . PRO B 1 299 ? -9.633 -11.641 -12.664 1 77.12 299 PRO B C 1
ATOM 6072 O O . PRO B 1 299 ? -10.359 -10.641 -12.742 1 77.12 299 PRO B O 1
ATOM 6075 N N . ASP B 1 300 ? -10.016 -12.773 -12.484 1 66.12 300 ASP B N 1
ATOM 6076 C CA . ASP B 1 300 ? -11.453 -13.023 -12.484 1 66.12 300 ASP B CA 1
ATOM 6077 C C . ASP B 1 300 ? -12.07 -12.695 -11.125 1 66.12 300 ASP B C 1
ATOM 6079 O O . ASP B 1 300 ? -13.281 -12.523 -11.016 1 66.12 300 ASP B O 1
ATOM 6083 N N . ALA B 1 301 ? -11.242 -12.734 -10.125 1 64.88 301 ALA B N 1
ATOM 6084 C CA . ALA B 1 301 ? -11.719 -12.375 -8.797 1 64.88 301 ALA B CA 1
ATOM 6085 C C . ALA B 1 301 ? -11.219 -10.992 -8.383 1 64.88 301 ALA B C 1
ATOM 6087 O O . ALA B 1 301 ? -10.07 -10.641 -8.633 1 64.88 301 ALA B O 1
ATOM 6088 N N . ASP B 1 302 ? -12.133 -9.906 -8.352 1 64.12 302 ASP B N 1
ATOM 6089 C CA . ASP B 1 302 ? -11.812 -8.531 -7.992 1 64.12 302 ASP B CA 1
ATOM 6090 C C . ASP B 1 302 ? -11.141 -8.461 -6.625 1 64.12 302 ASP B C 1
ATOM 6092 O O . ASP B 1 302 ? -10.766 -7.383 -6.164 1 64.12 302 ASP B O 1
ATOM 6096 N N . VAL B 1 303 ? -10.695 -9.641 -6.137 1 79.19 303 VAL B N 1
ATOM 6097 C CA . VAL B 1 303 ? -10.234 -9.578 -4.758 1 79.19 303 VAL B CA 1
ATOM 6098 C C . VAL B 1 303 ? -8.711 -9.695 -4.715 1 79.19 303 VAL B C 1
ATOM 6100 O O . VAL B 1 303 ? -8.07 -9.195 -3.787 1 79.19 303 VAL B O 1
ATOM 6103 N N . TYR B 1 304 ? -8.031 -10.391 -5.723 1 90.5 304 TYR B N 1
ATOM 6104 C CA . TYR B 1 304 ? -6.586 -10.547 -5.785 1 90.5 304 TYR B CA 1
ATOM 6105 C C . TYR B 1 304 ? -6.039 -11.086 -4.469 1 90.5 304 TYR B C 1
ATOM 6107 O O . TYR B 1 304 ? -5.188 -10.453 -3.838 1 90.5 304 TYR B O 1
ATOM 6115 N N . ALA B 1 305 ? -6.387 -12.289 -4.117 1 94 305 ALA B N 1
ATOM 6116 C CA . ALA B 1 305 ? -6.152 -12.891 -2.811 1 94 305 ALA B CA 1
ATOM 6117 C C . ALA B 1 305 ? -4.656 -13.031 -2.531 1 94 305 ALA B C 1
ATOM 6119 O O . ALA B 1 305 ? -4.199 -12.75 -1.422 1 94 305 ALA B O 1
ATOM 6120 N N . ILE B 1 306 ? -3.912 -13.469 -3.506 1 97.31 306 ILE B N 1
ATOM 6121 C CA . ILE B 1 306 ? -2.484 -13.688 -3.297 1 97.31 306 ILE B CA 1
ATOM 6122 C C . ILE B 1 306 ? -1.789 -12.352 -3.043 1 97.31 306 ILE B C 1
ATOM 6124 O O . ILE B 1 306 ? -0.956 -12.242 -2.141 1 97.31 306 ILE B O 1
ATOM 6128 N N . HIS B 1 307 ? -2.139 -11.32 -3.822 1 96.5 307 HIS B N 1
ATOM 6129 C CA . HIS B 1 307 ? -1.579 -9.992 -3.613 1 96.5 307 HIS B CA 1
ATOM 6130 C C . HIS B 1 307 ? -1.845 -9.5 -2.193 1 96.5 307 HIS B C 1
ATOM 6132 O O . HIS B 1 307 ? -0.932 -9.023 -1.519 1 96.5 307 HIS B O 1
ATOM 6138 N N . LYS B 1 308 ? -3.096 -9.633 -1.789 1 96.88 308 LYS B N 1
ATOM 6139 C CA . LYS B 1 308 ? -3.488 -9.148 -0.469 1 96.88 308 LYS B CA 1
ATOM 6140 C C . LYS B 1 308 ? -2.791 -9.938 0.636 1 96.88 308 LYS B C 1
ATOM 6142 O O . LYS B 1 308 ? -2.406 -9.367 1.66 1 96.88 308 LYS B O 1
ATOM 6147 N N . LEU B 1 309 ? -2.66 -11.203 0.434 1 97.19 309 LEU B N 1
ATOM 6148 C CA . LEU B 1 309 ? -1.974 -12.031 1.421 1 97.19 309 LEU B CA 1
ATOM 6149 C C . LEU B 1 309 ? -0.507 -11.633 1.539 1 97.19 309 LEU B C 1
ATOM 6151 O O . LEU B 1 309 ? 0.01 -11.477 2.646 1 97.19 309 LEU B O 1
ATOM 6155 N N . ILE B 1 310 ? 0.163 -11.492 0.427 1 98.25 310 ILE B N 1
ATOM 6156 C CA . ILE B 1 310 ? 1.573 -11.125 0.42 1 98.25 310 ILE B CA 1
ATOM 6157 C C . ILE B 1 310 ? 1.746 -9.742 1.04 1 98.25 310 ILE B C 1
ATOM 6159 O O . ILE B 1 310 ? 2.609 -9.539 1.897 1 98.25 310 ILE B O 1
ATOM 6163 N N . PHE B 1 311 ? 0.912 -8.82 0.663 1 98.19 311 PHE B N 1
ATOM 6164 C CA . PHE B 1 311 ? 0.946 -7.465 1.19 1 98.19 311 PHE B CA 1
ATOM 6165 C C . PHE B 1 311 ? 0.81 -7.469 2.709 1 98.19 311 PHE B C 1
ATOM 6167 O O . PHE B 1 311 ? 1.65 -6.906 3.414 1 98.19 311 PHE B O 1
ATOM 6174 N N . ALA B 1 312 ? -0.24 -8.055 3.148 1 97.56 312 ALA B N 1
ATOM 6175 C CA . ALA B 1 312 ? -0.525 -8.07 4.582 1 97.56 312 ALA B CA 1
ATOM 6176 C C . ALA B 1 312 ? 0.581 -8.781 5.355 1 97.56 312 ALA B C 1
ATOM 6178 O O . ALA B 1 312 ? 0.927 -8.383 6.469 1 97.56 312 ALA B O 1
ATOM 6179 N N . SER B 1 313 ? 1.101 -9.867 4.77 1 97.81 313 SER B N 1
ATOM 6180 C CA . SER B 1 313 ? 2.158 -10.633 5.422 1 97.81 313 SER B CA 1
ATOM 6181 C C . SER B 1 313 ? 3.41 -9.781 5.625 1 97.81 313 SER B C 1
ATOM 6183 O O . SER B 1 313 ? 3.998 -9.781 6.707 1 97.81 313 SER B O 1
ATOM 6185 N N . ILE B 1 314 ? 3.805 -9.047 4.633 1 98.38 314 ILE B N 1
ATOM 6186 C CA . ILE B 1 314 ? 4.996 -8.211 4.715 1 98.38 314 ILE B CA 1
ATOM 6187 C C . ILE B 1 314 ? 4.746 -7.055 5.684 1 98.38 314 ILE B C 1
ATOM 6189 O O . ILE B 1 314 ? 5.578 -6.773 6.551 1 98.38 314 ILE B O 1
ATOM 6193 N N . ALA B 1 315 ? 3.607 -6.426 5.535 1 97.12 315 ALA B N 1
ATOM 6194 C CA . ALA B 1 315 ? 3.295 -5.215 6.289 1 97.12 315 ALA B CA 1
ATOM 6195 C C . ALA B 1 315 ? 3.146 -5.52 7.777 1 97.12 315 ALA B C 1
ATOM 6197 O O . ALA B 1 315 ? 3.428 -4.664 8.625 1 97.12 315 ALA B O 1
ATOM 6198 N N . SER B 1 316 ? 2.75 -6.723 8.109 1 94.94 316 SER B N 1
ATOM 6199 C CA . SER B 1 316 ? 2.479 -7.051 9.508 1 94.94 316 SER B CA 1
ATOM 6200 C C . SER B 1 316 ? 3.625 -7.852 10.117 1 94.94 316 SER B C 1
ATOM 6202 O O . SER B 1 316 ? 3.521 -8.328 11.25 1 94.94 316 SER B O 1
ATOM 6204 N N . ALA B 1 317 ? 4.703 -8.086 9.375 1 96.38 317 ALA B N 1
ATOM 6205 C CA . ALA B 1 317 ? 5.848 -8.836 9.883 1 96.38 317 ALA B CA 1
ATOM 6206 C C . ALA B 1 317 ? 6.469 -8.125 11.086 1 96.38 317 ALA B C 1
ATOM 6208 O O . ALA B 1 317 ? 6.371 -6.906 11.219 1 96.38 317 ALA B O 1
ATOM 6209 N N . HIS B 1 318 ? 7.25 -8.914 11.914 1 94.88 318 HIS B N 1
ATOM 6210 C CA . HIS B 1 318 ? 7.785 -8.336 13.148 1 94.88 318 HIS B CA 1
ATOM 6211 C C . HIS B 1 318 ? 9.281 -8.609 13.281 1 94.88 318 HIS B C 1
ATOM 6213 O O . HIS B 1 318 ? 9.961 -7.977 14.094 1 94.88 318 HIS B O 1
ATOM 6219 N N . GLU B 1 319 ? 9.758 -9.562 12.516 1 96.56 319 GLU B N 1
ATOM 6220 C CA . GLU B 1 319 ? 11.164 -9.914 12.688 1 96.56 319 GLU B CA 1
ATOM 6221 C C . GLU B 1 319 ? 11.898 -9.914 11.352 1 96.56 319 GLU B C 1
ATOM 6223 O O . GLU B 1 319 ? 12.945 -9.273 11.211 1 96.56 319 GLU B O 1
ATOM 6228 N N . ARG B 1 320 ? 11.367 -10.688 10.445 1 98.12 320 ARG B N 1
ATOM 6229 C CA . ARG B 1 320 ? 12.086 -10.789 9.172 1 98.12 320 ARG B CA 1
ATOM 6230 C C . ARG B 1 320 ? 11.133 -11.141 8.039 1 98.12 320 ARG B C 1
ATOM 6232 O O . ARG B 1 320 ? 10.086 -11.75 8.266 1 98.12 320 ARG B O 1
ATOM 6239 N N . VAL B 1 321 ? 11.453 -10.758 6.859 1 98.75 321 VAL B N 1
ATOM 6240 C CA . VAL B 1 321 ? 10.805 -11.07 5.59 1 98.75 321 VAL B CA 1
ATOM 6241 C C . VAL B 1 321 ? 11.844 -11.555 4.582 1 98.75 321 VAL B C 1
ATOM 6243 O O . VAL B 1 321 ? 12.766 -10.82 4.223 1 98.75 321 VAL B O 1
ATOM 6246 N N . LEU B 1 322 ? 11.758 -12.828 4.152 1 98.88 322 LEU B N 1
ATOM 6247 C CA . LEU B 1 322 ? 12.672 -13.414 3.176 1 98.88 322 LEU B CA 1
ATOM 6248 C C . LEU B 1 322 ? 11.945 -13.734 1.874 1 98.88 322 LEU B C 1
ATOM 6250 O O . LEU B 1 322 ? 11.055 -14.578 1.85 1 98.88 322 LEU B O 1
ATOM 6254 N N . ILE B 1 323 ? 12.344 -13.039 0.773 1 98.88 323 ILE B N 1
ATOM 6255 C CA . ILE B 1 323 ? 11.641 -13.188 -0.497 1 98.88 323 ILE B CA 1
ATOM 6256 C C . ILE B 1 323 ? 12.609 -13.695 -1.564 1 98.88 323 ILE B C 1
ATOM 6258 O O . ILE B 1 323 ? 13.719 -13.18 -1.702 1 98.88 323 ILE B O 1
ATOM 6262 N N . THR B 1 324 ? 12.289 -14.695 -2.256 1 98.81 324 THR B N 1
ATOM 6263 C CA . THR B 1 324 ? 12.938 -15.102 -3.494 1 98.81 324 THR B CA 1
ATOM 6264 C C . THR B 1 324 ? 11.969 -15.016 -4.672 1 98.81 324 THR B C 1
ATOM 6266 O O . THR B 1 324 ? 10.867 -15.562 -4.621 1 98.81 324 THR B O 1
ATOM 6269 N N . THR B 1 325 ? 12.305 -14.312 -5.707 1 98.31 325 THR B N 1
ATOM 6270 C CA . THR B 1 325 ? 11.445 -14.164 -6.879 1 98.31 325 THR B CA 1
ATOM 6271 C C . THR B 1 325 ? 12.281 -13.938 -8.133 1 98.31 325 THR B C 1
ATOM 6273 O O . THR B 1 325 ? 13.297 -13.242 -8.094 1 98.31 325 THR B O 1
ATOM 6276 N N . PRO B 1 326 ? 11.93 -14.508 -9.234 1 96.81 326 PRO B N 1
ATOM 6277 C CA . PRO B 1 326 ? 12.664 -14.281 -10.477 1 96.81 326 PRO B CA 1
ATOM 6278 C C . PRO B 1 326 ? 12.367 -12.914 -11.102 1 96.81 326 PRO B C 1
ATOM 6280 O O . PRO B 1 326 ? 13.211 -12.352 -11.797 1 96.81 326 PRO B O 1
ATOM 6283 N N . TYR B 1 327 ? 11.18 -12.469 -10.969 1 94.69 327 TYR B N 1
ATOM 6284 C CA . TYR B 1 327 ? 10.734 -11.188 -11.5 1 94.69 327 TYR B CA 1
ATOM 6285 C C . TYR B 1 327 ? 10.266 -10.266 -10.375 1 94.69 327 TYR B C 1
ATOM 6287 O O . TYR B 1 327 ? 9.258 -10.547 -9.711 1 94.69 327 TYR B O 1
ATOM 6295 N N . PHE B 1 328 ? 10.953 -9.188 -10.234 1 95.12 328 PHE B N 1
ATOM 6296 C CA . PHE B 1 328 ? 10.719 -8.273 -9.117 1 95.12 328 PHE B CA 1
ATOM 6297 C C . PHE B 1 328 ? 10.32 -6.891 -9.625 1 95.12 328 PHE B C 1
ATOM 6299 O O . PHE B 1 328 ? 11.117 -5.957 -9.602 1 95.12 328 PHE B O 1
ATOM 6306 N N . VAL B 1 329 ? 9.039 -6.742 -9.984 1 92.12 329 VAL B N 1
ATOM 6307 C CA . VAL B 1 329 ? 8.43 -5.488 -10.414 1 92.12 329 VAL B CA 1
ATOM 6308 C C . VAL B 1 329 ? 7.164 -5.219 -9.594 1 92.12 329 VAL B C 1
ATOM 6310 O O . VAL B 1 329 ? 6.059 -5.211 -10.141 1 92.12 329 VAL B O 1
ATOM 6313 N N . PRO B 1 330 ? 7.359 -4.973 -8.336 1 92.94 330 PRO B N 1
ATOM 6314 C CA . PRO B 1 330 ? 6.215 -4.84 -7.438 1 92.94 330 PRO B CA 1
ATOM 6315 C C . PRO B 1 330 ? 5.422 -3.555 -7.68 1 92.94 330 PRO B C 1
ATOM 6317 O O . PRO B 1 330 ? 5.934 -2.615 -8.289 1 92.94 330 PRO B O 1
ATOM 6320 N N . ASP B 1 331 ? 4.207 -3.564 -7.227 1 87.88 331 ASP B N 1
ATOM 6321 C CA . ASP B 1 331 ? 3.391 -2.354 -7.285 1 87.88 331 ASP B CA 1
ATOM 6322 C C . ASP B 1 331 ? 3.605 -1.49 -6.043 1 87.88 331 ASP B C 1
ATOM 6324 O O . ASP B 1 331 ? 4.383 -1.849 -5.156 1 87.88 331 ASP B O 1
ATOM 6328 N N . GLU B 1 332 ? 2.941 -0.358 -5.953 1 88.38 332 GLU B N 1
ATOM 6329 C CA . GLU B 1 332 ? 3.189 0.636 -4.914 1 88.38 332 GLU B CA 1
ATOM 6330 C C . GLU B 1 332 ? 2.84 0.09 -3.533 1 88.38 332 GLU B C 1
ATOM 6332 O O . GLU B 1 332 ? 3.574 0.311 -2.566 1 88.38 332 GLU B O 1
ATOM 6337 N N . PRO B 1 333 ? 1.693 -0.59 -3.42 1 93.38 333 PRO B N 1
ATOM 6338 C CA . PRO B 1 333 ? 1.372 -1.14 -2.102 1 93.38 333 PRO B CA 1
ATOM 6339 C C . PRO B 1 333 ? 2.449 -2.088 -1.579 1 93.38 333 PRO B C 1
ATOM 6341 O O . PRO B 1 333 ? 2.842 -1.999 -0.413 1 93.38 333 PRO B O 1
ATOM 6344 N N . ILE B 1 334 ? 2.934 -2.945 -2.416 1 96.75 334 ILE B N 1
ATOM 6345 C CA . ILE B 1 334 ? 3.949 -3.902 -1.991 1 96.75 334 ILE B CA 1
ATOM 6346 C C . ILE B 1 334 ? 5.246 -3.168 -1.658 1 96.75 334 ILE B C 1
ATOM 6348 O O . ILE B 1 334 ? 5.914 -3.486 -0.671 1 96.75 334 ILE B O 1
ATOM 6352 N N . VAL B 1 335 ? 5.609 -2.189 -2.432 1 94.75 335 VAL B N 1
ATOM 6353 C CA . VAL B 1 335 ? 6.801 -1.394 -2.154 1 94.75 335 VAL B CA 1
ATOM 6354 C C . VAL B 1 335 ? 6.66 -0.708 -0.797 1 94.75 335 VAL B C 1
ATOM 6356 O O . VAL B 1 335 ? 7.586 -0.732 0.017 1 94.75 335 VAL B O 1
ATOM 6359 N N . SER B 1 336 ? 5.492 -0.093 -0.579 1 95.56 336 SER B N 1
ATOM 6360 C CA . SER B 1 336 ? 5.254 0.584 0.692 1 95.56 336 SER B CA 1
ATOM 6361 C C . SER B 1 336 ? 5.363 -0.385 1.864 1 95.56 336 SER B C 1
ATOM 6363 O O . SER B 1 336 ? 5.91 -0.038 2.914 1 95.56 336 SER B O 1
ATOM 6365 N N . ALA B 1 337 ? 4.832 -1.569 1.672 1 98.25 337 ALA B N 1
ATOM 6366 C CA . ALA B 1 337 ? 4.914 -2.584 2.721 1 98.25 337 ALA B CA 1
ATOM 6367 C C . ALA B 1 337 ? 6.367 -2.939 3.027 1 98.25 337 ALA B C 1
ATOM 6369 O O . ALA B 1 337 ? 6.766 -3.002 4.191 1 98.25 337 ALA B O 1
ATOM 6370 N N . MET B 1 338 ? 7.164 -3.143 2.014 1 98.44 338 MET B N 1
ATOM 6371 C CA . MET B 1 338 ? 8.562 -3.516 2.193 1 98.44 338 MET B CA 1
ATOM 6372 C C . MET B 1 338 ? 9.352 -2.373 2.824 1 98.44 338 MET B C 1
ATOM 6374 O O . MET B 1 338 ? 10.133 -2.592 3.752 1 98.44 338 MET B O 1
ATOM 6378 N N . VAL B 1 339 ? 9.141 -1.19 2.328 1 97.25 339 VAL B N 1
ATOM 6379 C CA . VAL B 1 339 ? 9.859 -0.008 2.797 1 97.25 339 VAL B CA 1
ATOM 6380 C C . VAL B 1 339 ? 9.555 0.228 4.273 1 97.25 339 VAL B C 1
ATOM 6382 O O . VAL B 1 339 ? 10.469 0.399 5.082 1 97.25 339 VAL B O 1
ATOM 6385 N N . THR B 1 340 ? 8.312 0.243 4.621 1 97.44 340 THR B N 1
ATOM 6386 C CA . THR B 1 340 ? 7.941 0.555 5.996 1 97.44 340 THR B CA 1
ATOM 6387 C C . THR B 1 340 ? 8.352 -0.577 6.934 1 97.44 340 THR B C 1
ATOM 6389 O O . THR B 1 340 ? 8.703 -0.335 8.094 1 97.44 340 THR B O 1
ATOM 6392 N N . ALA B 1 341 ? 8.289 -1.833 6.441 1 98.06 341 ALA B N 1
ATOM 6393 C CA . ALA B 1 341 ? 8.805 -2.934 7.254 1 98.06 341 ALA B CA 1
ATOM 6394 C C . ALA B 1 341 ? 10.281 -2.729 7.59 1 98.06 341 ALA B C 1
ATOM 6396 O O . ALA B 1 341 ? 10.68 -2.844 8.75 1 98.06 341 ALA B O 1
ATOM 6397 N N . ALA B 1 342 ? 11.047 -2.396 6.629 1 98.19 342 ALA B N 1
ATOM 6398 C CA . ALA B 1 342 ? 12.477 -2.174 6.84 1 98.19 342 ALA B CA 1
ATOM 6399 C C . ALA B 1 342 ? 12.711 -0.996 7.777 1 98.19 342 ALA B C 1
ATOM 6401 O O . ALA B 1 342 ? 13.555 -1.071 8.68 1 98.19 342 ALA B O 1
ATOM 6402 N N . MET B 1 343 ? 11.969 0.043 7.59 1 96.31 343 MET B N 1
ATOM 6403 C CA . MET B 1 343 ? 12.133 1.251 8.398 1 96.31 343 MET B CA 1
ATOM 6404 C C . MET B 1 343 ? 11.711 1.003 9.844 1 96.31 343 MET B C 1
ATOM 6406 O O . MET B 1 343 ? 12.141 1.722 10.75 1 96.31 343 MET B O 1
ATOM 6410 N N . ARG B 1 344 ? 10.859 0.014 10.07 1 96.19 344 ARG B N 1
ATOM 6411 C CA . ARG B 1 344 ? 10.461 -0.389 11.414 1 96.19 344 ARG B CA 1
ATOM 6412 C C . ARG B 1 344 ? 11.531 -1.251 12.07 1 96.19 344 ARG B C 1
ATOM 6414 O O . ARG B 1 344 ? 11.422 -1.603 13.25 1 96.19 344 ARG B O 1
ATOM 6421 N N . GLY B 1 345 ? 12.555 -1.631 11.32 1 95.75 345 GLY B N 1
ATOM 6422 C CA . GLY B 1 345 ? 13.656 -2.418 11.852 1 95.75 345 GLY B CA 1
ATOM 6423 C C . GLY B 1 345 ? 13.555 -3.893 11.516 1 95.75 345 GLY B C 1
ATOM 6424 O O . GLY B 1 345 ? 14.305 -4.711 12.039 1 95.75 345 GLY B O 1
ATOM 6425 N N . ILE B 1 346 ? 12.578 -4.297 10.727 1 97.38 346 ILE B N 1
ATOM 6426 C CA . ILE B 1 346 ? 12.414 -5.684 10.305 1 97.38 346 ILE B CA 1
ATOM 6427 C C . ILE B 1 346 ? 13.484 -6.039 9.273 1 97.38 346 ILE B C 1
ATOM 6429 O O . ILE B 1 346 ? 13.789 -5.238 8.391 1 97.38 346 ILE B O 1
ATOM 6433 N N . ASP B 1 347 ? 14.078 -7.242 9.367 1 98.44 347 ASP B N 1
ATOM 6434 C CA . ASP B 1 347 ? 15.086 -7.719 8.422 1 98.44 347 ASP B CA 1
ATOM 6435 C C . ASP B 1 347 ? 14.445 -8.188 7.117 1 98.44 347 ASP B C 1
ATOM 6437 O O . ASP B 1 347 ? 14.008 -9.336 7.008 1 98.44 347 ASP B O 1
ATOM 6441 N N . VAL B 1 348 ? 14.422 -7.309 6.129 1 98.75 348 VAL B N 1
ATOM 6442 C CA . VAL B 1 348 ? 13.812 -7.621 4.84 1 98.75 348 VAL B CA 1
ATOM 6443 C C . VAL B 1 348 ? 14.898 -7.949 3.818 1 98.75 348 VAL B C 1
ATOM 6445 O O . VAL B 1 348 ? 15.719 -7.09 3.479 1 98.75 348 VAL B O 1
ATOM 6448 N N . LYS B 1 349 ? 14.922 -9.18 3.281 1 98.88 349 LYS B N 1
ATOM 6449 C CA . LYS B 1 349 ? 15.891 -9.617 2.279 1 98.88 349 LYS B CA 1
ATOM 6450 C C . LYS B 1 349 ? 15.18 -10.148 1.032 1 98.88 349 LYS B C 1
ATOM 6452 O O . LYS B 1 349 ? 14.156 -10.82 1.133 1 98.88 349 LYS B O 1
ATOM 6457 N N . VAL B 1 350 ? 15.711 -9.797 -0.124 1 98.75 350 VAL B N 1
ATOM 6458 C CA . VAL B 1 350 ? 15.164 -10.242 -1.397 1 98.75 350 VAL B CA 1
ATOM 6459 C C . VAL B 1 350 ? 16.266 -10.875 -2.242 1 98.75 350 VAL B C 1
ATOM 6461 O O . VAL B 1 350 ? 17.328 -10.289 -2.422 1 98.75 350 VAL B O 1
ATOM 6464 N N . ILE B 1 351 ? 16.062 -12.047 -2.74 1 98.69 351 ILE B N 1
ATOM 6465 C CA . ILE B 1 351 ? 16.938 -12.688 -3.707 1 98.69 351 ILE B CA 1
ATOM 6466 C C . ILE B 1 351 ? 16.312 -12.625 -5.098 1 98.69 351 ILE B C 1
ATOM 6468 O O . ILE B 1 351 ? 15.172 -13.039 -5.289 1 98.69 351 ILE B O 1
ATOM 6472 N N . VAL B 1 352 ? 17.031 -12.07 -6.039 1 97.5 352 VAL B N 1
ATOM 6473 C CA . VAL B 1 352 ? 16.641 -12.016 -7.449 1 97.5 352 VAL B CA 1
ATOM 6474 C C . VAL B 1 352 ? 17.75 -12.633 -8.305 1 97.5 352 VAL B C 1
ATOM 6476 O O . VAL B 1 352 ? 18.875 -12.828 -7.836 1 97.5 352 VAL B O 1
ATOM 6479 N N . PRO B 1 353 ? 17.453 -13 -9.539 1 96.31 353 PRO B N 1
ATOM 6480 C CA . PRO B 1 353 ? 18.516 -13.523 -10.398 1 96.31 353 PRO B CA 1
ATOM 6481 C C . PRO B 1 353 ? 19.531 -12.445 -10.789 1 96.31 353 PRO B C 1
ATOM 6483 O O . PRO B 1 353 ? 19.172 -11.289 -11.008 1 96.31 353 PRO B O 1
ATOM 6486 N N . ALA B 1 354 ? 20.766 -12.812 -10.883 1 92.88 354 ALA B N 1
ATOM 6487 C CA . ALA B 1 354 ? 21.781 -11.906 -11.406 1 92.88 354 ALA B CA 1
ATOM 6488 C C . ALA B 1 354 ? 21.562 -11.633 -12.891 1 92.88 354 ALA B C 1
ATOM 6490 O O . ALA B 1 354 ? 21.734 -10.5 -13.352 1 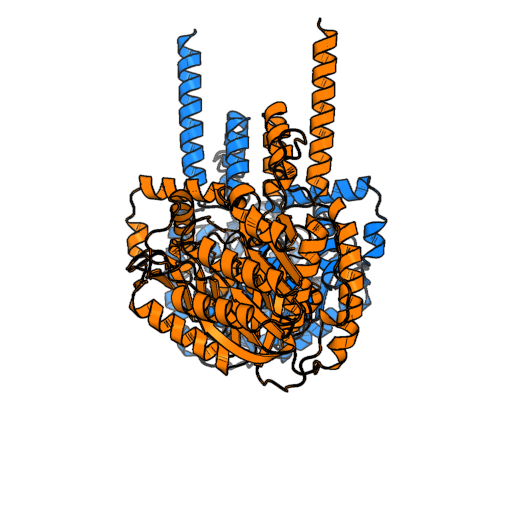92.88 354 ALA B O 1
ATOM 6491 N N . ALA B 1 355 ? 21.234 -12.633 -13.539 1 85.62 355 ALA B N 1
ATOM 6492 C CA . ALA B 1 355 ? 20.875 -12.547 -14.953 1 85.62 355 ALA B CA 1
ATOM 6493 C C . ALA B 1 355 ? 19.547 -13.227 -15.227 1 85.62 355 ALA B C 1
ATOM 6495 O O . ALA B 1 355 ? 19.422 -14.453 -15.102 1 85.62 355 ALA B O 1
ATOM 6496 N N . GLY B 1 356 ? 18.578 -12.352 -15.625 1 82.25 356 GLY B N 1
ATOM 6497 C CA . GLY B 1 356 ? 17.266 -12.906 -15.906 1 82.25 356 GLY B CA 1
ATOM 6498 C C . GLY B 1 356 ? 17.094 -13.352 -17.344 1 82.25 356 GLY B C 1
ATOM 6499 O O . GLY B 1 356 ? 18.094 -13.516 -18.062 1 82.25 356 GLY B O 1
ATOM 6500 N N . ASP B 1 357 ? 15.93 -13.719 -17.641 1 76.31 357 ASP B N 1
ATOM 6501 C CA . ASP B 1 357 ? 15.625 -14.195 -18.984 1 76.31 357 ASP B CA 1
ATOM 6502 C C . ASP B 1 357 ? 15.039 -13.07 -19.844 1 76.31 357 ASP B C 1
ATOM 6504 O O . ASP B 1 357 ? 14.727 -13.281 -21.016 1 76.31 357 ASP B O 1
ATOM 6508 N N . SER B 1 358 ? 14.875 -11.898 -19.219 1 78.94 358 SER B N 1
ATOM 6509 C CA . SER B 1 358 ? 14.359 -10.734 -19.922 1 78.94 358 SER B CA 1
ATOM 6510 C C . SER B 1 358 ? 15.086 -9.461 -19.516 1 78.94 358 SER B C 1
ATOM 6512 O O . SER B 1 358 ? 15.016 -9.039 -18.359 1 78.94 358 SER B O 1
ATOM 6514 N N . MET B 1 359 ? 15.656 -8.836 -20.484 1 81.06 359 MET B N 1
ATOM 6515 C CA . MET B 1 359 ? 16.406 -7.613 -20.219 1 81.06 359 MET B CA 1
ATOM 6516 C C . MET B 1 359 ? 15.484 -6.5 -19.734 1 81.06 359 MET B C 1
ATOM 6518 O O . MET B 1 359 ? 15.828 -5.754 -18.812 1 81.06 359 MET B O 1
ATOM 6522 N N . LEU B 1 360 ? 14.375 -6.473 -20.312 1 80.06 360 LEU B N 1
ATOM 6523 C CA . LEU B 1 360 ? 13.414 -5.441 -19.938 1 80.06 360 LEU B CA 1
ATOM 6524 C C . LEU B 1 360 ? 12.977 -5.605 -18.484 1 80.06 360 LEU B C 1
ATOM 6526 O O . LEU B 1 360 ? 12.922 -4.629 -17.734 1 80.06 360 LEU B O 1
ATOM 6530 N N . VAL B 1 361 ? 12.68 -6.785 -18.156 1 83.62 361 VAL B N 1
ATOM 6531 C CA . VAL B 1 361 ? 12.219 -7.059 -16.797 1 83.62 361 VAL B CA 1
ATOM 6532 C C . VAL B 1 361 ? 13.359 -6.809 -15.812 1 83.62 361 VAL B C 1
ATOM 6534 O O . VAL B 1 361 ? 13.141 -6.289 -14.719 1 83.62 361 VAL B O 1
ATOM 6537 N N . ASP B 1 362 ? 14.523 -7.113 -16.25 1 85.44 362 ASP B N 1
ATOM 6538 C CA . ASP B 1 362 ? 15.688 -6.883 -15.398 1 85.44 362 ASP B CA 1
ATOM 6539 C C . ASP B 1 362 ? 15.891 -5.391 -15.133 1 85.44 362 ASP B C 1
ATOM 6541 O O . ASP B 1 362 ? 16.156 -4.984 -14 1 85.44 362 ASP B O 1
ATOM 6545 N N . LEU B 1 363 ? 15.812 -4.695 -16.156 1 80.88 363 LEU B N 1
ATOM 6546 C CA . LEU B 1 363 ? 15.984 -3.25 -16.031 1 80.88 363 LEU B CA 1
ATOM 6547 C C . LEU B 1 363 ? 14.875 -2.648 -15.172 1 80.88 363 LEU B C 1
ATOM 6549 O O . LEU B 1 363 ? 15.133 -1.761 -14.352 1 80.88 363 LEU B O 1
ATOM 6553 N N . ALA B 1 364 ? 13.758 -3.141 -15.367 1 82.62 364 ALA B N 1
ATOM 6554 C CA . ALA B 1 364 ? 12.633 -2.656 -14.562 1 82.62 364 ALA B CA 1
ATOM 6555 C C . ALA B 1 364 ? 12.844 -2.975 -13.086 1 82.62 364 ALA B C 1
ATOM 6557 O O . ALA B 1 364 ? 12.586 -2.133 -12.219 1 82.62 364 ALA B O 1
ATOM 6558 N N . ALA B 1 365 ? 13.219 -4.148 -12.914 1 88.75 365 ALA B N 1
ATOM 6559 C CA . ALA B 1 365 ? 13.461 -4.562 -11.531 1 88.75 365 ALA B CA 1
ATOM 6560 C C . ALA B 1 365 ? 14.484 -3.65 -10.859 1 88.75 365 ALA B C 1
ATOM 6562 O O . ALA B 1 365 ? 14.281 -3.207 -9.727 1 88.75 365 ALA B O 1
ATOM 6563 N N . ARG B 1 366 ? 15.508 -3.361 -11.5 1 86.94 366 ARG B N 1
ATOM 6564 C CA . ARG B 1 366 ? 16.609 -2.578 -10.953 1 86.94 366 ARG B CA 1
ATOM 6565 C C . ARG B 1 366 ? 16.172 -1.149 -10.648 1 86.94 366 ARG B C 1
ATOM 6567 O O . ARG B 1 366 ? 16.719 -0.497 -9.766 1 86.94 366 ARG B O 1
ATOM 6574 N N . SER B 1 367 ? 15.211 -0.715 -11.312 1 83.81 367 SER B N 1
ATOM 6575 C CA . SER B 1 367 ? 14.695 0.635 -11.094 1 83.81 367 SER B CA 1
ATOM 6576 C C . SER B 1 367 ? 14.094 0.782 -9.703 1 83.81 367 SER B C 1
ATOM 6578 O O . SER B 1 367 ? 13.945 1.897 -9.203 1 83.81 367 SER B O 1
ATOM 6580 N N . TYR B 1 368 ? 13.789 -0.283 -9.055 1 88 368 TYR B N 1
ATOM 6581 C CA . TYR B 1 368 ? 13.164 -0.234 -7.734 1 88 368 TYR B CA 1
ATOM 6582 C C . TYR B 1 368 ? 14.211 -0.355 -6.633 1 88 368 TYR B C 1
ATOM 6584 O O . TYR B 1 368 ? 13.922 -0.084 -5.465 1 88 368 TYR B O 1
ATOM 6592 N N . PHE B 1 369 ? 15.398 -0.74 -6.973 1 91.25 369 PHE B N 1
ATOM 6593 C CA . PHE B 1 369 ? 16.422 -1.089 -5.996 1 91.25 369 PHE B CA 1
ATOM 6594 C C . PHE B 1 369 ? 16.797 0.12 -5.148 1 91.25 369 PHE B C 1
ATOM 6596 O O . PHE B 1 369 ? 16.875 0.024 -3.922 1 91.25 369 PHE B O 1
ATOM 6603 N N . PRO B 1 370 ? 17.031 1.33 -5.742 1 86.69 370 PRO B N 1
ATOM 6604 C CA . PRO B 1 370 ? 17.5 2.459 -4.938 1 86.69 370 PRO B CA 1
ATOM 6605 C C . PRO B 1 370 ? 16.562 2.803 -3.787 1 86.69 370 PRO B C 1
ATOM 6607 O O . PRO B 1 370 ? 17 2.984 -2.652 1 86.69 370 PRO B O 1
ATOM 6610 N N . GLU B 1 371 ? 15.305 2.873 -4.051 1 87.06 371 GLU B N 1
ATOM 6611 C CA . GLU B 1 371 ? 14.32 3.219 -3.025 1 87.06 371 GLU B CA 1
ATOM 6612 C C . GLU B 1 371 ? 14.281 2.164 -1.922 1 87.06 371 GLU B C 1
ATOM 6614 O O . GLU B 1 371 ? 14.203 2.5 -0.739 1 87.06 371 GLU B O 1
ATOM 6619 N N . LEU B 1 372 ? 14.336 0.944 -2.299 1 94.94 372 LEU B N 1
ATOM 6620 C CA . LEU B 1 372 ? 14.289 -0.146 -1.331 1 94.94 372 LEU B CA 1
ATOM 6621 C C . LEU B 1 372 ? 15.562 -0.176 -0.484 1 94.94 372 LEU B C 1
ATOM 6623 O O . LEU B 1 372 ? 15.492 -0.33 0.737 1 94.94 372 LEU B O 1
ATOM 6627 N N . LEU B 1 373 ? 16.672 -0.018 -1.138 1 95.12 373 LEU B N 1
ATOM 6628 C CA . LEU B 1 373 ? 17.938 -0.02 -0.428 1 95.12 373 LEU B CA 1
ATOM 6629 C C . LEU B 1 373 ? 18.031 1.149 0.548 1 95.12 373 LEU B C 1
ATOM 6631 O O . LEU B 1 373 ? 18.516 0.997 1.667 1 95.12 373 LEU B O 1
ATOM 6635 N N . ALA B 1 374 ? 17.547 2.26 0.145 1 90.81 374 ALA B N 1
ATOM 6636 C CA . ALA B 1 374 ? 17.562 3.451 0.99 1 90.81 374 ALA B CA 1
ATOM 6637 C C . ALA B 1 374 ? 16.75 3.234 2.26 1 90.81 374 ALA B C 1
ATOM 6639 O O . ALA B 1 374 ? 17.062 3.795 3.312 1 90.81 374 ALA B O 1
ATOM 6640 N N . ALA B 1 375 ? 15.766 2.41 2.184 1 94.19 375 ALA B N 1
ATOM 6641 C CA . ALA B 1 375 ? 14.883 2.152 3.318 1 94.19 375 ALA B CA 1
ATOM 6642 C C . ALA B 1 375 ? 15.469 1.082 4.234 1 94.19 375 ALA B C 1
ATOM 6644 O O . ALA B 1 375 ? 14.984 0.879 5.352 1 94.19 375 ALA B O 1
ATOM 6645 N N . GLY B 1 376 ? 16.438 0.352 3.744 1 96.25 376 GLY B N 1
ATOM 6646 C CA . GLY B 1 376 ? 17.078 -0.66 4.566 1 96.25 376 GLY B CA 1
ATOM 6647 C C . GLY B 1 376 ? 16.828 -2.074 4.082 1 96.25 376 GLY B C 1
ATOM 6648 O O . GLY B 1 376 ? 17.25 -3.041 4.715 1 96.25 376 GLY B O 1
ATOM 6649 N N . VAL B 1 377 ? 16.109 -2.219 3.014 1 98.06 377 VAL B N 1
ATOM 6650 C CA . VAL B 1 377 ? 15.93 -3.537 2.414 1 98.06 377 VAL B CA 1
ATOM 6651 C C . VAL B 1 377 ? 17.266 -4.027 1.848 1 98.06 377 VAL B C 1
ATOM 6653 O O . VAL B 1 377 ? 18 -3.256 1.24 1 98.06 377 VAL B O 1
ATOM 6656 N N . ARG B 1 378 ? 17.547 -5.258 2.051 1 98.44 378 ARG B N 1
ATOM 6657 C CA . ARG B 1 378 ? 18.75 -5.844 1.467 1 98.44 378 ARG B CA 1
ATOM 6658 C C . ARG B 1 378 ? 18.406 -6.715 0.264 1 98.44 378 ARG B C 1
ATOM 6660 O O . ARG B 1 378 ? 17.547 -7.594 0.355 1 98.44 378 ARG B O 1
ATOM 6667 N N . ILE B 1 379 ? 19.047 -6.461 -0.834 1 98.12 379 ILE B N 1
ATOM 6668 C CA . ILE B 1 379 ? 18.766 -7.16 -2.084 1 98.12 379 ILE B CA 1
ATOM 6669 C C . ILE B 1 379 ? 20 -7.953 -2.512 1 98.12 379 ILE B C 1
ATOM 6671 O O . ILE B 1 379 ? 21.125 -7.445 -2.451 1 98.12 379 ILE B O 1
ATOM 6675 N N . TYR B 1 380 ? 19.797 -9.148 -2.924 1 98.5 380 TYR B N 1
ATOM 6676 C CA . TYR B 1 380 ? 20.859 -10.07 -3.316 1 98.5 380 TYR B CA 1
ATOM 6677 C C . TYR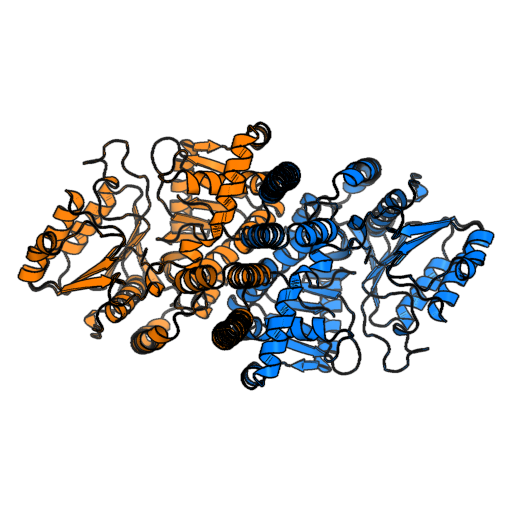 B 1 380 ? 20.609 -10.625 -4.711 1 98.5 380 TYR B C 1
ATOM 6679 O O . TYR B 1 380 ? 19.469 -10.938 -5.066 1 98.5 380 TYR B O 1
ATOM 6687 N N . GLU B 1 381 ? 21.641 -10.727 -5.457 1 97.38 381 GLU B N 1
ATOM 6688 C CA . GLU B 1 381 ? 21.578 -11.336 -6.785 1 97.38 381 GLU B CA 1
ATOM 6689 C C . GLU B 1 381 ? 22.156 -12.742 -6.777 1 97.38 381 GLU B C 1
ATOM 6691 O O . GLU B 1 381 ? 23.328 -12.938 -6.414 1 97.38 381 GLU B O 1
ATOM 6696 N N . TYR B 1 382 ? 21.406 -13.727 -7.129 1 98 382 TYR B N 1
ATOM 6697 C CA . TYR B 1 382 ? 21.844 -15.117 -7.203 1 98 382 TYR B CA 1
ATOM 6698 C C . TYR B 1 382 ? 22.734 -15.344 -8.422 1 98 382 TYR B C 1
ATOM 6700 O O . TYR B 1 382 ? 22.297 -15.133 -9.555 1 98 382 TYR B O 1
ATOM 6708 N N . LEU B 1 383 ? 23.906 -15.898 -8.281 1 96.44 383 LEU B N 1
ATOM 6709 C CA . LEU B 1 383 ? 24.953 -15.844 -9.297 1 96.44 383 LEU B CA 1
ATOM 6710 C C . LEU B 1 383 ? 24.969 -17.125 -10.125 1 96.44 383 LEU B C 1
ATOM 6712 O O . LEU B 1 383 ? 25.141 -17.078 -11.344 1 96.44 383 LEU B O 1
ATOM 6716 N N . PRO B 1 384 ? 24.766 -18.266 -9.57 1 95.12 384 PRO B N 1
ATOM 6717 C CA . PRO B 1 384 ? 25.141 -19.5 -10.258 1 95.12 384 PRO B CA 1
ATOM 6718 C C . PRO B 1 384 ? 24.281 -19.797 -11.477 1 95.12 384 PRO B C 1
ATOM 6720 O O . PRO B 1 384 ? 24.781 -20.297 -12.492 1 95.12 384 PRO B O 1
ATOM 6723 N N . ARG B 1 385 ? 23.047 -19.641 -11.398 1 95 385 ARG B N 1
ATOM 6724 C CA . ARG B 1 385 ? 22.078 -19.984 -12.43 1 95 385 ARG B CA 1
ATOM 6725 C C . ARG B 1 385 ? 20.766 -19.219 -12.234 1 95 385 ARG B C 1
ATOM 6727 O O . ARG B 1 385 ? 20.656 -18.406 -11.32 1 95 385 ARG B O 1
ATOM 6734 N N . PHE B 1 386 ? 19.875 -19.375 -13.156 1 95 386 PHE B N 1
ATOM 6735 C CA . PHE B 1 386 ? 18.609 -18.656 -13.078 1 95 386 PHE B CA 1
ATOM 6736 C C . PHE B 1 386 ? 17.781 -19.141 -11.891 1 95 386 PHE B C 1
ATOM 6738 O O . PHE B 1 386 ? 17.453 -20.328 -11.812 1 95 386 PHE B O 1
ATOM 6745 N N . VAL B 1 387 ? 17.531 -18.281 -10.969 1 97 387 VAL B N 1
ATOM 6746 C CA . VAL B 1 387 ? 16.656 -18.625 -9.852 1 97 387 VAL B CA 1
ATOM 6747 C C . VAL B 1 387 ? 15.219 -18.281 -10.203 1 97 387 VAL B C 1
ATOM 6749 O O . VAL B 1 387 ? 14.867 -17.094 -10.328 1 97 387 VAL B O 1
ATOM 6752 N N . HIS B 1 388 ? 14.398 -19.25 -10.312 1 97.5 388 HIS B N 1
ATOM 6753 C CA . HIS B 1 388 ? 13.016 -19.109 -10.758 1 97.5 388 HIS B CA 1
ATOM 6754 C C . HIS B 1 388 ? 12.039 -19.391 -9.617 1 97.5 388 HIS B C 1
ATOM 6756 O O . HIS B 1 388 ? 10.828 -19.5 -9.844 1 97.5 388 HIS B O 1
ATOM 6762 N N . ALA B 1 389 ? 12.555 -19.484 -8.383 1 98.25 389 ALA B N 1
ATOM 6763 C CA . ALA B 1 389 ? 11.734 -19.781 -7.211 1 98.25 389 ALA B CA 1
ATOM 6764 C C . ALA B 1 389 ? 10.859 -18.594 -6.824 1 98.25 389 ALA B C 1
ATOM 6766 O O . ALA B 1 389 ? 11.242 -17.438 -7.043 1 98.25 389 ALA B O 1
ATOM 6767 N N . LYS B 1 390 ? 9.719 -18.844 -6.332 1 98.56 390 LYS B N 1
ATOM 6768 C CA . LYS B 1 390 ? 8.805 -17.875 -5.73 1 98.56 390 LYS B CA 1
ATOM 6769 C C . LYS B 1 390 ? 8.461 -18.266 -4.293 1 98.56 390 LYS B C 1
ATOM 6771 O O . LYS B 1 390 ? 7.555 -19.062 -4.062 1 98.56 390 LYS B O 1
ATOM 6776 N N . THR B 1 391 ? 9.211 -17.719 -3.408 1 98.81 391 THR B N 1
ATOM 6777 C CA . THR B 1 391 ? 9.031 -18.109 -2.012 1 98.81 391 THR B CA 1
ATOM 6778 C C . THR B 1 391 ? 9.07 -16.875 -1.106 1 98.81 391 THR B C 1
ATOM 6780 O O . THR B 1 391 ? 9.727 -15.883 -1.427 1 98.81 391 THR B O 1
ATOM 6783 N N . ILE B 1 392 ? 8.344 -16.938 -0.024 1 98.81 392 ILE B N 1
ATOM 6784 C CA . ILE B 1 392 ? 8.344 -15.914 1.013 1 98.81 392 ILE B CA 1
ATOM 6785 C C . ILE B 1 392 ? 8.352 -16.578 2.391 1 98.81 392 ILE B C 1
ATOM 6787 O O . ILE B 1 392 ? 7.609 -17.531 2.633 1 98.81 392 ILE B O 1
ATOM 6791 N N . VAL B 1 393 ? 9.188 -16.141 3.25 1 98.75 393 VAL B N 1
ATOM 6792 C CA . VAL B 1 393 ? 9.156 -16.484 4.668 1 98.75 393 VAL B CA 1
ATOM 6793 C C . VAL B 1 393 ? 8.883 -15.242 5.5 1 98.75 393 VAL B C 1
ATOM 6795 O O . VAL B 1 393 ? 9.562 -14.219 5.34 1 98.75 393 VAL B O 1
ATOM 6798 N N . ILE B 1 394 ? 7.895 -15.273 6.312 1 97.94 394 ILE B N 1
ATOM 6799 C CA . ILE B 1 394 ? 7.551 -14.18 7.215 1 97.94 394 ILE B CA 1
ATOM 6800 C C . ILE B 1 394 ? 7.84 -14.594 8.656 1 97.94 394 ILE B C 1
ATOM 6802 O O . ILE B 1 394 ? 7.258 -15.555 9.164 1 97.94 394 ILE B O 1
ATOM 6806 N N . ASP B 1 395 ? 8.734 -13.828 9.289 1 96.5 395 ASP B N 1
ATOM 6807 C CA . ASP B 1 395 ? 9.133 -14.117 10.656 1 96.5 395 ASP B CA 1
ATOM 6808 C C . ASP B 1 395 ? 9.578 -15.562 10.805 1 96.5 395 ASP B C 1
ATOM 6810 O O . ASP B 1 395 ? 10.516 -16 10.133 1 96.5 395 ASP B O 1
ATOM 6814 N N . ARG B 1 396 ? 8.859 -16.359 11.648 1 95.5 396 ARG B N 1
ATOM 6815 C CA . ARG B 1 396 ? 9.289 -17.734 11.867 1 95.5 396 ARG B CA 1
ATOM 6816 C C . ARG B 1 396 ? 8.125 -18.703 11.688 1 95.5 396 ARG B C 1
ATOM 6818 O O . ARG B 1 396 ? 8.266 -19.906 11.945 1 95.5 396 ARG B O 1
ATOM 6825 N N . ASP B 1 397 ? 7.066 -18.109 11.141 1 92.75 397 ASP B N 1
ATOM 6826 C CA . ASP B 1 397 ? 5.898 -18.969 11.32 1 92.75 397 ASP B CA 1
ATOM 6827 C C . ASP B 1 397 ? 5.039 -19 10.062 1 92.75 397 ASP B C 1
ATOM 6829 O O . ASP B 1 397 ? 3.973 -19.625 10.047 1 92.75 397 ASP B O 1
ATOM 6833 N N . LEU B 1 398 ? 5.426 -18.344 8.977 1 96.44 398 LEU B N 1
ATOM 6834 C CA . LEU B 1 398 ? 4.676 -18.406 7.727 1 96.44 398 LEU B CA 1
ATOM 6835 C C . LEU B 1 398 ? 5.609 -18.609 6.543 1 96.44 398 LEU B C 1
ATOM 6837 O O . LEU B 1 398 ? 6.621 -17.922 6.414 1 96.44 398 LEU B O 1
ATOM 6841 N N . ALA B 1 399 ? 5.332 -19.594 5.781 1 98.19 399 ALA B N 1
ATOM 6842 C CA . ALA B 1 399 ? 6.031 -19.844 4.523 1 98.19 399 ALA B CA 1
ATOM 6843 C C . ALA B 1 399 ? 5.055 -19.891 3.352 1 98.19 399 ALA B C 1
ATOM 6845 O O . ALA B 1 399 ? 3.99 -20.5 3.451 1 98.19 399 ALA B O 1
ATOM 6846 N N . ILE B 1 400 ? 5.383 -19.203 2.297 1 98.56 400 ILE B N 1
ATOM 6847 C CA . ILE B 1 400 ? 4.562 -19.203 1.089 1 98.56 400 ILE B CA 1
ATOM 6848 C C . ILE B 1 400 ? 5.391 -19.703 -0.093 1 98.56 400 ILE B C 1
ATOM 6850 O O . ILE B 1 400 ? 6.484 -19.203 -0.35 1 98.56 400 ILE B O 1
ATOM 6854 N N . VAL B 1 401 ? 4.953 -20.688 -0.76 1 98.81 401 VAL B N 1
ATOM 6855 C CA . VAL B 1 401 ? 5.543 -21.234 -1.979 1 98.81 401 VAL B CA 1
ATOM 6856 C C . VAL B 1 401 ? 4.48 -21.328 -3.07 1 98.81 401 VAL B C 1
ATOM 6858 O O . VAL B 1 401 ? 3.357 -21.766 -2.816 1 98.81 401 VAL B O 1
ATOM 6861 N N . GLY B 1 402 ? 4.812 -20.828 -4.285 1 98.38 402 GLY B N 1
ATOM 6862 C CA . GLY B 1 402 ? 3.791 -20.938 -5.316 1 98.38 402 GLY B CA 1
ATOM 6863 C C . GLY B 1 402 ? 4.262 -20.469 -6.68 1 98.38 402 GLY B C 1
ATOM 6864 O O . GLY B 1 402 ? 5.441 -20.594 -7.012 1 98.38 402 GLY B O 1
ATOM 6865 N N . SER B 1 403 ? 3.291 -20.094 -7.465 1 98.31 403 SER B N 1
ATOM 6866 C CA . SER B 1 403 ? 3.564 -19.75 -8.852 1 98.31 403 SER B CA 1
ATOM 6867 C C . SER B 1 403 ? 3.672 -18.234 -9.023 1 98.31 403 SER B C 1
ATOM 6869 O O . SER B 1 403 ? 4.125 -17.75 -10.062 1 98.31 403 SER B O 1
ATOM 6871 N N . ALA B 1 404 ? 3.318 -17.5 -8 1 97.69 404 ALA B N 1
ATOM 6872 C CA . ALA B 1 404 ? 3.188 -16.047 -8.164 1 97.69 404 ALA B CA 1
ATOM 6873 C C . ALA B 1 404 ? 4.531 -15.352 -7.996 1 97.69 404 ALA B C 1
ATOM 6875 O O . ALA B 1 404 ? 5.199 -15.523 -6.969 1 97.69 404 ALA B O 1
ATOM 6876 N N . ASN B 1 405 ? 4.926 -14.586 -8.984 1 96.31 405 ASN B N 1
ATOM 6877 C CA . ASN B 1 405 ? 6.066 -13.688 -8.883 1 96.31 405 ASN B CA 1
ATOM 6878 C C . ASN B 1 405 ? 5.723 -12.43 -8.086 1 96.31 405 ASN B C 1
ATOM 6880 O O . ASN B 1 405 ? 4.562 -12.227 -7.715 1 96.31 405 ASN B O 1
ATOM 6884 N N . MET B 1 406 ? 6.754 -11.656 -7.781 1 96.12 406 MET B N 1
ATOM 6885 C CA . MET B 1 406 ? 6.547 -10.352 -7.16 1 96.12 406 MET B CA 1
ATOM 6886 C C . MET B 1 406 ? 6.41 -9.258 -8.219 1 96.12 406 MET B C 1
ATOM 6888 O O . MET B 1 406 ? 7.184 -8.305 -8.227 1 96.12 406 MET B O 1
ATOM 6892 N N . ASP B 1 407 ? 5.387 -9.367 -9.047 1 91.94 407 ASP B N 1
ATOM 6893 C CA . ASP B 1 407 ? 5.227 -8.391 -10.117 1 91.94 407 ASP B CA 1
ATOM 6894 C C . ASP B 1 407 ? 3.75 -8.164 -10.438 1 91.94 407 ASP B C 1
ATOM 6896 O O . ASP B 1 407 ? 2.879 -8.844 -9.883 1 91.94 407 ASP B O 1
ATOM 6900 N N . ASN B 1 408 ? 3.484 -7.25 -11.234 1 86.88 408 ASN B N 1
ATOM 6901 C CA . ASN B 1 408 ? 2.117 -6.836 -11.539 1 86.88 408 ASN B CA 1
ATOM 6902 C C . ASN B 1 408 ? 1.361 -7.918 -12.305 1 86.88 408 ASN B C 1
ATOM 6904 O O . ASN B 1 408 ? 0.157 -8.094 -12.117 1 86.88 408 ASN B O 1
ATOM 6908 N N . ARG B 1 409 ? 1.973 -8.633 -13.141 1 86.81 409 ARG B N 1
ATOM 6909 C CA . ARG B 1 409 ? 1.316 -9.688 -13.914 1 86.81 409 ARG B CA 1
ATOM 6910 C C . ARG B 1 409 ? 0.777 -10.773 -12.992 1 86.81 409 ARG B C 1
ATOM 6912 O O . ARG B 1 409 ? -0.371 -11.203 -13.133 1 86.81 409 ARG B O 1
ATOM 6919 N N . SER B 1 410 ? 1.595 -11.203 -12.133 1 93.38 410 SER B N 1
ATOM 6920 C CA . SER B 1 410 ? 1.176 -12.242 -11.195 1 93.38 410 SER B CA 1
ATOM 6921 C C . SER B 1 410 ? 0.099 -11.727 -10.25 1 93.38 410 SER B C 1
ATOM 6923 O O . SER B 1 410 ? -0.784 -12.477 -9.836 1 93.38 410 SER B O 1
ATOM 6925 N N . PHE B 1 411 ? 0.201 -10.461 -9.945 1 91.38 411 PHE B N 1
ATOM 6926 C CA . PHE B 1 411 ? -0.721 -9.906 -8.961 1 91.38 411 PHE B CA 1
ATOM 6927 C C . PHE B 1 411 ? -2.09 -9.656 -9.578 1 91.38 411 PHE B C 1
ATOM 6929 O O . PHE B 1 411 ? -3.113 -9.758 -8.898 1 91.38 411 PHE B O 1
ATOM 6936 N N . AR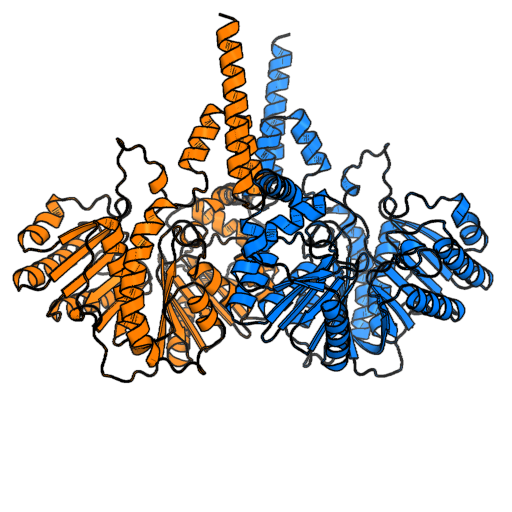G B 1 412 ? -2.109 -9.391 -10.922 1 82.62 412 ARG B N 1
ATOM 6937 C CA . ARG B 1 412 ? -3.371 -8.852 -11.414 1 82.62 412 ARG B CA 1
ATOM 6938 C C . ARG B 1 412 ? -3.816 -9.57 -12.68 1 82.62 412 ARG B C 1
ATOM 6940 O O . ARG B 1 412 ? -5.004 -9.57 -13.016 1 82.62 412 ARG B O 1
ATOM 6947 N N . LEU B 1 413 ? -2.895 -10.156 -13.391 1 81.19 413 LEU B N 1
ATOM 6948 C CA . LEU B 1 413 ? -3.256 -10.602 -14.727 1 81.19 413 LEU B CA 1
ATOM 6949 C C . LEU B 1 413 ? -3.248 -12.125 -14.812 1 81.19 413 LEU B C 1
ATOM 6951 O O . LEU B 1 413 ? -4.102 -12.719 -15.477 1 81.19 413 LEU B O 1
ATOM 6955 N N . ASN B 1 414 ? -2.344 -12.727 -14.172 1 90.06 414 ASN B N 1
ATOM 6956 C CA . ASN B 1 414 ? -2.205 -14.172 -14.242 1 90.06 414 ASN B CA 1
ATOM 6957 C C . ASN B 1 414 ? -3.074 -14.867 -13.195 1 90.06 414 ASN B C 1
ATOM 6959 O O . ASN B 1 414 ? -3.367 -14.297 -12.148 1 90.06 414 ASN B O 1
ATOM 6963 N N . PHE B 1 415 ? -3.475 -16.047 -13.602 1 92.06 415 PHE B N 1
ATOM 6964 C CA . PHE B 1 415 ? -3.984 -16.969 -12.594 1 92.06 415 PHE B CA 1
ATOM 6965 C C . PHE B 1 415 ? -2.838 -17.656 -11.859 1 92.06 415 PHE B C 1
ATOM 6967 O O . PHE B 1 415 ? -1.953 -18.234 -12.477 1 92.06 415 PHE B O 1
ATOM 6974 N N . GLU B 1 416 ? -2.85 -17.484 -10.555 1 96.94 416 GLU B N 1
ATOM 6975 C CA . GLU B 1 416 ? -1.754 -17.984 -9.727 1 96.94 416 GLU B CA 1
ATOM 6976 C C . GLU B 1 416 ? -2.268 -18.875 -8.609 1 96.94 416 GLU B C 1
ATOM 6978 O O . GLU B 1 416 ? -3.451 -18.844 -8.266 1 96.94 416 GLU B O 1
ATOM 6983 N N . VAL B 1 417 ? -1.381 -19.672 -8.055 1 97.69 417 VAL B N 1
ATOM 6984 C CA . VAL B 1 417 ? -1.692 -20.5 -6.887 1 97.69 417 VAL B CA 1
ATOM 6985 C C . VAL B 1 417 ? -0.477 -20.562 -5.965 1 97.69 417 VAL B C 1
ATOM 6987 O O . VAL B 1 417 ? 0.661 -20.641 -6.434 1 97.69 417 VAL B O 1
ATOM 6990 N N . CYS B 1 418 ? -0.74 -20.422 -4.68 1 98.12 418 CYS B N 1
ATOM 6991 C CA . CYS B 1 418 ? 0.299 -20.547 -3.664 1 98.12 418 CYS B CA 1
ATOM 6992 C C . CYS B 1 418 ? -0.161 -21.422 -2.512 1 98.12 418 CYS B C 1
ATOM 6994 O O . CYS B 1 418 ? -1.359 -21.531 -2.242 1 98.12 418 CYS B O 1
ATOM 6996 N N . ALA B 1 419 ? 0.795 -22.109 -1.925 1 98.06 419 ALA B N 1
ATOM 6997 C CA . ALA B 1 419 ? 0.599 -22.766 -0.641 1 98.06 419 ALA B CA 1
ATOM 6998 C C . ALA B 1 419 ? 1.193 -21.953 0.501 1 98.06 419 ALA B C 1
ATOM 7000 O O . ALA B 1 419 ? 2.404 -21.719 0.545 1 98.06 419 ALA B O 1
ATOM 7001 N N . ALA B 1 420 ? 0.314 -21.484 1.354 1 97.5 420 ALA B N 1
ATOM 7002 C CA . ALA B 1 420 ? 0.74 -20.828 2.594 1 97.5 420 ALA B CA 1
ATOM 7003 C C . ALA B 1 420 ? 0.773 -21.828 3.746 1 97.5 420 ALA B C 1
ATOM 7005 O O . ALA B 1 420 ? -0.256 -22.406 4.109 1 97.5 420 ALA B O 1
ATOM 7006 N N . VAL B 1 421 ? 1.927 -22.031 4.301 1 96.19 421 VAL B N 1
ATOM 7007 C CA . VAL B 1 421 ? 2.102 -22.984 5.391 1 96.19 421 VAL B CA 1
ATOM 7008 C C . VAL B 1 421 ? 2.33 -22.25 6.703 1 96.19 421 VAL B C 1
ATOM 7010 O O . VAL B 1 421 ? 3.303 -21.5 6.84 1 96.19 421 VAL B O 1
ATOM 7013 N N . TYR B 1 422 ? 1.402 -22.469 7.586 1 93.44 422 TYR B N 1
ATOM 7014 C CA . TYR B 1 422 ? 1.479 -21.797 8.883 1 93.44 422 TYR B CA 1
ATOM 7015 C C . TYR B 1 422 ? 2.162 -22.688 9.914 1 93.44 422 TYR B C 1
ATOM 7017 O O . TYR B 1 422 ? 1.937 -23.906 9.945 1 93.44 422 TYR B O 1
ATOM 7025 N N . GLY B 1 423 ? 3.004 -22.031 10.719 1 89.25 423 GLY B N 1
ATOM 7026 C CA . GLY B 1 423 ? 3.758 -22.766 11.727 1 89.25 423 GLY B CA 1
ATOM 7027 C C . GLY B 1 423 ? 5.258 -22.641 11.555 1 89.25 423 GLY B C 1
ATOM 7028 O O . GLY B 1 423 ? 5.734 -22.219 10.5 1 89.25 423 GLY B O 1
ATOM 7029 N N . GLY B 1 424 ? 5.984 -23.125 12.516 1 90.38 424 GLY B N 1
ATOM 7030 C CA . GLY B 1 424 ? 7.406 -22.828 12.578 1 90.38 424 GLY B CA 1
ATOM 7031 C C . GLY B 1 424 ? 8.266 -23.828 11.844 1 90.38 424 GLY B C 1
ATOM 7032 O O . GLY B 1 424 ? 9.328 -23.5 11.32 1 90.38 424 GLY B O 1
ATOM 7033 N N . GLN B 1 425 ? 7.863 -25.031 11.703 1 92.94 425 GLN B N 1
ATOM 7034 C CA . GLN B 1 425 ? 8.727 -26.094 11.188 1 92.94 425 GLN B CA 1
ATOM 7035 C C . GLN B 1 425 ? 9.023 -25.875 9.703 1 92.94 425 GLN B C 1
ATOM 7037 O O . GLN B 1 425 ? 10.188 -25.812 9.297 1 92.94 425 GLN B O 1
ATOM 7042 N N . PHE B 1 426 ? 8.008 -25.797 8.914 1 95.31 426 PHE B N 1
ATOM 7043 C CA . PHE B 1 426 ? 8.211 -25.625 7.48 1 95.31 426 PHE B CA 1
ATOM 7044 C C . PHE B 1 426 ? 8.836 -24.266 7.176 1 95.31 426 PHE B C 1
ATOM 7046 O O . PHE B 1 426 ? 9.68 -24.156 6.281 1 95.31 426 PHE B O 1
ATOM 7053 N N . ALA B 1 427 ? 8.406 -23.281 7.902 1 95.94 427 ALA B N 1
ATOM 7054 C CA . ALA B 1 427 ? 8.961 -21.938 7.707 1 95.94 427 ALA B CA 1
ATOM 7055 C C . ALA B 1 427 ? 10.461 -21.922 7.957 1 95.94 427 ALA B C 1
ATOM 7057 O O . ALA B 1 427 ? 11.211 -21.281 7.223 1 95.94 427 ALA B O 1
ATOM 7058 N N . GLN B 1 428 ? 10.883 -22.609 8.906 1 97.06 428 GLN B N 1
ATOM 7059 C CA . GLN B 1 428 ? 12.305 -22.672 9.227 1 97.06 428 GLN B CA 1
ATOM 7060 C C . GLN B 1 428 ? 13.078 -23.438 8.164 1 97.06 428 GLN B C 1
ATOM 7062 O O . GLN B 1 428 ? 14.219 -23.094 7.844 1 97.06 428 GLN B O 1
ATOM 7067 N N . ARG B 1 429 ? 12.461 -24.484 7.676 1 97.75 429 ARG B N 1
ATOM 7068 C CA . ARG B 1 429 ? 13.094 -25.219 6.59 1 97.75 429 ARG B CA 1
ATOM 7069 C C . ARG B 1 429 ? 13.281 -24.344 5.359 1 97.75 429 ARG B C 1
ATOM 7071 O O . ARG B 1 429 ? 14.344 -24.344 4.738 1 97.75 429 ARG B O 1
ATOM 7078 N N . LEU B 1 430 ? 12.227 -23.609 5.055 1 98.5 430 LEU B N 1
ATOM 7079 C CA . LEU B 1 430 ? 12.32 -22.734 3.893 1 98.5 430 LEU B CA 1
ATOM 7080 C C . LEU B 1 430 ? 13.32 -21.609 4.137 1 98.5 430 LEU B C 1
ATOM 7082 O O . LEU B 1 430 ? 14.023 -21.188 3.217 1 98.5 430 LEU B O 1
ATOM 7086 N N . ALA B 1 431 ? 13.383 -21.141 5.344 1 98.69 431 ALA B N 1
ATOM 7087 C CA . ALA B 1 431 ? 14.367 -20.125 5.699 1 98.69 431 ALA B CA 1
ATOM 7088 C C . ALA B 1 431 ? 15.789 -20.641 5.523 1 98.69 431 ALA B C 1
ATOM 7090 O O . ALA B 1 431 ? 16.672 -19.906 5.09 1 98.69 431 ALA B O 1
ATOM 7091 N N . ALA B 1 432 ? 15.977 -21.859 5.914 1 98.69 432 ALA B N 1
ATOM 7092 C CA . ALA B 1 432 ? 17.297 -22.469 5.746 1 98.69 432 ALA B CA 1
ATOM 7093 C C . ALA B 1 432 ? 17.688 -22.547 4.27 1 98.69 432 ALA B C 1
ATOM 7095 O O . ALA B 1 432 ? 18.828 -22.312 3.904 1 98.69 432 ALA B O 1
ATOM 7096 N N . VAL B 1 433 ? 16.75 -22.922 3.477 1 98.62 433 VAL B N 1
ATOM 7097 C CA . VAL B 1 433 ? 16.969 -22.969 2.035 1 98.62 433 VAL B CA 1
ATOM 7098 C C . VAL B 1 433 ? 17.344 -21.562 1.535 1 98.62 433 VAL B C 1
ATOM 7100 O O . VAL B 1 433 ? 18.25 -21.422 0.708 1 98.62 433 VAL B O 1
ATOM 7103 N N . PHE B 1 434 ? 16.656 -20.594 1.991 1 98.69 434 PHE B N 1
ATOM 7104 C CA . PHE B 1 434 ? 16.953 -19.219 1.643 1 98.69 434 PHE B CA 1
ATOM 7105 C C . PHE B 1 434 ? 18.406 -18.875 1.988 1 98.69 434 PHE B C 1
ATOM 7107 O O . PHE B 1 434 ? 19.109 -18.25 1.189 1 98.69 434 PHE B O 1
ATOM 7114 N N . GLU B 1 435 ? 18.812 -19.234 3.154 1 98.62 435 GLU B N 1
ATOM 7115 C CA . GLU B 1 435 ? 20.172 -18.953 3.611 1 98.62 435 GLU B CA 1
ATOM 7116 C C . GLU B 1 435 ? 21.203 -19.656 2.746 1 98.62 435 GLU B C 1
ATOM 7118 O O . GLU B 1 435 ? 22.281 -19.109 2.48 1 98.62 435 GLU B O 1
ATOM 7123 N N . ASP B 1 436 ? 20.891 -20.844 2.396 1 98.44 436 ASP B N 1
ATOM 7124 C CA . ASP B 1 436 ? 21.766 -21.562 1.489 1 98.44 436 ASP B CA 1
ATOM 7125 C C . ASP B 1 436 ? 21.938 -20.828 0.167 1 98.44 436 ASP B C 1
ATOM 7127 O O . ASP B 1 436 ? 23.047 -20.703 -0.355 1 98.44 436 ASP B O 1
ATOM 7131 N N . ASP B 1 437 ? 20.812 -20.375 -0.383 1 98.56 437 ASP B N 1
ATOM 7132 C CA . ASP B 1 437 ? 20.859 -19.609 -1.62 1 98.56 437 ASP B CA 1
ATOM 7133 C C . ASP B 1 437 ? 21.625 -18.297 -1.423 1 98.56 437 ASP B C 1
ATOM 7135 O O . ASP B 1 437 ? 22.359 -17.859 -2.311 1 98.56 437 ASP B O 1
ATOM 7139 N N . LEU B 1 438 ? 21.391 -17.719 -0.296 1 98.44 438 LEU B N 1
ATOM 7140 C CA . LEU B 1 438 ? 22 -16.438 0.026 1 98.44 438 LEU B CA 1
ATOM 7141 C C . LEU B 1 438 ? 23.516 -16.531 -0.03 1 98.44 438 LEU B C 1
ATOM 7143 O O . LEU B 1 438 ? 24.203 -15.586 -0.443 1 98.44 438 LEU B O 1
ATOM 7147 N N . ALA B 1 439 ? 24.047 -17.641 0.361 1 98.25 439 ALA B N 1
ATOM 7148 C CA . ALA B 1 439 ? 25.5 -17.859 0.394 1 98.25 439 ALA B CA 1
ATOM 7149 C C . ALA B 1 439 ? 26.094 -17.797 -1.009 1 98.25 439 ALA B C 1
ATOM 7151 O O . ALA B 1 439 ? 27.297 -17.609 -1.17 1 98.25 439 ALA B O 1
ATOM 7152 N N . GLU B 1 440 ? 25.297 -17.953 -1.976 1 98 440 GLU B N 1
ATOM 7153 C CA . GLU B 1 440 ? 25.75 -17.938 -3.363 1 98 440 GLU B CA 1
ATOM 7154 C C . GLU B 1 440 ? 25.344 -16.641 -4.066 1 98 440 GLU B C 1
ATOM 7156 O O . GLU B 1 440 ? 25.312 -16.578 -5.297 1 98 440 GLU B O 1
ATOM 7161 N N . CYS B 1 441 ? 24.984 -15.648 -3.309 1 98.31 441 CYS B N 1
ATOM 7162 C CA . CYS B 1 441 ? 24.5 -14.391 -3.867 1 98.31 441 CYS B CA 1
ATOM 7163 C C . CYS B 1 441 ? 25.531 -13.281 -3.668 1 98.31 441 CYS B C 1
ATOM 7165 O O . CYS B 1 441 ? 26.438 -13.406 -2.854 1 98.31 441 CYS B O 1
ATOM 7167 N N . ARG B 1 442 ? 25.406 -12.273 -4.477 1 97.5 442 ARG B N 1
ATOM 7168 C CA . ARG B 1 442 ? 26.094 -11 -4.273 1 97.5 442 ARG B CA 1
ATOM 7169 C C . ARG B 1 442 ? 25.109 -9.93 -3.787 1 97.5 442 ARG B C 1
ATOM 7171 O O . ARG B 1 442 ? 24.062 -9.727 -4.383 1 97.5 442 ARG B O 1
ATOM 7178 N N . GLU B 1 443 ? 25.453 -9.305 -2.723 1 97.12 443 GLU B N 1
ATOM 7179 C CA . GLU B 1 443 ? 24.609 -8.234 -2.195 1 97.12 443 GLU B CA 1
ATOM 7180 C C . GLU B 1 443 ? 24.703 -6.977 -3.055 1 97.12 443 GLU B C 1
ATOM 7182 O O . GLU B 1 443 ? 25.812 -6.566 -3.436 1 97.12 443 GLU B O 1
ATOM 7187 N N . VAL B 1 444 ? 23.578 -6.449 -3.432 1 94.94 444 VAL B N 1
ATOM 7188 C CA . VAL B 1 444 ? 23.531 -5.199 -4.184 1 94.94 444 VAL B CA 1
ATOM 7189 C C . VAL B 1 444 ? 23.797 -4.023 -3.244 1 94.94 444 VAL B C 1
ATOM 7191 O O . VAL B 1 444 ? 23.125 -3.877 -2.219 1 94.94 444 VAL B O 1
ATOM 7194 N N . LYS B 1 445 ? 24.703 -3.164 -3.535 1 90.5 445 LYS B N 1
ATOM 7195 C CA . LYS B 1 445 ? 25.031 -2.018 -2.695 1 90.5 445 LYS B CA 1
ATOM 7196 C C . LYS B 1 445 ? 24.516 -0.718 -3.307 1 90.5 445 LYS B C 1
ATOM 7198 O O . LYS B 1 445 ? 24.562 -0.543 -4.527 1 90.5 445 LYS B O 1
ATOM 7203 N N . ALA B 1 446 ? 24.062 0.12 -2.455 1 81.69 446 ALA B N 1
ATOM 7204 C CA . ALA B 1 446 ? 23.531 1.411 -2.869 1 81.69 446 ALA B CA 1
ATOM 7205 C C . ALA B 1 446 ? 24.562 2.227 -3.635 1 81.69 446 ALA B C 1
ATOM 7207 O O . ALA B 1 446 ? 24.234 2.887 -4.625 1 81.69 446 ALA B O 1
ATOM 7208 N N . ARG B 1 447 ? 25.719 2.201 -3.201 1 75 447 ARG B N 1
ATOM 7209 C CA . ARG B 1 447 ? 26.797 2.98 -3.797 1 75 447 ARG B CA 1
ATOM 7210 C C . ARG B 1 447 ? 27 2.602 -5.258 1 75 447 ARG B C 1
ATOM 7212 O O . ARG B 1 447 ? 27.359 3.451 -6.082 1 75 447 ARG B O 1
ATOM 7219 N N . GLN B 1 448 ? 26.734 1.416 -5.586 1 74.19 448 GLN B N 1
ATOM 7220 C CA . GLN B 1 448 ? 26.891 0.945 -6.957 1 74.19 448 GLN B CA 1
ATOM 7221 C C . GLN B 1 448 ? 25.797 1.525 -7.859 1 74.19 448 GLN B C 1
ATOM 7223 O O . GLN B 1 448 ? 26.047 1.806 -9.039 1 74.19 448 GLN B O 1
ATOM 7228 N N . LEU B 1 449 ? 24.797 1.782 -7.273 1 74.69 449 LEU B N 1
ATOM 7229 C CA . LEU B 1 449 ? 23.672 2.289 -8.055 1 74.69 449 LEU B CA 1
ATOM 7230 C C . LEU B 1 449 ? 23.859 3.766 -8.383 1 74.69 449 LEU B C 1
ATOM 7232 O O . LEU B 1 449 ? 23.5 4.215 -9.469 1 74.69 449 LEU B O 1
ATOM 7236 N N . ASP B 1 450 ? 24.391 4.461 -7.441 1 70.06 450 ASP B N 1
ATOM 7237 C CA . ASP B 1 450 ? 24.625 5.891 -7.613 1 70.06 450 ASP B CA 1
ATOM 7238 C C . ASP B 1 450 ? 25.656 6.148 -8.711 1 70.06 450 ASP B C 1
ATOM 7240 O O . ASP B 1 450 ? 25.672 7.219 -9.32 1 70.06 450 ASP B O 1
ATOM 7244 N N . ARG B 1 451 ? 26.484 5.164 -9.016 1 71.44 451 ARG B N 1
ATOM 7245 C CA . ARG B 1 451 ? 27.578 5.34 -9.969 1 71.44 451 ARG B CA 1
ATOM 7246 C C . ARG B 1 451 ? 27.188 4.84 -11.352 1 71.44 451 ARG B C 1
ATOM 7248 O O . ARG B 1 451 ? 27.984 4.883 -12.289 1 71.44 451 ARG B O 1
ATOM 7255 N N . GLU B 1 452 ? 26 4.449 -11.375 1 78 452 GLU B N 1
ATOM 7256 C CA . GLU B 1 452 ? 25.547 3.953 -12.68 1 78 452 GLU B CA 1
ATOM 7257 C C . GLU B 1 452 ? 25.5 5.078 -13.703 1 78 452 GLU B C 1
ATOM 7259 O O . GLU B 1 452 ? 25.109 6.203 -13.383 1 78 452 GLU B O 1
ATOM 7264 N N . PRO B 1 453 ? 25.922 4.727 -14.914 1 77.12 453 PRO B N 1
ATOM 7265 C CA . PRO B 1 453 ? 25.844 5.73 -15.977 1 77.12 453 PRO B CA 1
ATOM 7266 C C . PRO B 1 453 ? 24.406 6.164 -16.281 1 77.12 453 PRO B C 1
ATOM 7268 O O . PRO B 1 453 ? 23.469 5.418 -16.016 1 77.12 453 PRO B O 1
ATOM 7271 N N . LEU B 1 454 ? 24.328 7.32 -16.766 1 75.56 454 LEU B N 1
ATOM 7272 C CA . LEU B 1 454 ? 23.047 7.934 -17.047 1 75.56 454 LEU B CA 1
ATOM 7273 C C . LEU B 1 454 ? 22.234 7.074 -18.016 1 75.56 454 LEU B C 1
ATOM 7275 O O . LEU B 1 454 ? 21 6.969 -17.875 1 75.56 454 LEU B O 1
ATOM 7279 N N . VAL B 1 455 ? 22.938 6.512 -18.906 1 72.31 455 VAL B N 1
ATOM 7280 C CA . VAL B 1 455 ? 22.25 5.699 -19.922 1 72.31 455 VAL B CA 1
ATOM 7281 C C . VAL B 1 455 ? 21.578 4.504 -19.234 1 72.31 455 VAL B C 1
ATOM 7283 O O . VAL B 1 455 ? 20.453 4.125 -19.609 1 72.31 455 VAL B O 1
ATOM 7286 N N . GLN B 1 456 ? 22.219 3.963 -18.375 1 76.88 456 GLN B N 1
ATOM 7287 C CA . GLN B 1 456 ? 21.672 2.834 -17.625 1 76.88 456 GLN B CA 1
ATOM 7288 C C . GLN B 1 456 ? 20.484 3.266 -16.766 1 76.88 456 GLN B C 1
ATOM 7290 O O . GLN B 1 456 ? 19.469 2.58 -16.719 1 76.88 456 GLN B O 1
ATOM 7295 N N . ARG B 1 457 ? 20.656 4.363 -16.156 1 75.56 457 ARG B N 1
ATOM 7296 C CA . ARG B 1 457 ? 19.578 4.875 -15.312 1 75.56 457 ARG B CA 1
ATOM 7297 C C . ARG B 1 457 ? 18.344 5.195 -16.141 1 75.56 457 ARG B C 1
ATOM 7299 O O . ARG B 1 457 ? 17.219 4.941 -15.711 1 75.56 457 ARG B O 1
ATOM 7306 N N . LEU B 1 458 ? 18.594 5.688 -17.234 1 70.81 458 LEU B N 1
ATOM 7307 C CA . LEU B 1 458 ? 17.5 5.996 -18.141 1 70.81 458 LEU B CA 1
ATOM 7308 C C . LEU B 1 458 ? 16.828 4.719 -18.641 1 70.81 458 LEU B C 1
ATOM 7310 O O . LEU B 1 458 ? 15.594 4.672 -18.766 1 70.81 458 LEU B O 1
ATOM 7314 N N . GLY B 1 459 ? 17.672 3.768 -18.984 1 71.06 459 GLY B N 1
ATOM 7315 C CA . GLY B 1 459 ? 17.125 2.48 -19.375 1 71.06 459 GLY B CA 1
ATOM 7316 C C . GLY B 1 459 ? 16.25 1.857 -18.297 1 71.06 459 GLY B C 1
ATOM 7317 O O . GLY B 1 459 ? 15.156 1.369 -18.594 1 71.06 459 GLY B O 1
ATOM 7318 N N . GLU B 1 460 ? 16.672 1.958 -17.141 1 77.06 460 GLU B N 1
ATOM 7319 C CA . GLU B 1 460 ? 15.93 1.415 -16 1 77.06 460 GLU B CA 1
ATOM 7320 C C . GLU B 1 460 ? 14.625 2.182 -15.781 1 77.06 460 GLU B C 1
ATOM 7322 O O . GLU B 1 460 ? 13.57 1.578 -15.578 1 77.06 460 GLU B O 1
ATOM 7327 N N . ALA B 1 461 ? 14.734 3.404 -15.828 1 71.56 461 ALA B N 1
ATOM 7328 C CA . ALA B 1 461 ? 13.562 4.246 -15.617 1 71.56 461 ALA B CA 1
ATOM 7329 C C . ALA B 1 461 ? 12.531 4.039 -16.719 1 71.56 461 ALA B C 1
ATOM 7331 O O . ALA B 1 461 ? 11.328 4.031 -16.469 1 71.56 461 ALA B O 1
ATOM 7332 N N . THR B 1 462 ? 13.016 3.883 -17.859 1 68.44 462 THR B N 1
ATOM 7333 C CA . THR B 1 462 ? 12.133 3.635 -18.984 1 68.44 462 THR B CA 1
ATOM 7334 C C . THR B 1 462 ? 11.469 2.266 -18.875 1 68.44 462 THR B C 1
ATOM 7336 O O . THR B 1 462 ? 10.266 2.125 -19.125 1 68.44 462 THR B O 1
ATOM 7339 N N . ALA B 1 463 ? 12.258 1.337 -18.531 1 73.19 463 ALA B N 1
ATOM 7340 C CA . ALA B 1 463 ? 11.719 -0.006 -18.328 1 73.19 463 ALA B CA 1
ATOM 7341 C C . ALA B 1 463 ? 10.625 -0.011 -17.266 1 73.19 463 ALA B C 1
ATOM 7343 O O . ALA B 1 463 ? 9.641 -0.739 -17.391 1 73.19 463 ALA B O 1
ATOM 7344 N N . ARG B 1 464 ? 10.742 0.805 -16.312 1 72.94 464 ARG B N 1
ATOM 7345 C CA . ARG B 1 464 ? 9.773 0.907 -15.219 1 72.94 464 ARG B CA 1
ATOM 7346 C C . ARG B 1 464 ? 8.406 1.347 -15.734 1 72.94 464 ARG B C 1
ATOM 7348 O O . ARG B 1 464 ? 7.375 0.988 -15.164 1 72.94 464 ARG B O 1
ATOM 7355 N N . LEU B 1 465 ? 8.398 2.08 -16.766 1 66.06 465 LEU B N 1
ATOM 7356 C CA . LEU B 1 465 ? 7.145 2.559 -17.344 1 66.06 465 LEU B CA 1
ATOM 7357 C C . LEU B 1 465 ? 6.289 1.394 -17.828 1 66.06 465 LEU B C 1
ATOM 7359 O O . LEU B 1 465 ? 5.066 1.511 -17.906 1 66.06 465 LEU B O 1
ATOM 7363 N N . PHE B 1 466 ? 6.898 0.25 -18.031 1 69.94 466 PHE B N 1
ATOM 7364 C CA . PHE B 1 466 ? 6.184 -0.912 -18.547 1 69.94 466 PHE B CA 1
ATOM 7365 C C . PHE B 1 466 ? 5.77 -1.837 -17.406 1 69.94 466 PHE B C 1
ATOM 7367 O O . PHE B 1 466 ? 5.195 -2.902 -17.641 1 69.94 466 PHE B O 1
ATOM 7374 N N . SER B 1 467 ? 5.961 -1.427 -16.234 1 71.69 467 SER B N 1
ATOM 7375 C CA . SER B 1 467 ? 5.734 -2.256 -15.055 1 71.69 467 SER B CA 1
ATOM 7376 C C . SER B 1 467 ? 4.297 -2.754 -14.992 1 71.69 467 SER B C 1
ATOM 7378 O O . SER B 1 467 ? 4.039 -3.885 -14.578 1 71.69 467 SER B O 1
ATOM 7380 N N . PRO B 1 468 ? 3.318 -1.945 -15.398 1 67.56 468 PRO B N 1
ATOM 7381 C CA . PRO B 1 468 ? 1.945 -2.445 -15.297 1 67.56 468 PRO B CA 1
ATOM 7382 C C . PRO B 1 468 ? 1.705 -3.695 -16.141 1 67.56 468 PRO B C 1
ATOM 7384 O O . PRO B 1 468 ? 0.776 -4.461 -15.867 1 67.56 468 PRO B O 1
ATOM 7387 N N . MET B 1 469 ? 2.572 -3.908 -17.094 1 65.25 469 MET B N 1
ATOM 7388 C CA . MET B 1 469 ? 2.4 -5.055 -17.984 1 65.25 469 MET B CA 1
ATOM 7389 C C . MET B 1 469 ? 3.393 -6.16 -17.641 1 65.25 469 MET B C 1
ATOM 7391 O O . MET B 1 469 ? 3.316 -7.262 -18.203 1 65.25 469 MET B O 1
ATOM 7395 N N . LEU B 1 470 ? 4.297 -5.785 -16.812 1 71 470 LEU B N 1
ATOM 7396 C CA . LEU B 1 470 ? 5.34 -6.75 -16.469 1 71 470 LEU B CA 1
ATOM 7397 C C . LEU B 1 470 ? 4.988 -7.504 -15.195 1 71 470 LEU B C 1
ATOM 7399 O O . LEU B 1 470 ? 4.289 -6.977 -14.328 1 71 470 LEU B O 1
#

Radius of gyration: 30.28 Å; Cα contacts (8 Å, |Δi|>4): 2042; chains: 2; bounding box: 56×96×83 Å

Sequence (940 aa):
MSWFWTVFTILEIVWVAGLSAWIVLERRPPVATIAWILTLAWLPAVGVVVYYFLGPRRLTRRKLKRAQAQKLVDAAIAAIEDEADDKSRGELAKLAVSAGEAAPLRAERIDLYTEGRDCLAAQLEAIAAAKHHVHVSYYIWYPDHVGTRFRDALVAKAKQGVEVRLLLDWIGAYSTTSRFLAPLVEAGGKIAWFNPVSLTRLRPRYTNFRTHRKIVVCDGLVGFTGGMNISDEQTAEWHGDRAWRDTHVRIEGSAVRALQRVFIEDWSYACGETPNGPEYLKRATARGEELVQIVASGPDADVYAIHKLIFASIASAHERVLITTPYFVPDEPIVSAMVTAAMRGIDVKVIVPAAGDSMLVDLAARSYFPELLAAGVRIYEYLPRFVHAKTIVIDRDLAIVGSANMDNRSFRLNFEVCAAVYGGQFAQRLAAVFEDDLAECREVKARQLDREPLVQRLGEATARLFSPMLMSWFWTVFTILEIVWVAGLSAWIVLERRPPVATIAWILTLAWLPAVGVVVYYFLGPRRLTRRKLKRAQAQKLVDAAIAAIEDEADDKSRGELAKLAVSAGEAAPLRAERIDLYTEGRDCLAAQLEAIAAAKHHVHVSYYIWYPDHVGTRFRDALVAKAKQGVEVRLLLDWIGAYSTTSRFLAPLVEAGGKIAWFNPVSLTRLRPRYTNFRTHRKIVVCDGLVGFTGGMNISDEQTAEWHGDRAWRDTHVRIEGSAVRALQRVFIEDWSYACGETPNGPEYLKRATARGEELVQIVASGPDADVYAIHKLIFASIASAHERVLITTPYFVPDEPIVSAMVTAAMRGIDVKVIVPAAGDSMLVDLAARSYFPELLAAGVRIYEYLPRFVHAKTIVIDRDLAIVGSANMDNRSFRLNFEVCAAVYGGQFAQRLAAVFEDDLAECREVKARQLDREPLVQRLGEATARLFSPML

pLDDT: mean 84.03, std 17.34, range [41.81, 98.88]

Secondary structure (DSSP, 8-state):
-HHHHHHHHHHHHHHHHHHHHHHHHTT--HHHHHHHHHHHHHSHHHHHHHHHHHS-----HHHHHHHHHHHHHHHHHHTTGGGS-GGG--HHHHHHHHTTPPPPEEEEEEEEE-SHHHHHHHHHHHHHH-SSEEEEEES-B-SSHHHHHHHHHHHHHHHTT-EEEEEEETTTTTT--HHHHHHHHHTT-EEEEES---TTTT-GGGTT--B---EEEETTTEEEEES--BSGGG-HHHHGGGPPB--EEEEEETHHHHHHHHHHHHHHHHHS-----GGGGPPP-S--SEEEEEEEE-TTSTT-HHHHHHHHHHHT-SSEEEEE-S-EE--HHHHHHHHHHHHTT-EEEEEEESS-S-HHHHHHHHTTHHHHHHHT-EEEEE-SS-B---EEEETTTEEEEES--EEHIIIIISBEEEEEEESHHHHHHHHHHHHHHHTTEEE--HHHHHTS-HHHHHHHHHHHTTGGG-/-HHHHHHHHHHHHHHHHHHHHHHHHTT--HHHHHHHHHHHHHSHHHHHHHHHHHS-----HHHHHHHHHHHHHHHHHHHHHTTS-GGG--HHHHHHHHTTPPPPEEEEEEEEE-SHHHHHHHHHHHHHH-SSEEEEEES-B-SSHHHHHHHHHHHHHHHTT-EEEEEEETTTTTT--HHHHHHHHHTT-EEEEES---TTTT-GGGTT--B---EEEETTTEEEEES--BSGGG-HHHHGGGPPB--EEEEEETHHHHHHHHHHHHHHHHHS-----GGGGPPP-S--SEEEEEEEE-TTSTT-HHHHHHHHHHHT-SSEEEEE-S-EE--HHHHHHHHHHHHTT-EEEEEEESS-S-HHHHHHHHTTHHHHHHHT-EEEEE-SS-B---EEEETTTEEEEES--EEHIIIIISBEEEEEEESHHHHHHHHHHHHHHHTTEEE--HHHHHT--HHHHHHHHHHHTTGGG-